Protein AF-A0A9D9MC84-F1 (afdb_monomer_lite)

Sequence (1034 aa):
METQIDEPVLFEMRFEASREASVPQSKTVLQADGKSVWWSAGDQILVFAGPGSAPSVFESNLSEPAPVATFRGTAAQADTYYGVYPVSDNAAVAQDGTVTVYLSPEQQAVEGTFDTGLAPTVAVAEGSKMTFRNVAGGIKFSVSEEGVTSVVINGCGGEAIAGAATISIQDGLPVLQEVAKENTEINLTAPEGGFVPGKYYYALLYPVAFPEGMSITLKHSGDVPDSKLVSSRARTIKRGTFGLLEGLNSVTPSGGKVRFYITADSEICSSLDLQQGQLSSFTVNVNGSSCSILSDTGGRYYIEAPQAQDNKYNAVLLGPDCARWCGSDAFSDIMVPYSQFWSSTKAGYTSYPRFVSWSPEMGNTLHFSDCLSLVNVRIKGNASISSVKISTLGAEKLSGKAAYSSEEGFRLTEGLDWAVVNCTEGGNFVPLGQEAVSIPIFISPGNYAQGLELTICDSSHKMMRKTISPVTLKAGQACKLLLTWAPEDELLFYEGFDNFVWGGDIMSGEGALGYAPDDTAISISGGQERDGYADSSTPVAYNNPGTGFIQPNSWSGVEDSTVGATHSMSDSYIASRNIADWVYLFRCQECPGYLAVGTGNSYRGEIRTPFIRNIESVTDMVVSFRFCLQNGFNDALLVDILNSGFISECKIDGAAVSPVSSGYKSNHCEAKFSKNVVEVPASAAAAKVWHTLEMTVTNATDATLLDIKGASSSYGVHGFWIDDITMRALPGTSRKGNLRILYWNIQNGMWYDQANNYKDFVAFVKKYDPDVCVWCEAASIYKDNSYTAAPSGSRYLPSNWLTLSKRYGHNYAATGGWRDNYPQEITAKYPITTVLKITNTDTSGKPVSHGAAIQKITVAGQDIYFVTCHMWPQAYGYGVATSDQERSKAANEGDYYRQFEMQYIIDHSINDPSYAGVDKWVLLGDMNSRSRVDNGTYNYSTSSTAFITQDVILNNTSMVDVIANRYPAPANFVASTYGTSRIDYVYVSPALLDKVVNGFSLADQWNYKGDKSPYVDSFRMPSDHRPIIVDFEL

Foldseek 3Di:
DDPDDPDFDKDKAKAWEAEDDDDAFDELWQDPVNRDHWDAAFAWKWKAQAAPGDTWIWTWPDPGTGRITITITIDGHHQKMKIKFDDDPQWHGHNVRKTKDFADLEFEWDFSTGHHRGWIWMFMDSDRYTYTFTFKGKAKEFAQDAFFFKKKKFQPVLDAWGTMWIWDQDPRHTDTDDHDSPHRMRIYGYDDRHGDHPTMTMDITGWDKRQQFMKMWTDGPDPDDIQIATDRHIDTTDTRYYHYDYAPAAFDDDPQWTKAFEDEDFLLCVVVVHDQPDLQQKWKQKPNRIWGWDADPVRTIMTIGGDDPVQKIKMKIAHPLQCLAAPPDLAQGGWQFLEAEDDPDPRPVNGHIWIFIDDSNNHRYTYTFFQWEKEKEWEAEAFFWQKKKKFAPDDDFWTATWGADPVPGIDHPDHDRMGMYGQADLLGGHGHHRGTDIDMRITGFDWRQQFMKIWIATLQQFIDIDTGHTDGTDGSYYHYHYYYDDTDLFFLHKDQLQLQQFDAQLQAFQPGKGWELEADQEDLQPPQAPLSRRGTHHTYTNHRFRYHQQFDQDCVQQPPHASLGGGSHDNNNCSSRSRRQWSDQHRWTGDGRWIKFCPPHQFKGKGKGHQSQSFLAFFKKKKKKKKFAEAQADFWKKKKWFQWWEWDWKDKQNHTDAAPAWAAAAGMTMGIHDPVVDDHDNDSRHNTDIMMMMTTIGGDFSRIMMMIMTPDRDGHRTMMMIGTTTMTTDPPPPLFALAKEKEDAQDQQLLQCVVVVCPVVLVVCLSHVHFKYKYKQNWNQADRLAPHGDDPVPICPDVCVCVSLVSNQFNDKDWAEAEDRITMMMTGNFYKDFPDRQYCPPDPPGQAHGGWTWIWTQGPNDIAIEIEHEHDQAQFAPPDDPVCRVVRNVVSNRLVSLLRNLLVSCCVPVVPPVCPVDQKYKYWYQSNADDPQACLQVVDDPPDSRHNNVCSPVVVHQWDWQQCVVRGPDRYQYDFFSDSHNRTTIIIGPVFSVFWSDKHFDGYPQRSRQDQRPSDRVATGSGRGTMMMTHGHD

pLDDT: mean 88.34, std 10.89, range [35.88, 98.75]

Structure (mmCIF, N/CA/C/O backbone):
data_AF-A0A9D9MC84-F1
#
_entry.id   AF-A0A9D9MC84-F1
#
loop_
_atom_site.group_PDB
_atom_site.id
_atom_site.type_symbol
_atom_site.label_atom_id
_atom_site.label_alt_id
_atom_site.label_comp_id
_atom_site.label_asym_id
_atom_site.label_entity_id
_atom_site.label_seq_id
_atom_site.pdbx_PDB_ins_code
_atom_site.Cartn_x
_atom_site.Cartn_y
_atom_site.Cartn_z
_atom_site.occupancy
_atom_site.B_iso_or_equiv
_atom_site.auth_seq_id
_atom_site.auth_comp_id
_atom_site.auth_asym_id
_atom_site.auth_atom_id
_atom_site.pdbx_PDB_model_num
ATOM 1 N N . MET A 1 1 ? -17.790 -10.064 -101.896 1.00 39.06 1 MET A N 1
ATOM 2 C CA . MET A 1 1 ? -17.604 -8.603 -101.891 1.00 39.06 1 MET A CA 1
ATOM 3 C C . MET A 1 1 ? -16.504 -8.330 -100.898 1.00 39.06 1 MET A C 1
ATOM 5 O O . MET A 1 1 ? -16.669 -8.683 -99.739 1.00 39.06 1 MET A O 1
ATOM 9 N N . GLU A 1 2 ? -15.369 -7.847 -101.393 1.00 35.88 2 GLU A N 1
ATOM 10 C CA . GLU A 1 2 ? -14.284 -7.306 -100.577 1.00 35.88 2 GLU A CA 1
ATOM 11 C C . GLU A 1 2 ? -14.857 -6.202 -99.686 1.00 35.88 2 GLU A C 1
ATOM 13 O O . GLU A 1 2 ? -15.451 -5.245 -100.183 1.00 35.88 2 GLU A O 1
ATOM 18 N N . THR A 1 3 ? -14.742 -6.356 -98.369 1.00 37.22 3 THR A N 1
ATOM 19 C CA . THR A 1 3 ? -14.955 -5.256 -97.429 1.00 37.22 3 THR A CA 1
ATOM 20 C C . THR A 1 3 ? -13.755 -4.332 -97.539 1.00 37.22 3 THR A C 1
ATOM 22 O O . THR A 1 3 ? -12.696 -4.597 -96.974 1.00 37.22 3 THR A O 1
ATOM 25 N N . GLN A 1 4 ? -13.935 -3.282 -98.334 1.00 37.06 4 GLN A N 1
ATOM 26 C CA . GLN A 1 4 ? -13.110 -2.087 -98.349 1.00 37.06 4 GLN A CA 1
ATOM 27 C C . GLN A 1 4 ? -13.073 -1.541 -96.913 1.00 37.06 4 GLN A C 1
ATOM 29 O O . GLN A 1 4 ? -14.101 -1.133 -96.375 1.00 37.06 4 GLN A O 1
ATOM 34 N N . ILE A 1 5 ? -11.919 -1.645 -96.256 1.00 41.03 5 ILE A N 1
ATOM 35 C CA . ILE A 1 5 ? -11.674 -0.988 -94.973 1.00 41.03 5 ILE A CA 1
ATOM 36 C C . ILE A 1 5 ? -11.429 0.476 -95.336 1.00 41.03 5 ILE A C 1
ATOM 38 O O . ILE A 1 5 ? -10.406 0.784 -95.945 1.00 41.03 5 ILE A O 1
ATOM 42 N N . ASP A 1 6 ? -12.403 1.345 -95.065 1.00 43.94 6 ASP A N 1
ATOM 43 C CA . ASP A 1 6 ? -12.201 2.793 -95.141 1.00 43.94 6 ASP A CA 1
ATOM 44 C C . ASP A 1 6 ? -11.061 3.152 -94.182 1.00 43.94 6 ASP A C 1
ATOM 46 O O . ASP A 1 6 ? -11.131 2.851 -92.986 1.00 43.94 6 ASP A O 1
ATOM 50 N N . GLU A 1 7 ? -9.996 3.767 -94.699 1.00 54.25 7 GLU A N 1
ATOM 51 C CA . GLU A 1 7 ? -8.992 4.363 -93.825 1.00 54.25 7 GLU A CA 1
ATOM 52 C C . GLU A 1 7 ? -9.663 5.440 -92.959 1.00 54.25 7 GLU A C 1
ATOM 54 O O . GLU A 1 7 ? -10.481 6.219 -93.465 1.00 54.25 7 GLU A O 1
ATOM 59 N N . PRO A 1 8 ? -9.363 5.492 -91.650 1.00 60.09 8 PRO A N 1
ATOM 60 C CA . PRO A 1 8 ? -9.992 6.450 -90.757 1.00 60.09 8 PRO A CA 1
ATOM 61 C C . PRO A 1 8 ? -9.693 7.876 -91.229 1.00 60.09 8 PRO A C 1
ATOM 63 O O . PRO A 1 8 ? -8.539 8.258 -91.416 1.00 60.09 8 PRO A O 1
ATOM 66 N N . VAL A 1 9 ? -10.741 8.682 -91.407 1.00 71.81 9 VAL A N 1
ATOM 67 C CA . VAL A 1 9 ? -10.598 10.103 -91.743 1.00 71.81 9 VAL A CA 1
ATOM 68 C C . VAL A 1 9 ? -9.903 10.809 -90.576 1.00 71.81 9 VAL A C 1
ATOM 70 O O . VAL A 1 9 ? -10.445 10.880 -89.471 1.00 71.81 9 VAL A O 1
ATOM 73 N N . LEU A 1 10 ? -8.693 11.314 -90.817 1.00 79.81 10 LEU A N 1
ATOM 74 C CA . LEU A 1 10 ? -7.903 12.049 -89.830 1.00 79.81 10 LEU A CA 1
ATOM 75 C C . LEU A 1 10 ? -8.245 13.545 -89.867 1.00 79.81 10 LEU A C 1
ATOM 77 O O . LEU A 1 10 ? -8.388 14.132 -90.941 1.00 79.81 10 LEU A O 1
ATOM 81 N N . PHE A 1 11 ? -8.326 14.180 -88.697 1.00 78.88 11 PHE A N 1
ATOM 82 C CA . PHE A 1 11 ? -8.606 15.611 -88.545 1.00 78.88 11 PHE A CA 1
ATOM 83 C C . PHE A 1 11 ? -7.404 16.338 -87.938 1.00 78.88 11 PHE A C 1
ATOM 85 O O . PHE A 1 11 ? -6.744 15.790 -87.057 1.00 78.88 11 PHE A O 1
ATOM 92 N N . GLU A 1 12 ? -7.132 17.584 -88.356 1.00 84.19 12 GLU A N 1
ATOM 93 C CA . GLU A 1 12 ? -6.186 18.452 -87.635 1.00 84.19 12 GLU A CA 1
ATOM 94 C C . GLU A 1 12 ? -6.760 18.746 -86.243 1.00 84.19 12 GLU A C 1
ATOM 96 O O . GLU A 1 12 ? -7.832 19.341 -86.108 1.00 84.19 12 GLU A O 1
ATOM 101 N N . MET A 1 13 ? -6.043 18.331 -85.203 1.00 85.44 13 MET A N 1
ATOM 102 C CA . MET A 1 13 ? -6.448 18.504 -83.815 1.00 85.44 13 MET A CA 1
ATOM 103 C C . MET A 1 13 ? -5.404 19.304 -83.042 1.00 85.44 13 MET A C 1
ATOM 105 O O . MET A 1 13 ? -4.216 19.344 -83.374 1.00 85.44 13 MET A O 1
ATOM 109 N N . ARG A 1 14 ? -5.867 19.968 -81.981 1.00 87.31 14 ARG A N 1
ATOM 110 C CA . ARG A 1 14 ? -5.016 20.713 -81.052 1.00 87.31 14 ARG A CA 1
ATOM 111 C C . ARG A 1 14 ? -5.322 20.250 -79.643 1.00 87.31 14 ARG A C 1
ATOM 113 O O . ARG A 1 14 ? -6.465 20.384 -79.215 1.00 87.31 14 ARG A O 1
ATOM 120 N N . PHE A 1 15 ? -4.314 19.751 -78.941 1.00 85.69 15 PHE A N 1
ATOM 121 C CA . PHE A 1 15 ? -4.430 19.390 -77.533 1.00 85.69 15 PHE A CA 1
ATOM 122 C C . PHE A 1 15 ? -3.678 20.404 -76.677 1.00 85.69 15 PHE A C 1
ATOM 124 O O . PHE A 1 15 ? -2.477 20.601 -76.840 1.00 85.69 15 PHE A O 1
ATOM 131 N N . GLU A 1 16 ? -4.383 21.060 -75.763 1.00 87.50 16 GLU A N 1
ATOM 132 C CA . GLU A 1 16 ? -3.763 21.820 -74.681 1.00 87.50 16 GLU A CA 1
ATOM 133 C C . GLU A 1 16 ? -3.338 20.819 -73.605 1.00 87.50 16 GLU A C 1
ATOM 135 O O . GLU A 1 16 ? -4.181 20.191 -72.962 1.00 87.50 16 GLU A O 1
ATOM 140 N N . ALA A 1 17 ? -2.033 20.633 -73.441 1.00 84.25 17 ALA A N 1
ATOM 141 C CA . ALA A 1 17 ? -1.474 19.691 -72.490 1.00 84.25 17 ALA A CA 1
ATOM 142 C C . ALA A 1 17 ? -0.892 20.434 -71.287 1.00 84.25 17 ALA A C 1
ATOM 144 O O . ALA A 1 17 ? 0.018 21.256 -71.424 1.00 84.25 17 ALA A O 1
ATOM 145 N N . SER A 1 18 ? -1.376 20.112 -70.092 1.00 82.00 18 SER A N 1
ATOM 146 C CA . SER A 1 18 ? -0.775 20.531 -68.827 1.00 82.00 18 SER A CA 1
ATOM 147 C C . SER A 1 18 ? -0.013 19.373 -68.185 1.00 82.00 18 SER A C 1
ATOM 149 O O . SER A 1 18 ? -0.355 18.201 -68.364 1.00 82.00 18 SER A O 1
ATOM 151 N N . ARG A 1 19 ? 1.032 19.696 -67.423 1.00 74.69 19 ARG A N 1
ATOM 152 C CA . ARG A 1 19 ? 1.660 18.751 -66.489 1.00 74.69 19 ARG A CA 1
ATOM 153 C C . ARG A 1 19 ? 0.924 18.795 -65.147 1.00 74.69 19 ARG A C 1
ATOM 155 O O . ARG A 1 19 ? 0.397 19.840 -64.766 1.00 74.69 19 ARG A O 1
ATOM 162 N N . GLU A 1 20 ? 0.882 17.670 -64.436 1.00 68.81 20 GLU A N 1
ATOM 163 C CA . GLU A 1 20 ? 0.349 17.601 -63.070 1.00 68.81 20 GLU A CA 1
ATOM 164 C C . GLU A 1 20 ? 0.997 18.671 -62.168 1.00 68.81 20 GLU A C 1
ATOM 166 O O . GLU A 1 20 ? 2.217 18.718 -62.010 1.00 68.81 20 GLU A O 1
ATOM 171 N N . ALA A 1 21 ? 0.178 19.552 -61.586 1.00 51.28 21 ALA A N 1
ATOM 172 C CA . ALA A 1 21 ? 0.617 20.564 -60.632 1.00 51.28 21 ALA A CA 1
ATOM 173 C C . ALA A 1 21 ? 0.312 20.093 -59.200 1.00 51.28 21 ALA A C 1
ATOM 175 O O . ALA A 1 21 ? -0.803 19.658 -58.927 1.00 51.28 21 ALA A O 1
ATOM 176 N N . SER A 1 22 ? 1.276 20.272 -58.286 1.00 45.91 22 SER A N 1
ATOM 177 C CA . SER A 1 22 ? 1.165 20.161 -56.814 1.00 45.91 22 SER A CA 1
ATOM 178 C C . SER A 1 22 ? 1.330 18.795 -56.115 1.00 45.91 22 SER A C 1
ATOM 180 O O . SER A 1 22 ? 0.530 18.463 -55.262 1.00 45.91 22 SER A O 1
ATOM 182 N N . VAL A 1 23 ? 2.441 18.080 -56.337 1.00 40.66 23 VAL A N 1
ATOM 183 C CA . VAL A 1 23 ? 3.206 17.298 -55.321 1.00 40.66 23 VAL A CA 1
ATOM 184 C C . VAL A 1 23 ? 4.648 17.238 -55.861 1.00 40.66 23 VAL A C 1
ATOM 186 O O . VAL A 1 23 ? 4.802 17.099 -57.076 1.00 40.66 23 VAL A O 1
ATOM 189 N N . PRO A 1 24 ? 5.720 17.450 -55.065 1.00 42.84 24 PRO A N 1
ATOM 190 C CA . PRO A 1 24 ? 7.060 17.488 -55.633 1.00 42.84 24 PRO A CA 1
ATOM 191 C C . PRO A 1 24 ? 7.381 16.122 -56.231 1.00 42.84 24 PRO A C 1
ATOM 193 O O . PRO A 1 24 ? 7.060 15.115 -55.616 1.00 42.84 24 PRO A O 1
ATOM 196 N N . GLN A 1 25 ? 8.140 16.159 -57.331 1.00 53.56 25 GLN A N 1
ATOM 197 C CA . GLN A 1 25 ? 8.893 15.056 -57.936 1.00 53.56 25 GLN A CA 1
ATOM 198 C C . GLN A 1 25 ? 8.163 14.383 -59.112 1.00 53.56 25 GLN A C 1
ATOM 200 O O . GLN A 1 25 ? 7.341 13.510 -58.925 1.00 53.56 25 GLN A O 1
ATOM 205 N N . SER A 1 26 ? 8.471 14.809 -60.345 1.00 40.28 26 SER A N 1
ATOM 206 C CA . SER A 1 26 ? 8.611 13.990 -61.574 1.00 40.28 26 SER A CA 1
ATOM 207 C C . SER A 1 26 ? 8.407 14.826 -62.843 1.00 40.28 26 SER A C 1
ATOM 209 O O . SER A 1 26 ? 7.374 15.458 -63.021 1.00 40.28 26 SER A O 1
ATOM 211 N N . LYS A 1 27 ? 9.446 14.913 -63.678 1.00 56.00 27 LYS A N 1
ATOM 212 C CA . LYS A 1 27 ? 9.688 16.024 -64.624 1.00 56.00 27 LYS A CA 1
ATOM 213 C C . LYS A 1 27 ? 9.919 15.615 -66.085 1.00 56.00 27 LYS A C 1
ATOM 215 O O . LYS A 1 27 ? 9.876 14.447 -66.401 1.00 56.00 27 LYS A O 1
ATOM 220 N N . THR A 1 28 ? 10.209 16.567 -66.959 1.00 51.50 28 THR A N 1
ATOM 221 C CA . THR A 1 28 ? 10.935 16.385 -68.231 1.00 51.50 28 THR A CA 1
ATOM 222 C C . THR A 1 28 ? 12.233 17.180 -68.230 1.00 51.50 28 THR A C 1
ATOM 224 O O . THR A 1 28 ? 13.228 16.699 -68.743 1.00 51.50 28 THR A O 1
ATOM 227 N N . VAL A 1 29 ? 12.234 18.346 -67.568 1.00 52.91 29 VAL A N 1
ATOM 228 C CA . VAL A 1 29 ? 13.417 19.071 -67.075 1.00 52.91 29 VAL A CA 1
ATOM 229 C C . VAL A 1 29 ? 13.064 19.727 -65.721 1.00 52.91 29 VAL A C 1
ATOM 231 O O . VAL A 1 29 ? 11.953 20.236 -65.539 1.00 52.91 29 VAL A O 1
ATOM 234 N N . LEU A 1 30 ? 13.977 19.690 -64.743 1.00 61.62 30 LEU A N 1
ATOM 235 C CA . LEU A 1 30 ? 13.897 20.310 -63.412 1.00 61.62 30 LEU A CA 1
ATOM 236 C C . LEU A 1 30 ? 14.204 21.810 -63.502 1.00 61.62 30 LEU A C 1
ATOM 238 O O . LEU A 1 30 ? 15.327 22.193 -63.801 1.00 61.62 30 LEU A O 1
ATOM 242 N N . GLN A 1 31 ? 13.221 22.664 -63.201 1.00 62.53 31 GLN A N 1
ATOM 243 C CA . GLN A 1 31 ? 13.457 24.107 -63.068 1.00 62.53 31 GLN A CA 1
ATOM 244 C C . GLN A 1 31 ? 14.270 24.444 -61.803 1.00 62.53 31 GLN A C 1
ATOM 246 O O . GLN A 1 31 ? 14.258 23.694 -60.826 1.00 62.53 31 GLN A O 1
ATOM 251 N N . ALA A 1 32 ? 14.945 25.599 -61.792 1.00 55.72 32 ALA A N 1
ATOM 252 C CA . ALA A 1 32 ? 15.859 26.015 -60.715 1.00 55.72 32 ALA A CA 1
ATOM 253 C C . ALA A 1 32 ? 15.235 26.029 -59.298 1.00 55.72 32 ALA A C 1
ATOM 255 O O . ALA A 1 32 ? 15.951 25.969 -58.302 1.00 55.72 32 ALA A O 1
ATOM 256 N N . ASP A 1 33 ? 13.902 26.068 -59.197 1.00 51.84 33 ASP A N 1
ATOM 257 C CA . ASP A 1 33 ? 13.146 26.011 -57.940 1.00 51.84 33 ASP A CA 1
ATOM 258 C C . ASP A 1 33 ? 13.105 24.619 -57.278 1.00 51.84 33 ASP A C 1
ATOM 260 O O . ASP A 1 33 ? 12.532 24.458 -56.196 1.00 51.84 33 ASP A O 1
ATOM 264 N N . GLY A 1 34 ? 13.665 23.589 -57.917 1.00 52.00 34 GLY A N 1
ATOM 265 C CA . GLY A 1 34 ? 13.656 22.232 -57.380 1.00 52.00 34 GLY A CA 1
ATOM 266 C C . GLY A 1 34 ? 12.305 21.508 -57.527 1.00 52.00 34 GLY A C 1
ATOM 267 O O . GLY A 1 34 ? 12.215 20.316 -57.235 1.00 52.00 34 GLY A O 1
ATOM 268 N N . LYS A 1 35 ? 11.243 22.168 -58.014 1.00 50.94 35 LYS A N 1
ATOM 269 C CA . LYS A 1 35 ? 9.842 21.742 -57.815 1.00 50.94 35 LYS A CA 1
ATOM 270 C C . LYS A 1 35 ? 8.983 21.741 -59.085 1.00 50.94 35 LYS A C 1
ATOM 272 O O . LYS A 1 35 ? 8.182 20.826 -59.227 1.00 50.94 35 LYS A O 1
ATOM 277 N N . SER A 1 36 ? 9.218 22.633 -60.045 1.00 55.12 36 SER A N 1
ATOM 278 C CA . SER A 1 36 ? 8.375 22.789 -61.247 1.00 55.12 36 SER A CA 1
ATOM 279 C C . SER A 1 36 ? 8.875 21.993 -62.467 1.00 55.12 36 SER A C 1
ATOM 281 O O . SER A 1 36 ? 10.066 21.669 -62.545 1.00 55.12 36 SER A O 1
ATOM 283 N N . VAL A 1 37 ? 7.956 21.647 -63.385 1.00 64.44 37 VAL A N 1
ATOM 284 C CA . VAL A 1 37 ? 8.172 20.846 -64.613 1.00 64.44 37 VAL A CA 1
ATOM 285 C C . VAL A 1 37 ? 7.464 21.494 -65.783 1.00 64.44 37 VAL A C 1
ATOM 287 O O . VAL A 1 37 ? 6.247 21.661 -65.724 1.00 64.44 37 VAL A O 1
ATOM 290 N N . TRP A 1 38 ? 8.195 21.788 -66.852 1.00 73.00 38 TRP A N 1
ATOM 291 C CA . TRP A 1 38 ? 7.654 22.431 -68.045 1.00 73.00 38 TRP A CA 1
ATOM 292 C C . TRP A 1 38 ? 7.850 21.546 -69.282 1.00 73.00 38 TRP A C 1
ATOM 294 O O . TRP A 1 38 ? 8.785 20.746 -69.341 1.00 73.00 38 TRP A O 1
ATOM 304 N N . TRP A 1 39 ? 6.938 21.673 -70.242 1.00 81.56 39 TRP A N 1
ATOM 305 C CA . TRP A 1 39 ? 7.128 21.202 -71.612 1.00 81.56 39 TRP A CA 1
ATOM 306 C C . TRP A 1 39 ? 8.234 22.017 -72.273 1.00 81.56 39 TRP A C 1
ATOM 308 O O . TRP A 1 39 ? 8.327 23.214 -72.007 1.00 81.56 39 TRP A O 1
ATOM 318 N N . SER A 1 40 ? 9.027 21.394 -73.134 1.00 80.62 40 SER A N 1
ATOM 319 C CA . SER A 1 40 ? 10.101 22.032 -73.894 1.00 80.62 40 SER A CA 1
ATOM 320 C C . SER A 1 40 ? 9.686 22.296 -75.347 1.00 80.62 40 SER A C 1
ATOM 322 O O . SER A 1 40 ? 8.690 21.764 -75.853 1.00 80.62 40 SER A O 1
ATOM 324 N N . ALA A 1 41 ? 10.447 23.155 -76.029 1.00 81.38 41 ALA A N 1
ATOM 325 C CA . ALA A 1 41 ? 10.329 23.329 -77.474 1.00 81.38 41 ALA A CA 1
ATOM 326 C C . ALA A 1 41 ? 10.695 22.016 -78.188 1.00 81.38 41 ALA A C 1
ATOM 328 O O . ALA A 1 41 ? 11.705 21.400 -77.853 1.00 81.38 41 ALA A O 1
ATOM 329 N N . GLY A 1 42 ? 9.874 21.590 -79.151 1.00 82.12 42 GLY A N 1
ATOM 330 C CA . GLY A 1 42 ? 10.083 20.344 -79.899 1.00 82.12 42 GLY A CA 1
ATOM 331 C C . GLY A 1 42 ? 9.650 19.057 -79.184 1.00 82.12 42 GLY A C 1
ATOM 332 O O . GLY A 1 42 ? 9.802 17.983 -79.760 1.00 82.12 42 GLY A O 1
ATOM 333 N N . ASP A 1 43 ? 9.085 19.131 -77.970 1.00 86.88 43 ASP A N 1
ATOM 334 C CA . ASP A 1 43 ? 8.485 17.953 -77.329 1.00 86.88 43 ASP A CA 1
ATOM 335 C C . ASP A 1 43 ? 7.392 17.358 -78.230 1.00 86.88 43 ASP A C 1
ATOM 337 O O . ASP A 1 43 ? 6.592 18.085 -78.829 1.00 86.88 43 ASP A O 1
ATOM 341 N N . GLN A 1 44 ? 7.318 16.029 -78.273 1.00 91.56 44 GLN A N 1
ATOM 342 C CA . GLN A 1 44 ? 6.285 15.289 -78.991 1.00 91.56 44 GLN A CA 1
ATOM 343 C C . GLN A 1 44 ? 5.532 14.359 -78.039 1.00 91.56 44 GLN A C 1
ATOM 345 O O . GLN A 1 44 ? 6.124 13.764 -77.139 1.00 91.56 44 GLN A O 1
ATOM 350 N N . ILE A 1 45 ? 4.225 14.219 -78.249 1.00 92.44 45 ILE A N 1
ATOM 351 C CA . ILE A 1 45 ? 3.363 13.258 -77.550 1.00 92.44 45 ILE A CA 1
ATOM 352 C C . ILE A 1 45 ? 2.731 12.305 -78.561 1.00 92.44 45 ILE A C 1
ATOM 354 O O . ILE A 1 45 ? 2.459 12.682 -79.702 1.00 92.44 45 ILE A O 1
ATOM 358 N N . LEU A 1 46 ? 2.444 11.083 -78.126 1.00 93.88 46 LEU A N 1
ATOM 359 C CA . LEU A 1 46 ? 1.563 10.169 -78.841 1.00 93.88 46 LEU A CA 1
ATOM 360 C C . LEU A 1 46 ? 0.133 10.349 -78.349 1.00 93.88 46 LEU A C 1
ATOM 362 O O . LEU A 1 46 ? -0.110 10.372 -77.145 1.00 93.88 46 LEU A O 1
ATOM 366 N N . VAL A 1 47 ? -0.808 10.448 -79.281 1.00 93.44 47 VAL A N 1
ATOM 367 C CA . VAL A 1 47 ? -2.243 10.484 -79.007 1.00 93.44 47 VAL A CA 1
ATOM 368 C C . VAL A 1 47 ? -2.902 9.270 -79.644 1.00 93.44 47 VAL A C 1
ATOM 370 O O . VAL A 1 47 ? -2.811 9.070 -80.854 1.00 93.44 47 VAL A O 1
ATOM 373 N N . PHE A 1 48 ? -3.592 8.482 -78.829 1.00 93.94 48 PHE A N 1
ATOM 374 C CA . PHE A 1 48 ? -4.394 7.339 -79.252 1.00 93.94 48 PHE A CA 1
ATOM 375 C C . PHE A 1 48 ? -5.872 7.728 -79.205 1.00 93.94 48 PHE A C 1
ATOM 377 O O . PHE A 1 48 ? -6.375 8.142 -78.156 1.00 93.94 48 PHE A O 1
ATOM 384 N N . ALA A 1 49 ? -6.563 7.608 -80.338 1.00 90.69 49 ALA A N 1
ATOM 385 C CA . ALA A 1 49 ? -7.989 7.894 -80.489 1.00 90.69 49 ALA A CA 1
ATOM 386 C C . ALA A 1 49 ? -8.838 6.691 -80.029 1.00 90.69 49 ALA A C 1
ATOM 388 O O . ALA A 1 49 ? -9.496 6.024 -80.825 1.00 90.69 49 ALA A O 1
ATOM 389 N N . GLY A 1 50 ? -8.778 6.400 -78.729 1.00 89.06 50 GLY A N 1
ATOM 390 C CA . GLY A 1 50 ? -9.488 5.304 -78.069 1.00 89.06 50 GLY A CA 1
ATOM 391 C C . GLY A 1 50 ? -8.664 4.014 -77.897 1.00 89.06 50 GLY A C 1
ATOM 392 O O . GLY A 1 50 ? -7.580 3.879 -78.477 1.00 89.06 50 GLY A O 1
ATOM 393 N N . PRO A 1 51 ? -9.156 3.056 -77.087 1.00 89.31 51 PRO A N 1
ATOM 394 C CA . PRO A 1 51 ? -8.498 1.768 -76.850 1.00 89.31 51 PRO A CA 1
ATOM 395 C C . PRO A 1 51 ? -8.253 0.970 -78.141 1.00 89.31 51 PRO A C 1
ATOM 397 O O . PRO A 1 51 ? -9.136 0.866 -78.990 1.00 89.31 51 PRO A O 1
ATOM 400 N N . GLY A 1 52 ? -7.062 0.386 -78.295 1.00 86.19 52 GLY A N 1
ATOM 401 C CA . GLY A 1 52 ? -6.680 -0.417 -79.465 1.00 86.19 52 GLY A CA 1
ATOM 402 C C . GLY A 1 52 ? -6.386 0.374 -80.748 1.00 86.19 52 GLY A C 1
ATOM 403 O O . GLY A 1 52 ? -6.186 -0.242 -81.795 1.00 86.19 52 GLY A O 1
ATOM 404 N N . SER A 1 53 ? -6.376 1.710 -80.696 1.00 89.31 53 SER A N 1
ATOM 405 C CA . SER A 1 53 ? -6.089 2.561 -81.859 1.00 89.31 53 SER A CA 1
ATOM 406 C C . SER A 1 53 ? -4.589 2.672 -82.162 1.00 89.31 53 SER A C 1
ATOM 408 O O . SER A 1 53 ? -3.740 2.439 -81.301 1.00 89.31 53 SER A O 1
ATOM 410 N N . ALA A 1 54 ? -4.252 3.033 -83.404 1.00 87.56 54 ALA A N 1
ATOM 411 C CA . ALA A 1 54 ? -2.883 3.377 -83.776 1.00 87.56 54 ALA A CA 1
ATOM 412 C C . ALA A 1 54 ? -2.510 4.775 -83.234 1.00 87.56 54 ALA A C 1
ATOM 414 O O . ALA A 1 54 ? -3.358 5.675 -83.236 1.00 87.56 54 ALA A O 1
ATOM 415 N N . PRO A 1 55 ? -1.258 4.986 -82.791 1.00 91.38 55 PRO A N 1
ATOM 416 C CA . PRO A 1 55 ? -0.821 6.273 -82.271 1.00 91.38 55 PRO A CA 1
ATOM 417 C C . PRO A 1 55 ? -0.728 7.333 -83.369 1.00 91.38 55 PRO A C 1
ATOM 419 O O . PRO A 1 55 ? -0.352 7.056 -84.505 1.00 91.38 55 PRO A O 1
ATOM 422 N N . SER A 1 56 ? -0.990 8.581 -82.996 1.00 91.56 56 SER A N 1
ATOM 423 C CA . SER A 1 56 ? -0.711 9.767 -83.804 1.00 91.56 56 SER A CA 1
ATOM 424 C C . SER A 1 56 ? 0.291 10.662 -83.079 1.00 91.56 56 SER A C 1
ATOM 426 O O . SER A 1 56 ? 0.134 10.916 -81.887 1.00 91.56 56 SER A O 1
ATOM 428 N N . VAL A 1 57 ? 1.318 11.147 -83.779 1.00 92.50 57 VAL A N 1
ATOM 429 C CA . VAL A 1 57 ? 2.330 12.043 -83.196 1.00 92.50 57 VAL A CA 1
ATOM 430 C C . VAL A 1 57 ? 1.815 13.479 -83.222 1.00 92.50 57 VAL A C 1
ATOM 432 O O . VAL A 1 57 ? 1.349 13.963 -84.255 1.00 92.50 57 VAL A O 1
ATOM 435 N N . PHE A 1 58 ? 1.915 14.168 -82.089 1.00 92.75 58 PHE A N 1
ATOM 436 C CA . PHE A 1 58 ? 1.632 15.592 -81.978 1.00 92.75 58 PHE A CA 1
ATOM 437 C C . PHE A 1 58 ? 2.860 16.320 -81.444 1.00 92.75 58 PHE A C 1
ATOM 439 O O . PHE A 1 58 ? 3.485 15.860 -80.492 1.00 92.75 58 PHE A O 1
ATOM 446 N N . GLU A 1 59 ? 3.166 17.483 -82.011 1.00 90.94 59 GLU A N 1
ATOM 447 C CA . GLU A 1 59 ? 4.347 18.276 -81.661 1.00 90.94 59 GLU A CA 1
ATOM 448 C C . GLU A 1 59 ? 3.962 19.574 -80.945 1.00 90.94 59 GLU A C 1
ATOM 450 O O . GLU A 1 59 ? 2.952 20.213 -81.264 1.00 90.94 59 GLU A O 1
ATOM 455 N N . SER A 1 60 ? 4.761 19.940 -79.945 1.00 87.88 60 SER A N 1
ATOM 456 C CA . SER A 1 60 ? 4.613 21.152 -79.145 1.00 87.88 60 SER A CA 1
ATOM 457 C C . SER A 1 60 ? 4.811 22.408 -79.993 1.00 87.88 60 SER A C 1
ATOM 459 O O . SER A 1 60 ? 5.747 22.516 -80.779 1.00 87.88 60 SER A O 1
ATOM 461 N N . ASN A 1 61 ? 3.963 23.413 -79.784 1.00 85.38 61 ASN A N 1
ATOM 462 C CA . ASN A 1 61 ? 4.101 24.725 -80.415 1.00 85.38 61 ASN A CA 1
ATOM 463 C C . ASN A 1 61 ? 5.013 25.700 -79.647 1.00 85.38 61 ASN A C 1
ATOM 465 O O . ASN A 1 61 ? 5.021 26.893 -79.964 1.00 85.38 61 ASN A O 1
ATOM 469 N N . LEU A 1 62 ? 5.691 25.239 -78.595 1.00 83.25 62 LEU A N 1
ATOM 470 C CA . LEU A 1 62 ? 6.512 26.089 -77.742 1.00 83.25 62 LEU A CA 1
ATOM 471 C C . LEU A 1 62 ? 7.819 26.494 -78.428 1.00 83.25 62 LEU A C 1
ATOM 473 O O . LEU A 1 62 ? 8.482 25.675 -79.056 1.00 83.25 62 LEU A O 1
ATOM 477 N N . SER A 1 63 ? 8.215 27.753 -78.237 1.00 79.00 63 SER A N 1
ATOM 478 C CA . SER A 1 63 ? 9.566 28.244 -78.537 1.00 79.00 63 SER A CA 1
ATOM 479 C C . SER A 1 63 ? 10.467 28.282 -77.301 1.00 79.00 63 SER A C 1
ATOM 481 O O . SER A 1 63 ? 11.680 28.298 -77.438 1.00 79.00 63 SER A O 1
ATOM 483 N N . GLU A 1 64 ? 9.872 28.299 -76.106 1.00 78.31 64 GLU A N 1
ATOM 484 C CA . GLU A 1 64 ? 10.543 28.325 -74.804 1.00 78.31 64 GLU A CA 1
ATOM 485 C C . GLU A 1 64 ? 9.792 27.403 -73.832 1.00 78.31 64 GLU A C 1
ATOM 487 O O . GLU A 1 64 ? 8.576 27.233 -73.994 1.00 78.31 64 GLU A O 1
ATOM 492 N N . PRO A 1 65 ? 10.455 26.826 -72.815 1.00 78.12 65 PRO A N 1
ATOM 493 C CA . PRO A 1 65 ? 9.793 25.912 -71.897 1.00 78.12 65 PRO A CA 1
ATOM 494 C C . PRO A 1 65 ? 8.614 26.547 -71.134 1.00 78.12 65 PRO A C 1
ATOM 496 O O . PRO A 1 65 ? 8.737 27.653 -70.607 1.00 78.12 65 PRO A O 1
ATOM 499 N N . ALA A 1 66 ? 7.476 25.848 -71.033 1.00 77.50 66 ALA A N 1
ATOM 500 C CA . ALA A 1 66 ? 6.270 26.340 -70.350 1.00 77.50 66 ALA A CA 1
ATOM 501 C C . ALA A 1 66 ? 5.452 25.226 -69.647 1.00 77.50 66 ALA A C 1
ATOM 503 O O . ALA A 1 66 ? 5.464 24.074 -70.080 1.00 77.50 66 ALA A O 1
ATOM 504 N N . PRO A 1 67 ? 4.688 25.532 -68.574 1.00 73.00 67 PRO A N 1
ATOM 505 C CA . PRO A 1 67 ? 3.891 24.536 -67.833 1.00 73.00 67 PRO A CA 1
ATOM 506 C C . PRO A 1 67 ? 2.693 23.974 -68.617 1.00 73.00 67 PRO A C 1
ATOM 508 O O . PRO A 1 67 ? 2.150 22.925 -68.265 1.00 73.00 67 PRO A O 1
ATOM 511 N N . VAL A 1 68 ? 2.271 24.680 -69.667 1.00 82.06 68 VAL A N 1
ATOM 512 C CA . VAL A 1 68 ? 1.187 24.296 -70.572 1.00 82.06 68 VAL A CA 1
ATOM 513 C C . VAL A 1 68 ? 1.681 24.504 -71.999 1.00 82.06 68 VAL A C 1
ATOM 515 O O . VAL A 1 68 ? 2.243 25.555 -72.301 1.00 82.06 68 VAL A O 1
ATOM 518 N N . ALA A 1 69 ? 1.464 23.517 -72.864 1.00 86.31 69 ALA A N 1
ATOM 519 C CA . ALA A 1 69 ? 1.815 23.572 -74.281 1.00 86.31 69 ALA A CA 1
ATOM 520 C C . ALA A 1 69 ? 0.602 23.214 -75.141 1.00 86.31 69 ALA A C 1
ATOM 522 O O . ALA A 1 69 ? -0.266 22.452 -74.713 1.00 86.31 69 ALA A O 1
ATOM 523 N N . THR A 1 70 ? 0.530 23.752 -76.360 1.00 89.75 70 THR A N 1
ATOM 524 C CA . THR A 1 70 ? -0.439 23.283 -77.356 1.00 89.75 70 THR A CA 1
ATOM 525 C C . THR A 1 70 ? 0.261 22.351 -78.330 1.00 89.75 70 THR A C 1
ATOM 527 O O . THR A 1 70 ? 1.135 22.768 -79.085 1.00 89.75 70 THR A O 1
ATOM 530 N N . PHE A 1 71 ? -0.173 21.101 -78.346 1.00 90.88 71 PHE A N 1
ATOM 531 C CA . PHE A 1 71 ? 0.315 20.065 -79.239 1.00 90.88 71 PHE A CA 1
ATOM 532 C C . PHE A 1 71 ? -0.545 19.998 -80.498 1.00 90.88 71 PHE A C 1
ATOM 534 O O . PHE A 1 71 ? -1.778 20.026 -80.413 1.00 90.88 71 PHE A O 1
ATOM 541 N N . ARG A 1 72 ? 0.092 19.936 -81.671 1.00 89.94 72 ARG A N 1
ATOM 542 C CA . ARG A 1 72 ? -0.580 19.907 -82.979 1.00 89.94 72 ARG A CA 1
ATOM 543 C C . ARG A 1 72 ? -0.219 18.648 -83.752 1.00 89.94 72 ARG A C 1
ATOM 545 O O . ARG A 1 72 ? 0.944 18.267 -83.799 1.00 89.94 72 ARG A O 1
ATOM 552 N N . GLY A 1 73 ? -1.223 18.041 -84.368 1.00 89.38 73 GLY A N 1
ATOM 553 C CA . GLY A 1 73 ? -1.104 16.797 -85.119 1.00 89.38 73 GLY A CA 1
ATOM 554 C C . GLY A 1 73 ? -2.448 16.409 -85.724 1.00 89.38 73 GLY A C 1
ATOM 555 O O . GLY A 1 73 ? -3.430 17.152 -85.613 1.00 89.38 73 GLY A O 1
ATOM 556 N N . THR A 1 74 ? -2.497 15.251 -86.372 1.00 86.06 74 THR A N 1
ATOM 557 C CA . THR A 1 74 ? -3.726 14.708 -86.962 1.00 86.06 74 THR A CA 1
ATOM 558 C C . THR A 1 74 ? -4.099 13.396 -86.293 1.00 86.06 74 THR A C 1
ATOM 560 O O . THR A 1 74 ? -3.259 12.507 -86.245 1.00 86.06 74 THR A O 1
ATOM 563 N N . ALA A 1 75 ? -5.338 13.258 -85.818 1.00 85.81 75 ALA A N 1
ATOM 564 C CA . ALA A 1 75 ? -5.856 12.019 -85.230 1.00 85.81 75 ALA A CA 1
ATOM 565 C C . ALA A 1 75 ? -7.290 11.741 -85.705 1.00 85.81 75 ALA A C 1
ATOM 567 O O . ALA A 1 75 ? -7.985 12.642 -86.185 1.00 85.81 75 ALA A O 1
ATOM 568 N N . ALA A 1 76 ? -7.730 10.488 -85.578 1.00 86.31 76 ALA A N 1
ATOM 569 C CA . ALA A 1 76 ? -9.130 10.122 -85.767 1.00 86.31 76 ALA A CA 1
ATOM 570 C C . ALA A 1 76 ? -9.996 10.697 -84.631 1.00 86.31 76 ALA A C 1
ATOM 572 O O . ALA A 1 76 ? -9.515 10.899 -83.516 1.00 86.31 76 ALA A O 1
ATOM 573 N N . GLN A 1 77 ? -11.279 10.939 -84.902 1.00 84.12 77 GLN A N 1
ATOM 574 C CA . GLN A 1 77 ? -12.218 11.392 -83.877 1.00 84.12 77 GLN A CA 1
ATOM 575 C C . GLN A 1 77 ? -12.597 10.234 -82.936 1.00 84.12 77 GLN A C 1
ATOM 577 O O . GLN A 1 77 ? -13.035 9.183 -83.397 1.00 84.12 77 GLN A O 1
ATOM 582 N N . ALA A 1 78 ? -12.477 10.448 -81.626 1.00 86.94 78 ALA A N 1
ATOM 583 C CA . ALA A 1 78 ? -12.877 9.515 -80.574 1.00 86.94 78 ALA A CA 1
ATOM 584 C C . ALA A 1 78 ? -13.508 10.244 -79.374 1.00 86.94 78 ALA A C 1
ATOM 586 O O . ALA A 1 78 ? -13.274 11.439 -79.175 1.00 86.94 78 ALA A O 1
ATOM 587 N N . ASP A 1 79 ? -14.270 9.503 -78.565 1.00 86.81 79 ASP A N 1
ATOM 588 C CA . ASP A 1 79 ? -14.858 9.990 -77.305 1.00 86.81 79 ASP A CA 1
ATOM 589 C C . ASP A 1 79 ? -13.810 10.129 -76.192 1.00 86.81 79 ASP A C 1
ATOM 591 O O . ASP A 1 79 ? -13.976 10.899 -75.251 1.00 86.81 79 ASP A O 1
ATOM 595 N N . THR A 1 80 ? -12.713 9.377 -76.280 1.00 90.88 80 THR A N 1
ATOM 596 C CA . THR A 1 80 ? -11.626 9.402 -75.301 1.00 90.88 80 THR A CA 1
ATOM 597 C C . THR A 1 80 ? -10.289 9.300 -76.012 1.00 90.88 80 THR A C 1
ATOM 599 O O . THR A 1 80 ? -10.078 8.419 -76.844 1.00 90.88 80 THR A O 1
ATOM 602 N N . TYR A 1 81 ? -9.373 10.191 -75.650 1.00 93.31 81 TYR A N 1
ATOM 603 C CA . TYR A 1 81 ? -8.005 10.215 -76.139 1.00 93.31 81 TYR A CA 1
ATOM 604 C C . TYR A 1 81 ? -7.040 9.866 -75.016 1.00 93.31 81 TYR A C 1
ATOM 606 O O . TYR A 1 81 ? -7.171 10.366 -73.895 1.00 93.31 81 TYR A O 1
ATOM 614 N N . TYR A 1 82 ? -6.034 9.064 -75.343 1.00 94.00 82 TYR A N 1
ATOM 615 C CA . TYR A 1 82 ? -4.939 8.736 -74.439 1.00 94.00 82 TYR A CA 1
ATOM 616 C C . TYR A 1 82 ? -3.676 9.423 -74.938 1.00 94.00 82 TYR A C 1
ATOM 618 O O . TYR A 1 82 ? -3.287 9.246 -76.090 1.00 94.00 82 TYR A O 1
ATOM 626 N N . GLY A 1 83 ? -3.054 10.223 -74.081 1.00 93.00 83 GLY A N 1
ATOM 627 C CA . GLY A 1 83 ? -1.775 10.865 -74.340 1.00 93.00 83 GLY A CA 1
ATOM 628 C C . GLY A 1 83 ? -0.641 10.070 -73.704 1.00 93.00 83 GLY A C 1
ATOM 629 O O . GLY A 1 83 ? -0.729 9.735 -72.524 1.00 93.00 83 GLY A O 1
ATOM 630 N N . VAL A 1 84 ? 0.432 9.810 -74.447 1.00 92.75 84 VAL A N 1
ATOM 631 C CA . VAL A 1 84 ?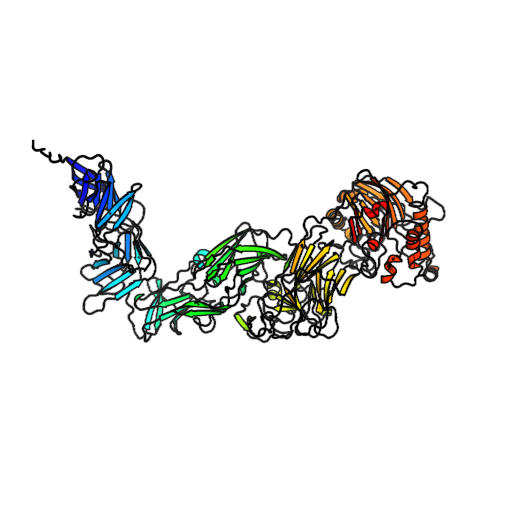 1.659 9.179 -73.941 1.00 92.75 84 VAL A CA 1
ATOM 632 C C . VAL A 1 84 ? 2.863 10.041 -74.290 1.00 92.75 84 VAL A C 1
ATOM 634 O O . VAL A 1 84 ? 3.002 10.527 -75.409 1.00 92.75 84 VAL A O 1
ATOM 637 N N . TYR A 1 85 ? 3.731 10.241 -73.308 1.00 89.44 85 TYR A N 1
ATOM 638 C CA . TYR A 1 85 ? 5.013 10.916 -73.453 1.00 89.44 85 TYR A CA 1
ATOM 639 C C . TYR A 1 85 ? 6.068 10.134 -72.660 1.00 89.44 85 TYR A C 1
ATOM 641 O O . TYR A 1 85 ? 5.725 9.684 -71.565 1.00 89.44 85 TYR A O 1
ATOM 649 N N . PRO A 1 86 ? 7.329 10.026 -73.113 1.00 88.81 86 PRO A N 1
ATOM 650 C CA . PRO A 1 86 ? 7.836 10.452 -74.423 1.00 88.81 86 PRO A CA 1
ATOM 651 C C . PRO A 1 86 ? 7.280 9.579 -75.560 1.00 88.81 86 PRO A C 1
ATOM 653 O O . PRO A 1 86 ? 6.635 8.558 -75.312 1.00 88.81 86 PRO A O 1
ATOM 656 N N . VAL A 1 87 ? 7.523 9.976 -76.811 1.00 86.94 87 VAL A N 1
ATOM 657 C CA . VAL A 1 87 ? 7.250 9.117 -77.974 1.00 86.94 87 VAL A CA 1
ATOM 658 C C . VAL A 1 87 ? 8.129 7.866 -77.892 1.00 86.94 87 VAL A C 1
ATOM 660 O O . VAL A 1 87 ? 9.340 7.966 -77.710 1.00 86.94 87 VAL A O 1
ATOM 663 N N . SER A 1 88 ? 7.520 6.687 -78.013 1.00 85.38 88 SER A N 1
ATOM 664 C CA . SER A 1 88 ? 8.213 5.397 -77.994 1.00 85.38 88 SER A CA 1
ATOM 665 C C . SER A 1 88 ? 7.485 4.398 -78.884 1.00 85.38 88 SER A C 1
ATOM 667 O O . SER A 1 88 ? 6.258 4.334 -78.848 1.00 85.38 88 SER A O 1
ATOM 669 N N . ASP A 1 89 ? 8.236 3.567 -79.607 1.00 84.75 89 ASP A N 1
ATOM 670 C CA . ASP A 1 89 ? 7.680 2.475 -80.421 1.00 84.75 89 ASP A CA 1
ATOM 671 C C . ASP A 1 89 ? 6.991 1.392 -79.569 1.00 84.75 89 ASP A C 1
ATOM 673 O O . ASP A 1 89 ? 6.172 0.627 -80.070 1.00 84.75 89 ASP A O 1
ATOM 677 N N . ASN A 1 90 ? 7.288 1.351 -78.266 1.00 84.06 90 ASN A N 1
ATOM 678 C CA . ASN A 1 90 ? 6.652 0.450 -77.303 1.00 84.06 90 ASN A CA 1
ATOM 679 C C . ASN A 1 90 ? 5.334 1.004 -76.742 1.00 84.06 90 ASN A C 1
ATOM 681 O O . ASN A 1 90 ? 4.645 0.307 -75.997 1.00 84.06 90 ASN A O 1
ATOM 685 N N . ALA A 1 91 ? 4.995 2.265 -77.028 1.00 89.94 91 ALA A N 1
ATOM 686 C CA . ALA A 1 91 ? 3.777 2.861 -76.511 1.00 89.94 91 ALA A CA 1
ATOM 687 C C . ALA A 1 91 ? 2.552 2.297 -77.237 1.00 89.94 91 ALA A C 1
ATOM 689 O O . ALA A 1 91 ? 2.456 2.340 -78.463 1.00 89.94 91 ALA A O 1
ATOM 690 N N . ALA A 1 92 ? 1.584 1.813 -76.468 1.00 92.50 92 ALA A N 1
ATOM 691 C CA . ALA A 1 92 ? 0.341 1.260 -76.985 1.00 92.50 92 ALA A CA 1
ATOM 692 C C . ALA A 1 92 ? -0.797 1.511 -75.996 1.00 92.50 92 ALA A C 1
ATOM 694 O O . ALA A 1 92 ? -0.563 1.705 -74.804 1.00 92.50 92 ALA A O 1
ATOM 695 N N . VAL A 1 93 ? -2.036 1.469 -76.481 1.00 92.56 93 VAL A N 1
ATOM 696 C CA . VAL A 1 93 ? -3.224 1.433 -75.623 1.00 92.56 93 VAL A CA 1
ATOM 697 C C . VAL A 1 93 ? -4.001 0.176 -75.968 1.00 92.56 93 VAL A C 1
ATOM 699 O O . VAL A 1 93 ? -4.498 0.040 -77.086 1.00 92.56 93 VAL A O 1
ATOM 702 N N . ALA A 1 94 ? -4.078 -0.764 -75.030 1.00 91.81 94 ALA A N 1
ATOM 703 C CA . ALA A 1 94 ? -4.780 -2.026 -75.228 1.00 91.81 94 ALA A CA 1
ATOM 704 C C . ALA A 1 94 ? -6.304 -1.821 -75.248 1.00 91.81 94 ALA A C 1
ATOM 706 O O . ALA A 1 94 ? -6.808 -0.764 -74.873 1.00 91.81 94 ALA A O 1
ATOM 707 N N . GLN A 1 95 ? -7.058 -2.835 -75.688 1.00 89.94 95 GLN A N 1
ATOM 708 C CA . GLN A 1 95 ? -8.526 -2.760 -75.785 1.00 89.94 95 GLN A CA 1
ATOM 709 C C . GLN A 1 95 ? -9.224 -2.535 -74.435 1.00 89.94 95 GLN A C 1
ATOM 711 O O . GLN A 1 95 ? -10.325 -1.993 -74.404 1.00 89.94 95 GLN A O 1
ATOM 716 N N . ASP A 1 96 ? -8.593 -2.930 -73.330 1.00 88.25 96 ASP A N 1
ATOM 717 C CA . ASP A 1 96 ? -9.092 -2.713 -71.969 1.00 88.25 96 ASP A CA 1
ATOM 718 C C . ASP A 1 96 ? -8.766 -1.311 -71.414 1.00 88.25 96 ASP A C 1
ATOM 720 O O . ASP A 1 96 ? -9.119 -0.996 -70.279 1.00 88.25 96 ASP A O 1
ATOM 724 N N . GLY A 1 97 ? -8.114 -0.458 -72.213 1.00 87.38 97 GLY A N 1
ATOM 725 C CA . GLY A 1 97 ? -7.748 0.907 -71.843 1.00 87.38 97 GLY A CA 1
ATOM 726 C C . GLY A 1 97 ? -6.459 1.018 -71.024 1.00 87.38 97 GLY A C 1
ATOM 727 O O . GLY A 1 97 ? -6.138 2.118 -70.569 1.00 87.38 97 GLY A O 1
ATOM 728 N N . THR A 1 98 ? -5.712 -0.075 -70.832 1.00 93.06 98 THR A N 1
ATOM 729 C CA . THR A 1 98 ? -4.365 -0.011 -70.248 1.00 93.06 98 THR A CA 1
ATOM 730 C C . THR A 1 98 ? -3.362 0.592 -71.232 1.00 93.06 98 THR A C 1
ATOM 732 O O . THR A 1 98 ? -3.445 0.391 -72.444 1.00 93.06 98 THR A O 1
ATOM 735 N N . VAL A 1 99 ? -2.419 1.372 -70.703 1.00 94.25 99 VAL A N 1
ATOM 736 C CA . VAL A 1 99 ? -1.423 2.120 -71.476 1.00 94.25 99 VAL A CA 1
ATOM 737 C C . VAL A 1 99 ? -0.050 1.497 -71.269 1.00 94.25 99 VAL A C 1
ATOM 739 O O . VAL A 1 99 ? 0.427 1.412 -70.138 1.00 94.25 99 VAL A O 1
ATOM 742 N N . THR A 1 100 ? 0.609 1.102 -72.349 1.00 93.56 100 THR A N 1
ATOM 743 C CA . THR A 1 100 ? 2.014 0.697 -72.327 1.00 93.56 100 THR A CA 1
ATOM 744 C C . THR A 1 100 ? 2.895 1.931 -72.473 1.00 93.56 100 THR A C 1
ATOM 746 O O . THR A 1 100 ? 2.695 2.750 -73.369 1.00 93.56 100 THR A O 1
ATOM 749 N N . VAL A 1 101 ? 3.872 2.072 -71.583 1.00 93.31 101 VAL A N 1
ATOM 750 C CA . VAL A 1 101 ? 4.907 3.112 -71.632 1.00 93.31 101 VAL A CA 1
ATOM 751 C C . VAL A 1 101 ? 6.286 2.472 -71.569 1.00 93.31 101 VAL A C 1
ATOM 753 O O . VAL A 1 101 ? 6.416 1.313 -71.184 1.00 93.31 101 VAL A O 1
ATOM 756 N N . TYR A 1 102 ? 7.320 3.235 -71.908 1.00 91.00 102 TYR A N 1
ATOM 757 C CA . TYR A 1 102 ? 8.701 2.770 -71.851 1.00 91.00 102 TYR A CA 1
ATOM 758 C C . TYR A 1 102 ? 9.570 3.750 -71.069 1.00 91.00 102 TYR A C 1
ATOM 760 O O . TYR A 1 102 ? 9.497 4.959 -71.288 1.00 91.00 102 TYR A O 1
ATOM 768 N N . LEU A 1 103 ? 10.394 3.221 -70.168 1.00 91.62 103 LEU A N 1
ATOM 769 C CA . LEU A 1 103 ? 11.441 3.956 -69.467 1.00 91.62 103 LEU A CA 1
ATOM 770 C C . LEU A 1 103 ? 12.792 3.368 -69.866 1.00 91.62 103 LEU A C 1
ATOM 772 O O . LEU A 1 103 ? 13.028 2.181 -69.656 1.00 91.62 103 LEU A O 1
ATOM 776 N N . SER A 1 104 ? 13.684 4.187 -70.421 1.00 89.94 104 SER A N 1
ATOM 777 C CA . SER A 1 104 ? 15.002 3.704 -70.838 1.00 89.94 104 SER A CA 1
ATOM 778 C C . SER A 1 104 ? 15.853 3.285 -69.627 1.00 89.94 104 SER A C 1
ATOM 780 O O . SER A 1 104 ? 15.978 4.078 -68.683 1.00 89.94 104 SER A O 1
ATOM 782 N N . PRO A 1 105 ? 16.456 2.077 -69.637 1.00 90.25 105 PRO A N 1
ATOM 783 C CA . PRO A 1 105 ? 17.467 1.701 -68.651 1.00 90.25 105 PRO A CA 1
ATOM 784 C C . PRO A 1 105 ? 18.765 2.499 -68.839 1.00 90.25 105 PRO A C 1
ATOM 786 O O . PRO A 1 105 ? 19.448 2.797 -67.867 1.00 90.25 105 PRO A O 1
ATOM 789 N N . GLU A 1 106 ? 19.069 2.923 -70.067 1.00 91.75 106 GLU A N 1
ATOM 790 C CA . GLU A 1 106 ? 20.195 3.803 -70.387 1.00 91.75 106 GLU A CA 1
ATOM 791 C C . GLU A 1 106 ? 19.745 5.266 -70.311 1.00 91.75 106 GLU A C 1
ATOM 793 O O . GLU A 1 106 ? 18.837 5.682 -71.037 1.00 91.75 106 GLU A O 1
ATOM 798 N N . GLN A 1 107 ? 20.358 6.049 -69.429 1.00 93.06 107 GLN A N 1
ATOM 799 C CA . GLN A 1 107 ? 19.970 7.428 -69.133 1.00 93.06 107 GLN A CA 1
ATOM 800 C C . GLN A 1 107 ? 21.192 8.356 -69.208 1.00 93.06 107 GLN A C 1
ATOM 802 O O . GLN A 1 107 ? 22.308 7.956 -68.870 1.00 93.06 107 GLN A O 1
ATOM 807 N N . GLN A 1 108 ? 20.992 9.616 -69.603 1.00 90.75 108 GLN A N 1
ATOM 808 C CA . GLN A 1 108 ? 22.034 10.645 -69.531 1.00 90.75 108 GLN A CA 1
ATOM 809 C C . GLN A 1 108 ? 21.855 11.506 -68.278 1.00 90.75 108 GLN A C 1
ATOM 811 O O . GLN A 1 108 ? 20.763 11.986 -67.963 1.00 90.75 108 GLN A O 1
ATOM 816 N N . ALA A 1 109 ? 22.938 11.700 -67.532 1.00 88.75 109 ALA A N 1
ATOM 817 C CA . ALA A 1 109 ? 22.948 12.578 -66.377 1.00 88.75 109 ALA A CA 1
ATOM 818 C C . ALA A 1 109 ? 22.929 14.041 -66.822 1.00 88.75 109 ALA A C 1
ATOM 820 O O . ALA A 1 109 ? 23.718 14.455 -67.666 1.00 88.75 109 ALA A O 1
ATOM 821 N N . VAL A 1 110 ? 22.092 14.856 -66.183 1.00 86.50 110 VAL A N 1
ATOM 822 C CA . VAL A 1 110 ? 22.079 16.308 -66.385 1.00 86.50 110 VAL A CA 1
ATOM 823 C C . VAL A 1 110 ? 22.197 16.975 -65.021 1.00 86.50 110 VAL A C 1
ATOM 825 O O . VAL A 1 110 ? 21.496 16.602 -64.083 1.00 86.50 110 VAL A O 1
ATOM 828 N N . GLU A 1 111 ? 23.103 17.941 -64.863 1.00 86.44 111 GLU A N 1
ATOM 829 C CA . GLU A 1 111 ? 23.265 18.613 -63.570 1.00 86.44 111 GLU A CA 1
ATOM 830 C C . GLU A 1 111 ? 21.936 19.236 -63.123 1.00 86.44 111 GLU A C 1
ATOM 832 O O . GLU A 1 111 ? 21.287 19.981 -63.855 1.00 86.44 111 GLU A O 1
ATOM 837 N N . GLY A 1 112 ? 21.528 18.925 -61.895 1.00 78.00 112 GLY A N 1
ATOM 838 C CA . GLY A 1 112 ? 20.327 19.473 -61.289 1.00 78.00 112 GLY A CA 1
ATOM 839 C C . GLY A 1 112 ? 19.021 18.935 -61.873 1.00 78.00 112 GLY A C 1
ATOM 840 O O . GLY A 1 112 ? 17.977 19.360 -61.399 1.00 78.00 112 GLY A O 1
ATOM 841 N N . THR A 1 113 ? 19.038 18.004 -62.832 1.00 78.69 113 THR A N 1
ATOM 842 C CA . THR A 1 113 ? 17.843 17.427 -63.474 1.00 78.69 113 THR A CA 1
ATOM 843 C C . THR A 1 113 ? 18.124 16.005 -63.993 1.00 78.69 113 THR A C 1
ATOM 845 O O . THR A 1 113 ? 19.107 15.370 -63.632 1.00 78.69 113 THR A O 1
ATOM 848 N N . PHE A 1 114 ? 17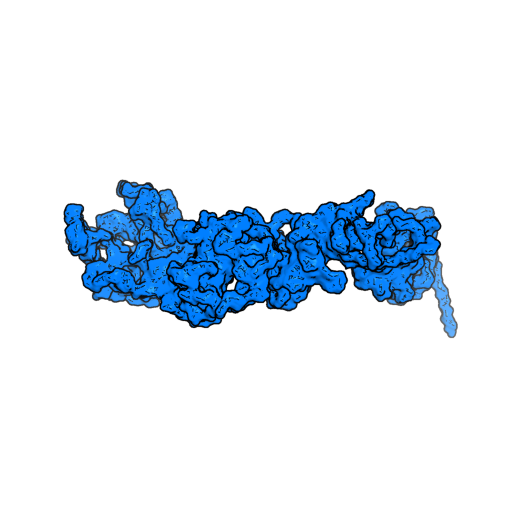.218 15.453 -64.781 1.00 81.69 114 PHE A N 1
ATOM 849 C CA . PHE A 1 114 ? 17.408 14.259 -65.594 1.00 81.69 114 PHE A CA 1
ATOM 850 C C . PHE A 1 114 ? 17.180 14.602 -67.070 1.00 81.69 114 PHE A C 1
ATOM 852 O O . PHE A 1 114 ? 16.749 15.720 -67.376 1.00 81.69 114 PHE A O 1
ATOM 859 N N . ASP A 1 115 ? 17.472 13.647 -67.950 1.00 78.81 115 ASP A N 1
ATOM 860 C CA . ASP A 1 115 ? 17.452 13.828 -69.401 1.00 78.81 115 ASP A CA 1
ATOM 861 C C . ASP A 1 115 ? 16.082 14.234 -69.974 1.00 78.81 115 ASP A C 1
ATOM 863 O O . ASP A 1 115 ? 15.019 13.804 -69.507 1.00 78.81 115 ASP A O 1
ATOM 867 N N . THR A 1 116 ? 16.115 15.046 -71.030 1.00 74.81 116 THR A N 1
ATOM 868 C CA . THR A 1 116 ? 14.903 15.441 -71.756 1.00 74.81 116 THR A CA 1
ATOM 869 C C . THR A 1 116 ? 14.379 14.232 -72.530 1.00 74.81 116 THR A C 1
ATOM 871 O O . THR A 1 116 ? 15.150 13.435 -73.047 1.00 74.81 116 THR A O 1
ATOM 874 N N . GLY A 1 117 ? 13.058 14.055 -72.603 1.00 77.06 117 GLY A N 1
ATOM 875 C CA . GLY A 1 117 ? 12.491 12.888 -73.294 1.00 77.06 117 GLY A CA 1
ATOM 876 C C . GLY A 1 117 ? 12.554 11.569 -72.517 1.00 77.06 117 GLY A C 1
ATOM 877 O O . GLY A 1 117 ? 12.264 10.537 -73.102 1.00 77.06 117 GLY A O 1
ATOM 878 N N . LEU A 1 118 ? 12.895 11.573 -71.222 1.00 83.69 118 LEU A N 1
ATOM 879 C CA . LEU A 1 118 ? 13.067 10.332 -70.453 1.00 83.69 118 LEU A CA 1
ATOM 880 C C . LEU A 1 118 ? 11.838 9.898 -69.636 1.00 83.69 118 LEU A C 1
ATOM 882 O O . LEU A 1 118 ? 11.542 8.710 -69.545 1.00 83.69 118 LEU A O 1
ATOM 886 N N . ALA A 1 119 ? 11.138 10.832 -68.988 1.00 85.44 119 ALA A N 1
ATOM 887 C CA . ALA A 1 119 ? 10.142 10.472 -67.977 1.00 85.44 119 ALA A CA 1
ATOM 888 C C . ALA A 1 119 ? 8.776 10.094 -68.574 1.00 85.44 119 ALA A C 1
ATOM 890 O O . ALA A 1 119 ? 8.106 10.962 -69.148 1.00 85.44 119 ALA A O 1
ATOM 891 N N . PRO A 1 120 ? 8.306 8.847 -68.376 1.00 89.44 120 PRO A N 1
ATOM 892 C CA . PRO A 1 120 ? 7.021 8.412 -68.885 1.00 89.44 120 PRO A CA 1
ATOM 893 C C . PRO A 1 120 ? 5.874 9.082 -68.131 1.00 89.44 120 PRO A C 1
ATOM 895 O O . PRO A 1 120 ? 5.749 8.992 -66.905 1.00 89.44 120 PRO A O 1
ATOM 898 N N . THR A 1 121 ? 4.991 9.721 -68.882 1.00 89.31 121 THR A N 1
ATOM 899 C CA . THR A 1 121 ? 3.779 10.352 -68.377 1.00 89.31 121 THR A CA 1
ATOM 900 C C . THR A 1 121 ? 2.611 10.044 -69.295 1.00 89.31 121 THR A C 1
ATOM 902 O O . THR A 1 121 ? 2.777 10.002 -70.514 1.00 89.31 121 THR A O 1
ATOM 905 N N . VAL A 1 122 ? 1.430 9.880 -68.713 1.00 92.31 122 VAL A N 1
ATOM 906 C CA . VAL A 1 122 ? 0.216 9.508 -69.439 1.00 92.31 122 VAL A CA 1
ATOM 907 C C . VAL A 1 122 ? -0.929 10.455 -69.105 1.00 92.31 122 VAL A C 1
ATOM 909 O O . VAL A 1 122 ? -0.987 11.010 -68.006 1.00 92.31 122 VAL A O 1
ATOM 912 N N . ALA A 1 123 ? -1.837 10.642 -70.053 1.00 91.06 123 ALA A N 1
ATOM 913 C CA . ALA A 1 123 ? -3.053 11.428 -69.899 1.00 91.06 123 ALA A CA 1
ATOM 914 C C . ALA A 1 123 ? -4.242 10.668 -70.487 1.00 91.06 123 ALA A C 1
ATOM 916 O O . ALA A 1 123 ? -4.091 9.960 -71.478 1.00 91.06 123 ALA A O 1
ATOM 917 N N . VAL A 1 124 ? -5.428 10.865 -69.918 1.00 92.06 124 VAL A N 1
ATOM 918 C CA . VAL A 1 124 ? -6.701 10.440 -70.516 1.00 92.06 124 VAL A CA 1
ATOM 919 C C . VAL A 1 124 ? -7.627 11.643 -70.524 1.00 92.06 124 VAL A C 1
ATOM 921 O O . VAL A 1 124 ? -7.718 12.349 -69.518 1.00 92.06 124 VAL A O 1
ATOM 924 N N . ALA A 1 125 ? -8.265 11.909 -71.659 1.00 88.94 125 ALA A N 1
ATOM 925 C CA . ALA A 1 125 ? -9.129 13.068 -71.833 1.00 88.94 125 ALA A CA 1
ATOM 926 C C . ALA A 1 125 ? -10.318 12.762 -72.747 1.00 88.94 125 ALA A C 1
ATOM 928 O O . ALA A 1 125 ? -10.155 12.166 -73.805 1.00 88.94 125 ALA A O 1
ATOM 929 N N . GLU A 1 126 ? -11.498 13.265 -72.388 1.00 88.19 126 GLU A N 1
ATOM 930 C CA . GLU A 1 126 ? -12.716 13.221 -73.220 1.00 88.19 126 GLU A CA 1
ATOM 931 C C . GLU A 1 126 ? -12.796 14.407 -74.211 1.00 88.19 126 GLU A C 1
ATOM 933 O O . GLU A 1 126 ? -13.826 14.684 -74.819 1.00 88.19 126 GLU A O 1
ATOM 938 N N . GLY A 1 127 ? -11.706 15.168 -74.363 1.00 83.31 127 GLY A N 1
ATOM 939 C CA . GLY A 1 127 ? -11.666 16.371 -75.191 1.00 83.31 127 GLY A CA 1
ATOM 940 C C . GLY A 1 127 ? -10.252 16.901 -75.412 1.00 83.31 127 GLY A C 1
ATOM 941 O O . GLY A 1 127 ? -9.262 16.225 -75.150 1.00 83.31 127 GLY A O 1
ATOM 942 N N . SER A 1 128 ? -10.139 18.147 -75.875 1.00 83.31 128 SER A N 1
ATOM 943 C CA . SER A 1 128 ? -8.873 18.753 -76.319 1.00 83.31 128 SER A CA 1
ATOM 944 C C . SER A 1 128 ? -7.928 19.202 -75.194 1.00 83.31 128 SER A C 1
ATOM 946 O O . SER A 1 128 ? -6.975 19.932 -75.458 1.00 83.31 128 SER A O 1
ATOM 948 N N . LYS A 1 129 ? -8.200 18.840 -73.937 1.00 88.88 129 LYS A N 1
ATOM 949 C CA . LYS A 1 129 ? -7.382 19.210 -72.775 1.00 88.88 129 LYS A CA 1
ATOM 950 C C . LYS A 1 129 ? -6.857 17.958 -72.097 1.00 88.88 129 LYS A C 1
ATOM 952 O O . LYS A 1 129 ? -7.644 17.175 -71.579 1.00 88.88 129 LYS A O 1
ATOM 957 N N . MET A 1 130 ? -5.542 17.790 -72.080 1.00 90.00 130 MET A N 1
ATOM 958 C CA . MET A 1 130 ? -4.881 16.622 -71.505 1.00 90.00 130 MET A CA 1
ATOM 959 C C . MET A 1 130 ? -4.054 17.021 -70.288 1.00 90.00 130 MET A C 1
ATOM 961 O O . MET A 1 130 ? -3.236 17.934 -70.357 1.00 90.00 130 MET A O 1
ATOM 965 N N . THR A 1 131 ? -4.222 16.310 -69.177 1.00 88.56 131 THR A N 1
ATOM 966 C CA . THR A 1 131 ? -3.341 16.450 -68.012 1.00 88.56 131 THR A CA 1
ATOM 967 C C . THR A 1 131 ? -2.432 15.237 -67.929 1.00 88.56 131 THR A C 1
ATOM 969 O O . THR A 1 131 ? -2.875 14.143 -67.587 1.00 88.56 131 THR A O 1
ATOM 972 N N . PHE A 1 132 ? -1.158 15.443 -68.250 1.00 88.75 132 PHE A N 1
ATOM 973 C CA . PHE A 1 132 ? -0.141 14.403 -68.215 1.00 88.75 132 PHE A CA 1
ATOM 974 C C . PHE A 1 132 ? 0.358 14.201 -66.792 1.00 88.75 132 PHE A C 1
ATOM 976 O O . PHE A 1 132 ? 0.900 15.118 -66.165 1.00 88.75 132 PHE A O 1
ATOM 983 N N . ARG A 1 133 ? 0.194 12.973 -66.308 1.00 86.62 133 ARG A N 1
ATOM 984 C CA . ARG A 1 133 ? 0.610 12.537 -64.981 1.00 86.62 133 ARG A CA 1
ATOM 985 C C . ARG A 1 133 ? 1.748 11.552 -65.087 1.00 86.62 133 ARG A C 1
ATOM 987 O O . ARG A 1 133 ? 1.773 10.699 -65.973 1.00 86.62 133 ARG A O 1
ATOM 994 N N . ASN A 1 134 ? 2.702 11.682 -64.188 1.00 84.44 134 ASN A N 1
ATOM 995 C CA . ASN A 1 134 ? 3.910 10.891 -64.260 1.00 84.44 134 ASN A CA 1
ATOM 996 C C . ASN A 1 134 ? 3.729 9.475 -63.713 1.00 84.44 134 ASN A C 1
ATOM 998 O O . ASN A 1 134 ? 3.010 9.253 -62.743 1.00 84.44 134 ASN A O 1
ATOM 1002 N N . VAL A 1 135 ? 4.439 8.537 -64.331 1.00 88.44 135 VAL A N 1
ATOM 1003 C CA . VAL A 1 135 ? 4.402 7.112 -64.008 1.00 88.44 135 VAL A CA 1
ATOM 1004 C C . VAL A 1 135 ? 5.577 6.692 -63.116 1.00 88.44 135 VAL A C 1
ATOM 1006 O O . VAL A 1 135 ? 5.412 5.849 -62.237 1.00 88.44 135 VAL A O 1
ATOM 1009 N N . ALA A 1 136 ? 6.760 7.278 -63.311 1.00 87.69 136 ALA A N 1
ATOM 1010 C CA . ALA A 1 136 ? 7.997 6.847 -62.657 1.00 87.69 136 ALA A CA 1
ATOM 1011 C C . ALA A 1 136 ? 8.208 7.467 -61.257 1.00 87.69 136 ALA A C 1
ATOM 1013 O O . ALA A 1 136 ? 7.533 8.404 -60.844 1.00 87.69 136 ALA A O 1
ATOM 1014 N N . GLY A 1 137 ? 9.153 6.960 -60.484 1.00 85.62 137 GLY A N 1
ATOM 1015 C CA . GLY A 1 137 ? 9.786 7.694 -59.388 1.00 85.62 137 GLY A CA 1
ATOM 1016 C C . GLY A 1 137 ? 11.239 7.983 -59.748 1.00 85.62 137 GLY A C 1
ATOM 1017 O O . GLY A 1 137 ? 11.615 7.986 -60.922 1.00 85.62 137 GLY A O 1
ATOM 1018 N N . GLY A 1 138 ? 12.080 8.185 -58.741 1.00 86.06 138 GLY A N 1
ATOM 1019 C CA . GLY A 1 138 ? 13.509 8.201 -58.988 1.00 86.06 138 GLY A CA 1
ATOM 1020 C C . GLY A 1 138 ? 14.390 8.274 -57.756 1.00 86.06 138 GLY A C 1
ATOM 1021 O O . GLY A 1 138 ? 13.948 8.194 -56.608 1.00 86.06 138 GLY A O 1
ATOM 1022 N N . ILE A 1 139 ? 15.670 8.465 -58.029 1.00 83.94 139 ILE A N 1
ATOM 1023 C CA . ILE A 1 139 ? 16.730 8.669 -57.054 1.00 83.94 139 ILE A CA 1
ATOM 1024 C C . ILE A 1 139 ? 17.420 9.992 -57.367 1.00 83.94 139 ILE A C 1
ATOM 1026 O O . ILE A 1 139 ? 17.837 10.225 -58.496 1.00 83.94 139 ILE A O 1
ATOM 1030 N N . LYS A 1 140 ? 17.552 10.847 -56.354 1.00 82.81 140 LYS A N 1
ATOM 1031 C CA . LYS A 1 140 ? 18.415 12.027 -56.358 1.00 82.81 140 LYS A CA 1
ATOM 1032 C C . LYS A 1 140 ? 19.722 11.656 -55.669 1.00 82.81 140 LYS A C 1
ATOM 1034 O O . LYS A 1 140 ? 19.685 11.221 -54.521 1.00 82.81 140 LYS A O 1
ATOM 1039 N N . PHE A 1 141 ? 20.854 11.879 -56.322 1.00 81.38 141 PHE A N 1
ATOM 1040 C CA . PHE A 1 141 ? 22.161 11.563 -55.752 1.00 81.38 141 PHE A CA 1
ATOM 1041 C C . PHE A 1 141 ? 23.226 12.590 -56.127 1.00 81.38 141 PHE A C 1
ATOM 1043 O O . PHE A 1 141 ? 23.038 13.392 -57.038 1.00 81.38 141 PHE A O 1
ATOM 1050 N N . SER A 1 142 ? 24.348 12.568 -55.415 1.00 80.44 142 SER A N 1
ATOM 1051 C CA . SER A 1 142 ? 25.566 13.295 -55.777 1.00 80.44 142 SER A CA 1
ATOM 1052 C C . SER A 1 142 ? 26.758 12.358 -55.652 1.00 80.44 142 SER A C 1
ATOM 1054 O O . SER A 1 142 ? 26.843 11.620 -54.668 1.00 80.44 142 SER A O 1
ATOM 1056 N N . VAL A 1 143 ? 27.697 12.429 -56.588 1.00 76.31 143 VAL A N 1
ATOM 1057 C CA . VAL A 1 143 ? 29.025 11.827 -56.406 1.00 76.31 143 VAL A CA 1
ATOM 1058 C C . VAL A 1 143 ? 29.913 12.821 -55.670 1.00 76.31 143 VAL A C 1
ATOM 1060 O O . VAL A 1 143 ? 29.699 14.029 -55.785 1.00 76.31 143 VAL A O 1
ATOM 1063 N N . SER A 1 144 ? 30.905 12.359 -54.913 1.00 69.38 144 SER A N 1
ATOM 1064 C CA . SER A 1 144 ? 31.920 13.275 -54.369 1.00 69.38 144 SER A CA 1
ATOM 1065 C C . SER A 1 144 ? 33.353 12.953 -54.783 1.00 69.38 144 SER A C 1
ATOM 1067 O O . SER A 1 144 ? 34.275 13.660 -54.389 1.00 69.38 144 SER A O 1
ATOM 1069 N N . GLU A 1 145 ? 33.518 11.951 -55.645 1.00 69.75 145 GLU A N 1
ATOM 1070 C CA . GLU A 1 145 ? 34.778 11.605 -56.300 1.00 69.75 145 GLU A CA 1
ATOM 1071 C C . GLU A 1 145 ? 34.896 12.264 -57.674 1.00 69.75 145 GLU A C 1
ATOM 1073 O O . GLU A 1 145 ? 33.911 12.385 -58.404 1.00 69.75 145 GLU A O 1
ATOM 1078 N N . GLU A 1 146 ? 36.116 12.663 -58.036 1.00 76.38 146 GLU A N 1
ATOM 1079 C CA . GLU A 1 146 ? 36.453 13.075 -59.399 1.00 76.38 146 GLU A CA 1
ATOM 1080 C C . GLU A 1 146 ? 36.603 11.850 -60.317 1.00 76.38 146 GLU A C 1
ATOM 1082 O O . GLU A 1 146 ? 36.973 10.762 -59.875 1.00 76.38 146 GLU A O 1
ATOM 1087 N N . GLY A 1 147 ? 36.346 12.023 -61.617 1.00 78.81 147 GLY A N 1
ATOM 1088 C CA . GLY A 1 147 ? 36.609 10.990 -62.628 1.00 78.81 147 GLY A CA 1
ATOM 1089 C C . GLY A 1 147 ? 35.538 9.903 -62.772 1.00 78.81 147 GLY A C 1
ATOM 1090 O O . GLY A 1 147 ? 35.752 8.957 -63.531 1.00 78.81 147 GLY A O 1
ATOM 1091 N N . VAL A 1 148 ? 34.387 10.030 -62.098 1.00 83.81 148 VAL A N 1
ATOM 1092 C CA . VAL A 1 148 ? 33.228 9.142 -62.300 1.00 83.81 148 VAL A CA 1
ATOM 1093 C C . VAL A 1 148 ? 32.579 9.445 -63.655 1.00 83.81 148 VAL A C 1
ATOM 1095 O O . VAL A 1 148 ? 32.218 10.589 -63.941 1.00 83.81 148 VAL A O 1
ATOM 1098 N N . THR A 1 149 ? 32.409 8.420 -64.487 1.00 88.94 149 THR A N 1
ATOM 1099 C CA . THR A 1 149 ? 31.866 8.506 -65.854 1.00 88.94 149 THR A CA 1
ATOM 1100 C C . THR A 1 149 ? 30.498 7.844 -66.004 1.00 88.94 149 THR A C 1
ATOM 1102 O O . THR A 1 149 ? 29.749 8.200 -66.912 1.00 88.94 149 THR A O 1
ATOM 1105 N N . SER A 1 150 ? 30.135 6.910 -65.121 1.00 88.69 150 SER A N 1
ATOM 1106 C CA . SER A 1 150 ? 28.820 6.256 -65.122 1.00 88.69 150 SER A CA 1
ATOM 1107 C C . SER A 1 150 ? 28.407 5.827 -63.709 1.00 88.69 150 SER A C 1
ATOM 1109 O O . SER A 1 150 ? 29.251 5.519 -62.866 1.00 88.69 150 SER A O 1
ATOM 1111 N N . VAL A 1 151 ? 27.097 5.833 -63.451 1.00 88.56 151 VAL A N 1
ATOM 1112 C CA . VAL A 1 151 ? 26.468 5.315 -62.232 1.00 88.56 151 VAL A CA 1
ATOM 1113 C C . VAL A 1 151 ? 25.432 4.266 -62.616 1.00 88.56 151 VAL A C 1
ATOM 1115 O O . VAL A 1 151 ? 24.440 4.584 -63.266 1.00 88.56 151 VAL A O 1
ATOM 1118 N N . VAL A 1 152 ? 25.640 3.022 -62.189 1.00 89.94 152 VAL A N 1
ATOM 1119 C CA . VAL A 1 152 ? 24.723 1.902 -62.441 1.00 89.94 152 VAL A CA 1
ATOM 1120 C C . VAL A 1 152 ? 23.915 1.609 -61.185 1.00 89.94 152 VAL A C 1
ATOM 1122 O O . VAL A 1 152 ? 24.505 1.412 -60.134 1.00 89.94 152 VAL A O 1
ATOM 1125 N N . ILE A 1 153 ? 22.591 1.547 -61.268 1.00 88.81 153 ILE A N 1
ATOM 1126 C CA . ILE A 1 153 ? 21.680 1.266 -60.151 1.00 88.81 153 ILE A CA 1
ATOM 1127 C C . ILE A 1 153 ? 20.959 -0.052 -60.428 1.00 88.81 153 ILE A C 1
ATOM 1129 O O . ILE A 1 153 ? 20.378 -0.202 -61.495 1.00 88.81 153 ILE A O 1
ATOM 1133 N N . ASN A 1 154 ? 20.949 -0.983 -59.476 1.00 87.19 154 ASN A N 1
ATOM 1134 C CA . ASN A 1 154 ? 20.314 -2.297 -59.618 1.00 87.19 154 ASN A CA 1
ATOM 1135 C C . ASN A 1 154 ? 19.609 -2.726 -58.320 1.00 87.19 154 ASN A C 1
ATOM 1137 O O . ASN A 1 154 ? 20.114 -2.466 -57.227 1.00 87.19 154 ASN A O 1
ATOM 1141 N N . GLY A 1 155 ? 18.466 -3.401 -58.429 1.00 82.94 155 GLY A N 1
ATOM 1142 C CA . GLY A 1 155 ? 17.792 -4.036 -57.295 1.00 82.94 155 GLY A CA 1
ATOM 1143 C C . GLY A 1 155 ? 18.481 -5.339 -56.883 1.00 82.94 155 GLY A C 1
ATOM 1144 O O . GLY A 1 155 ? 18.806 -6.173 -57.728 1.00 82.94 155 GLY A O 1
ATOM 1145 N N . CYS A 1 156 ? 18.750 -5.526 -55.589 1.00 80.00 156 CYS A N 1
ATOM 1146 C CA . CYS A 1 156 ? 19.463 -6.717 -55.116 1.00 80.00 156 CYS A CA 1
ATOM 1147 C C . CYS A 1 156 ? 18.633 -8.004 -55.253 1.00 80.00 156 CYS A C 1
ATOM 1149 O O . CYS A 1 156 ? 19.223 -9.065 -55.439 1.00 80.00 156 CYS A O 1
ATOM 1151 N N . GLY A 1 157 ? 17.298 -7.901 -55.247 1.00 82.06 157 GLY A N 1
ATOM 1152 C CA . GLY A 1 157 ? 16.375 -9.020 -55.450 1.00 82.06 157 GLY A CA 1
ATOM 1153 C C . GLY A 1 157 ? 16.036 -9.289 -56.923 1.00 82.06 157 GLY A C 1
ATOM 1154 O O . GLY A 1 157 ? 15.159 -10.105 -57.211 1.00 82.06 157 GLY A O 1
ATOM 1155 N N . GLY A 1 158 ? 16.690 -8.600 -57.869 1.00 84.50 158 GLY A N 1
ATOM 1156 C CA . GLY A 1 158 ? 16.399 -8.711 -59.302 1.00 84.50 158 GLY A CA 1
ATOM 1157 C C . GLY A 1 158 ? 15.074 -8.056 -59.701 1.00 84.50 158 GLY A C 1
ATOM 1158 O O . GLY A 1 158 ? 14.380 -8.535 -60.601 1.00 84.50 158 GLY A O 1
ATOM 1159 N N . GLU A 1 159 ? 14.684 -6.990 -59.004 1.00 89.44 159 GLU A N 1
ATOM 1160 C CA . GLU A 1 159 ? 13.480 -6.226 -59.299 1.00 89.44 159 GLU A CA 1
ATOM 1161 C C . GLU A 1 159 ? 13.565 -5.560 -60.683 1.00 89.44 159 GLU A C 1
ATOM 1163 O O . GLU A 1 159 ? 14.594 -4.998 -61.052 1.00 89.44 159 GLU A O 1
ATOM 1168 N N . ALA A 1 160 ? 12.474 -5.591 -61.453 1.00 89.44 160 ALA A N 1
ATOM 1169 C CA . ALA A 1 160 ? 12.388 -4.891 -62.734 1.00 89.44 160 ALA A CA 1
ATOM 1170 C C . ALA A 1 160 ? 12.102 -3.402 -62.494 1.00 89.44 160 ALA A C 1
ATOM 1172 O O . ALA A 1 160 ? 11.091 -3.055 -61.879 1.00 89.44 160 ALA A O 1
ATOM 1173 N N . ILE A 1 161 ? 12.993 -2.525 -62.961 1.00 90.62 161 ILE A N 1
ATOM 1174 C CA . ILE A 1 161 ? 12.982 -1.097 -62.593 1.00 90.62 161 ILE A CA 1
ATOM 1175 C C . ILE A 1 161 ? 12.865 -0.148 -63.790 1.00 90.62 161 ILE A C 1
ATOM 1177 O O . ILE A 1 161 ? 12.592 1.038 -63.600 1.00 90.62 161 ILE A O 1
ATOM 1181 N N . ALA A 1 162 ? 13.015 -0.664 -65.011 1.00 91.75 162 ALA A N 1
ATOM 1182 C CA . ALA A 1 162 ? 12.891 0.069 -66.271 1.00 91.75 162 ALA A CA 1
ATOM 1183 C C . ALA A 1 162 ? 12.429 -0.856 -67.408 1.00 91.75 162 ALA A C 1
ATOM 1185 O O . ALA A 1 162 ? 12.176 -2.038 -67.193 1.00 91.75 162 ALA A O 1
ATOM 1186 N N . GLY A 1 163 ? 12.312 -0.325 -68.623 1.00 90.81 163 GLY A N 1
ATOM 1187 C CA . GLY A 1 163 ? 11.809 -1.035 -69.798 1.00 90.81 163 GLY A CA 1
ATOM 1188 C C . GLY A 1 163 ? 10.335 -0.748 -70.078 1.00 90.81 163 GLY A C 1
ATOM 1189 O O . GLY A 1 163 ? 9.824 0.314 -69.724 1.00 90.81 163 GLY A O 1
ATOM 1190 N N . ALA A 1 164 ? 9.654 -1.679 -70.749 1.00 91.00 164 ALA A N 1
ATOM 1191 C CA . ALA A 1 164 ? 8.227 -1.564 -71.039 1.00 91.00 164 ALA A CA 1
ATOM 1192 C C . ALA A 1 164 ? 7.387 -1.840 -69.782 1.00 91.00 164 ALA A C 1
ATOM 1194 O O . ALA A 1 164 ? 7.649 -2.796 -69.050 1.00 91.00 164 ALA A O 1
ATOM 1195 N N . ALA A 1 165 ? 6.361 -1.025 -69.548 1.00 92.44 165 ALA A N 1
ATOM 1196 C CA . ALA A 1 165 ? 5.463 -1.170 -68.410 1.00 92.44 165 ALA A CA 1
ATOM 1197 C C . ALA A 1 165 ? 4.002 -0.917 -68.779 1.00 92.44 165 ALA A C 1
ATOM 1199 O O . ALA A 1 165 ? 3.697 -0.024 -69.571 1.00 92.44 165 ALA A O 1
ATOM 1200 N N . THR A 1 166 ? 3.105 -1.668 -68.144 1.00 93.31 166 THR A N 1
ATOM 1201 C CA . THR A 1 166 ? 1.652 -1.569 -68.324 1.00 93.31 166 THR A CA 1
ATOM 1202 C C . THR A 1 166 ? 1.038 -0.745 -67.202 1.00 93.31 166 THR A C 1
ATOM 1204 O O . THR A 1 166 ? 1.212 -1.044 -66.017 1.00 93.31 166 THR A O 1
ATOM 1207 N N . ILE A 1 167 ? 0.298 0.295 -67.576 1.00 94.38 167 ILE A N 1
ATOM 1208 C CA . ILE A 1 167 ? -0.276 1.295 -66.678 1.00 94.38 167 ILE A CA 1
ATOM 1209 C C . ILE A 1 167 ? -1.795 1.259 -66.783 1.00 94.38 167 ILE A C 1
ATOM 1211 O O . ILE A 1 167 ? -2.351 1.374 -67.873 1.00 94.38 167 ILE A O 1
ATOM 1215 N N . SER A 1 168 ? -2.475 1.155 -65.645 1.00 92.50 168 SER A N 1
ATOM 1216 C CA . SER A 1 168 ? -3.910 1.434 -65.571 1.00 92.50 168 SER A CA 1
ATOM 1217 C C . SER A 1 168 ? -4.138 2.849 -65.045 1.00 92.50 168 SER A C 1
ATOM 1219 O O . SER A 1 168 ? -3.299 3.401 -64.329 1.00 92.50 168 SER A O 1
ATOM 1221 N N . ILE A 1 169 ? -5.267 3.452 -65.409 1.00 87.25 169 ILE A N 1
ATOM 1222 C CA . ILE A 1 169 ? -5.675 4.757 -64.890 1.00 87.25 169 ILE A CA 1
ATOM 1223 C C . ILE A 1 169 ? -6.793 4.526 -63.880 1.00 87.25 169 ILE A C 1
ATOM 1225 O O . ILE A 1 169 ? -7.883 4.100 -64.250 1.00 87.25 169 ILE A O 1
ATOM 1229 N N . GLN A 1 170 ? -6.517 4.794 -62.606 1.00 85.44 170 GLN A N 1
ATOM 1230 C CA . GLN A 1 170 ? -7.467 4.631 -61.503 1.00 85.44 170 GLN A CA 1
ATOM 1231 C C . GLN A 1 170 ? -7.661 5.985 -60.827 1.00 85.44 170 GLN A C 1
ATOM 1233 O O . GLN A 1 170 ? -6.680 6.650 -60.499 1.00 85.44 170 GLN A O 1
ATOM 1238 N N . ASP A 1 171 ? -8.910 6.436 -60.688 1.00 81.50 171 ASP A N 1
ATOM 1239 C CA . ASP A 1 171 ? -9.258 7.760 -60.144 1.00 81.50 171 ASP A CA 1
ATOM 1240 C C . ASP A 1 171 ? -8.480 8.924 -60.798 1.00 81.50 171 ASP A C 1
ATOM 1242 O O . ASP A 1 171 ? -8.090 9.906 -60.163 1.00 81.50 171 ASP A O 1
ATOM 1246 N N . GLY A 1 172 ? -8.215 8.799 -62.104 1.00 76.75 172 GLY A N 1
ATOM 1247 C CA . GLY A 1 172 ? -7.457 9.776 -62.885 1.00 76.75 172 GLY A CA 1
ATOM 1248 C C . GLY A 1 172 ? -5.942 9.773 -62.638 1.00 76.75 172 GLY A C 1
ATOM 1249 O O . GLY A 1 172 ? -5.266 10.667 -63.146 1.00 76.75 172 GLY A O 1
ATOM 1250 N N . LEU A 1 173 ? -5.400 8.804 -61.888 1.00 83.75 173 LEU A N 1
ATOM 1251 C CA . LEU A 1 173 ? -3.973 8.635 -61.600 1.00 83.75 173 LEU A CA 1
ATOM 1252 C C . LEU A 1 173 ? -3.377 7.394 -62.295 1.00 83.75 173 LEU A C 1
ATOM 1254 O O . LEU A 1 173 ? -4.022 6.345 -62.328 1.00 83.75 173 LEU A O 1
ATOM 1258 N N . PRO A 1 174 ? -2.124 7.464 -62.785 1.00 89.25 174 PRO A N 1
ATOM 1259 C CA . PRO A 1 174 ? -1.409 6.297 -63.291 1.00 89.25 174 PRO A CA 1
ATOM 1260 C C . PRO A 1 174 ? -1.046 5.319 -62.167 1.00 89.25 174 PRO A C 1
ATOM 1262 O O . PRO A 1 174 ? -0.381 5.696 -61.194 1.00 89.25 174 PRO A O 1
ATOM 1265 N N . VAL A 1 175 ? -1.427 4.053 -62.329 1.00 89.56 175 VAL A N 1
ATOM 1266 C CA . VAL A 1 175 ? -1.075 2.941 -61.440 1.00 89.56 175 VAL A CA 1
ATOM 1267 C C . VAL A 1 175 ? -0.322 1.881 -62.238 1.00 89.56 175 VAL A C 1
ATOM 1269 O O . VAL A 1 175 ? -0.886 1.221 -63.116 1.00 89.56 175 VAL A O 1
ATOM 1272 N N . LEU A 1 176 ? 0.960 1.710 -61.909 1.00 90.94 176 LEU A N 1
ATOM 1273 C CA . LEU A 1 176 ? 1.819 0.665 -62.466 1.00 90.94 176 LEU A CA 1
ATOM 1274 C C . LEU A 1 176 ? 1.229 -0.719 -62.160 1.00 90.94 176 LEU A C 1
ATOM 1276 O O . LEU A 1 176 ? 0.986 -1.022 -60.994 1.00 90.94 176 LEU A O 1
ATOM 1280 N N . GLN A 1 177 ? 0.983 -1.528 -63.192 1.00 91.69 177 GLN A N 1
ATOM 1281 C CA . GLN A 1 177 ? 0.507 -2.909 -63.046 1.00 91.69 177 GLN A CA 1
ATOM 1282 C C . GLN A 1 177 ? 1.668 -3.895 -63.126 1.00 91.69 177 GLN A C 1
ATOM 1284 O O . GLN A 1 177 ? 1.846 -4.730 -62.245 1.00 91.69 177 GLN A O 1
ATOM 1289 N N . GLU A 1 178 ? 2.469 -3.771 -64.181 1.00 88.62 178 GLU A N 1
ATOM 1290 C CA . GLU A 1 178 ? 3.543 -4.704 -64.491 1.00 88.62 178 GLU A CA 1
ATOM 1291 C C . GLU A 1 178 ? 4.678 -3.979 -65.219 1.00 88.62 178 GLU A C 1
ATOM 1293 O O . GLU A 1 178 ? 4.435 -3.051 -65.993 1.00 88.62 178 GLU A O 1
ATOM 1298 N N . VAL A 1 179 ? 5.910 -4.421 -64.966 1.00 88.50 179 VAL A N 1
ATOM 1299 C CA . VAL A 1 179 ? 7.120 -4.032 -65.699 1.00 88.50 179 VAL A CA 1
ATOM 1300 C C . VAL A 1 179 ? 7.695 -5.301 -66.313 1.00 88.50 179 VAL A C 1
ATOM 1302 O O . VAL A 1 179 ? 7.857 -6.303 -65.610 1.00 88.50 179 VAL A O 1
ATOM 1305 N N . ALA A 1 180 ? 8.010 -5.273 -67.607 1.00 82.62 180 ALA A N 1
ATOM 1306 C CA . ALA A 1 180 ? 8.674 -6.387 -68.270 1.00 82.62 180 ALA A CA 1
ATOM 1307 C C . ALA A 1 180 ? 10.011 -6.682 -67.567 1.00 82.62 180 ALA A C 1
ATOM 1309 O O . ALA A 1 180 ? 10.839 -5.789 -67.389 1.00 82.62 180 ALA A O 1
ATOM 1310 N N . LYS A 1 181 ? 10.243 -7.942 -67.173 1.00 74.50 181 LYS A N 1
ATOM 1311 C CA . LYS A 1 181 ? 11.410 -8.373 -66.369 1.00 74.50 181 LYS A CA 1
ATOM 1312 C C . LYS A 1 181 ? 12.768 -8.305 -67.083 1.00 74.50 181 LYS A C 1
ATOM 1314 O O . LYS A 1 181 ? 13.738 -8.901 -66.632 1.00 74.50 181 LYS A O 1
ATOM 1319 N N . GLU A 1 182 ? 12.841 -7.609 -68.202 1.00 71.62 182 GLU A N 1
ATOM 1320 C CA . GLU A 1 182 ? 14.010 -7.580 -69.072 1.00 71.62 182 GLU A CA 1
ATOM 1321 C C . GLU A 1 182 ? 15.094 -6.623 -68.557 1.00 71.62 182 GLU A C 1
ATOM 1323 O O . GLU A 1 182 ? 16.264 -6.832 -68.857 1.00 71.62 182 GLU A O 1
ATOM 1328 N N . ASN A 1 183 ? 14.729 -5.615 -67.746 1.00 82.19 183 ASN A N 1
ATOM 1329 C CA . ASN A 1 183 ? 15.660 -4.591 -67.260 1.00 82.19 183 ASN A CA 1
ATOM 1330 C C . ASN A 1 183 ? 15.573 -4.401 -65.738 1.00 82.19 183 ASN A C 1
ATOM 1332 O O . ASN A 1 183 ? 14.649 -3.770 -65.210 1.00 82.19 183 ASN A O 1
ATOM 1336 N N . THR A 1 184 ? 16.577 -4.921 -65.032 1.00 86.75 184 THR A N 1
ATOM 1337 C CA . THR A 1 184 ? 16.741 -4.771 -63.575 1.00 86.75 184 THR A CA 1
ATOM 1338 C C . THR A 1 184 ? 17.750 -3.684 -63.198 1.00 86.75 184 THR A C 1
ATOM 1340 O O . THR A 1 184 ? 17.931 -3.398 -62.018 1.00 86.75 184 THR A O 1
ATOM 1343 N N . GLU A 1 185 ? 18.387 -3.051 -64.187 1.00 89.19 185 GLU A N 1
ATOM 1344 C CA . GLU A 1 185 ? 19.406 -2.022 -63.986 1.00 89.19 185 GLU A CA 1
ATOM 1345 C C . GLU A 1 185 ? 19.085 -0.705 -64.710 1.00 89.19 185 GLU A C 1
ATOM 1347 O O . GLU A 1 185 ? 18.462 -0.690 -65.771 1.00 89.19 185 GLU A O 1
ATOM 1352 N N . ILE A 1 186 ? 19.523 0.406 -64.112 1.00 91.88 186 ILE A N 1
ATOM 1353 C CA . ILE A 1 186 ? 19.624 1.728 -64.735 1.00 91.88 186 ILE A CA 1
ATOM 1354 C C . ILE A 1 186 ? 21.101 2.066 -64.872 1.00 91.88 186 ILE A C 1
ATOM 1356 O O . ILE A 1 186 ? 21.811 2.075 -63.870 1.00 91.88 186 ILE A O 1
ATOM 1360 N N . ASN A 1 187 ? 21.553 2.421 -66.065 1.00 92.06 187 ASN A N 1
ATOM 1361 C CA . ASN A 1 187 ? 22.885 2.948 -66.310 1.00 92.06 187 ASN A CA 1
ATOM 1362 C C . ASN A 1 187 ? 22.791 4.443 -66.640 1.00 92.06 187 ASN A C 1
ATOM 1364 O O . ASN A 1 187 ? 22.262 4.834 -67.679 1.00 92.06 187 ASN A O 1
ATOM 1368 N N . LEU A 1 188 ? 23.294 5.289 -65.741 1.00 92.81 188 LEU A N 1
ATOM 1369 C CA . LEU A 1 188 ? 23.319 6.737 -65.911 1.00 92.81 188 LEU A CA 1
ATOM 1370 C C . LEU A 1 188 ? 24.722 7.192 -66.329 1.00 92.81 188 LEU A C 1
ATOM 1372 O O . LEU A 1 188 ? 25.658 7.151 -65.530 1.00 92.81 188 LEU A O 1
ATOM 1376 N N . THR A 1 189 ? 24.866 7.652 -67.569 1.00 92.62 189 THR A N 1
ATOM 1377 C CA . THR A 1 189 ? 26.146 8.114 -68.129 1.00 92.62 189 THR A CA 1
ATOM 1378 C C . THR A 1 189 ? 26.354 9.606 -67.862 1.00 92.62 189 THR A C 1
ATOM 1380 O O . THR A 1 189 ? 25.416 10.395 -67.966 1.00 92.62 189 THR A O 1
ATOM 1383 N N . ALA A 1 190 ? 27.573 9.998 -67.490 1.00 88.31 190 ALA A N 1
ATOM 1384 C CA . ALA A 1 190 ? 27.926 11.386 -67.202 1.00 88.31 190 ALA A CA 1
ATOM 1385 C C . ALA A 1 190 ? 27.972 12.271 -68.467 1.00 88.31 190 ALA A C 1
ATOM 1387 O O . ALA A 1 190 ? 28.281 11.765 -69.548 1.00 88.31 190 ALA A O 1
ATOM 1388 N N . PRO A 1 191 ? 27.787 13.601 -68.338 1.00 81.75 191 PRO A N 1
ATOM 1389 C CA . PRO A 1 191 ? 28.136 14.552 -69.394 1.00 81.75 191 PRO A CA 1
ATOM 1390 C C . PRO A 1 191 ? 29.626 14.493 -69.766 1.00 81.75 191 PRO A C 1
ATOM 1392 O O . PRO A 1 191 ? 30.460 13.992 -69.005 1.00 81.75 191 PRO A O 1
ATOM 1395 N N . GLU A 1 192 ? 29.982 15.073 -70.915 1.00 79.12 192 GLU A N 1
ATOM 1396 C CA . GLU A 1 192 ? 31.378 15.240 -71.335 1.00 79.12 192 GLU A CA 1
ATOM 1397 C C . GLU A 1 192 ? 32.191 15.957 -70.234 1.00 79.12 192 GLU A C 1
ATOM 1399 O O . GLU A 1 192 ? 31.863 17.074 -69.834 1.00 79.12 192 GLU A O 1
ATOM 1404 N N . GLY A 1 193 ? 33.224 15.287 -69.705 1.00 75.38 193 GLY A N 1
ATOM 1405 C CA . GLY A 1 193 ? 34.006 15.748 -68.545 1.00 75.38 193 GLY A CA 1
ATOM 1406 C C . GLY A 1 193 ? 33.729 15.014 -67.222 1.00 75.38 193 GLY A C 1
ATOM 1407 O O . GLY A 1 193 ? 34.479 15.212 -66.268 1.00 75.38 193 GLY A O 1
ATOM 1408 N N . GLY A 1 194 ? 32.730 14.126 -67.173 1.00 85.38 194 GLY A N 1
ATOM 1409 C CA . GLY A 1 194 ? 32.401 13.313 -65.996 1.00 85.38 194 GLY A CA 1
ATOM 1410 C C . GLY A 1 194 ? 31.400 13.977 -65.044 1.00 85.38 194 GLY A C 1
ATOM 1411 O O . GLY A 1 194 ? 30.960 15.111 -65.245 1.00 85.38 194 GLY A O 1
ATOM 1412 N N . PHE A 1 195 ? 31.002 13.254 -63.996 1.00 86.06 195 PHE A N 1
ATOM 1413 C CA . PHE A 1 195 ? 30.162 13.819 -62.941 1.00 86.06 195 PHE A CA 1
ATOM 1414 C C . PHE A 1 195 ? 30.959 14.834 -62.110 1.00 86.06 195 PHE A C 1
ATOM 1416 O O . PHE A 1 195 ? 32.099 14.579 -61.725 1.00 86.06 195 PHE A O 1
ATOM 1423 N N . VAL A 1 196 ? 30.344 15.973 -61.783 1.00 84.81 196 VAL A N 1
ATOM 1424 C CA . VAL A 1 196 ? 30.982 17.012 -60.965 1.00 84.81 196 VAL A CA 1
ATOM 1425 C C . VAL A 1 196 ? 30.764 16.701 -59.478 1.00 84.81 196 VAL A C 1
ATOM 1427 O O . VAL A 1 196 ? 29.607 16.609 -59.046 1.00 84.81 196 VAL A O 1
ATOM 1430 N N . PRO A 1 197 ? 31.833 16.586 -58.665 1.00 81.00 197 PRO A N 1
ATOM 1431 C CA . PRO A 1 197 ? 31.714 16.344 -57.231 1.00 81.00 197 PRO A CA 1
ATOM 1432 C C . PRO A 1 197 ? 30.784 17.339 -56.523 1.00 81.00 197 PRO A C 1
ATOM 1434 O O . PRO A 1 1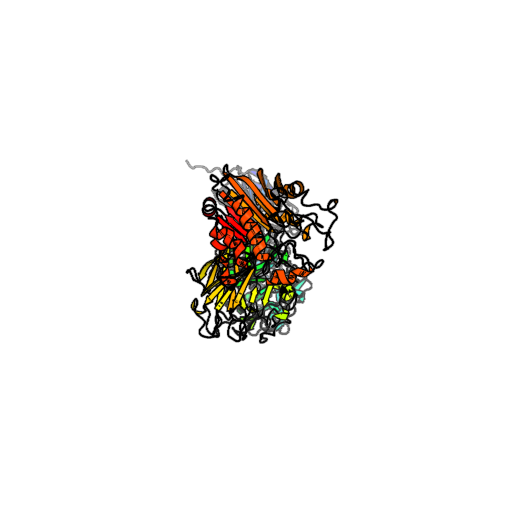97 ? 30.873 18.553 -56.708 1.00 81.00 197 PRO A O 1
ATOM 1437 N N . GLY A 1 198 ? 29.881 16.822 -55.690 1.00 73.00 198 GLY A N 1
ATOM 1438 C CA . GLY A 1 198 ? 28.936 17.604 -54.889 1.00 73.00 198 GLY A CA 1
ATOM 1439 C C . GLY A 1 198 ? 27.742 18.176 -55.661 1.00 73.00 198 GLY A C 1
ATOM 1440 O O . GLY A 1 198 ? 26.871 18.798 -55.048 1.00 73.00 198 GLY A O 1
ATOM 1441 N N . LYS A 1 199 ? 27.657 17.970 -56.981 1.00 83.12 199 LYS A N 1
ATOM 1442 C CA . LYS A 1 199 ? 26.475 18.331 -57.774 1.00 83.12 199 LYS A CA 1
ATOM 1443 C C . LYS A 1 199 ? 25.437 17.214 -57.755 1.00 83.12 199 LYS A C 1
ATOM 1445 O O . LYS A 1 199 ? 25.769 16.037 -57.634 1.00 83.12 199 LYS A O 1
ATOM 1450 N N . TYR A 1 200 ? 24.164 17.600 -57.845 1.00 83.56 200 TYR A N 1
ATOM 1451 C CA . TYR A 1 200 ? 23.047 16.660 -57.796 1.00 83.56 200 TYR A CA 1
ATOM 1452 C C . TYR A 1 200 ? 22.620 16.205 -59.185 1.00 83.56 200 TYR A C 1
ATOM 1454 O O . TYR A 1 200 ? 22.437 17.030 -60.076 1.00 83.56 200 TYR A O 1
ATOM 1462 N N . TYR A 1 201 ? 22.364 14.910 -59.307 1.00 87.06 201 TYR A N 1
ATOM 1463 C CA . TYR A 1 201 ? 21.887 14.225 -60.500 1.00 87.06 201 TYR A CA 1
ATOM 1464 C C . TYR A 1 201 ? 20.692 13.335 -60.143 1.00 87.06 201 TYR A C 1
ATOM 1466 O O . TYR A 1 201 ? 20.451 13.037 -58.966 1.00 87.06 201 TYR A O 1
ATOM 1474 N N . TYR A 1 202 ? 19.911 12.951 -61.152 1.00 87.81 202 TYR A N 1
ATOM 1475 C CA . TYR A 1 202 ? 18.652 12.233 -60.968 1.00 87.81 202 TYR A CA 1
ATOM 1476 C C . TYR A 1 202 ? 18.577 11.025 -61.905 1.00 87.81 202 TYR A C 1
ATOM 1478 O O . TYR A 1 202 ? 18.769 11.172 -63.107 1.00 87.81 202 TYR A O 1
ATOM 1486 N N . ALA A 1 203 ? 18.251 9.856 -61.354 1.00 89.94 203 ALA A N 1
ATOM 1487 C CA . ALA A 1 203 ? 17.949 8.640 -62.108 1.00 89.94 203 ALA A CA 1
ATOM 1488 C C . ALA A 1 203 ? 16.461 8.296 -61.958 1.00 89.94 203 ALA A C 1
ATOM 1490 O O . ALA A 1 203 ? 15.930 8.344 -60.843 1.00 89.94 203 ALA A O 1
ATOM 1491 N N . LEU A 1 204 ? 15.781 7.955 -63.054 1.00 89.50 204 LEU A N 1
ATOM 1492 C CA . LEU A 1 204 ? 14.378 7.533 -63.024 1.00 89.50 204 LEU A CA 1
ATOM 1493 C C . LEU A 1 204 ? 14.253 6.014 -63.005 1.00 89.50 204 LEU A C 1
ATOM 1495 O O . LEU A 1 204 ? 14.988 5.319 -63.696 1.00 89.50 204 LEU A O 1
ATOM 1499 N N . LEU A 1 205 ? 13.274 5.521 -62.250 1.00 91.19 205 LEU A N 1
ATOM 1500 C CA . LEU A 1 205 ? 12.886 4.112 -62.217 1.00 91.19 205 LEU A CA 1
ATOM 1501 C C . LEU A 1 205 ? 11.389 3.971 -61.932 1.00 91.19 205 LEU A C 1
ATOM 1503 O O . LEU A 1 205 ? 10.770 4.882 -61.375 1.00 91.19 205 LEU A O 1
ATOM 1507 N N . TYR A 1 206 ? 10.792 2.839 -62.293 1.00 91.88 206 TYR A N 1
ATOM 1508 C CA . TYR A 1 206 ? 9.399 2.557 -61.959 1.00 91.88 206 TYR A CA 1
ATOM 1509 C C . TYR A 1 206 ? 9.184 2.387 -60.442 1.00 91.88 206 TYR A C 1
ATOM 1511 O O . TYR A 1 206 ? 10.101 1.987 -59.723 1.00 91.88 206 TYR A O 1
ATOM 1519 N N . PRO A 1 207 ? 7.979 2.705 -59.927 1.00 89.00 207 PRO A N 1
ATOM 1520 C CA . PRO A 1 207 ? 7.628 2.466 -58.530 1.00 89.00 207 PRO A CA 1
ATOM 1521 C C . PRO A 1 207 ? 7.808 0.999 -58.126 1.00 89.00 207 PRO A C 1
ATOM 1523 O O . PRO A 1 207 ? 7.178 0.116 -58.701 1.00 89.00 207 PRO A O 1
ATOM 1526 N N . VAL A 1 208 ? 8.645 0.741 -57.122 1.00 87.56 208 VAL A N 1
ATOM 1527 C CA . VAL A 1 208 ? 9.024 -0.619 -56.721 1.00 87.56 208 VAL A CA 1
ATOM 1528 C C . VAL A 1 208 ? 9.512 -0.648 -55.271 1.00 87.56 208 VAL A C 1
ATOM 1530 O O . VAL A 1 208 ? 10.039 0.343 -54.753 1.00 87.56 208 VAL A O 1
ATOM 1533 N N . ALA A 1 209 ? 9.312 -1.780 -54.598 1.00 84.81 209 ALA A N 1
ATOM 1534 C CA . ALA A 1 209 ? 9.937 -2.076 -53.316 1.00 84.81 209 ALA A CA 1
ATOM 1535 C C . ALA A 1 209 ? 11.167 -2.955 -53.550 1.00 84.81 209 ALA A C 1
ATOM 1537 O O . ALA A 1 209 ? 11.089 -3.899 -54.323 1.00 84.81 209 ALA A O 1
ATOM 1538 N N . PHE A 1 210 ? 12.251 -2.653 -52.846 1.00 81.00 210 PHE A N 1
ATOM 1539 C CA . PHE A 1 210 ? 13.510 -3.385 -52.829 1.00 81.00 210 PHE A CA 1
ATOM 1540 C C . PHE A 1 210 ? 13.688 -4.009 -51.445 1.00 81.00 210 PHE A C 1
ATOM 1542 O O . PHE A 1 210 ? 14.305 -3.370 -50.595 1.00 81.00 210 PHE A O 1
ATOM 1549 N N . PRO A 1 211 ? 13.106 -5.179 -51.134 1.00 73.12 211 PRO A N 1
ATOM 1550 C CA . PRO A 1 211 ? 13.182 -5.769 -49.796 1.00 73.12 211 PRO A CA 1
ATOM 1551 C C . PRO A 1 211 ? 14.605 -6.202 -49.434 1.00 73.12 211 PRO A C 1
ATOM 1553 O O . PRO A 1 211 ? 15.006 -6.068 -48.282 1.00 73.12 211 PRO A O 1
ATOM 1556 N N . GLU A 1 212 ? 15.362 -6.662 -50.432 1.00 73.88 212 GLU A N 1
ATOM 1557 C CA . GLU A 1 212 ? 16.773 -7.058 -50.318 1.00 73.88 212 GLU A CA 1
ATOM 1558 C C . GLU A 1 212 ? 17.732 -5.873 -50.522 1.00 73.88 212 GLU A C 1
ATOM 1560 O O . GLU A 1 212 ? 18.950 -6.016 -50.428 1.00 73.88 212 GLU A O 1
ATOM 1565 N N . GLY A 1 213 ? 17.175 -4.683 -50.768 1.00 75.94 213 GLY A N 1
ATOM 1566 C CA . GLY A 1 213 ? 17.916 -3.450 -50.968 1.00 75.94 213 GLY A CA 1
ATOM 1567 C C . GLY A 1 213 ? 18.389 -3.222 -52.407 1.00 75.94 213 GLY A C 1
ATOM 1568 O O . GLY A 1 213 ? 17.876 -3.811 -53.358 1.00 75.94 213 GLY A O 1
ATOM 1569 N N . MET A 1 214 ? 19.312 -2.278 -52.587 1.00 79.94 214 MET A N 1
ATOM 1570 C CA . MET A 1 214 ? 19.759 -1.795 -53.900 1.00 79.94 214 MET A CA 1
ATOM 1571 C C . MET A 1 214 ? 21.280 -1.724 -53.962 1.00 79.94 214 MET A C 1
ATOM 1573 O O . MET A 1 214 ? 21.927 -1.384 -52.973 1.00 79.94 214 MET A O 1
ATOM 1577 N N . SER A 1 215 ? 21.845 -1.938 -55.145 1.00 80.25 215 SER A N 1
ATOM 1578 C CA . SER A 1 215 ? 23.255 -1.696 -55.437 1.00 80.25 215 SER A CA 1
ATOM 1579 C C . SER A 1 215 ? 23.445 -0.527 -56.400 1.00 80.25 215 SER A C 1
ATOM 1581 O O . SER A 1 215 ? 22.623 -0.296 -57.284 1.00 80.25 215 SER A O 1
ATOM 1583 N N . ILE A 1 216 ? 24.522 0.226 -56.198 1.00 83.06 216 ILE A N 1
ATOM 1584 C CA . ILE A 1 216 ? 24.941 1.372 -56.994 1.00 83.06 216 ILE A CA 1
ATOM 1585 C C . ILE A 1 216 ? 26.419 1.189 -57.328 1.00 83.06 216 ILE A C 1
ATOM 1587 O O . ILE A 1 216 ? 27.248 1.157 -56.427 1.00 83.06 216 ILE A O 1
ATOM 1591 N N . THR A 1 217 ? 26.770 1.090 -58.601 1.00 82.94 217 THR A N 1
ATOM 1592 C CA . THR A 1 217 ? 28.158 0.969 -59.055 1.00 82.94 217 THR A CA 1
ATOM 1593 C C . THR A 1 217 ? 28.603 2.275 -59.695 1.00 82.94 217 THR A C 1
ATOM 1595 O O . THR A 1 217 ? 28.001 2.716 -60.670 1.00 82.94 217 THR A O 1
ATOM 1598 N N . LEU A 1 218 ? 29.659 2.885 -59.164 1.00 83.12 218 LEU A N 1
ATOM 1599 C CA . LEU A 1 218 ? 30.357 4.007 -59.785 1.00 83.12 218 LEU A CA 1
ATOM 1600 C C . LEU A 1 218 ? 31.434 3.455 -60.719 1.00 83.12 218 LEU A C 1
ATOM 1602 O O . LEU A 1 218 ? 32.271 2.665 -60.279 1.00 83.12 218 LEU A O 1
ATOM 1606 N N . LYS A 1 219 ? 31.405 3.872 -61.983 1.00 83.56 219 LYS A N 1
ATOM 1607 C CA . LYS A 1 219 ? 32.425 3.561 -62.988 1.00 83.56 219 LYS A CA 1
ATOM 1608 C C . LYS A 1 219 ? 33.294 4.785 -63.232 1.00 83.56 219 LYS A C 1
ATOM 1610 O O . LYS A 1 219 ? 32.766 5.895 -63.343 1.00 83.56 219 LYS A O 1
ATOM 1615 N N . HIS A 1 220 ? 34.601 4.588 -63.358 1.00 82.00 220 HIS A N 1
ATOM 1616 C CA . HIS A 1 220 ? 35.582 5.667 -63.509 1.00 82.00 220 HIS A CA 1
ATOM 1617 C C . HIS A 1 220 ? 36.247 5.650 -64.890 1.00 82.00 220 HIS A C 1
ATOM 1619 O O . HIS A 1 220 ? 36.231 4.653 -65.609 1.00 82.00 220 HIS A O 1
ATOM 1625 N N . SER A 1 221 ? 36.845 6.773 -65.290 1.00 72.19 221 SER A N 1
ATOM 1626 C CA . SER A 1 221 ? 37.708 6.824 -66.476 1.00 72.19 221 SER A CA 1
ATOM 1627 C C . SER A 1 221 ? 39.083 6.192 -66.203 1.00 72.19 221 SER A C 1
ATOM 1629 O O . SER A 1 221 ? 39.737 6.564 -65.228 1.00 72.19 221 SER A O 1
ATOM 1631 N N . GLY A 1 222 ? 39.574 5.334 -67.104 1.00 67.38 222 GLY A N 1
ATOM 1632 C CA . GLY A 1 222 ? 40.905 4.705 -67.011 1.00 67.38 222 GLY A CA 1
ATOM 1633 C C . GLY A 1 222 ? 40.917 3.393 -66.211 1.00 67.38 222 GLY A C 1
ATOM 1634 O O . GLY A 1 222 ? 39.872 2.789 -66.014 1.00 67.38 222 GLY A O 1
ATOM 1635 N N . ASP A 1 223 ? 42.093 2.955 -65.741 1.00 60.72 223 ASP A N 1
ATOM 1636 C CA . ASP A 1 223 ? 42.279 1.700 -64.976 1.00 60.72 223 ASP A CA 1
ATOM 1637 C C . ASP A 1 223 ? 41.902 1.825 -63.476 1.00 60.72 223 ASP A C 1
ATOM 1639 O O . ASP A 1 223 ? 42.455 1.131 -62.619 1.00 60.72 223 ASP A O 1
ATOM 1643 N N . VAL A 1 224 ? 40.991 2.739 -63.123 1.00 63.44 224 VAL A N 1
ATOM 1644 C CA . VAL A 1 224 ? 40.495 2.880 -61.743 1.00 63.44 224 VAL A CA 1
ATOM 1645 C C . VAL A 1 224 ? 39.395 1.833 -61.510 1.00 63.44 224 VAL A C 1
ATOM 1647 O O . VAL A 1 224 ? 38.452 1.788 -62.297 1.00 63.44 224 VAL A O 1
ATOM 1650 N N . PRO A 1 225 ? 39.485 0.982 -60.469 1.00 64.81 225 PRO A N 1
ATOM 1651 C CA . PRO A 1 225 ? 38.473 -0.041 -60.209 1.00 64.81 225 PRO A CA 1
ATOM 1652 C C . PRO A 1 225 ? 37.089 0.549 -59.918 1.00 64.81 225 PRO A C 1
ATOM 1654 O O . PRO A 1 225 ? 36.965 1.466 -59.104 1.00 64.81 225 PRO A O 1
ATOM 1657 N N . ASP A 1 226 ? 36.053 -0.045 -60.514 1.00 70.56 226 ASP A N 1
ATOM 1658 C CA . ASP A 1 226 ? 34.654 0.284 -60.231 1.00 70.56 226 ASP A CA 1
ATOM 1659 C C . ASP A 1 226 ? 34.349 0.166 -58.729 1.00 70.56 226 ASP A C 1
ATOM 1661 O O . ASP A 1 226 ? 34.729 -0.800 -58.060 1.00 70.56 226 ASP A O 1
ATOM 1665 N N . SER A 1 227 ? 33.602 1.132 -58.199 1.00 65.44 227 SER A N 1
ATOM 1666 C CA . SER A 1 227 ? 33.173 1.138 -56.799 1.00 65.44 227 SER A CA 1
ATOM 1667 C C . SER A 1 227 ? 31.714 0.719 -56.693 1.00 65.44 227 SER A C 1
ATOM 1669 O O . SER A 1 227 ? 30.816 1.493 -57.019 1.00 65.44 227 SER A O 1
ATOM 1671 N N . LYS A 1 228 ? 31.461 -0.509 -56.229 1.00 68.44 228 LYS A N 1
ATOM 1672 C CA . LYS A 1 228 ? 30.105 -1.017 -55.989 1.00 68.44 228 LYS A CA 1
ATOM 1673 C C . LYS A 1 228 ? 29.686 -0.788 -54.539 1.00 68.44 228 LYS A C 1
ATOM 1675 O O . LYS A 1 228 ? 30.288 -1.319 -53.613 1.00 68.44 228 LYS A O 1
ATOM 1680 N N . LEU A 1 229 ? 28.615 -0.029 -54.374 1.00 66.50 229 LEU A N 1
ATOM 1681 C CA . LEU A 1 229 ? 27.926 0.245 -53.123 1.00 66.50 229 LEU A CA 1
ATOM 1682 C C . LEU A 1 229 ? 26.678 -0.633 -53.069 1.00 66.50 229 LEU A C 1
ATOM 1684 O O . LEU A 1 229 ? 25.874 -0.616 -53.992 1.00 66.50 229 LEU A O 1
ATOM 1688 N N . VAL A 1 230 ? 26.490 -1.406 -52.012 1.00 59.22 230 VAL A N 1
ATOM 1689 C CA . VAL A 1 230 ? 25.311 -2.243 -51.793 1.00 59.22 230 VAL A CA 1
ATOM 1690 C C . VAL A 1 230 ? 24.647 -1.789 -50.501 1.00 59.22 230 VAL A C 1
ATOM 1692 O O . VAL A 1 230 ? 25.231 -1.835 -49.422 1.00 59.22 230 VAL A O 1
ATOM 1695 N N . SER A 1 231 ? 23.404 -1.332 -50.604 1.00 59.03 231 SER A N 1
ATOM 1696 C CA . SER A 1 231 ? 22.548 -1.080 -49.453 1.00 59.03 231 SER A CA 1
ATOM 1697 C C . SER A 1 231 ? 21.662 -2.298 -49.251 1.00 59.03 231 SER A C 1
ATOM 1699 O O . SER A 1 231 ? 20.795 -2.538 -50.076 1.00 59.03 231 SER A O 1
ATOM 1701 N N . SER A 1 232 ? 21.829 -3.025 -48.145 1.00 53.62 232 SER A N 1
ATOM 1702 C CA . SER A 1 232 ? 20.953 -4.143 -47.748 1.00 53.62 232 SER A CA 1
ATOM 1703 C C . SER A 1 232 ? 19.636 -3.691 -47.096 1.00 53.62 232 SER A C 1
ATOM 1705 O O . SER A 1 232 ? 18.833 -4.510 -46.652 1.00 53.62 232 SER A O 1
ATOM 1707 N N . ARG A 1 233 ? 19.401 -2.374 -46.988 1.00 58.50 233 ARG A N 1
ATOM 1708 C CA . ARG A 1 233 ? 18.199 -1.816 -46.361 1.00 58.50 233 ARG A CA 1
ATOM 1709 C C . ARG A 1 233 ? 17.037 -1.852 -47.341 1.00 58.50 233 ARG A C 1
ATOM 1711 O O . ARG A 1 233 ? 17.141 -1.305 -48.440 1.00 58.50 233 ARG A O 1
ATOM 1718 N N . ALA A 1 234 ? 15.899 -2.361 -46.876 1.00 67.06 234 ALA A N 1
ATOM 1719 C CA . ALA A 1 234 ? 14.669 -2.304 -47.643 1.00 67.06 234 ALA A CA 1
ATOM 1720 C C . ALA A 1 234 ? 14.297 -0.853 -48.000 1.00 67.06 234 ALA A C 1
ATOM 1722 O O . ALA A 1 234 ? 14.231 0.017 -47.124 1.00 67.06 234 ALA A O 1
ATOM 1723 N N . ARG A 1 235 ? 14.049 -0.576 -49.282 1.00 72.31 235 ARG A N 1
ATOM 1724 C CA . ARG A 1 235 ? 13.636 0.752 -49.772 1.00 72.31 235 ARG A CA 1
ATOM 1725 C C . ARG A 1 235 ? 12.407 0.635 -50.661 1.00 72.31 235 ARG A C 1
ATOM 1727 O O . ARG A 1 235 ? 12.182 -0.388 -51.289 1.00 72.31 235 ARG A O 1
ATOM 1734 N N . THR A 1 236 ? 11.603 1.690 -50.738 1.00 81.31 236 THR A N 1
ATOM 1735 C CA . THR A 1 236 ? 10.462 1.746 -51.662 1.00 81.31 236 THR A CA 1
ATOM 1736 C C . THR A 1 236 ? 10.487 3.059 -52.415 1.00 81.31 236 THR A C 1
ATOM 1738 O O . THR A 1 236 ? 10.466 4.125 -51.800 1.00 81.31 236 THR A O 1
ATOM 1741 N N . ILE A 1 237 ? 10.503 2.981 -53.742 1.00 82.44 237 ILE A N 1
ATOM 1742 C CA . ILE A 1 237 ? 10.339 4.133 -54.621 1.00 82.44 237 ILE A CA 1
ATOM 1743 C C . ILE A 1 237 ? 8.868 4.229 -54.998 1.00 82.44 237 ILE A C 1
ATOM 1745 O O . ILE A 1 237 ? 8.274 3.273 -55.493 1.00 82.44 237 ILE A O 1
ATOM 1749 N N . LYS A 1 238 ? 8.261 5.387 -54.733 1.00 82.81 238 LYS A N 1
ATOM 1750 C CA . LYS A 1 238 ? 6.862 5.658 -55.074 1.00 82.81 238 LYS A CA 1
ATOM 1751 C C . LYS A 1 238 ? 6.788 6.530 -56.323 1.00 82.81 238 LYS A C 1
ATOM 1753 O O . LYS A 1 238 ? 7.699 7.317 -56.596 1.00 82.81 238 LYS A O 1
ATOM 1758 N N . ARG A 1 239 ? 5.669 6.422 -57.048 1.00 84.75 239 ARG A N 1
ATOM 1759 C CA . ARG A 1 239 ? 5.340 7.294 -58.185 1.00 84.75 239 ARG A CA 1
ATOM 1760 C C . ARG A 1 239 ? 5.478 8.744 -57.764 1.00 84.75 239 ARG A C 1
ATOM 1762 O O . ARG A 1 239 ? 4.948 9.146 -56.730 1.00 84.75 239 ARG A O 1
ATOM 1769 N N . GLY A 1 240 ? 6.174 9.501 -58.594 1.00 71.62 240 GLY A N 1
ATOM 1770 C CA . GLY A 1 240 ? 6.357 10.917 -58.387 1.00 71.62 240 GLY A CA 1
ATOM 1771 C C . GLY A 1 240 ? 7.070 11.241 -57.077 1.00 71.62 240 GLY A C 1
ATOM 1772 O O . GLY A 1 240 ? 6.714 12.210 -56.423 1.00 71.62 240 GLY A O 1
ATOM 1773 N N . THR A 1 241 ? 8.028 10.404 -56.659 1.00 73.31 241 THR A N 1
ATOM 1774 C CA . THR A 1 241 ? 8.940 10.718 -55.556 1.00 73.31 241 THR A CA 1
ATOM 1775 C C . THR A 1 241 ? 10.391 10.402 -55.926 1.00 73.31 241 THR A C 1
ATOM 1777 O O . THR A 1 241 ? 10.650 9.393 -56.577 1.00 73.31 241 THR A O 1
ATOM 1780 N N . PHE A 1 242 ? 11.334 11.254 -55.516 1.00 71.75 242 PHE A N 1
ATOM 1781 C CA . PHE A 1 242 ? 12.777 11.025 -55.573 1.00 71.75 242 PHE A CA 1
ATOM 1782 C C . PHE A 1 242 ? 13.292 10.758 -54.159 1.00 71.75 242 PHE A C 1
ATOM 1784 O O . PHE A 1 242 ? 13.242 11.643 -53.299 1.00 71.75 242 PHE A O 1
ATOM 1791 N N . GLY A 1 243 ? 13.814 9.555 -53.931 1.00 65.81 243 GLY A N 1
ATOM 1792 C CA . GLY A 1 243 ? 14.596 9.261 -52.733 1.00 65.81 243 GLY A CA 1
ATOM 1793 C C . GLY A 1 243 ? 15.953 9.963 -52.799 1.00 65.81 243 GLY A C 1
ATOM 1794 O O . GLY A 1 243 ? 16.540 10.052 -53.874 1.00 65.81 243 GLY A O 1
ATOM 1795 N N . LEU A 1 244 ? 16.456 10.466 -51.672 1.00 65.50 244 LEU A N 1
ATOM 1796 C CA . LEU A 1 244 ? 17.803 11.033 -51.587 1.00 65.50 244 LEU A CA 1
ATOM 1797 C C . LEU A 1 244 ? 18.826 9.928 -51.269 1.00 65.50 244 LEU A C 1
ATOM 1799 O O . LEU A 1 244 ? 18.632 9.136 -50.343 1.00 65.50 244 LEU A O 1
ATOM 1803 N N . LEU A 1 245 ? 19.905 9.889 -52.047 1.00 65.81 245 LEU A N 1
ATOM 1804 C CA . LEU A 1 245 ? 21.079 9.035 -51.874 1.00 65.81 245 LEU A CA 1
ATOM 1805 C C . LEU A 1 245 ? 22.324 9.929 -51.807 1.00 65.81 245 LEU A C 1
ATOM 1807 O O . LEU A 1 245 ? 22.850 10.374 -52.824 1.00 65.81 245 LEU A O 1
ATOM 1811 N N . GLU A 1 246 ? 22.768 10.230 -50.589 1.00 57.03 246 GLU A N 1
ATOM 1812 C CA . GLU A 1 246 ? 24.025 10.941 -50.325 1.00 57.03 246 GLU A CA 1
ATOM 1813 C C . GLU A 1 246 ? 25.145 9.945 -49.986 1.00 57.03 246 GLU A C 1
ATOM 1815 O O . GLU A 1 246 ? 24.871 8.837 -49.530 1.00 57.03 246 GLU A O 1
ATOM 1820 N N . GLY A 1 247 ? 26.407 10.347 -50.182 1.00 51.59 247 GLY A N 1
ATOM 1821 C CA . GLY A 1 247 ? 27.569 9.590 -49.688 1.00 51.59 247 GLY A CA 1
ATOM 1822 C C . GLY A 1 247 ? 28.049 8.438 -50.579 1.00 51.59 247 GLY A C 1
ATOM 1823 O O . GLY A 1 247 ? 28.586 7.461 -50.065 1.00 51.59 247 GLY A O 1
ATOM 1824 N N . LEU A 1 248 ? 27.873 8.531 -51.903 1.00 57.06 248 LEU A N 1
ATOM 1825 C CA . LEU A 1 248 ? 28.402 7.540 -52.848 1.00 57.06 248 LEU A CA 1
ATOM 1826 C C . LEU A 1 248 ? 29.925 7.698 -53.009 1.00 57.06 248 LEU A C 1
ATOM 1828 O O . LEU A 1 248 ? 30.374 8.320 -53.971 1.00 57.06 248 LEU A O 1
ATOM 1832 N N . ASN A 1 249 ? 30.702 7.167 -52.061 1.00 58.31 249 ASN A N 1
ATOM 1833 C CA . ASN A 1 249 ? 32.163 7.176 -52.117 1.00 58.31 249 ASN A CA 1
ATOM 1834 C C . ASN A 1 249 ? 32.744 5.794 -51.812 1.00 58.31 249 ASN A C 1
ATOM 1836 O O . ASN A 1 249 ? 32.344 5.121 -50.855 1.00 58.31 249 ASN A O 1
ATOM 1840 N N . SER A 1 250 ? 33.758 5.442 -52.588 1.00 54.91 250 SER A N 1
ATOM 1841 C CA . SER A 1 250 ? 34.777 4.452 -52.292 1.00 54.91 250 SER A CA 1
ATOM 1842 C C . SER A 1 250 ? 35.496 4.766 -50.971 1.00 54.91 250 SER A C 1
ATOM 1844 O O . SER A 1 250 ? 35.657 5.917 -50.548 1.00 54.91 250 SER A O 1
ATOM 1846 N N . VAL A 1 251 ? 35.900 3.712 -50.264 1.00 61.59 251 VAL A N 1
ATOM 1847 C CA . VAL A 1 251 ? 36.690 3.821 -49.036 1.00 61.59 251 VAL A CA 1
ATOM 1848 C C . VAL A 1 251 ? 38.169 3.807 -49.397 1.00 61.59 251 VAL A C 1
ATOM 1850 O O . VAL A 1 251 ? 38.765 2.744 -49.552 1.00 61.59 251 VAL A O 1
ATOM 1853 N N . THR A 1 252 ? 38.772 4.989 -49.526 1.00 59.75 252 THR A N 1
ATOM 1854 C CA . THR A 1 252 ? 40.202 5.118 -49.846 1.00 59.75 252 THR A CA 1
ATOM 1855 C C . THR A 1 252 ? 41.012 5.461 -48.593 1.00 59.75 252 THR A C 1
ATOM 1857 O O . THR A 1 252 ? 40.787 6.514 -47.986 1.00 59.75 252 THR A O 1
ATOM 1860 N N . PRO A 1 253 ? 41.977 4.617 -48.181 1.00 61.66 253 PRO A N 1
ATOM 1861 C CA . PRO A 1 253 ? 42.884 4.950 -47.091 1.00 61.66 253 PRO A CA 1
ATOM 1862 C C . PRO A 1 253 ? 43.757 6.156 -47.450 1.00 61.66 253 PRO A C 1
ATOM 1864 O O . PRO A 1 253 ? 44.360 6.204 -48.522 1.00 61.66 253 PRO A O 1
ATOM 1867 N N . SER A 1 254 ? 43.879 7.111 -46.532 1.00 59.66 254 SER A N 1
ATOM 1868 C CA . SER A 1 254 ? 44.792 8.249 -46.656 1.00 59.66 254 SER A CA 1
ATOM 1869 C C . SER A 1 254 ? 45.588 8.398 -45.365 1.00 59.66 254 SER A C 1
ATOM 1871 O O . SER A 1 254 ? 45.023 8.481 -44.275 1.00 59.66 254 SER A O 1
ATOM 1873 N N . GLY A 1 255 ? 46.921 8.358 -45.466 1.00 67.75 255 GLY A N 1
ATOM 1874 C CA . GLY A 1 255 ? 47.809 8.481 -44.303 1.00 67.75 255 GLY A CA 1
ATOM 1875 C C . GLY A 1 255 ? 47.628 7.391 -43.232 1.00 67.75 255 GLY A C 1
ATOM 1876 O O . GLY A 1 255 ? 47.837 7.668 -42.054 1.00 67.75 255 GLY A O 1
ATOM 1877 N N . GLY A 1 256 ? 47.209 6.176 -43.613 1.00 78.56 256 GLY A N 1
ATOM 1878 C CA . GLY A 1 256 ? 46.956 5.060 -42.685 1.00 78.56 256 GLY A CA 1
ATOM 1879 C C . GLY A 1 256 ? 45.627 5.144 -41.921 1.00 78.56 256 GLY A C 1
ATOM 1880 O O . GLY A 1 256 ? 45.390 4.348 -41.010 1.00 78.56 256 GLY A O 1
ATOM 1881 N N . LYS A 1 257 ? 44.756 6.093 -42.283 1.00 82.50 257 LYS A N 1
ATOM 1882 C CA . LYS A 1 257 ? 43.400 6.232 -41.749 1.00 82.50 257 LYS A CA 1
ATOM 1883 C C . LYS A 1 257 ? 42.357 6.111 -42.852 1.00 82.50 257 LYS A C 1
ATOM 1885 O O . LYS A 1 257 ? 42.634 6.352 -44.026 1.00 82.50 257 LYS A O 1
ATOM 1890 N N . VAL A 1 258 ? 41.142 5.788 -42.442 1.00 82.81 258 VAL A N 1
ATOM 1891 C CA . VAL A 1 258 ? 39.948 5.718 -43.271 1.00 82.81 258 VAL A CA 1
ATOM 1892 C C . VAL A 1 258 ? 38.906 6.680 -42.712 1.00 82.81 258 VAL A C 1
ATOM 1894 O O . VAL A 1 258 ? 38.614 6.667 -41.515 1.00 82.81 258 VAL A O 1
ATOM 1897 N N . ARG A 1 259 ? 38.349 7.536 -43.572 1.00 84.19 259 ARG A N 1
ATOM 1898 C CA . ARG A 1 259 ? 37.292 8.474 -43.186 1.00 84.19 259 ARG A CA 1
ATOM 1899 C C . ARG A 1 259 ? 35.922 7.833 -43.368 1.00 84.19 259 ARG A C 1
ATOM 1901 O O . ARG A 1 259 ? 35.581 7.453 -44.484 1.00 84.19 259 ARG A O 1
ATOM 1908 N N . PHE A 1 260 ? 35.127 7.820 -42.303 1.00 84.38 260 PHE A N 1
ATOM 1909 C CA . PHE A 1 260 ? 33.726 7.414 -42.347 1.00 84.38 260 PHE A CA 1
ATOM 1910 C C . PHE A 1 260 ? 32.811 8.573 -41.966 1.00 84.38 260 PHE A C 1
ATOM 1912 O O . PHE A 1 260 ? 32.978 9.157 -40.899 1.00 84.38 260 PHE A O 1
ATOM 1919 N N . TYR A 1 261 ? 31.826 8.889 -42.798 1.00 81.75 261 TYR A N 1
ATOM 1920 C CA . TYR A 1 261 ? 30.704 9.737 -42.407 1.00 81.75 261 TYR A CA 1
ATOM 1921 C C . TYR A 1 261 ? 29.788 8.968 -41.466 1.00 81.75 261 TYR A C 1
ATOM 1923 O O . TYR A 1 261 ? 29.633 7.758 -41.599 1.00 81.75 261 TYR A O 1
ATOM 1931 N N . ILE A 1 262 ? 29.196 9.653 -40.496 1.00 82.75 262 ILE A N 1
ATOM 1932 C CA . ILE A 1 262 ? 28.343 9.006 -39.505 1.00 82.75 262 ILE A CA 1
ATOM 1933 C C . ILE A 1 262 ? 26.910 9.492 -39.633 1.00 82.75 262 ILE A C 1
ATOM 1935 O O . ILE A 1 262 ? 26.637 10.676 -39.825 1.00 82.75 262 ILE A O 1
ATOM 1939 N N . THR A 1 263 ? 25.990 8.556 -39.467 1.00 78.38 263 THR A N 1
ATOM 1940 C CA . THR A 1 263 ? 24.581 8.853 -39.246 1.00 78.38 263 THR A CA 1
ATOM 1941 C C . THR A 1 263 ? 24.071 7.922 -38.162 1.00 78.38 263 THR A C 1
ATOM 1943 O O . THR A 1 263 ? 24.540 6.795 -37.998 1.00 78.38 263 THR A O 1
ATOM 1946 N N . ALA A 1 264 ? 23.107 8.403 -37.404 1.00 74.12 264 ALA A N 1
ATOM 1947 C CA . ALA A 1 264 ? 22.334 7.582 -36.504 1.00 74.12 264 ALA A CA 1
ATOM 1948 C C . ALA A 1 264 ? 20.894 8.010 -36.740 1.00 74.12 264 ALA A C 1
ATOM 1950 O O . ALA A 1 264 ? 20.643 9.206 -36.781 1.00 74.12 264 ALA A O 1
ATOM 1951 N N . ASP A 1 265 ? 19.970 7.076 -36.885 1.00 67.75 265 ASP A N 1
ATOM 1952 C CA . ASP A 1 265 ? 18.534 7.353 -36.867 1.00 67.75 265 ASP A CA 1
ATOM 1953 C C . ASP A 1 265 ? 17.953 6.517 -35.730 1.00 67.75 265 ASP A C 1
ATOM 1955 O O . ASP A 1 265 ? 18.382 5.381 -35.528 1.00 67.75 265 ASP A O 1
ATOM 1959 N N . SER A 1 266 ? 17.001 7.063 -34.973 1.00 71.25 266 SER A N 1
ATOM 1960 C CA . SER A 1 266 ? 16.374 6.322 -33.877 1.00 71.25 266 SER A CA 1
ATOM 1961 C C . SER A 1 266 ? 14.870 6.559 -33.827 1.00 71.25 266 SER A C 1
ATOM 1963 O O . SER A 1 266 ? 14.392 7.670 -33.575 1.00 71.25 266 SER A O 1
ATOM 1965 N N . GLU A 1 267 ? 14.111 5.484 -34.041 1.00 70.31 267 GLU A N 1
ATOM 1966 C CA . GLU A 1 267 ? 12.658 5.480 -33.859 1.00 70.31 267 GLU A CA 1
ATOM 1967 C C . GLU A 1 267 ? 12.293 5.685 -32.374 1.00 70.31 267 GLU A C 1
ATOM 1969 O O . GLU A 1 267 ? 11.288 6.341 -32.076 1.00 70.31 267 GLU A O 1
ATOM 1974 N N . ILE A 1 268 ? 13.150 5.252 -31.440 1.00 77.75 268 ILE A N 1
ATOM 1975 C CA . ILE A 1 268 ? 13.029 5.534 -30.001 1.00 77.75 268 ILE A CA 1
ATOM 1976 C C . ILE A 1 268 ? 13.043 7.045 -29.731 1.00 77.75 268 ILE A C 1
ATOM 1978 O O . ILE A 1 268 ? 12.138 7.544 -29.056 1.00 77.75 268 ILE A O 1
ATOM 1982 N N . CYS A 1 269 ? 13.992 7.795 -30.311 1.00 73.75 269 CYS A N 1
ATOM 1983 C CA . CYS A 1 269 ? 14.033 9.257 -30.177 1.00 73.75 269 CYS A CA 1
ATOM 1984 C C . CYS A 1 269 ? 12.723 9.903 -30.646 1.00 73.75 269 CYS A C 1
ATOM 1986 O O . CYS A 1 269 ? 12.128 10.705 -29.925 1.00 73.75 269 CYS A O 1
ATOM 1988 N N . SER A 1 270 ? 12.222 9.494 -31.815 1.00 73.69 270 SER A N 1
ATOM 1989 C CA . SER A 1 270 ? 10.946 10.002 -32.334 1.00 73.69 270 SER A CA 1
ATOM 1990 C C . SER A 1 270 ? 9.758 9.648 -31.429 1.00 73.69 270 SER A C 1
ATOM 1992 O O . SER A 1 270 ? 8.820 10.426 -31.283 1.00 73.69 270 SER A O 1
ATOM 1994 N N . SER A 1 271 ? 9.805 8.490 -30.764 1.00 72.56 271 SER A N 1
ATOM 1995 C CA . SER A 1 271 ? 8.732 7.995 -29.899 1.00 72.56 271 SER A CA 1
ATOM 1996 C C . SER A 1 271 ? 8.647 8.673 -28.537 1.00 72.56 271 SER A C 1
ATOM 1998 O O . SER A 1 271 ? 7.593 8.604 -27.898 1.00 72.56 271 SER A O 1
ATOM 2000 N N . LEU A 1 272 ? 9.729 9.319 -28.114 1.00 76.50 272 LEU A N 1
ATOM 2001 C CA . LEU A 1 272 ? 9.837 10.077 -26.871 1.00 76.50 272 LEU A CA 1
ATOM 2002 C C . LEU A 1 272 ? 9.768 11.598 -27.093 1.00 76.50 272 LEU A C 1
ATOM 2004 O O . LEU A 1 272 ? 9.963 12.368 -26.145 1.00 76.50 272 LEU A O 1
ATOM 2008 N N . ASP A 1 273 ? 9.473 12.034 -28.323 1.00 72.94 273 ASP A N 1
ATOM 2009 C CA . ASP A 1 273 ? 9.536 13.433 -28.761 1.00 72.94 273 ASP A CA 1
ATOM 2010 C C . ASP A 1 273 ? 10.905 14.059 -28.441 1.00 72.94 273 ASP A C 1
ATOM 2012 O O . ASP A 1 273 ? 11.005 15.161 -27.894 1.00 72.94 273 ASP A O 1
ATOM 2016 N N . LEU A 1 274 ? 11.970 13.302 -28.713 1.00 69.19 274 LEU A N 1
ATOM 2017 C CA . LEU A 1 274 ? 13.355 13.714 -28.525 1.00 69.19 274 LEU A CA 1
ATOM 2018 C C . LEU A 1 274 ? 13.918 14.210 -29.844 1.00 69.19 274 LEU A C 1
ATOM 2020 O O . LEU A 1 274 ? 13.801 13.550 -30.878 1.00 69.19 274 LEU A O 1
ATOM 2024 N N . GLN A 1 275 ? 14.596 15.353 -29.790 1.00 64.69 275 GLN A N 1
ATOM 2025 C CA . GLN A 1 275 ? 15.547 15.676 -30.839 1.00 64.69 275 GLN A CA 1
ATOM 2026 C C . GLN A 1 275 ? 16.760 14.774 -30.672 1.00 64.69 275 GLN A C 1
ATOM 2028 O O . GLN A 1 275 ? 17.216 14.516 -29.557 1.00 64.69 275 GLN A O 1
ATOM 2033 N N . GLN A 1 276 ? 17.287 14.298 -31.791 1.00 62.88 276 GLN A N 1
ATOM 2034 C CA . GLN A 1 276 ? 18.549 13.595 -31.769 1.00 62.88 276 GLN A CA 1
ATOM 2035 C C . GLN A 1 276 ? 19.631 14.536 -31.234 1.00 62.88 276 GLN A C 1
ATOM 2037 O O . GLN A 1 276 ? 19.796 15.643 -31.749 1.00 62.88 276 GLN A O 1
ATOM 2042 N N . GLY A 1 277 ? 20.326 14.115 -30.173 1.00 61.91 277 GLY A N 1
ATOM 2043 C CA . GLY A 1 277 ? 21.426 14.891 -29.606 1.00 61.91 277 GLY A CA 1
ATOM 2044 C C . GLY A 1 277 ? 22.459 15.232 -30.680 1.00 61.91 277 GLY A C 1
ATOM 2045 O O . GLY A 1 277 ? 22.649 14.467 -31.631 1.00 61.91 277 GLY A O 1
ATOM 2046 N N . GLN A 1 278 ? 23.123 16.384 -30.546 1.00 71.06 278 GLN A N 1
ATOM 2047 C CA . GLN A 1 278 ? 24.185 16.758 -31.477 1.00 71.06 278 GLN A CA 1
ATOM 2048 C C . GLN A 1 278 ? 25.263 15.672 -31.461 1.00 71.06 278 GLN A C 1
ATOM 2050 O O . GLN A 1 278 ? 25.919 15.470 -30.444 1.00 71.06 278 GLN A O 1
ATOM 2055 N N . LEU A 1 279 ? 25.466 14.987 -32.591 1.00 77.38 279 LEU A N 1
ATOM 2056 C CA . LEU A 1 279 ? 26.429 13.883 -32.690 1.00 77.38 279 LEU A CA 1
ATOM 2057 C C . LEU A 1 279 ? 27.849 14.303 -32.281 1.00 77.38 279 LEU A C 1
ATOM 2059 O O . LEU A 1 279 ? 28.627 13.465 -31.853 1.00 77.38 279 LEU A O 1
ATOM 2063 N N . SER A 1 280 ? 28.177 15.595 -32.324 1.00 78.44 280 SER A N 1
ATOM 2064 C CA . SER A 1 280 ? 29.447 16.135 -31.831 1.00 78.44 280 SER A CA 1
ATOM 2065 C C . SER A 1 280 ? 29.728 15.897 -30.342 1.00 78.44 280 SER A C 1
ATOM 2067 O O . SER A 1 280 ? 30.884 15.994 -29.948 1.00 78.44 280 SER A O 1
ATOM 2069 N N . SER A 1 281 ? 28.720 15.618 -29.504 1.00 82.31 281 SER A N 1
ATOM 2070 C CA . SER A 1 281 ? 28.936 15.265 -28.089 1.00 82.31 281 SER A CA 1
ATOM 2071 C C . SER A 1 281 ? 29.173 13.769 -27.859 1.00 82.31 281 SER A C 1
ATOM 2073 O O . SER A 1 281 ? 29.420 13.361 -26.727 1.00 82.31 281 SER A O 1
ATOM 2075 N N . PHE A 1 282 ? 29.077 12.950 -28.907 1.00 87.44 282 PHE A N 1
ATOM 2076 C CA . PHE A 1 282 ? 29.278 11.508 -28.844 1.00 87.44 282 PHE A CA 1
ATOM 2077 C C . PHE A 1 282 ? 30.728 11.153 -29.198 1.00 87.44 282 PHE A C 1
ATOM 2079 O O . PHE A 1 282 ? 31.482 11.948 -29.766 1.00 87.44 282 PHE A O 1
ATOM 2086 N N . THR A 1 283 ? 31.115 9.918 -28.897 1.00 88.88 283 THR A N 1
ATOM 2087 C CA . THR A 1 283 ? 32.366 9.319 -29.378 1.00 88.88 283 THR A CA 1
ATOM 2088 C C . THR A 1 283 ? 32.061 8.047 -30.155 1.00 88.88 283 THR A C 1
ATOM 2090 O O . THR A 1 283 ? 31.044 7.398 -29.912 1.00 88.88 283 THR A O 1
ATOM 2093 N N . VAL A 1 284 ? 32.919 7.693 -31.114 1.00 91.19 284 VAL A N 1
ATOM 2094 C CA . VAL A 1 284 ? 32.810 6.415 -31.825 1.00 91.19 284 VAL A CA 1
ATOM 2095 C C . VAL A 1 284 ? 34.015 5.562 -31.488 1.00 91.19 284 VAL A C 1
ATOM 2097 O O . VAL A 1 284 ? 35.143 5.971 -31.740 1.00 91.19 284 VAL A O 1
ATOM 2100 N N . ASN A 1 285 ? 33.796 4.363 -30.969 1.00 90.25 285 ASN A N 1
ATOM 2101 C CA . ASN A 1 285 ? 34.852 3.369 -30.842 1.00 90.25 285 ASN A CA 1
ATOM 2102 C C . ASN A 1 285 ? 34.799 2.428 -32.048 1.00 90.25 285 ASN A C 1
ATOM 2104 O O . ASN A 1 285 ? 33.757 1.833 -32.306 1.00 90.25 285 ASN A O 1
ATOM 2108 N N . VAL A 1 286 ? 35.903 2.319 -32.789 1.00 88.69 286 VAL A N 1
ATOM 2109 C CA . VAL A 1 286 ? 36.040 1.486 -33.988 1.00 88.69 286 VAL A CA 1
ATOM 2110 C C . VAL A 1 286 ? 37.128 0.443 -33.760 1.00 88.69 286 VAL A C 1
ATOM 2112 O O . VAL A 1 286 ? 38.290 0.805 -33.569 1.00 88.69 286 VAL A O 1
ATOM 2115 N N . ASN A 1 287 ? 36.775 -0.846 -33.785 1.00 85.88 287 ASN A N 1
ATOM 2116 C CA . ASN A 1 287 ? 37.692 -1.970 -33.537 1.00 85.88 287 ASN A CA 1
ATOM 2117 C C . ASN A 1 287 ? 38.571 -1.781 -32.274 1.00 85.88 287 ASN A C 1
ATOM 2119 O O . ASN A 1 287 ? 39.762 -2.092 -32.280 1.00 85.88 287 ASN A O 1
ATOM 2123 N N . GLY A 1 288 ? 38.008 -1.212 -31.204 1.00 80.12 288 GLY A N 1
ATOM 2124 C CA . GLY A 1 288 ? 38.713 -0.942 -29.945 1.00 80.12 288 GLY A CA 1
ATOM 2125 C C . GLY A 1 288 ? 39.445 0.406 -29.880 1.00 80.12 288 GLY A C 1
ATOM 2126 O O . GLY A 1 288 ? 39.999 0.741 -28.836 1.00 80.12 288 GLY A O 1
ATOM 2127 N N . SER A 1 289 ? 39.448 1.202 -30.956 1.00 85.50 289 SER A N 1
ATOM 2128 C CA . SER A 1 289 ? 40.065 2.535 -31.001 1.00 85.50 289 SER A CA 1
ATOM 2129 C C . SER A 1 289 ? 39.024 3.656 -30.952 1.00 85.50 289 SER A C 1
ATOM 2131 O O . SER A 1 289 ? 38.177 3.775 -31.838 1.00 85.50 289 SER A O 1
ATOM 2133 N N . SER A 1 290 ? 39.118 4.531 -29.947 1.00 89.31 290 SER A N 1
ATOM 2134 C CA . SER A 1 290 ? 38.245 5.707 -29.823 1.00 89.31 290 SER A CA 1
ATOM 2135 C C . SER A 1 290 ? 38.573 6.783 -30.867 1.00 89.31 290 SER A C 1
ATOM 2137 O O . SER A 1 290 ? 39.731 7.161 -31.051 1.00 89.31 290 SER A O 1
ATOM 2139 N N . CYS A 1 291 ? 37.538 7.284 -31.538 1.00 90.31 291 CYS A N 1
ATOM 2140 C CA . CYS A 1 291 ? 37.580 8.299 -32.581 1.00 90.31 291 CYS A CA 1
ATOM 2141 C C . CYS A 1 291 ? 36.635 9.456 -32.217 1.00 90.31 291 CYS A C 1
ATOM 2143 O O . CYS A 1 291 ? 35.447 9.254 -31.947 1.00 90.31 291 CYS A O 1
ATOM 2145 N N . SER A 1 292 ? 37.147 10.688 -32.250 1.00 88.88 292 SER A N 1
ATOM 2146 C CA . SER A 1 292 ? 36.322 11.893 -32.114 1.00 88.88 292 SER A CA 1
ATOM 2147 C C . SER A 1 292 ? 35.480 12.134 -33.362 1.00 88.88 292 SER A C 1
ATOM 2149 O O . SER A 1 292 ? 35.944 11.929 -34.486 1.00 88.88 292 SER A O 1
ATOM 2151 N N . ILE A 1 293 ? 34.261 12.625 -33.154 1.00 90.81 293 ILE A N 1
ATOM 2152 C CA . ILE A 1 293 ? 33.364 13.038 -34.229 1.00 90.81 293 ILE A CA 1
ATOM 2153 C C . ILE A 1 293 ? 33.725 14.462 -34.657 1.00 90.81 293 ILE A C 1
ATOM 2155 O O . ILE A 1 293 ? 33.755 15.387 -33.847 1.00 90.81 293 ILE A O 1
ATOM 2159 N N . LEU A 1 294 ? 33.999 14.631 -35.945 1.00 87.88 294 LEU A N 1
ATOM 2160 C CA . LEU A 1 294 ? 34.326 15.897 -36.594 1.00 87.88 294 LEU A CA 1
ATOM 2161 C C . LEU A 1 294 ? 33.183 16.318 -37.521 1.00 87.88 294 LEU A C 1
ATOM 2163 O O . LEU A 1 294 ? 32.294 15.522 -37.815 1.00 87.88 294 LEU A O 1
ATOM 2167 N N . SER A 1 295 ? 33.208 17.565 -37.993 1.00 83.50 295 SER A N 1
ATOM 2168 C CA . SER A 1 295 ? 32.272 18.064 -39.008 1.00 83.50 295 SER A CA 1
ATOM 2169 C C . SER A 1 295 ? 33.031 18.610 -40.210 1.00 83.50 295 SER A C 1
ATOM 2171 O O . SER A 1 295 ? 34.086 19.228 -40.049 1.00 83.50 295 SER A O 1
ATOM 2173 N N . ASP A 1 296 ? 32.532 18.342 -41.416 1.00 78.00 296 ASP A N 1
ATOM 2174 C CA . ASP A 1 296 ? 33.074 18.935 -42.638 1.00 78.00 296 ASP A CA 1
ATOM 2175 C C . ASP A 1 296 ? 32.474 20.328 -42.907 1.00 78.00 296 ASP A C 1
ATOM 2177 O O . ASP A 1 296 ? 31.572 20.796 -42.210 1.00 78.00 296 ASP A O 1
ATOM 2181 N N . THR A 1 297 ? 32.974 21.018 -43.936 1.00 67.56 297 THR A N 1
ATOM 2182 C CA . THR A 1 297 ? 32.492 22.354 -44.335 1.00 67.56 297 THR A CA 1
ATOM 2183 C C . THR A 1 297 ? 31.032 22.369 -44.801 1.00 67.56 297 THR A C 1
ATOM 2185 O O . THR A 1 297 ? 30.437 23.442 -44.880 1.00 67.56 297 THR A O 1
ATOM 2188 N N . GLY A 1 298 ? 30.451 21.201 -45.094 1.00 61.16 298 GLY A N 1
ATOM 2189 C CA . GLY A 1 298 ? 29.040 21.013 -45.428 1.00 61.16 298 GLY A CA 1
ATOM 2190 C C . GLY A 1 298 ? 28.159 20.669 -44.223 1.00 61.16 298 GLY A C 1
ATOM 2191 O O . GLY A 1 298 ? 26.967 20.436 -44.406 1.00 61.16 298 GLY A O 1
ATOM 2192 N N . GLY A 1 299 ? 28.715 20.629 -43.006 1.00 68.44 299 GLY A N 1
ATOM 2193 C CA . GLY A 1 299 ? 27.984 20.316 -41.777 1.00 68.44 299 GLY A CA 1
ATOM 2194 C C . GLY A 1 299 ? 27.725 18.824 -41.551 1.00 68.44 299 GLY A C 1
ATOM 2195 O O . GLY A 1 299 ? 26.955 18.478 -40.657 1.00 68.44 299 GLY A O 1
ATOM 2196 N N . ARG A 1 300 ? 28.352 17.928 -42.327 1.00 73.75 300 ARG A N 1
ATOM 2197 C CA . ARG A 1 300 ? 28.218 16.475 -42.141 1.00 73.75 300 ARG A CA 1
ATOM 2198 C C . ARG A 1 300 ? 29.211 15.978 -41.106 1.00 73.75 300 ARG A C 1
ATOM 2200 O O . ARG A 1 300 ? 30.375 16.380 -41.115 1.00 73.75 300 ARG A O 1
ATOM 2207 N N . TYR A 1 301 ? 28.762 15.060 -40.258 1.00 83.88 301 TYR A N 1
ATOM 2208 C CA . TYR A 1 301 ? 29.608 14.459 -39.236 1.00 83.88 301 TYR A CA 1
ATOM 2209 C C . TYR A 1 301 ? 30.416 13.285 -39.791 1.00 83.88 301 TYR A C 1
ATOM 2211 O O . TYR A 1 301 ? 29.896 12.468 -40.551 1.00 83.88 301 TYR A O 1
ATOM 2219 N N . TYR A 1 302 ? 31.684 13.184 -39.399 1.00 85.81 302 TYR A N 1
ATOM 2220 C CA . TYR A 1 302 ? 32.572 12.096 -39.802 1.00 85.81 302 TYR A CA 1
ATOM 2221 C C . TYR A 1 302 ? 33.580 11.736 -38.706 1.00 85.81 302 TYR A C 1
ATOM 2223 O O . TYR A 1 302 ? 33.808 12.501 -37.772 1.00 85.81 302 TYR A O 1
ATOM 2231 N N . ILE A 1 303 ? 34.213 10.576 -38.852 1.00 89.94 303 ILE A N 1
ATOM 2232 C CA . ILE A 1 303 ? 35.342 10.110 -38.047 1.00 89.94 303 ILE A CA 1
ATOM 2233 C C . ILE A 1 303 ? 36.517 9.725 -38.948 1.00 89.94 303 ILE A C 1
ATOM 2235 O O . ILE A 1 303 ? 36.340 9.443 -40.135 1.00 89.94 303 ILE A O 1
ATOM 2239 N N . GLU A 1 304 ? 37.718 9.671 -38.379 1.00 89.06 304 GLU A N 1
ATOM 2240 C CA . GLU A 1 304 ? 38.906 9.117 -39.036 1.00 89.06 304 GLU A CA 1
ATOM 2241 C C . GLU A 1 304 ? 39.400 7.898 -38.253 1.00 89.06 304 GLU A C 1
ATOM 2243 O O . GLU A 1 304 ? 40.103 8.038 -37.252 1.00 89.06 304 GLU A O 1
ATOM 2248 N N . ALA A 1 305 ? 39.017 6.707 -38.711 1.00 87.88 305 ALA A N 1
ATOM 2249 C CA . ALA A 1 305 ? 39.373 5.442 -38.083 1.00 87.88 305 ALA A CA 1
ATOM 2250 C C . ALA A 1 305 ? 40.741 4.934 -38.582 1.00 87.88 305 ALA A C 1
ATOM 2252 O O . ALA A 1 305 ? 41.087 5.160 -39.743 1.00 87.88 305 ALA A O 1
ATOM 2253 N N . PRO A 1 306 ? 41.530 4.222 -37.760 1.00 85.44 306 PRO A N 1
ATOM 2254 C CA . PRO A 1 306 ? 42.736 3.536 -38.228 1.00 85.44 306 PRO A CA 1
ATOM 2255 C C . PRO A 1 306 ? 42.421 2.519 -39.331 1.00 85.44 306 PRO A C 1
ATOM 2257 O O . PRO A 1 306 ? 41.364 1.891 -39.319 1.00 85.44 306 PRO A O 1
ATOM 2260 N N . GLN A 1 307 ? 43.327 2.324 -40.288 1.00 83.31 307 GLN A N 1
ATOM 2261 C CA . GLN A 1 307 ? 43.142 1.298 -41.314 1.00 83.31 307 GLN A CA 1
ATOM 2262 C C . GLN A 1 307 ? 43.153 -0.118 -40.698 1.00 83.31 307 GLN A C 1
ATOM 2264 O O . GLN A 1 307 ? 44.125 -0.498 -40.045 1.00 83.31 307 GLN A O 1
ATOM 2269 N N . ALA A 1 308 ? 42.088 -0.898 -40.913 1.00 79.50 308 ALA A N 1
ATOM 2270 C CA . ALA A 1 308 ? 41.981 -2.287 -40.458 1.00 79.50 308 ALA A CA 1
ATOM 2271 C C . ALA A 1 308 ? 42.647 -3.246 -41.462 1.00 79.50 308 ALA A C 1
ATOM 2273 O O . ALA A 1 308 ? 42.559 -3.037 -42.671 1.00 79.50 308 ALA A O 1
ATOM 2274 N N . GLN A 1 309 ? 43.307 -4.307 -40.980 1.00 71.25 309 GLN A N 1
ATOM 2275 C CA . GLN A 1 309 ? 44.057 -5.245 -41.836 1.00 71.25 309 GLN A CA 1
ATOM 2276 C C . GLN A 1 309 ? 43.166 -6.085 -42.766 1.00 71.25 309 GLN A C 1
ATOM 2278 O O . GLN A 1 309 ? 43.619 -6.508 -43.825 1.00 71.25 309 GLN A O 1
ATOM 2283 N N . ASP A 1 310 ? 41.913 -6.317 -42.382 1.00 75.38 310 ASP A N 1
ATOM 2284 C CA . ASP A 1 310 ? 40.922 -7.118 -43.105 1.00 75.38 310 ASP A CA 1
ATOM 2285 C C . ASP A 1 310 ? 39.818 -6.267 -43.759 1.00 75.38 310 ASP A C 1
ATOM 2287 O O . ASP A 1 310 ? 38.852 -6.815 -44.291 1.00 75.38 310 ASP A O 1
ATOM 2291 N N . ASN A 1 311 ? 39.952 -4.933 -43.724 1.00 73.62 311 ASN A N 1
ATOM 2292 C CA . ASN A 1 311 ? 38.928 -3.971 -44.144 1.00 73.62 311 ASN A CA 1
ATOM 2293 C C . ASN A 1 311 ? 37.547 -4.210 -43.495 1.00 73.62 311 ASN A C 1
ATOM 2295 O O . ASN A 1 311 ? 36.524 -3.882 -44.097 1.00 73.62 311 ASN A O 1
ATOM 2299 N N . LYS A 1 312 ? 37.492 -4.763 -42.275 1.00 79.75 312 LYS A N 1
ATOM 2300 C CA . LYS A 1 312 ? 36.255 -4.869 -41.490 1.00 79.75 312 LYS A CA 1
ATOM 2301 C C . LYS A 1 312 ? 36.269 -3.878 -40.340 1.00 79.75 312 LYS A C 1
ATOM 2303 O O . LYS A 1 312 ? 37.270 -3.707 -39.647 1.00 79.75 312 LYS A O 1
ATOM 2308 N N . TYR A 1 313 ? 35.132 -3.228 -40.128 1.00 84.25 313 TYR A N 1
ATOM 2309 C CA . TYR A 1 313 ? 35.006 -2.178 -39.128 1.00 84.25 313 TYR A CA 1
ATOM 2310 C C . TYR A 1 313 ? 33.747 -2.406 -38.302 1.00 84.25 313 TYR A C 1
ATOM 2312 O O . TYR A 1 313 ? 32.634 -2.225 -38.785 1.00 84.25 313 TYR A O 1
ATOM 2320 N N . ASN A 1 314 ? 33.925 -2.793 -37.044 1.00 87.12 314 ASN A N 1
ATOM 2321 C CA . ASN A 1 314 ? 32.860 -2.784 -36.054 1.00 87.12 314 ASN A CA 1
ATOM 2322 C C . ASN A 1 314 ? 32.979 -1.495 -35.257 1.00 87.12 314 ASN A C 1
ATOM 2324 O O . ASN A 1 314 ? 34.035 -1.207 -34.688 1.00 87.12 314 ASN A O 1
ATOM 2328 N N . ALA A 1 315 ? 31.907 -0.711 -35.243 1.00 89.88 315 ALA A N 1
ATOM 2329 C CA . ALA A 1 315 ? 31.882 0.557 -34.546 1.00 89.88 315 ALA A CA 1
ATOM 2330 C C . ALA A 1 315 ? 30.697 0.650 -33.586 1.00 89.88 315 ALA A C 1
ATOM 2332 O O . ALA A 1 315 ? 29.599 0.167 -33.867 1.00 89.88 315 ALA A O 1
ATOM 2333 N N . VAL A 1 316 ? 30.926 1.321 -32.463 1.00 90.88 316 VAL A N 1
ATOM 2334 C CA . VAL A 1 316 ? 29.906 1.653 -31.470 1.00 90.88 316 VAL A CA 1
ATOM 2335 C C . VAL A 1 316 ? 29.919 3.151 -31.198 1.00 90.88 316 VAL A C 1
ATOM 2337 O O . VAL A 1 316 ? 30.970 3.755 -30.986 1.00 90.88 316 VAL A O 1
ATOM 2340 N N . LEU A 1 317 ? 28.736 3.753 -31.251 1.00 90.12 317 LEU A N 1
ATOM 2341 C CA . LEU A 1 317 ? 28.480 5.153 -30.956 1.00 90.12 317 LEU A CA 1
ATOM 2342 C C . LEU A 1 317 ? 28.065 5.273 -29.491 1.00 90.12 317 LEU A C 1
ATOM 2344 O O . LEU A 1 317 ? 27.067 4.685 -29.071 1.00 90.12 317 LEU A O 1
ATOM 2348 N N . LEU A 1 318 ? 28.828 6.058 -28.738 1.00 87.88 318 LEU A N 1
ATOM 2349 C CA . LEU A 1 318 ? 28.725 6.199 -27.291 1.00 87.88 318 LEU A CA 1
ATOM 2350 C C . LEU A 1 318 ? 28.341 7.631 -26.927 1.00 87.88 318 LEU A C 1
ATOM 2352 O O . LEU A 1 318 ? 29.044 8.583 -27.283 1.00 87.88 318 LEU A O 1
ATOM 2356 N N . GLY A 1 319 ? 27.199 7.776 -26.253 1.00 83.00 319 GLY A N 1
ATOM 2357 C CA . GLY A 1 319 ? 26.729 9.060 -25.737 1.00 83.00 319 GLY A CA 1
ATOM 2358 C C . GLY A 1 319 ? 27.423 9.478 -24.438 1.00 83.00 319 GLY A C 1
ATOM 2359 O O . GLY A 1 319 ? 28.115 8.664 -23.825 1.00 83.00 319 GLY A O 1
ATOM 2360 N N . PRO A 1 320 ? 27.222 10.729 -23.990 1.00 80.25 320 PRO A N 1
ATOM 2361 C CA . PRO A 1 320 ? 27.837 11.253 -22.767 1.00 80.25 320 PRO A CA 1
ATOM 2362 C C . PRO A 1 320 ? 27.575 10.403 -21.512 1.00 80.25 320 PRO A C 1
ATOM 2364 O O . PRO A 1 320 ? 28.477 10.245 -20.698 1.00 80.25 320 PRO A O 1
ATOM 2367 N N . ASP A 1 321 ? 26.390 9.790 -21.401 1.00 79.00 321 ASP A N 1
ATOM 2368 C CA . ASP A 1 321 ? 26.000 8.958 -20.247 1.00 79.00 321 ASP A CA 1
ATOM 2369 C C . ASP A 1 321 ? 26.060 7.447 -20.548 1.00 79.00 321 ASP A C 1
ATOM 2371 O O . ASP A 1 321 ? 25.350 6.647 -19.938 1.00 79.00 321 ASP A O 1
ATOM 2375 N N . CYS A 1 322 ? 26.876 7.027 -21.522 1.00 80.19 322 CYS A N 1
ATOM 2376 C CA . CYS A 1 322 ? 26.974 5.616 -21.920 1.00 80.19 322 CYS A CA 1
ATOM 2377 C C . CYS A 1 322 ? 27.533 4.697 -20.824 1.00 80.19 322 CYS A C 1
ATOM 2379 O O . CYS A 1 322 ? 27.263 3.501 -20.863 1.00 80.19 322 CYS A O 1
ATOM 2381 N N . ALA A 1 323 ? 28.239 5.239 -19.825 1.00 79.38 323 ALA A N 1
ATOM 2382 C CA . ALA A 1 323 ? 28.793 4.473 -18.703 1.00 79.38 323 ALA A CA 1
ATOM 2383 C C . ALA A 1 323 ? 27.720 3.727 -17.883 1.00 79.38 323 ALA A C 1
ATOM 2385 O O . ALA A 1 323 ? 28.020 2.734 -17.232 1.00 79.38 323 ALA A O 1
ATOM 2386 N N . ARG A 1 324 ? 26.458 4.174 -17.949 1.00 80.81 324 ARG A N 1
ATOM 2387 C CA . ARG A 1 324 ? 25.295 3.471 -17.384 1.00 80.81 324 ARG A CA 1
ATOM 2388 C C . ARG A 1 324 ? 24.942 2.178 -18.129 1.00 80.81 324 ARG A C 1
ATOM 2390 O O . ARG A 1 324 ? 24.327 1.276 -17.569 1.00 80.81 324 ARG A O 1
ATOM 2397 N N . TRP A 1 325 ? 25.275 2.120 -19.412 1.00 85.44 325 TRP A N 1
ATOM 2398 C CA . TRP A 1 325 ? 24.798 1.115 -20.359 1.00 85.44 325 TRP A CA 1
ATOM 2399 C C . TRP A 1 325 ? 25.896 0.173 -20.840 1.00 85.44 325 TRP A C 1
ATOM 2401 O O . TRP A 1 325 ? 25.591 -0.831 -21.471 1.00 85.44 325 TRP A O 1
ATOM 2411 N N . CYS A 1 326 ? 27.168 0.481 -20.605 1.00 84.62 326 CYS A N 1
ATOM 2412 C CA . CYS A 1 326 ? 28.272 -0.425 -20.891 1.00 84.62 326 CYS A CA 1
ATOM 2413 C C . CYS A 1 326 ? 29.489 -0.113 -20.018 1.00 84.62 326 CYS A C 1
ATOM 2415 O O . CYS A 1 326 ? 29.746 1.051 -19.704 1.00 84.62 326 CYS A O 1
ATOM 2417 N N . GLY A 1 327 ? 30.240 -1.153 -19.659 1.00 78.94 327 GLY A N 1
ATOM 2418 C CA . GLY A 1 327 ? 31.477 -1.044 -18.897 1.00 78.94 327 GLY A CA 1
ATOM 2419 C C . GLY A 1 327 ? 32.695 -0.767 -19.780 1.00 78.94 327 GLY A C 1
ATOM 2420 O O . GLY A 1 327 ? 32.675 0.093 -20.661 1.00 78.94 327 GLY A O 1
ATOM 2421 N N . SER A 1 328 ? 33.797 -1.472 -19.517 1.00 77.81 328 SER A N 1
ATOM 2422 C CA . SER A 1 328 ? 35.099 -1.170 -20.146 1.00 77.81 328 SER A CA 1
ATOM 2423 C C . SER A 1 328 ? 35.168 -1.500 -21.643 1.00 77.81 328 SER A C 1
ATOM 2425 O O . SER A 1 328 ? 35.934 -0.871 -22.377 1.00 77.81 328 SER A O 1
ATOM 2427 N N . ASP A 1 329 ? 34.350 -2.450 -22.099 1.00 84.25 329 ASP A N 1
ATOM 2428 C CA . ASP A 1 329 ? 34.205 -2.821 -23.502 1.00 84.25 329 ASP A CA 1
ATOM 2429 C C . ASP A 1 329 ? 32.739 -2.704 -23.928 1.00 84.25 329 ASP A C 1
ATOM 2431 O O . ASP A 1 329 ? 31.877 -3.490 -23.539 1.00 84.25 329 ASP A O 1
ATOM 2435 N N . ALA A 1 330 ? 32.470 -1.735 -24.796 1.00 82.69 330 ALA A N 1
ATOM 2436 C CA . ALA A 1 330 ? 31.136 -1.450 -25.297 1.00 82.69 330 ALA A CA 1
ATOM 2437 C C . ALA A 1 330 ? 30.547 -2.544 -26.210 1.00 82.69 330 ALA A C 1
ATOM 2439 O O . ALA A 1 330 ? 29.385 -2.427 -26.585 1.00 82.69 330 ALA A O 1
ATOM 2440 N N . PHE A 1 331 ? 31.299 -3.593 -26.567 1.00 85.50 331 PHE A N 1
ATOM 2441 C CA . PHE A 1 331 ? 30.791 -4.739 -27.329 1.00 85.50 331 PHE A CA 1
ATOM 2442 C C . PHE A 1 331 ? 30.471 -5.960 -26.462 1.00 85.50 331 PHE A C 1
ATOM 2444 O O . PHE A 1 331 ? 29.498 -6.657 -26.746 1.00 85.50 331 PHE A O 1
ATOM 2451 N N . SER A 1 332 ? 31.269 -6.245 -25.432 1.00 85.44 332 SER A N 1
ATOM 2452 C CA . SER A 1 332 ? 31.136 -7.471 -24.626 1.00 85.44 332 SER A CA 1
ATOM 2453 C C . SER A 1 332 ? 30.584 -7.247 -23.215 1.00 85.44 332 SER A C 1
ATOM 2455 O O . SER A 1 332 ? 30.142 -8.207 -22.586 1.00 85.44 332 SER A O 1
ATOM 2457 N N . ASP A 1 333 ? 30.567 -5.999 -22.747 1.00 85.12 333 ASP A N 1
ATOM 2458 C CA . ASP A 1 333 ? 30.170 -5.603 -21.394 1.00 85.12 333 ASP A CA 1
ATOM 2459 C C . ASP A 1 333 ? 29.032 -4.570 -21.449 1.00 85.12 333 ASP A C 1
ATOM 2461 O O . ASP A 1 333 ? 29.129 -3.467 -20.912 1.00 85.12 333 ASP A O 1
ATOM 2465 N N . ILE A 1 334 ? 27.962 -4.894 -22.183 1.00 88.75 334 ILE A N 1
ATOM 2466 C CA . ILE A 1 334 ? 26.768 -4.047 -22.301 1.00 88.75 334 ILE A CA 1
ATOM 2467 C C . ILE A 1 334 ? 25.813 -4.392 -21.154 1.00 88.75 334 ILE A C 1
ATOM 2469 O O . ILE A 1 334 ? 25.670 -5.552 -20.779 1.00 88.75 334 ILE A O 1
ATOM 2473 N N . MET A 1 335 ? 25.117 -3.400 -20.616 1.00 87.94 335 MET A N 1
ATOM 2474 C CA . MET A 1 335 ? 24.130 -3.550 -19.558 1.00 87.94 335 MET A CA 1
ATOM 2475 C C . MET A 1 335 ? 22.805 -2.926 -19.989 1.00 87.94 335 MET A C 1
ATOM 2477 O O . MET A 1 335 ? 22.747 -1.764 -20.388 1.00 87.94 335 MET A O 1
ATOM 2481 N N . VAL A 1 336 ? 21.726 -3.695 -19.867 1.00 90.38 336 VAL A N 1
ATOM 2482 C CA . VAL A 1 336 ? 20.354 -3.182 -19.835 1.00 90.38 336 VAL A CA 1
ATOM 2483 C C . VAL A 1 336 ? 19.983 -3.032 -18.361 1.00 90.38 336 VAL A C 1
ATOM 2485 O O . VAL A 1 336 ? 19.720 -4.053 -17.720 1.00 90.38 336 VAL A O 1
ATOM 2488 N N . PRO A 1 337 ? 19.990 -1.813 -17.789 1.00 87.94 337 PRO A N 1
ATOM 2489 C CA . PRO A 1 337 ? 19.736 -1.626 -16.369 1.00 87.94 337 PRO A CA 1
ATOM 2490 C C . PRO A 1 337 ? 18.356 -2.162 -15.998 1.00 87.94 337 PRO A C 1
ATOM 2492 O O . PRO A 1 337 ? 17.342 -1.791 -16.597 1.00 87.94 337 PRO A O 1
ATOM 2495 N N . TYR A 1 338 ? 18.318 -3.040 -15.002 1.00 88.06 338 TYR A N 1
ATOM 2496 C CA . TYR A 1 338 ? 17.058 -3.509 -14.438 1.00 88.06 338 TYR A CA 1
ATOM 2497 C C . TYR A 1 338 ? 16.457 -2.448 -13.507 1.00 88.06 338 TYR A C 1
ATOM 2499 O O . TYR A 1 338 ? 15.239 -2.331 -13.441 1.00 88.06 338 TYR A O 1
ATOM 2507 N N . SER A 1 339 ? 17.295 -1.627 -12.861 1.00 89.50 339 SER A N 1
ATOM 2508 C CA . SER A 1 339 ? 16.907 -0.399 -12.167 1.00 89.50 339 SER A CA 1
ATOM 2509 C C . SER A 1 339 ? 17.049 0.792 -13.110 1.00 89.50 339 SER A C 1
ATOM 2511 O O . SER A 1 339 ? 18.156 1.185 -13.475 1.00 89.50 339 SER A O 1
ATOM 2513 N N . GLN A 1 340 ? 15.933 1.371 -13.518 1.00 90.88 340 GLN A N 1
ATOM 2514 C CA . GLN A 1 340 ? 15.883 2.577 -14.328 1.00 90.88 340 GLN A CA 1
ATOM 2515 C C . GLN A 1 340 ? 15.335 3.734 -13.500 1.00 90.88 340 GLN A C 1
ATOM 2517 O O . GLN A 1 340 ? 14.657 3.527 -12.499 1.00 90.88 340 GLN A O 1
ATOM 2522 N N . PHE A 1 341 ? 15.626 4.964 -13.914 1.00 90.00 341 PHE A N 1
ATOM 2523 C CA . PHE A 1 341 ? 15.221 6.160 -13.177 1.00 90.00 341 PHE A CA 1
ATOM 2524 C C . PHE A 1 341 ? 14.499 7.101 -14.123 1.00 90.00 341 PHE A C 1
ATOM 2526 O O . PHE A 1 341 ? 14.982 7.395 -15.224 1.00 90.00 341 PHE A O 1
ATOM 2533 N N . TRP A 1 342 ? 13.318 7.539 -13.705 1.00 92.81 342 TRP A N 1
ATOM 2534 C CA . TRP A 1 342 ? 12.590 8.569 -14.418 1.00 92.81 342 TRP A CA 1
ATOM 2535 C C . TRP A 1 342 ? 13.290 9.919 -14.233 1.00 92.81 342 TRP A C 1
ATOM 2537 O O . TRP A 1 342 ? 13.782 10.226 -13.151 1.00 92.81 342 TRP A O 1
ATOM 2547 N N . SER A 1 343 ? 13.318 10.736 -15.284 1.00 86.38 343 SER A N 1
ATOM 2548 C CA . SER A 1 343 ? 13.780 12.115 -15.195 1.00 86.38 343 SER A CA 1
ATOM 2549 C C . SER A 1 343 ? 12.865 13.035 -15.985 1.00 86.38 343 SER A C 1
ATOM 2551 O O . SER A 1 343 ? 12.468 12.741 -17.118 1.00 86.38 343 SER A O 1
ATOM 2553 N N . SER A 1 344 ? 12.591 14.201 -15.405 1.00 82.94 344 SER A N 1
ATOM 2554 C CA . SER A 1 344 ? 11.962 15.316 -16.111 1.00 82.94 344 SER A CA 1
ATOM 2555 C C . SER A 1 344 ? 12.852 15.846 -17.240 1.00 82.94 344 SER A C 1
ATOM 2557 O O . SER A 1 344 ? 12.356 16.387 -18.235 1.00 82.94 344 SER A O 1
ATOM 2559 N N . THR A 1 345 ? 14.170 15.649 -17.126 1.00 77.25 345 THR A N 1
ATOM 2560 C CA . THR A 1 345 ? 15.137 15.973 -18.169 1.00 77.25 345 THR A CA 1
ATOM 2561 C C . THR A 1 345 ? 15.315 14.795 -19.117 1.00 77.25 345 THR A C 1
ATOM 2563 O O . THR A 1 345 ? 15.776 13.709 -18.788 1.00 77.25 345 THR A O 1
ATOM 2566 N N . LYS A 1 346 ? 14.957 15.030 -20.371 1.00 71.25 346 LYS A N 1
ATOM 2567 C CA . LYS A 1 346 ? 14.940 14.010 -21.416 1.00 71.25 346 LYS A CA 1
ATOM 2568 C C . LYS A 1 346 ? 16.329 13.631 -21.980 1.00 71.25 346 LYS A C 1
ATOM 2570 O O . LYS A 1 346 ? 16.409 12.824 -22.903 1.00 71.25 346 LYS A O 1
ATOM 2575 N N . ALA A 1 347 ? 17.411 14.222 -21.464 1.00 63.12 347 ALA A N 1
ATOM 2576 C CA . ALA A 1 347 ? 18.756 14.143 -22.044 1.00 63.12 347 ALA A CA 1
ATOM 2577 C C . ALA A 1 347 ? 19.376 12.731 -21.973 1.00 63.12 347 ALA A C 1
ATOM 2579 O O . ALA A 1 347 ? 19.958 12.273 -22.957 1.00 63.12 347 ALA A O 1
ATOM 2580 N N . GLY A 1 348 ? 19.181 12.012 -20.860 1.00 67.88 348 GLY A N 1
ATOM 2581 C CA . GLY A 1 348 ? 19.799 10.698 -20.627 1.00 67.88 348 GLY A CA 1
ATOM 2582 C C . GLY A 1 348 ? 19.185 9.534 -21.419 1.00 67.88 348 GLY A C 1
ATOM 2583 O O . GLY A 1 348 ? 19.812 8.486 -21.560 1.00 67.88 348 GLY A O 1
ATOM 2584 N N . TYR A 1 349 ? 17.990 9.704 -21.998 1.00 77.69 349 TYR A N 1
ATOM 2585 C CA . TYR A 1 349 ? 17.277 8.639 -22.724 1.00 77.69 349 TYR A CA 1
ATOM 2586 C C . TYR A 1 349 ? 17.852 8.315 -24.112 1.00 77.69 349 TYR A C 1
ATOM 2588 O O . TYR A 1 349 ? 17.340 7.429 -24.789 1.00 77.69 349 TYR A O 1
ATOM 2596 N N . THR A 1 350 ? 18.901 9.018 -24.552 1.00 73.81 350 THR A N 1
ATOM 2597 C CA . THR A 1 350 ? 19.536 8.824 -25.874 1.00 73.81 350 THR A CA 1
ATOM 2598 C C . THR A 1 350 ? 20.999 8.380 -25.799 1.00 73.81 350 THR A C 1
ATOM 2600 O O . THR A 1 350 ? 21.668 8.276 -26.829 1.00 73.81 350 THR A O 1
ATOM 2603 N N . SER A 1 351 ? 21.501 8.122 -24.587 1.00 78.94 351 SER A N 1
ATOM 2604 C CA . SER A 1 351 ? 22.923 7.871 -24.316 1.00 78.94 351 SER A CA 1
ATOM 2605 C C . SER A 1 351 ? 23.327 6.387 -24.352 1.00 78.94 351 SER A C 1
ATOM 2607 O O . SER A 1 351 ? 24.495 6.083 -24.117 1.00 78.94 351 SER A O 1
ATOM 2609 N N . TYR A 1 352 ? 22.406 5.463 -24.655 1.00 84.38 352 TYR A N 1
ATOM 2610 C CA . TYR A 1 352 ? 22.707 4.030 -24.780 1.00 84.38 352 TYR A CA 1
ATOM 2611 C C . TYR A 1 352 ? 23.580 3.729 -26.023 1.00 84.38 352 TYR A C 1
ATOM 2613 O O . TYR A 1 352 ? 23.529 4.476 -27.010 1.00 84.38 352 TYR A O 1
ATOM 2621 N N . PRO A 1 353 ? 24.403 2.658 -26.003 1.00 87.94 353 PRO A N 1
ATOM 2622 C CA . PRO A 1 353 ? 25.314 2.337 -27.097 1.00 87.94 353 PRO A CA 1
ATOM 2623 C C . PRO A 1 353 ? 24.547 1.935 -28.358 1.00 87.94 353 PRO A C 1
ATOM 2625 O O . PRO A 1 353 ? 23.580 1.176 -28.305 1.00 87.94 353 PRO A O 1
ATOM 2628 N N . ARG A 1 354 ? 24.999 2.422 -29.514 1.00 88.44 354 ARG A N 1
ATOM 2629 C CA . ARG A 1 354 ? 24.444 2.061 -30.830 1.00 88.44 354 ARG A CA 1
ATOM 2630 C C . ARG A 1 354 ? 25.530 1.466 -31.698 1.00 88.44 354 ARG A C 1
ATOM 2632 O O . ARG A 1 354 ? 26.659 1.939 -31.653 1.00 88.44 354 ARG A O 1
ATOM 2639 N N . PHE A 1 355 ? 25.199 0.466 -32.502 1.00 88.00 355 PHE A N 1
ATOM 2640 C CA . PHE A 1 355 ? 26.203 -0.362 -33.169 1.00 88.00 355 PHE A CA 1
ATOM 2641 C C . PHE A 1 355 ? 26.076 -0.317 -34.682 1.00 88.00 355 PHE A C 1
ATOM 2643 O O . PHE A 1 355 ? 24.995 -0.108 -35.234 1.00 88.00 355 PHE A O 1
ATOM 2650 N N . VAL A 1 356 ? 27.201 -0.546 -35.346 1.00 86.81 356 VAL A N 1
ATOM 2651 C CA . VAL A 1 356 ? 27.271 -0.792 -36.779 1.00 86.81 356 VAL A CA 1
ATOM 2652 C C . VAL A 1 356 ? 28.403 -1.771 -37.063 1.00 86.81 356 VAL A C 1
ATOM 2654 O O . VAL A 1 356 ? 29.519 -1.631 -36.560 1.00 86.81 356 VAL A O 1
ATOM 2657 N N . SER A 1 357 ? 28.109 -2.754 -37.905 1.00 82.00 357 SER A N 1
ATOM 2658 C CA . SER A 1 357 ? 29.108 -3.617 -38.520 1.00 82.00 357 SER A CA 1
ATOM 2659 C C . SER A 1 357 ? 29.202 -3.243 -39.982 1.00 82.00 357 SER A C 1
ATOM 2661 O O . SER A 1 357 ? 28.237 -3.373 -40.733 1.00 82.00 357 SER A O 1
ATOM 2663 N N . TRP A 1 358 ? 30.359 -2.724 -40.363 1.00 82.44 358 TRP A N 1
ATOM 2664 C CA . TRP A 1 358 ? 30.604 -2.182 -41.682 1.00 82.44 358 TRP A CA 1
ATOM 2665 C C . TRP A 1 358 ? 31.425 -3.148 -42.537 1.00 82.44 358 TRP A C 1
ATOM 2667 O O . TRP A 1 358 ? 32.371 -3.786 -42.062 1.00 82.44 358 TRP A O 1
ATOM 2677 N N . SER A 1 359 ? 31.066 -3.220 -43.819 1.00 66.62 359 SER A N 1
ATOM 2678 C CA . SER A 1 359 ? 31.782 -3.966 -44.858 1.00 66.62 359 SER A CA 1
ATOM 2679 C C . SER A 1 359 ? 32.078 -3.053 -46.056 1.00 66.62 359 SER A C 1
ATOM 2681 O O . SER A 1 359 ? 31.342 -2.084 -46.246 1.00 66.62 359 SER A O 1
ATOM 2683 N N . PRO A 1 360 ? 33.090 -3.358 -46.895 1.00 62.59 360 PRO A N 1
ATOM 2684 C CA . PRO A 1 360 ? 33.471 -2.540 -48.056 1.00 62.59 360 PRO A CA 1
ATOM 2685 C C . PRO A 1 360 ? 32.319 -2.126 -48.975 1.00 62.59 360 PRO A C 1
ATOM 2687 O O . PRO A 1 360 ? 32.326 -1.031 -49.531 1.00 62.59 360 PRO A O 1
ATOM 2690 N N . GLU A 1 361 ? 31.303 -2.976 -49.084 1.00 57.75 361 GLU A N 1
ATOM 2691 C CA . GLU A 1 361 ? 30.119 -2.751 -49.908 1.00 57.75 361 GLU A CA 1
ATOM 2692 C C . GLU A 1 361 ? 29.223 -1.620 -49.368 1.00 57.75 361 GLU A C 1
ATOM 2694 O O . GLU A 1 361 ? 28.429 -1.058 -50.110 1.00 57.75 361 GLU A O 1
ATOM 2699 N N . MET A 1 362 ? 29.363 -1.221 -48.101 1.00 59.97 362 MET A N 1
ATOM 2700 C CA . MET A 1 362 ? 28.556 -0.170 -47.465 1.00 59.97 362 MET A CA 1
ATOM 2701 C C . MET A 1 362 ? 29.104 1.256 -47.691 1.00 59.97 362 MET A C 1
ATOM 2703 O O . MET A 1 362 ? 28.546 2.219 -47.163 1.00 59.97 362 MET A O 1
ATOM 2707 N N . GLY A 1 363 ? 30.184 1.419 -48.468 1.00 68.12 363 GLY A N 1
ATOM 2708 C CA . GLY A 1 363 ? 30.766 2.729 -48.796 1.00 68.12 363 GLY A CA 1
ATOM 2709 C C . GLY A 1 363 ? 31.394 3.434 -47.599 1.00 68.12 363 GLY A C 1
ATOM 2710 O O . GLY A 1 363 ? 31.724 2.812 -46.606 1.00 68.12 363 GLY A O 1
ATOM 2711 N N . ASN A 1 364 ? 31.564 4.749 -47.626 1.00 71.62 364 ASN A N 1
ATOM 2712 C CA . ASN A 1 364 ? 32.224 5.465 -46.528 1.00 71.62 364 ASN A CA 1
ATOM 2713 C C . ASN A 1 364 ? 31.271 5.959 -45.419 1.00 71.62 364 ASN A C 1
ATOM 2715 O O . ASN A 1 364 ? 31.585 6.956 -44.771 1.00 71.62 364 ASN A O 1
ATOM 2719 N N . THR A 1 365 ? 30.124 5.308 -45.187 1.00 75.12 365 THR A N 1
ATOM 2720 C CA . THR A 1 365 ? 29.154 5.731 -44.158 1.00 75.12 365 THR A CA 1
ATOM 2721 C C . THR A 1 365 ? 28.922 4.659 -43.090 1.00 75.12 365 THR A C 1
ATOM 2723 O O . THR A 1 365 ? 28.683 3.494 -43.391 1.00 75.12 365 THR A O 1
ATOM 2726 N N . LEU A 1 366 ? 28.947 5.072 -41.822 1.00 81.50 366 LEU A N 1
ATOM 2727 C CA . LEU A 1 366 ? 28.582 4.278 -40.654 1.00 81.50 366 LEU A CA 1
ATOM 2728 C C . LEU A 1 366 ? 27.176 4.675 -40.188 1.00 81.50 366 LEU A C 1
ATOM 2730 O O . LEU A 1 366 ? 26.964 5.776 -39.676 1.00 81.50 366 LEU A O 1
ATOM 2734 N N . HIS A 1 367 ? 26.217 3.769 -40.381 1.00 79.12 367 HIS A N 1
ATOM 2735 C CA . HIS A 1 367 ? 24.831 3.915 -39.937 1.00 79.12 367 HIS A CA 1
ATOM 2736 C C . HIS A 1 367 ? 24.628 3.193 -38.600 1.00 79.12 367 HIS A C 1
ATOM 2738 O O . HIS A 1 367 ? 24.448 1.976 -38.565 1.00 79.12 367 HIS A O 1
ATOM 2744 N N . PHE A 1 368 ? 24.655 3.935 -37.497 1.00 84.75 368 PHE A N 1
ATOM 2745 C CA . PHE A 1 368 ? 24.485 3.366 -36.161 1.00 84.75 368 PHE A CA 1
ATOM 2746 C C . PHE A 1 368 ? 23.024 3.011 -35.890 1.00 84.75 368 PHE A C 1
ATOM 2748 O O . PHE A 1 368 ? 22.146 3.870 -35.988 1.00 84.75 368 PHE A O 1
ATOM 2755 N N . SER A 1 369 ? 22.785 1.753 -35.518 1.00 81.38 369 SER A N 1
ATOM 2756 C CA . SER A 1 369 ? 21.462 1.216 -35.193 1.00 81.38 369 SER A CA 1
ATOM 2757 C C . SER A 1 369 ? 21.274 1.057 -33.686 1.00 81.38 369 SER A C 1
ATOM 2759 O O . SER A 1 369 ? 22.220 0.752 -32.953 1.00 81.38 369 SER A O 1
ATOM 2761 N N . ASP A 1 370 ? 20.037 1.252 -33.231 1.00 84.62 370 ASP A N 1
ATOM 2762 C CA . ASP A 1 370 ? 19.625 0.982 -31.854 1.00 84.62 370 ASP A CA 1
ATOM 2763 C C . ASP A 1 370 ? 19.805 -0.503 -31.503 1.00 84.62 370 ASP A C 1
ATOM 2765 O O . ASP A 1 370 ? 19.620 -1.377 -32.350 1.00 84.62 370 ASP A O 1
ATOM 2769 N N . CYS A 1 371 ? 20.155 -0.788 -30.246 1.00 83.38 371 CYS A N 1
ATOM 2770 C CA . CYS A 1 371 ? 20.323 -2.153 -29.735 1.00 83.38 371 CYS A CA 1
ATOM 2771 C C . CYS A 1 371 ? 19.221 -2.586 -28.757 1.00 83.38 371 CYS A C 1
ATOM 2773 O O . CYS A 1 371 ? 19.060 -3.777 -28.512 1.00 83.38 371 CYS A O 1
ATOM 2775 N N . LEU A 1 372 ? 18.439 -1.634 -28.239 1.00 89.38 372 LEU A N 1
ATOM 2776 C CA . LEU A 1 372 ? 17.392 -1.858 -27.240 1.00 89.38 372 LEU A CA 1
ATOM 2777 C C . LEU A 1 372 ? 15.997 -1.681 -27.835 1.00 89.38 372 LEU A C 1
ATOM 2779 O O . LEU A 1 372 ? 15.834 -1.089 -28.901 1.00 89.38 372 LEU A O 1
ATOM 2783 N N . SER A 1 373 ? 14.994 -2.175 -27.117 1.00 91.25 373 SER A N 1
ATOM 2784 C CA . SER A 1 373 ? 13.583 -1.864 -27.353 1.00 91.25 373 SER A CA 1
ATOM 2785 C C . SER A 1 373 ? 13.046 -0.960 -26.247 1.00 91.25 373 SER A C 1
ATOM 2787 O O . SER A 1 373 ? 13.566 -0.943 -25.131 1.00 91.25 373 SER A O 1
ATOM 2789 N N . LEU A 1 374 ? 11.980 -0.219 -26.543 1.00 92.12 374 LEU A N 1
ATOM 2790 C CA . LEU A 1 374 ? 11.336 0.689 -25.596 1.00 92.12 374 LEU A CA 1
ATOM 2791 C C . LEU A 1 374 ? 9.884 0.273 -25.340 1.00 92.12 374 LEU A C 1
ATOM 2793 O O . LEU A 1 374 ? 9.110 0.096 -26.278 1.00 92.12 374 LEU A O 1
ATOM 2797 N N . VAL A 1 375 ? 9.476 0.231 -24.075 1.00 95.25 375 VAL A N 1
ATOM 2798 C CA . VAL A 1 375 ? 8.067 0.293 -23.671 1.00 95.25 375 VAL A CA 1
ATOM 2799 C C . VAL A 1 375 ? 7.824 1.669 -23.061 1.00 95.25 375 VAL A C 1
ATOM 2801 O O . VAL A 1 375 ? 8.298 1.975 -21.974 1.00 95.25 375 VAL A O 1
ATOM 2804 N N . ASN A 1 376 ? 7.113 2.535 -23.778 1.00 94.00 376 ASN A N 1
ATOM 2805 C CA . ASN A 1 376 ? 6.766 3.872 -23.305 1.00 94.00 376 ASN A CA 1
ATOM 2806 C C . ASN A 1 376 ? 5.366 3.852 -22.686 1.00 94.00 376 ASN A C 1
ATOM 2808 O O . ASN A 1 376 ? 4.360 3.863 -23.408 1.00 94.00 376 ASN A O 1
ATOM 2812 N N . VAL A 1 377 ? 5.312 3.828 -21.354 1.00 96.62 377 VAL A N 1
ATOM 2813 C CA . VAL A 1 377 ? 4.062 3.851 -20.593 1.00 96.62 377 VAL A CA 1
ATOM 2814 C C . VAL A 1 377 ? 3.642 5.302 -20.380 1.00 96.62 377 VAL A C 1
ATOM 2816 O O . VAL A 1 377 ? 4.297 6.056 -19.669 1.00 96.62 377 VAL A O 1
ATOM 2819 N N . ARG A 1 378 ? 2.546 5.720 -21.013 1.00 95.62 378 ARG A N 1
ATOM 2820 C CA . ARG A 1 378 ? 1.989 7.070 -20.895 1.00 95.62 378 ARG A CA 1
ATOM 2821 C C . ARG A 1 378 ? 0.773 7.044 -19.985 1.00 95.62 378 ARG A C 1
ATOM 2823 O O . ARG A 1 378 ? -0.232 6.439 -20.350 1.00 95.62 378 ARG A O 1
ATOM 2830 N N . ILE A 1 379 ? 0.840 7.706 -18.834 1.00 97.81 379 ILE A N 1
ATOM 2831 C CA . ILE A 1 379 ? -0.197 7.602 -17.796 1.00 97.81 379 ILE A CA 1
ATOM 2832 C C . ILE A 1 379 ? -0.860 8.960 -17.558 1.00 97.81 379 ILE A C 1
ATOM 2834 O O . ILE A 1 379 ? -0.183 9.977 -17.417 1.00 97.81 379 ILE A O 1
ATOM 2838 N N . LYS A 1 380 ? -2.195 8.971 -17.523 1.00 97.69 380 LYS A N 1
ATOM 2839 C CA . LYS A 1 380 ? -3.037 10.098 -17.082 1.00 97.69 380 LYS A CA 1
ATOM 2840 C C . LYS A 1 380 ? -3.650 9.789 -15.724 1.00 97.69 380 LYS A C 1
ATOM 2842 O O . LYS A 1 380 ? -3.910 8.625 -15.441 1.00 97.69 380 LYS A O 1
ATOM 2847 N N . GLY A 1 381 ? -3.965 10.797 -14.921 1.00 97.12 381 GLY A N 1
ATOM 2848 C CA . GLY A 1 381 ? -4.604 10.577 -13.624 1.00 97.12 381 GLY A CA 1
ATOM 2849 C C . GLY A 1 381 ? -4.386 11.722 -12.649 1.00 97.12 381 GLY A C 1
ATOM 2850 O O . GLY A 1 381 ? -4.072 12.837 -13.050 1.00 97.12 381 GLY A O 1
ATOM 2851 N N . ASN A 1 382 ? -4.567 11.429 -11.367 1.00 95.19 382 ASN A N 1
ATOM 2852 C CA . ASN A 1 382 ? -4.427 12.371 -10.254 1.00 95.19 382 ASN A CA 1
ATOM 2853 C C . ASN A 1 382 ? -3.493 11.861 -9.139 1.00 95.19 382 ASN A C 1
ATOM 2855 O O . ASN A 1 382 ? -3.403 12.503 -8.096 1.00 95.19 382 ASN A O 1
ATOM 2859 N N . ALA A 1 383 ? -2.842 10.714 -9.341 1.00 96.56 383 ALA A N 1
ATOM 2860 C CA . ALA A 1 383 ? -1.892 10.142 -8.395 1.00 96.56 383 ALA A CA 1
ATOM 2861 C C . ALA A 1 383 ? -0.463 10.622 -8.656 1.00 96.56 383 ALA A C 1
ATOM 2863 O O . ALA A 1 383 ? -0.172 11.225 -9.690 1.00 96.56 383 ALA A O 1
ATOM 2864 N N . SER A 1 384 ? 0.428 10.307 -7.723 1.00 97.00 384 SER A N 1
ATOM 2865 C CA . SER A 1 384 ? 1.866 10.512 -7.866 1.00 97.00 384 SER A CA 1
ATOM 2866 C C . SER A 1 384 ? 2.553 9.153 -7.905 1.00 97.00 384 SER A C 1
ATOM 2868 O O . SER A 1 384 ? 2.523 8.428 -6.917 1.00 97.00 384 SER A O 1
ATOM 2870 N N . ILE A 1 385 ? 3.130 8.784 -9.046 1.00 98.06 385 ILE A N 1
ATOM 2871 C CA . ILE A 1 385 ? 3.683 7.446 -9.288 1.00 98.06 385 ILE A CA 1
ATOM 2872 C C . ILE A 1 385 ? 5.046 7.303 -8.612 1.00 98.06 385 ILE A C 1
ATOM 2874 O O . ILE A 1 385 ? 5.906 8.172 -8.755 1.00 98.06 385 ILE A O 1
ATOM 2878 N N . SER A 1 386 ? 5.235 6.198 -7.890 1.00 96.94 386 SER A N 1
ATOM 2879 C CA . SER A 1 386 ? 6.461 5.849 -7.165 1.00 96.94 386 SER A CA 1
ATOM 2880 C C . SER A 1 386 ? 7.313 4.823 -7.911 1.00 96.94 386 SER A C 1
ATOM 2882 O O . SER A 1 386 ? 8.541 4.925 -7.886 1.00 96.94 386 SER A O 1
ATOM 2884 N N . SER A 1 387 ? 6.695 3.892 -8.638 1.00 97.44 387 SER A N 1
ATOM 2885 C CA . SER A 1 387 ? 7.403 2.921 -9.475 1.00 97.44 387 SER A CA 1
ATOM 2886 C C . SER A 1 387 ? 6.556 2.437 -10.655 1.00 97.44 387 SER A C 1
ATOM 2888 O O . SER A 1 387 ? 5.323 2.436 -10.617 1.00 97.44 387 SER A O 1
ATOM 2890 N N . VAL A 1 388 ? 7.241 2.001 -11.715 1.00 98.00 388 VAL A N 1
ATOM 2891 C CA . VAL A 1 388 ? 6.653 1.216 -12.808 1.00 98.00 388 VAL A CA 1
ATOM 2892 C C . VAL A 1 388 ? 7.541 0.011 -13.072 1.00 98.00 388 VAL A C 1
ATOM 2894 O O . VAL A 1 388 ? 8.609 0.146 -13.667 1.00 98.00 388 VAL A O 1
ATOM 2897 N N . LYS A 1 389 ? 7.100 -1.170 -12.648 1.00 97.44 389 LYS A N 1
ATOM 2898 C CA . LYS A 1 389 ? 7.764 -2.446 -12.920 1.00 97.44 389 LYS A CA 1
ATOM 2899 C C . LYS A 1 389 ? 7.139 -3.115 -14.135 1.00 97.44 389 LYS A C 1
ATOM 2901 O O . LYS A 1 389 ? 5.919 -3.124 -14.280 1.00 97.44 389 LYS A O 1
ATOM 2906 N N . ILE A 1 390 ? 7.973 -3.683 -14.996 1.00 97.62 390 ILE A N 1
ATOM 2907 C CA . ILE A 1 390 ? 7.581 -4.554 -16.100 1.00 97.62 390 ILE A CA 1
ATOM 2908 C C . ILE A 1 390 ? 8.201 -5.930 -15.886 1.00 97.62 390 ILE A C 1
ATOM 2910 O O . ILE A 1 390 ? 9.389 -6.018 -15.595 1.00 97.62 390 ILE A O 1
ATOM 2914 N N . SER A 1 391 ? 7.414 -6.990 -16.041 1.00 96.44 391 SER A N 1
ATOM 2915 C CA . SER A 1 391 ? 7.882 -8.379 -15.948 1.00 96.44 391 SER A CA 1
ATOM 2916 C C . SER A 1 391 ? 7.384 -9.183 -17.147 1.00 96.44 391 SER A C 1
ATOM 2918 O O . SER A 1 391 ? 6.330 -8.869 -17.708 1.00 96.44 391 SER A O 1
ATOM 2920 N N . THR A 1 392 ? 8.122 -10.208 -17.572 1.00 95.81 392 THR A N 1
ATOM 2921 C CA . THR A 1 392 ? 7.595 -11.173 -18.547 1.00 95.81 392 THR A CA 1
ATOM 2922 C C . THR A 1 392 ? 6.609 -12.128 -17.876 1.00 95.81 392 THR A C 1
ATOM 2924 O O . THR A 1 392 ? 6.734 -12.448 -16.698 1.00 95.81 392 THR A O 1
ATOM 2927 N N . LEU A 1 393 ? 5.620 -12.594 -18.638 1.00 94.75 393 LEU A N 1
ATOM 2928 C CA . LEU A 1 393 ? 4.763 -13.713 -18.232 1.00 94.75 393 LEU A CA 1
ATOM 2929 C C . LEU A 1 393 ? 5.362 -15.077 -18.626 1.00 94.75 393 LEU A C 1
ATOM 2931 O O . LEU A 1 393 ? 4.796 -16.118 -18.300 1.00 94.75 393 LEU A O 1
ATOM 2935 N N . GLY A 1 394 ? 6.478 -15.077 -19.363 1.00 91.69 394 GLY A N 1
ATOM 2936 C CA . GLY A 1 394 ? 7.231 -16.263 -19.766 1.00 91.69 394 GLY A CA 1
ATOM 2937 C C . GLY A 1 394 ? 8.580 -16.386 -19.052 1.00 91.69 394 GLY A C 1
ATOM 2938 O O . GLY A 1 394 ? 8.743 -15.947 -17.922 1.00 91.69 394 GLY A O 1
ATOM 2939 N N . ALA A 1 395 ? 9.553 -17.018 -19.713 1.00 88.19 395 ALA A N 1
ATOM 2940 C CA . ALA A 1 395 ? 10.906 -17.237 -19.179 1.00 88.19 395 ALA A CA 1
ATOM 2941 C C . ALA A 1 395 ? 11.961 -16.303 -19.811 1.00 88.19 395 ALA A C 1
ATOM 2943 O O . ALA A 1 395 ? 13.164 -16.462 -19.593 1.00 88.19 395 ALA A O 1
ATOM 2944 N N . GLU A 1 396 ? 11.528 -15.378 -20.668 1.00 92.56 396 GLU A N 1
ATOM 2945 C CA . GLU A 1 396 ? 12.390 -14.444 -21.381 1.00 92.56 396 GLU A CA 1
ATOM 2946 C C . GLU A 1 396 ? 12.972 -13.381 -20.442 1.00 92.56 396 GLU A C 1
ATOM 2948 O O . GLU A 1 396 ? 12.295 -12.853 -19.570 1.00 92.56 396 GLU A O 1
ATOM 2953 N N . LYS A 1 397 ? 14.226 -12.992 -20.663 1.00 91.69 397 LYS A N 1
ATOM 2954 C CA . LYS A 1 397 ? 14.861 -11.917 -19.893 1.00 91.69 397 LYS A CA 1
ATOM 2955 C C . LYS A 1 397 ? 14.542 -10.555 -20.512 1.00 91.69 397 LYS A C 1
ATOM 2957 O O . LYS A 1 397 ? 14.503 -10.416 -21.737 1.00 91.69 397 LYS A O 1
ATOM 2962 N N . LEU A 1 398 ? 14.334 -9.548 -19.669 1.00 94.00 398 LEU A N 1
ATOM 2963 C CA . LEU A 1 398 ? 14.072 -8.163 -20.072 1.00 94.00 398 LEU A CA 1
ATOM 2964 C C . LEU A 1 398 ? 15.298 -7.267 -19.916 1.00 94.00 398 LEU A C 1
ATOM 2966 O O . LEU A 1 398 ? 15.484 -6.341 -20.705 1.00 94.00 398 LEU A O 1
ATOM 2970 N N . SER A 1 399 ? 16.129 -7.542 -18.919 1.00 92.00 399 SER A N 1
ATOM 2971 C CA . SER A 1 399 ? 17.223 -6.679 -18.477 1.00 92.00 399 SER A CA 1
ATOM 2972 C C . SER A 1 399 ? 18.428 -7.518 -18.047 1.00 92.00 399 SER A C 1
ATOM 2974 O O . SER A 1 399 ? 18.288 -8.720 -17.830 1.00 92.00 399 SER A O 1
ATOM 2976 N N . GLY A 1 400 ? 19.609 -6.912 -17.925 1.00 89.25 400 GLY A N 1
ATOM 2977 C CA . GLY A 1 400 ? 20.844 -7.584 -17.518 1.00 89.25 400 GLY A CA 1
ATOM 2978 C C . GLY A 1 400 ? 22.011 -7.372 -18.478 1.00 89.25 400 GLY A C 1
ATOM 2979 O O . GLY A 1 400 ? 22.010 -6.446 -19.293 1.00 89.25 400 GLY A O 1
ATOM 2980 N N . LYS A 1 401 ? 23.026 -8.234 -18.371 1.00 88.12 401 LYS A N 1
ATOM 2981 C CA . LYS A 1 401 ? 24.222 -8.164 -19.212 1.00 88.12 401 LYS A CA 1
ATOM 2982 C C . LYS A 1 401 ? 23.920 -8.602 -20.634 1.00 88.12 401 LYS A C 1
ATOM 2984 O O . LYS A 1 401 ? 23.199 -9.571 -20.870 1.00 88.12 401 LYS A O 1
ATOM 2989 N N . ALA A 1 402 ? 24.541 -7.922 -21.578 1.00 90.25 402 ALA A N 1
ATOM 2990 C CA . ALA A 1 402 ? 24.414 -8.154 -22.996 1.00 90.25 402 ALA A CA 1
ATOM 2991 C C . ALA A 1 402 ? 25.770 -8.097 -23.695 1.00 90.25 402 ALA A C 1
ATOM 2993 O O . ALA A 1 402 ? 26.739 -7.519 -23.206 1.00 90.25 402 ALA A O 1
ATOM 2994 N N . ALA A 1 403 ? 25.797 -8.676 -24.887 1.00 90.25 403 ALA A N 1
ATOM 2995 C CA . ALA A 1 403 ? 26.899 -8.557 -25.822 1.00 90.25 403 ALA A CA 1
ATOM 2996 C C . ALA A 1 403 ? 26.362 -8.234 -27.218 1.00 90.25 403 ALA A C 1
ATOM 2998 O O . ALA A 1 403 ? 25.227 -8.573 -27.567 1.00 90.25 403 ALA A O 1
ATOM 2999 N N . TYR A 1 404 ? 27.207 -7.604 -28.024 1.00 88.25 404 TYR A N 1
ATOM 3000 C CA . TYR A 1 404 ? 26.984 -7.359 -29.437 1.00 88.25 404 TYR A CA 1
ATOM 3001 C C . TYR A 1 404 ? 28.090 -8.013 -30.260 1.00 88.25 404 TYR A C 1
ATOM 3003 O O . TYR A 1 404 ? 29.277 -7.870 -29.970 1.00 88.25 404 TYR A O 1
ATOM 3011 N N . SER A 1 405 ? 27.701 -8.676 -31.346 1.00 86.44 405 SER A N 1
ATOM 3012 C CA . SER A 1 405 ? 28.630 -9.103 -32.392 1.00 86.44 405 SER A CA 1
ATOM 3013 C C . SER A 1 405 ? 28.041 -8.828 -33.770 1.00 86.44 405 SER A C 1
ATOM 3015 O O . SER A 1 405 ? 26.824 -8.747 -33.932 1.00 86.44 405 SER A O 1
ATOM 3017 N N . SER A 1 406 ? 28.906 -8.737 -34.778 1.00 77.38 406 SER A N 1
ATOM 3018 C CA . SER A 1 406 ? 28.487 -8.574 -36.172 1.00 77.38 406 SER A CA 1
ATOM 3019 C C . SER A 1 406 ? 27.680 -9.758 -36.712 1.00 77.38 406 SER A C 1
ATOM 3021 O O . SER A 1 406 ? 26.931 -9.595 -37.668 1.00 77.38 406 SER A O 1
ATOM 3023 N N . GLU A 1 407 ? 27.865 -10.951 -36.139 1.00 79.06 407 GLU A N 1
ATOM 3024 C CA . GLU A 1 407 ? 27.237 -12.194 -36.605 1.00 79.06 407 GLU A CA 1
ATOM 3025 C C . GLU A 1 407 ? 25.876 -12.432 -35.945 1.00 79.06 407 GLU A C 1
ATOM 3027 O O . GLU A 1 407 ? 24.912 -12.787 -36.616 1.00 79.06 407 GLU A O 1
ATOM 3032 N N . GLU A 1 408 ? 25.788 -12.215 -34.631 1.00 78.06 408 GLU A N 1
ATOM 3033 C CA . GLU A 1 408 ? 24.613 -12.578 -33.828 1.00 78.06 408 GLU A CA 1
ATOM 3034 C C . GLU A 1 408 ? 23.799 -11.357 -33.363 1.00 78.06 408 GLU A C 1
ATOM 3036 O O . GLU A 1 408 ? 22.715 -11.515 -32.805 1.00 78.06 408 GLU A O 1
ATOM 3041 N N . GLY A 1 409 ? 24.298 -10.137 -33.586 1.00 82.75 409 GLY A N 1
ATOM 3042 C CA . GLY A 1 409 ? 23.662 -8.901 -33.133 1.00 82.75 409 GLY A CA 1
ATOM 3043 C C . GLY A 1 409 ? 23.686 -8.730 -31.612 1.00 82.75 409 GLY A C 1
ATOM 3044 O O . GLY A 1 409 ? 24.505 -9.330 -30.911 1.00 82.75 409 GLY A O 1
ATOM 3045 N N . PHE A 1 410 ? 22.799 -7.867 -31.108 1.00 87.25 410 PHE A N 1
ATOM 3046 C CA . PHE A 1 410 ? 22.609 -7.644 -29.674 1.00 87.25 410 PHE A CA 1
ATOM 3047 C C . PHE A 1 410 ? 21.879 -8.829 -29.038 1.00 87.25 410 PHE A C 1
ATOM 3049 O O . PHE A 1 410 ? 20.814 -9.229 -29.510 1.00 87.25 410 PHE A O 1
ATOM 3056 N N . ARG A 1 411 ? 22.414 -9.348 -27.932 1.00 87.19 411 ARG A N 1
ATOM 3057 C CA . ARG A 1 411 ? 21.772 -10.397 -27.133 1.00 87.19 411 ARG A CA 1
ATOM 3058 C C . ARG A 1 411 ? 22.053 -10.217 -25.650 1.00 87.19 411 ARG A C 1
ATOM 3060 O O . ARG A 1 411 ? 23.166 -9.851 -25.279 1.00 87.19 411 ARG A O 1
ATOM 3067 N N . LEU A 1 412 ? 21.086 -10.569 -24.807 1.00 89.50 412 LEU A N 1
ATOM 3068 C CA . LEU A 1 412 ? 21.345 -10.773 -23.384 1.00 89.50 412 LEU A CA 1
ATOM 3069 C C . LEU A 1 412 ? 22.177 -12.049 -23.179 1.00 89.50 412 LEU A C 1
ATOM 3071 O O . LEU A 1 412 ? 21.901 -13.087 -23.781 1.00 89.50 412 LEU A O 1
ATOM 3075 N N . THR A 1 413 ? 23.181 -11.972 -22.314 1.00 85.88 413 THR A N 1
ATOM 3076 C CA . THR A 1 413 ? 24.009 -13.101 -21.866 1.00 85.88 413 THR A CA 1
ATOM 3077 C C . THR A 1 413 ? 23.574 -13.575 -20.478 1.00 85.88 413 THR A C 1
ATOM 3079 O O . THR A 1 413 ? 23.459 -14.774 -20.231 1.00 85.88 413 THR A O 1
ATOM 3082 N N . GLU A 1 414 ? 23.228 -12.640 -19.595 1.00 83.69 414 GLU A N 1
ATOM 3083 C CA . GLU A 1 414 ? 22.739 -12.860 -18.230 1.00 83.69 414 GLU A CA 1
ATOM 3084 C C . GLU A 1 414 ? 21.647 -11.828 -17.927 1.00 83.69 414 GLU A C 1
ATOM 3086 O O . GLU A 1 414 ? 21.615 -10.779 -18.565 1.00 83.69 414 GLU A O 1
ATOM 3091 N N . GLY A 1 415 ? 20.736 -12.090 -16.986 1.00 84.62 415 GLY A N 1
ATOM 3092 C CA . GLY A 1 415 ? 19.678 -11.112 -16.737 1.00 84.62 415 GLY A CA 1
ATOM 3093 C C . GLY A 1 415 ? 18.442 -11.597 -16.006 1.00 84.62 415 GLY A C 1
ATOM 3094 O O . GLY A 1 415 ? 18.318 -12.788 -15.713 1.00 84.62 415 GLY A O 1
ATOM 3095 N N . LEU A 1 416 ? 17.545 -10.641 -15.771 1.00 88.00 416 LEU A N 1
ATOM 3096 C CA . LEU A 1 416 ? 16.300 -10.779 -15.025 1.00 88.00 416 LEU A CA 1
ATOM 3097 C C . LEU A 1 416 ? 15.097 -10.741 -15.971 1.00 88.00 416 LEU A C 1
ATOM 3099 O O . LEU A 1 416 ? 15.138 -10.157 -17.057 1.00 88.00 416 LEU A O 1
ATOM 3103 N N . ASP A 1 417 ? 14.014 -11.365 -15.537 1.00 91.69 417 ASP A N 1
ATOM 3104 C CA . ASP A 1 417 ? 12.704 -11.403 -16.189 1.00 91.69 417 ASP A CA 1
ATOM 3105 C C . ASP A 1 417 ? 11.875 -10.125 -15.951 1.00 91.69 417 ASP A C 1
ATOM 3107 O O . ASP A 1 417 ? 10.759 -10.005 -16.459 1.00 91.69 417 ASP A O 1
ATOM 3111 N N . TRP A 1 418 ? 12.437 -9.136 -15.250 1.00 93.25 418 TRP A N 1
ATOM 3112 C CA . TRP A 1 418 ? 11.809 -7.849 -14.966 1.00 93.25 418 TRP A CA 1
ATOM 3113 C C . TRP A 1 418 ? 12.758 -6.653 -15.133 1.00 93.25 418 TRP A C 1
ATOM 3115 O O . TRP A 1 418 ? 13.981 -6.780 -15.177 1.00 93.25 418 TRP A O 1
ATOM 3125 N N . ALA A 1 419 ? 12.177 -5.462 -15.238 1.00 94.06 419 ALA A N 1
ATOM 3126 C CA . ALA A 1 419 ? 12.848 -4.173 -15.095 1.00 94.06 419 ALA A CA 1
ATOM 3127 C C . ALA A 1 419 ? 11.907 -3.209 -14.362 1.00 94.06 419 ALA A C 1
ATOM 3129 O O . ALA A 1 419 ? 10.688 -3.351 -14.438 1.00 94.06 419 ALA A O 1
ATOM 3130 N N . VAL A 1 420 ? 12.445 -2.217 -13.665 1.00 95.31 420 VAL A N 1
ATOM 3131 C CA . VAL A 1 420 ? 11.660 -1.221 -12.933 1.00 95.31 420 VAL A CA 1
ATOM 3132 C C . VAL A 1 420 ? 12.163 0.176 -13.235 1.00 95.31 420 VAL A C 1
ATOM 3134 O O . VAL A 1 420 ? 13.364 0.415 -13.288 1.00 95.31 420 VAL A O 1
ATOM 3137 N N . VAL A 1 421 ? 11.240 1.113 -13.420 1.00 95.56 421 VAL A N 1
ATOM 3138 C CA . VAL A 1 421 ? 11.536 2.542 -13.409 1.00 95.56 421 VAL A CA 1
ATOM 3139 C C . VAL A 1 421 ? 11.152 3.091 -12.046 1.00 95.56 421 VAL A C 1
ATOM 3141 O O . VAL A 1 421 ? 9.967 3.187 -11.717 1.00 95.56 421 VAL A O 1
ATOM 3144 N N . ASN A 1 422 ? 12.154 3.485 -11.273 1.00 95.12 422 ASN A N 1
ATOM 3145 C CA . ASN A 1 422 ? 11.962 4.279 -10.078 1.00 95.12 422 ASN A CA 1
ATOM 3146 C C . ASN A 1 422 ? 11.474 5.676 -10.497 1.00 95.12 422 ASN A C 1
ATOM 3148 O O . ASN A 1 422 ? 12.140 6.390 -11.254 1.00 95.12 422 ASN A O 1
ATOM 3152 N N . CYS A 1 423 ? 10.277 6.037 -10.038 1.00 96.19 423 CYS A N 1
ATOM 3153 C CA . CYS A 1 423 ? 9.590 7.272 -10.405 1.00 96.19 423 CYS A CA 1
ATOM 3154 C C . CYS A 1 423 ? 9.748 8.354 -9.330 1.00 96.19 423 CYS A C 1
ATOM 3156 O O . CYS A 1 423 ? 8.836 9.143 -9.097 1.00 96.19 423 CYS A O 1
ATOM 3158 N N . THR A 1 424 ? 10.908 8.392 -8.675 1.00 91.62 424 THR A N 1
ATOM 3159 C CA . THR A 1 424 ? 11.290 9.445 -7.735 1.00 91.62 424 THR A CA 1
ATOM 3160 C C . THR A 1 424 ? 12.474 10.221 -8.311 1.00 91.62 424 THR A C 1
ATOM 3162 O O . THR A 1 424 ? 13.502 9.647 -8.641 1.00 91.62 424 THR A O 1
ATOM 3165 N N . GLU A 1 425 ? 12.343 11.533 -8.498 1.00 87.31 425 GLU A N 1
ATOM 3166 C CA . GLU A 1 425 ? 13.439 12.395 -8.962 1.00 87.31 425 GLU A CA 1
ATOM 3167 C C . GLU A 1 425 ? 13.770 13.394 -7.851 1.00 87.31 425 GLU A C 1
ATOM 3169 O O . GLU A 1 425 ? 12.989 14.303 -7.548 1.00 87.31 425 GLU A O 1
ATOM 3174 N N . GLY A 1 426 ? 14.905 13.184 -7.174 1.00 81.12 426 GLY A N 1
ATOM 3175 C CA . GLY A 1 426 ? 15.294 14.002 -6.019 1.00 81.12 426 GLY A CA 1
ATOM 3176 C C . GLY A 1 426 ? 14.260 13.970 -4.885 1.00 81.12 426 GLY A C 1
ATOM 3177 O O . GLY A 1 426 ? 14.066 14.970 -4.200 1.00 81.12 426 GLY A O 1
ATOM 3178 N N . GLY A 1 427 ? 13.560 12.842 -4.730 1.00 82.75 427 GLY A N 1
ATOM 3179 C CA . GLY A 1 427 ? 12.502 12.628 -3.740 1.00 82.75 427 GLY A CA 1
ATOM 3180 C C . GLY A 1 427 ? 11.101 13.058 -4.181 1.00 82.75 427 GLY A C 1
ATOM 3181 O O . GLY A 1 427 ? 10.148 12.847 -3.436 1.00 82.75 427 GLY A O 1
ATOM 3182 N N . ASN A 1 428 ? 10.944 13.621 -5.383 1.00 92.00 428 ASN A N 1
ATOM 3183 C CA . ASN A 1 428 ? 9.629 13.957 -5.926 1.00 92.00 428 ASN A CA 1
ATOM 3184 C C . ASN A 1 428 ? 9.095 12.803 -6.775 1.00 92.00 428 ASN A C 1
ATOM 3186 O O . ASN A 1 428 ? 9.711 12.427 -7.770 1.00 92.00 428 ASN A O 1
ATOM 3190 N N . PHE A 1 429 ? 7.935 12.274 -6.397 1.00 96.12 429 PHE A N 1
ATOM 3191 C CA . PHE A 1 429 ? 7.181 11.302 -7.190 1.00 96.12 429 PHE A CA 1
ATOM 3192 C C . PHE A 1 429 ? 6.687 11.918 -8.503 1.00 96.12 429 PHE A C 1
ATOM 3194 O O . PHE A 1 429 ? 6.411 13.117 -8.539 1.00 96.12 429 PHE A O 1
ATOM 3201 N N . VAL A 1 430 ? 6.503 11.115 -9.554 1.00 96.56 430 VAL A N 1
ATOM 3202 C CA . VAL A 1 430 ? 5.985 11.593 -10.850 1.00 96.56 430 VAL A CA 1
ATOM 3203 C C . VAL A 1 430 ? 4.500 11.957 -10.724 1.00 96.56 430 VAL A C 1
ATOM 3205 O O . VAL A 1 430 ? 3.666 11.053 -10.629 1.00 96.56 430 VAL A O 1
ATOM 3208 N N . PRO A 1 431 ? 4.117 13.248 -10.752 1.00 96.62 431 PRO A N 1
ATOM 3209 C CA . PRO A 1 431 ? 2.724 13.639 -10.594 1.00 96.62 431 PRO A CA 1
ATOM 3210 C C . PRO A 1 431 ? 1.966 13.442 -11.909 1.00 96.62 431 PRO A C 1
ATOM 3212 O O . PRO A 1 431 ? 2.398 13.894 -12.973 1.00 96.62 431 PRO A O 1
ATOM 3215 N N . LEU A 1 432 ? 0.805 12.797 -11.843 1.00 97.19 432 LEU A N 1
ATOM 3216 C CA . LEU A 1 432 ? -0.084 12.645 -12.988 1.00 97.19 432 LEU A CA 1
ATOM 3217 C C . LEU A 1 432 ? -1.027 13.843 -13.133 1.00 97.19 432 LEU A C 1
ATOM 3219 O O . LEU A 1 432 ? -1.356 14.539 -12.172 1.00 97.19 432 LEU A O 1
ATOM 3223 N N . GLY A 1 433 ? -1.491 14.062 -14.363 1.00 96.06 433 GLY A N 1
ATOM 3224 C CA . GLY A 1 433 ? -2.498 15.070 -14.674 1.00 96.06 433 GLY A CA 1
ATOM 3225 C C . GLY A 1 433 ? -3.419 14.651 -15.818 1.00 96.06 433 GLY A C 1
ATOM 3226 O O . GLY A 1 433 ? -3.510 13.479 -16.193 1.00 96.06 433 GLY A O 1
ATOM 3227 N N . GLN A 1 434 ? -4.103 15.643 -16.396 1.00 94.75 434 GLN A N 1
ATOM 3228 C CA . GLN A 1 434 ? -4.969 15.454 -17.570 1.00 94.75 434 GLN A CA 1
ATOM 3229 C C . GLN A 1 434 ? -4.176 15.050 -18.823 1.00 94.75 434 GLN A C 1
ATOM 3231 O O . GLN A 1 434 ? -4.652 14.272 -19.659 1.00 94.75 434 GLN A O 1
ATOM 3236 N N . GLU A 1 435 ? -2.954 15.566 -18.946 1.00 95.38 435 GLU A N 1
ATOM 3237 C CA . GLU A 1 435 ? -2.012 15.170 -19.985 1.00 95.38 435 GLU A CA 1
ATOM 3238 C C . GLU A 1 435 ? -1.200 13.955 -19.551 1.00 95.38 435 GLU A C 1
ATOM 3240 O O . GLU A 1 435 ? -0.814 13.829 -18.390 1.00 95.38 435 GLU A O 1
ATOM 3245 N N . ALA A 1 436 ? -0.963 13.043 -20.497 1.00 94.94 436 ALA A N 1
ATOM 3246 C CA . ALA A 1 436 ? -0.283 11.792 -20.193 1.00 94.94 436 ALA A CA 1
ATOM 3247 C C . ALA A 1 436 ? 1.220 12.026 -20.028 1.00 94.94 436 ALA A C 1
ATOM 3249 O O . ALA A 1 436 ? 1.876 12.491 -20.968 1.00 94.94 436 ALA A O 1
ATOM 3250 N N . VAL A 1 437 ? 1.762 11.633 -18.878 1.00 94.62 437 VAL A N 1
ATOM 3251 C CA . VAL A 1 437 ? 3.201 11.659 -18.605 1.00 94.62 437 VAL A CA 1
ATOM 3252 C C . VAL A 1 437 ? 3.833 10.388 -19.162 1.00 94.62 437 VAL A C 1
ATOM 3254 O O . VAL A 1 437 ? 3.322 9.298 -18.924 1.00 94.62 437 VAL A O 1
ATOM 3257 N N . SER A 1 438 ? 4.917 10.527 -19.929 1.00 93.50 438 SER A N 1
ATOM 3258 C CA . SER A 1 438 ? 5.681 9.392 -20.465 1.00 93.50 438 SER A CA 1
ATOM 3259 C C . SER A 1 438 ? 6.657 8.852 -19.420 1.00 93.50 438 SER A C 1
ATOM 3261 O O . SER A 1 438 ? 7.468 9.609 -18.883 1.00 93.50 438 SER A O 1
ATOM 3263 N N . ILE A 1 439 ? 6.611 7.542 -19.195 1.00 95.19 439 ILE A N 1
ATOM 3264 C CA . ILE A 1 439 ? 7.527 6.773 -18.353 1.00 95.19 439 ILE A CA 1
ATOM 3265 C C . ILE A 1 439 ? 8.181 5.711 -19.254 1.00 95.19 439 ILE A C 1
ATOM 3267 O O . ILE A 1 439 ? 7.564 4.683 -19.552 1.00 95.19 439 ILE A O 1
ATOM 3271 N N . PRO A 1 440 ? 9.386 5.989 -19.786 1.00 93.62 440 PRO A N 1
ATOM 3272 C CA . PRO A 1 440 ? 10.077 5.083 -20.694 1.00 93.62 440 PRO A CA 1
ATOM 3273 C C . PRO A 1 440 ? 10.770 3.946 -19.941 1.00 93.62 440 PRO A C 1
ATOM 3275 O O . PRO A 1 440 ? 11.531 4.201 -19.012 1.00 93.62 440 PRO A O 1
ATOM 3278 N N . ILE A 1 441 ? 10.556 2.709 -20.391 1.00 94.25 441 ILE A N 1
ATOM 3279 C CA . ILE A 1 441 ? 11.221 1.508 -19.878 1.00 94.25 441 ILE A CA 1
ATOM 3280 C C . ILE A 1 441 ? 12.005 0.855 -21.016 1.00 94.25 441 ILE A C 1
ATOM 3282 O O . ILE A 1 441 ? 11.420 0.387 -21.996 1.00 94.25 441 ILE A O 1
ATOM 3286 N N . PHE A 1 442 ? 13.328 0.830 -20.903 1.00 92.62 442 PHE A N 1
ATOM 3287 C CA . PHE A 1 442 ? 14.202 0.169 -21.868 1.00 92.62 442 PHE A CA 1
ATOM 3288 C C . PHE A 1 442 ? 14.340 -1.310 -21.523 1.00 92.62 442 PHE A C 1
ATOM 3290 O O . PHE A 1 442 ? 14.626 -1.655 -20.380 1.00 92.62 442 PHE A O 1
ATOM 3297 N N . ILE A 1 443 ? 14.151 -2.179 -22.509 1.00 93.62 443 ILE A N 1
ATOM 3298 C CA . ILE A 1 443 ? 14.265 -3.631 -22.353 1.00 93.62 443 ILE A CA 1
ATOM 3299 C C . ILE A 1 443 ? 14.991 -4.236 -23.556 1.00 93.62 443 ILE A C 1
ATOM 3301 O O . ILE A 1 443 ? 15.145 -3.599 -24.605 1.00 93.62 443 ILE A O 1
ATOM 3305 N N . SER A 1 444 ? 15.447 -5.478 -23.417 1.00 93.50 444 SER A N 1
ATOM 3306 C CA . SER A 1 444 ? 16.008 -6.234 -24.534 1.00 93.50 444 SER A CA 1
ATOM 3307 C C . SER A 1 444 ? 14.992 -6.360 -25.679 1.00 93.50 444 SER A C 1
ATOM 3309 O O . SER A 1 444 ? 13.795 -6.484 -25.440 1.00 93.50 444 SER A O 1
ATOM 3311 N N . PRO A 1 445 ? 15.432 -6.371 -26.945 1.00 92.06 445 PRO A N 1
ATOM 3312 C CA . PRO A 1 445 ? 14.638 -6.932 -28.029 1.00 92.06 445 PRO A CA 1
ATOM 3313 C C . PRO A 1 445 ? 14.337 -8.411 -27.766 1.00 92.06 445 PRO A C 1
ATOM 3315 O O . PRO A 1 445 ? 15.165 -9.129 -27.199 1.00 92.06 445 PRO A O 1
ATOM 3318 N N . GLY A 1 446 ? 13.167 -8.879 -28.192 1.00 91.62 446 GLY A N 1
ATOM 3319 C CA . GLY A 1 446 ? 12.729 -10.242 -27.923 1.00 91.62 446 GLY A CA 1
ATOM 3320 C C . GLY A 1 446 ? 11.321 -10.549 -28.417 1.00 91.62 446 GLY A C 1
ATOM 3321 O O . GLY A 1 446 ? 10.555 -9.665 -28.807 1.00 91.62 446 GLY A O 1
ATOM 3322 N N . ASN A 1 447 ? 10.985 -11.838 -28.404 1.00 93.19 447 ASN A N 1
ATOM 3323 C CA . ASN A 1 447 ? 9.628 -12.315 -28.632 1.00 93.19 447 ASN A CA 1
ATOM 3324 C C . ASN A 1 447 ? 8.997 -12.721 -27.297 1.00 93.19 447 ASN A C 1
ATOM 3326 O O . ASN A 1 447 ? 9.337 -13.770 -26.761 1.00 93.19 447 ASN A O 1
ATOM 3330 N N . TYR A 1 448 ? 8.067 -11.915 -26.793 1.00 94.62 448 TYR A N 1
ATOM 3331 C CA . TYR A 1 448 ? 7.373 -12.138 -25.526 1.00 94.62 448 TYR A CA 1
ATOM 3332 C C . TYR A 1 448 ? 6.044 -12.834 -25.792 1.00 94.62 448 TYR A C 1
ATOM 3334 O O . TYR A 1 448 ? 4.978 -12.214 -25.820 1.00 94.62 448 TYR A O 1
ATOM 3342 N N . ALA A 1 449 ? 6.117 -14.138 -26.055 1.00 95.00 449 ALA A N 1
ATOM 3343 C CA . ALA A 1 449 ? 4.988 -14.918 -26.558 1.00 95.00 449 ALA A CA 1
ATOM 3344 C C . ALA A 1 449 ? 3.853 -15.091 -25.535 1.00 95.00 449 ALA A C 1
ATOM 3346 O O . ALA A 1 449 ? 2.709 -15.302 -25.933 1.00 95.00 449 ALA A O 1
ATOM 3347 N N . GLN A 1 450 ? 4.154 -14.988 -24.237 1.00 96.19 450 GLN A N 1
ATOM 3348 C CA . GLN A 1 450 ? 3.149 -15.022 -23.166 1.00 96.19 450 GLN A CA 1
ATOM 3349 C C . GLN A 1 450 ? 2.631 -13.626 -22.785 1.00 96.19 450 GLN A C 1
ATOM 3351 O O . GLN A 1 450 ? 1.671 -13.518 -22.028 1.00 96.19 450 GLN A O 1
ATOM 3356 N N . GLY A 1 451 ? 3.207 -12.563 -23.355 1.00 95.94 451 GLY A N 1
ATOM 3357 C CA . GLY A 1 451 ? 2.919 -11.182 -22.980 1.00 95.94 451 GLY A CA 1
ATOM 3358 C C . GLY A 1 451 ? 3.806 -10.669 -21.846 1.00 95.94 451 GLY A C 1
ATOM 3359 O O . GLY A 1 451 ? 4.728 -11.344 -21.387 1.00 95.94 451 GLY A O 1
ATOM 3360 N N . LEU A 1 452 ? 3.528 -9.438 -21.427 1.00 97.19 452 LEU A N 1
ATOM 3361 C CA . LEU A 1 452 ? 4.234 -8.728 -20.358 1.00 97.19 452 LEU A CA 1
ATOM 3362 C C . LEU A 1 452 ? 3.214 -8.247 -19.319 1.00 97.19 452 LEU A C 1
ATOM 3364 O O . LEU A 1 452 ? 2.046 -8.032 -19.647 1.00 97.19 452 LEU A O 1
ATOM 3368 N N . GLU A 1 453 ? 3.648 -8.012 -18.089 1.00 97.38 453 GLU A N 1
ATOM 3369 C CA . GLU A 1 453 ? 2.832 -7.411 -17.034 1.00 97.38 453 GLU A CA 1
ATOM 3370 C C . GLU A 1 453 ? 3.482 -6.132 -16.515 1.00 97.38 453 GLU A C 1
ATOM 3372 O O . GLU A 1 453 ? 4.678 -6.101 -16.237 1.00 97.38 453 GLU A O 1
ATOM 3377 N N . LEU A 1 454 ? 2.680 -5.074 -16.392 1.00 97.75 454 LEU A N 1
ATOM 3378 C CA . LEU A 1 454 ? 3.042 -3.849 -15.695 1.00 97.75 454 LEU A CA 1
ATOM 3379 C C . LEU A 1 454 ? 2.438 -3.850 -14.292 1.00 97.75 454 LEU A C 1
ATOM 3381 O O . LEU A 1 454 ? 1.227 -4.035 -14.158 1.00 97.75 454 LEU A O 1
ATOM 3385 N N . THR A 1 455 ? 3.257 -3.526 -13.297 1.00 97.31 455 THR A N 1
ATOM 3386 C CA . THR A 1 455 ? 2.845 -3.174 -11.934 1.00 97.31 455 THR A CA 1
ATOM 3387 C C . THR A 1 455 ? 3.223 -1.717 -11.704 1.00 97.31 455 THR A C 1
ATOM 3389 O O . THR A 1 455 ? 4.393 -1.349 -11.808 1.00 97.31 455 THR A O 1
ATOM 3392 N N . ILE A 1 456 ? 2.228 -0.863 -11.470 1.00 97.81 456 ILE A N 1
ATOM 3393 C CA . ILE A 1 456 ? 2.414 0.582 -11.301 1.00 97.81 456 ILE A CA 1
ATOM 3394 C C . ILE A 1 456 ? 1.965 0.940 -9.891 1.00 97.81 456 ILE A C 1
ATOM 3396 O O . ILE A 1 456 ? 0.798 0.724 -9.557 1.00 97.81 456 ILE A O 1
ATOM 3400 N N . CYS A 1 457 ? 2.867 1.515 -9.102 1.00 97.06 457 CYS A N 1
ATOM 3401 C CA . CYS A 1 457 ? 2.616 1.887 -7.713 1.00 97.06 457 CYS A CA 1
ATOM 3402 C C . CYS A 1 457 ? 2.612 3.406 -7.560 1.00 97.06 457 CYS A C 1
ATOM 3404 O O . CYS A 1 457 ? 3.354 4.114 -8.247 1.00 97.06 457 CYS A O 1
ATOM 3406 N N . ASP A 1 458 ? 1.776 3.917 -6.661 1.00 96.31 458 ASP A N 1
ATOM 3407 C CA . ASP A 1 458 ? 1.761 5.331 -6.298 1.00 96.31 458 ASP A CA 1
ATOM 3408 C C . ASP A 1 458 ? 2.392 5.592 -4.922 1.00 96.31 458 ASP A C 1
ATOM 3410 O O . ASP A 1 458 ? 2.765 4.679 -4.185 1.00 96.31 458 ASP A O 1
ATOM 3414 N N . SER A 1 459 ? 2.550 6.868 -4.581 1.00 95.12 459 SER A N 1
ATOM 3415 C CA . SER A 1 459 ? 3.126 7.314 -3.311 1.00 95.12 459 SER A CA 1
ATOM 3416 C C . SER A 1 459 ? 2.219 7.072 -2.097 1.00 95.12 459 SER A C 1
ATOM 3418 O O . SER A 1 459 ? 2.597 7.404 -0.980 1.00 95.12 459 SER A O 1
ATOM 3420 N N . SER A 1 460 ? 0.997 6.575 -2.299 1.00 94.06 460 SER A N 1
ATOM 3421 C CA . SER A 1 460 ? 0.012 6.282 -1.250 1.00 94.06 460 SER A CA 1
ATOM 3422 C C . SER A 1 460 ? -0.158 4.783 -0.992 1.00 94.06 460 SER A C 1
ATOM 3424 O O . SER A 1 460 ? -1.112 4.380 -0.322 1.00 94.06 460 SER A O 1
ATOM 3426 N N . HIS A 1 461 ? 0.769 3.968 -1.513 1.00 94.94 461 HIS A N 1
ATOM 3427 C CA . HIS A 1 461 ? 0.748 2.507 -1.421 1.00 94.94 461 HIS A CA 1
ATOM 3428 C C . HIS A 1 461 ? -0.488 1.891 -2.096 1.00 94.94 461 HIS A C 1
ATOM 3430 O O . HIS A 1 461 ? -1.032 0.885 -1.640 1.00 94.94 461 HIS A O 1
ATOM 3436 N N . LYS A 1 462 ? -0.963 2.501 -3.190 1.00 95.38 462 LYS A N 1
ATOM 3437 C CA . LYS A 1 462 ? -1.929 1.901 -4.120 1.00 95.38 462 LYS A CA 1
ATOM 3438 C C . LYS A 1 462 ? -1.203 1.397 -5.361 1.00 95.38 462 LYS A C 1
ATOM 3440 O O . LYS A 1 462 ? -0.148 1.903 -5.738 1.00 95.38 462 LYS A O 1
ATOM 3445 N N . MET A 1 463 ? -1.802 0.410 -6.018 1.00 96.00 463 MET A N 1
ATOM 3446 C CA . MET A 1 463 ? -1.215 -0.249 -7.178 1.00 96.00 463 MET A CA 1
ATOM 3447 C C . MET A 1 463 ? -2.281 -0.537 -8.243 1.00 96.00 463 MET A C 1
ATOM 3449 O O . MET A 1 463 ? -3.445 -0.799 -7.922 1.00 96.00 463 MET A O 1
ATOM 3453 N N . MET A 1 464 ? -1.876 -0.471 -9.514 1.00 95.94 464 MET A N 1
ATOM 3454 C CA . MET A 1 464 ? -2.630 -1.009 -10.650 1.00 95.94 464 MET A CA 1
ATOM 3455 C C . MET A 1 464 ? -1.771 -1.996 -11.451 1.00 95.94 464 MET A C 1
ATOM 3457 O O . MET A 1 464 ? -0.595 -1.728 -11.719 1.00 95.94 464 MET A O 1
ATOM 3461 N N . ARG A 1 465 ? -2.378 -3.106 -11.894 1.00 95.75 465 ARG A N 1
ATOM 3462 C CA . ARG A 1 465 ? -1.754 -4.048 -12.834 1.00 95.75 465 ARG A CA 1
ATOM 3463 C C . ARG A 1 465 ? -2.287 -3.879 -14.246 1.00 95.75 465 ARG A C 1
ATOM 3465 O O . ARG A 1 465 ? -3.475 -3.624 -14.459 1.00 95.75 465 ARG A O 1
ATOM 3472 N N . LYS A 1 466 ? -1.419 -4.076 -15.236 1.00 96.44 466 LYS A N 1
ATOM 3473 C CA . LYS A 1 466 ? -1.815 -4.110 -16.643 1.00 96.44 466 LYS A CA 1
ATOM 3474 C C . LYS A 1 466 ? -1.052 -5.171 -17.422 1.00 96.44 466 LYS A C 1
ATOM 3476 O O . LYS A 1 466 ? 0.141 -5.035 -17.664 1.00 96.44 466 LYS A O 1
ATOM 3481 N N . THR A 1 467 ? -1.778 -6.164 -17.922 1.00 96.50 467 THR A N 1
ATOM 3482 C CA . THR A 1 467 ? -1.242 -7.126 -18.888 1.00 96.50 467 THR A CA 1
ATOM 3483 C C . THR A 1 467 ? -1.162 -6.517 -20.287 1.00 96.50 467 THR A C 1
ATOM 3485 O O . THR A 1 467 ? -2.099 -5.865 -20.765 1.00 96.50 467 THR A O 1
ATOM 3488 N N . ILE A 1 468 ? -0.045 -6.772 -20.956 1.00 94.94 468 ILE A N 1
ATOM 3489 C CA . ILE A 1 468 ? 0.225 -6.477 -22.358 1.00 94.94 468 ILE A CA 1
ATOM 3490 C C . ILE A 1 468 ? 0.164 -7.813 -23.101 1.00 94.94 468 ILE A C 1
ATOM 3492 O O . ILE A 1 468 ? 0.856 -8.762 -22.735 1.00 94.94 468 ILE A O 1
ATOM 3496 N N . SER A 1 469 ? -0.681 -7.897 -24.131 1.00 93.94 469 SER A N 1
ATOM 3497 C CA . SER A 1 469 ? -0.802 -9.089 -24.978 1.00 93.94 469 SER A CA 1
ATOM 3498 C C . SER A 1 469 ? 0.549 -9.500 -25.586 1.00 93.94 469 SER A C 1
ATOM 3500 O O . SER A 1 469 ? 1.443 -8.656 -25.677 1.00 93.94 469 SER A O 1
ATOM 3502 N N . PRO A 1 470 ? 0.698 -10.761 -26.035 1.00 95.88 470 PRO A N 1
ATOM 3503 C CA . PRO A 1 470 ? 1.917 -11.233 -26.685 1.00 95.88 470 PRO A CA 1
ATOM 3504 C C . PRO A 1 470 ? 2.476 -10.232 -27.699 1.00 95.88 470 PRO A C 1
ATOM 3506 O O . PRO A 1 470 ? 1.740 -9.725 -28.551 1.00 95.88 470 PRO A O 1
ATOM 3509 N N . VAL A 1 471 ? 3.770 -9.927 -27.588 1.00 94.31 471 VAL A N 1
ATOM 3510 C CA . VAL A 1 471 ? 4.410 -8.844 -28.344 1.00 94.31 471 VAL A CA 1
ATOM 3511 C C . VAL A 1 471 ? 5.831 -9.223 -28.749 1.00 94.31 471 VAL A C 1
ATOM 3513 O O . VAL A 1 471 ? 6.601 -9.760 -27.958 1.00 94.31 471 VAL A O 1
ATOM 3516 N N . THR A 1 472 ? 6.200 -8.922 -29.993 1.00 94.75 472 THR A N 1
ATOM 3517 C CA . THR A 1 472 ? 7.586 -9.009 -30.465 1.00 94.75 472 THR A CA 1
ATOM 3518 C C . THR A 1 472 ? 8.151 -7.602 -30.576 1.00 94.75 472 THR A C 1
ATOM 3520 O O . THR A 1 472 ? 7.608 -6.781 -31.315 1.00 94.75 472 THR A O 1
ATOM 3523 N N . LEU A 1 473 ? 9.242 -7.330 -29.865 1.00 91.38 473 LEU A N 1
ATOM 3524 C CA . LEU A 1 473 ? 9.937 -6.048 -29.899 1.00 91.38 473 LEU A CA 1
ATOM 3525 C C . LEU A 1 473 ? 11.298 -6.230 -30.565 1.00 91.38 473 LEU A C 1
ATOM 3527 O O . LEU A 1 473 ? 12.109 -7.045 -30.125 1.00 91.38 473 LEU A O 1
ATOM 3531 N N . LYS A 1 474 ? 11.539 -5.499 -31.654 1.00 89.88 474 LYS A N 1
ATOM 3532 C CA . LYS A 1 474 ? 12.842 -5.471 -32.328 1.00 89.88 474 LYS A CA 1
ATOM 3533 C C . LYS A 1 474 ? 13.668 -4.289 -31.834 1.00 89.88 474 LYS A C 1
ATOM 3535 O O . LYS A 1 474 ? 13.122 -3.283 -31.390 1.00 89.88 474 LYS A O 1
ATOM 3540 N N . ALA A 1 475 ? 14.983 -4.385 -31.995 1.00 86.75 475 ALA A N 1
ATOM 3541 C CA . ALA A 1 475 ? 15.888 -3.286 -31.689 1.00 86.75 475 ALA A CA 1
ATOM 3542 C C . ALA A 1 475 ? 15.467 -1.995 -32.421 1.00 86.75 475 ALA A C 1
ATOM 3544 O O . ALA A 1 475 ? 15.115 -2.029 -33.602 1.00 86.75 475 ALA A O 1
ATOM 3545 N N . GLY A 1 476 ? 15.447 -0.880 -31.691 1.00 83.12 476 GLY A N 1
ATOM 3546 C CA . GLY A 1 476 ? 14.972 0.424 -32.156 1.00 83.12 476 GLY A CA 1
ATOM 3547 C C . GLY A 1 476 ? 13.457 0.614 -32.140 1.00 83.12 476 GLY A C 1
ATOM 3548 O O . GLY A 1 476 ? 13.001 1.741 -32.309 1.00 83.12 476 GLY A O 1
ATOM 3549 N N . GLN A 1 477 ? 12.659 -0.429 -31.896 1.00 86.94 477 GLN A N 1
ATOM 3550 C CA . GLN A 1 477 ? 11.204 -0.294 -31.849 1.00 86.94 477 GLN A CA 1
ATOM 3551 C C . GLN A 1 477 ? 10.712 0.178 -30.482 1.00 86.94 477 GLN A C 1
ATOM 3553 O O . GLN A 1 477 ? 11.255 -0.173 -29.431 1.00 86.94 477 GLN A O 1
ATOM 3558 N N . ALA A 1 478 ? 9.615 0.937 -30.510 1.00 87.31 478 ALA A N 1
ATOM 3559 C CA . ALA A 1 478 ? 8.916 1.391 -29.319 1.00 87.31 478 ALA A CA 1
ATOM 3560 C C . ALA A 1 478 ? 7.469 0.878 -29.285 1.00 87.31 478 ALA A C 1
ATOM 3562 O O . ALA A 1 478 ? 6.682 1.120 -30.200 1.00 87.31 478 ALA A O 1
ATOM 3563 N N . CYS A 1 479 ? 7.086 0.238 -28.183 1.00 90.56 479 CYS A N 1
ATOM 3564 C CA . CYS A 1 479 ? 5.699 -0.033 -27.832 1.00 90.56 479 CYS A CA 1
ATOM 3565 C C . CYS A 1 479 ? 5.150 1.141 -27.013 1.00 90.56 479 CYS A C 1
ATOM 3567 O O . CYS A 1 479 ? 5.697 1.478 -25.964 1.00 90.56 479 CYS A O 1
ATOM 3569 N N . LYS A 1 480 ? 4.079 1.788 -27.484 1.00 91.62 480 LYS A N 1
ATOM 3570 C CA . LYS A 1 480 ? 3.436 2.911 -26.784 1.00 91.62 480 LYS A CA 1
ATOM 3571 C C . LYS A 1 480 ? 2.152 2.438 -26.119 1.00 91.62 480 LYS A C 1
ATOM 3573 O O . LYS A 1 480 ? 1.259 1.935 -26.795 1.00 91.62 480 LYS A O 1
ATOM 3578 N N . LEU A 1 481 ? 2.038 2.667 -24.817 1.00 95.06 481 LEU A N 1
ATOM 3579 C CA . LEU A 1 481 ? 0.849 2.338 -24.036 1.00 95.06 481 LEU A CA 1
ATOM 3580 C C . LEU A 1 481 ? 0.265 3.622 -23.467 1.00 95.06 481 LEU A C 1
ATOM 3582 O O . LEU A 1 481 ? 0.982 4.395 -22.845 1.00 95.06 481 LEU A O 1
ATOM 3586 N N . LEU A 1 482 ? -1.026 3.858 -23.683 1.00 96.44 482 LEU A N 1
ATOM 3587 C CA . LEU A 1 482 ? -1.751 4.956 -23.049 1.00 96.44 482 LEU A CA 1
ATOM 3588 C C . LEU A 1 482 ? -2.672 4.373 -21.981 1.00 96.44 482 LEU A C 1
ATOM 3590 O O . LEU A 1 482 ? -3.573 3.599 -22.302 1.00 96.44 482 LEU A O 1
ATOM 3594 N N . LEU A 1 483 ? -2.438 4.750 -20.729 1.00 97.44 483 LEU A N 1
ATOM 3595 C CA . LEU A 1 483 ? -3.167 4.276 -19.561 1.00 97.44 483 LEU A CA 1
ATOM 3596 C C . LEU A 1 483 ? -3.801 5.449 -18.808 1.00 97.44 483 LEU A C 1
ATOM 3598 O O . LEU A 1 483 ? -3.290 6.572 -18.797 1.00 97.44 483 LEU A O 1
ATOM 3602 N N . THR A 1 484 ? -4.905 5.156 -18.135 1.00 97.38 484 THR A N 1
ATOM 3603 C CA . THR A 1 484 ? -5.476 6.011 -17.096 1.00 97.38 484 THR A CA 1
ATOM 3604 C C . THR A 1 484 ? -5.241 5.314 -15.767 1.00 97.38 484 THR A C 1
ATOM 3606 O O . THR A 1 484 ? -5.556 4.132 -15.644 1.00 97.38 484 THR A O 1
ATOM 3609 N N . TRP A 1 485 ? -4.671 6.035 -14.804 1.00 97.38 485 TRP A N 1
ATOM 3610 C CA . TRP A 1 485 ? -4.492 5.560 -13.441 1.00 97.38 485 TRP A CA 1
ATOM 3611 C C . TRP A 1 485 ? -5.844 5.167 -12.854 1.00 97.38 485 TRP A C 1
ATOM 3613 O O . TRP A 1 485 ? -6.754 5.993 -12.756 1.00 97.38 485 TRP A O 1
ATOM 3623 N N . ALA A 1 486 ? -5.956 3.890 -12.513 1.00 95.50 486 ALA A N 1
ATOM 3624 C CA . ALA A 1 486 ? -7.133 3.273 -11.930 1.00 95.50 486 ALA A CA 1
ATOM 3625 C C . ALA A 1 486 ? -6.638 2.128 -11.032 1.00 95.50 486 ALA A C 1
ATOM 3627 O O . ALA A 1 486 ? -6.487 1.004 -11.519 1.00 95.50 486 ALA A O 1
ATOM 3628 N N . PRO A 1 487 ? -6.273 2.423 -9.770 1.00 93.31 487 PRO A N 1
ATOM 3629 C CA . PRO A 1 487 ? -5.864 1.394 -8.831 1.00 93.31 487 PRO A CA 1
ATOM 3630 C C . PRO A 1 487 ? -7.052 0.490 -8.519 1.00 93.31 487 PRO A C 1
ATOM 3632 O O . PRO A 1 487 ? -8.206 0.873 -8.699 1.00 93.31 487 PRO A O 1
ATOM 3635 N N . GLU A 1 488 ? -6.769 -0.719 -8.056 1.00 89.62 488 GLU A N 1
ATOM 3636 C CA . GLU A 1 488 ? -7.817 -1.679 -7.717 1.00 89.62 488 GLU A CA 1
ATOM 3637 C C . GLU A 1 488 ? -8.680 -1.149 -6.550 1.00 89.62 488 GLU A C 1
ATOM 3639 O O . GLU A 1 488 ? -8.144 -0.806 -5.494 1.00 89.62 488 GLU A O 1
ATOM 3644 N N . ASP A 1 489 ? -10.007 -1.086 -6.724 1.00 87.88 489 ASP A N 1
ATOM 3645 C CA . ASP A 1 489 ? -10.927 -0.455 -5.756 1.00 87.88 489 ASP A CA 1
ATOM 3646 C C . ASP A 1 489 ? -10.827 -1.075 -4.351 1.00 87.88 489 ASP A C 1
ATOM 3648 O O . ASP A 1 489 ? -10.812 -0.369 -3.343 1.00 87.88 489 ASP A O 1
ATOM 3652 N N . GLU A 1 490 ? -10.703 -2.403 -4.286 1.00 92.00 490 GLU A N 1
ATOM 3653 C CA . GLU A 1 490 ? -10.603 -3.160 -3.034 1.00 92.00 490 GLU A CA 1
ATOM 3654 C C . GLU A 1 490 ? -9.219 -3.059 -2.377 1.00 92.00 490 GLU A C 1
ATOM 3656 O O . GLU A 1 490 ? -9.075 -3.374 -1.200 1.00 92.00 490 GLU A O 1
ATOM 3661 N N . LEU A 1 491 ? -8.176 -2.645 -3.099 1.00 94.19 491 LEU A N 1
ATOM 3662 C CA . LEU A 1 491 ? -6.811 -2.630 -2.579 1.00 94.19 491 LEU A CA 1
ATOM 3663 C C . LEU A 1 491 ? -6.616 -1.445 -1.635 1.00 94.19 491 LEU A C 1
ATOM 3665 O O . LEU A 1 491 ? -6.625 -0.302 -2.068 1.00 94.19 491 LEU A O 1
ATOM 3669 N N . LEU A 1 492 ? -6.404 -1.690 -0.349 1.00 94.81 492 LEU A N 1
ATOM 3670 C CA . LEU A 1 492 ? -6.213 -0.661 0.675 1.00 94.81 492 LEU A CA 1
ATOM 3671 C C . LEU A 1 492 ? -4.740 -0.280 0.864 1.00 94.81 492 LEU A C 1
ATOM 3673 O O . LEU A 1 492 ? -4.453 0.872 1.185 1.00 94.81 492 LEU A O 1
ATOM 3677 N N . PHE A 1 493 ? -3.831 -1.236 0.672 1.00 96.56 493 PHE A N 1
ATOM 3678 C CA . PHE A 1 493 ? -2.383 -1.062 0.800 1.00 96.56 493 PHE A CA 1
ATOM 3679 C C . PHE A 1 493 ? -1.649 -2.107 -0.051 1.00 96.56 493 PHE A C 1
ATOM 3681 O O . PHE A 1 493 ? -2.075 -3.267 -0.095 1.00 96.56 493 PHE A O 1
ATOM 3688 N N . TYR A 1 494 ? -0.552 -1.706 -0.690 1.00 97.00 494 TYR A N 1
ATOM 3689 C CA . TYR A 1 494 ? 0.365 -2.557 -1.443 1.00 97.00 494 TYR A CA 1
ATOM 3690 C C . TYR A 1 494 ? 1.814 -2.116 -1.231 1.00 97.00 494 TYR A C 1
ATOM 3692 O O . TYR A 1 494 ? 2.127 -0.947 -1.436 1.00 97.00 494 TYR A O 1
ATOM 3700 N N . GLU A 1 495 ? 2.686 -3.069 -0.914 1.00 97.00 495 GLU A N 1
ATOM 3701 C CA . GLU A 1 495 ? 4.137 -2.919 -1.006 1.00 97.00 495 GLU A CA 1
ATOM 3702 C C . GLU A 1 495 ? 4.747 -4.205 -1.581 1.00 97.00 495 GLU A C 1
ATOM 3704 O O . GLU A 1 495 ? 4.706 -5.254 -0.936 1.00 97.00 495 GLU A O 1
ATOM 3709 N N . GLY A 1 496 ? 5.303 -4.108 -2.790 1.00 95.94 496 GLY A N 1
ATOM 3710 C CA . GLY A 1 496 ? 6.055 -5.180 -3.463 1.00 95.94 496 GLY A CA 1
ATOM 3711 C C . GLY A 1 496 ? 7.557 -4.901 -3.538 1.00 95.94 496 GLY A C 1
ATOM 3712 O O . GLY A 1 496 ? 8.265 -5.506 -4.337 1.00 95.94 496 GLY A O 1
ATOM 3713 N N . PHE A 1 497 ? 8.028 -3.890 -2.798 1.00 96.38 497 PHE A N 1
ATOM 3714 C CA . PHE A 1 497 ? 9.416 -3.443 -2.743 1.00 96.38 497 PHE A CA 1
ATOM 3715 C C . PHE A 1 497 ? 10.028 -3.233 -4.137 1.00 96.38 497 PHE A C 1
ATOM 3717 O O . PHE A 1 497 ? 11.210 -3.471 -4.354 1.00 96.38 497 PHE A O 1
ATOM 3724 N N . ASP A 1 498 ? 9.239 -2.749 -5.104 1.00 94.44 498 ASP A N 1
ATOM 3725 C CA . ASP A 1 498 ? 9.672 -2.643 -6.506 1.00 94.44 498 ASP A CA 1
ATOM 3726 C C . ASP A 1 498 ? 10.872 -1.695 -6.676 1.00 94.44 498 ASP A C 1
ATOM 3728 O O . ASP A 1 498 ? 11.686 -1.865 -7.579 1.00 94.44 498 ASP A O 1
ATOM 3732 N N . ASN A 1 499 ? 10.998 -0.700 -5.792 1.00 94.62 499 ASN A N 1
ATOM 3733 C CA . ASN A 1 499 ? 12.121 0.241 -5.768 1.00 94.62 499 ASN A CA 1
ATOM 3734 C C . ASN A 1 499 ? 13.362 -0.296 -5.032 1.00 94.62 499 ASN A C 1
ATOM 3736 O O . ASN A 1 499 ? 14.384 0.391 -4.992 1.00 94.62 499 ASN A O 1
ATOM 3740 N N . PHE A 1 500 ? 13.287 -1.494 -4.450 1.00 95.19 500 PHE A N 1
ATOM 3741 C CA . PHE A 1 500 ? 14.417 -2.179 -3.840 1.00 95.19 500 PHE A CA 1
ATOM 3742 C C . PHE A 1 500 ? 15.106 -2.983 -4.939 1.00 95.19 500 PHE A C 1
ATOM 3744 O O . PHE A 1 500 ? 14.566 -3.952 -5.456 1.00 95.19 500 PHE A O 1
ATOM 3751 N N . VAL A 1 501 ? 16.285 -2.552 -5.358 1.00 92.56 501 VAL A N 1
ATOM 3752 C CA . VAL A 1 501 ? 16.958 -3.047 -6.568 1.00 92.56 501 VAL A CA 1
ATOM 3753 C C . VAL A 1 501 ? 18.407 -3.448 -6.305 1.00 92.56 501 VAL A C 1
ATOM 3755 O O . VAL A 1 501 ? 19.088 -3.957 -7.194 1.00 92.56 501 VAL A O 1
ATOM 3758 N N . TRP A 1 502 ? 18.899 -3.248 -5.085 1.00 94.00 502 TRP A N 1
ATOM 3759 C CA . TRP A 1 502 ? 20.276 -3.545 -4.719 1.00 94.00 502 TRP A CA 1
ATOM 3760 C C . TRP A 1 502 ? 20.402 -4.840 -3.925 1.00 94.00 502 TRP A C 1
ATOM 3762 O O . TRP A 1 502 ? 19.597 -5.140 -3.046 1.00 94.00 502 TRP A O 1
ATOM 3772 N N . GLY A 1 503 ? 21.495 -5.559 -4.171 1.00 94.06 503 GLY A N 1
ATOM 3773 C CA . GLY A 1 503 ? 21.917 -6.709 -3.380 1.00 94.06 503 GLY A CA 1
ATOM 3774 C C . GLY A 1 503 ? 21.908 -8.026 -4.147 1.00 94.06 503 GLY A C 1
ATOM 3775 O O . GLY A 1 503 ? 21.674 -8.088 -5.350 1.00 94.06 503 GLY A O 1
ATOM 3776 N N . GLY A 1 504 ? 22.221 -9.081 -3.409 1.00 92.19 504 GLY A N 1
ATOM 3777 C CA . GLY A 1 504 ? 22.261 -10.477 -3.807 1.00 92.19 504 GLY A CA 1
ATOM 3778 C C . GLY A 1 504 ? 20.868 -11.076 -3.989 1.00 92.19 504 GLY A C 1
ATOM 3779 O O . GLY A 1 504 ? 19.992 -10.845 -3.155 1.00 92.19 504 GLY A O 1
ATOM 3780 N N . ASP A 1 505 ? 20.683 -11.905 -5.020 1.00 91.12 505 ASP A N 1
ATOM 3781 C CA . ASP A 1 505 ? 19.510 -12.781 -5.118 1.00 91.12 505 ASP A CA 1
ATOM 3782 C C . ASP A 1 505 ? 19.697 -14.009 -4.216 1.00 91.12 505 ASP A C 1
ATOM 3784 O O . ASP A 1 505 ? 20.103 -15.096 -4.636 1.00 91.12 505 ASP A O 1
ATOM 3788 N N . ILE A 1 506 ? 19.409 -13.823 -2.929 1.00 91.94 506 ILE A N 1
ATOM 3789 C CA . ILE A 1 506 ? 19.532 -14.902 -1.950 1.00 91.94 506 ILE A CA 1
ATOM 3790 C C . ILE A 1 506 ? 18.430 -15.953 -2.106 1.00 91.94 506 ILE A C 1
ATOM 3792 O O . ILE A 1 506 ? 18.570 -17.069 -1.595 1.00 91.94 506 ILE A O 1
ATOM 3796 N N . MET A 1 507 ? 17.337 -15.607 -2.791 1.00 92.75 507 MET A N 1
ATOM 3797 C CA . MET A 1 507 ? 16.205 -16.501 -3.001 1.00 92.75 507 MET A CA 1
ATOM 3798 C C . MET A 1 507 ? 16.559 -17.607 -3.991 1.00 92.75 507 MET A C 1
ATOM 3800 O O . MET A 1 507 ? 16.169 -18.752 -3.777 1.00 92.75 507 MET A O 1
ATOM 3804 N N . SER A 1 508 ? 17.390 -17.318 -4.989 1.00 90.81 508 SER A N 1
ATOM 3805 C CA . SER A 1 508 ? 17.853 -18.307 -5.972 1.00 90.81 508 SER A CA 1
ATOM 3806 C C . SER A 1 508 ? 19.113 -19.091 -5.549 1.00 90.81 508 SER A C 1
ATOM 3808 O O . SER A 1 508 ? 19.490 -20.059 -6.211 1.00 90.81 508 SER A O 1
ATOM 3810 N N . GLY A 1 509 ? 19.737 -18.748 -4.415 1.00 92.12 509 GLY A N 1
ATOM 3811 C CA . GLY A 1 509 ? 20.867 -19.488 -3.831 1.00 92.12 509 GLY A CA 1
ATOM 3812 C C . GLY A 1 509 ? 22.239 -19.157 -4.439 1.00 92.12 509 GLY A C 1
ATOM 3813 O O . GLY A 1 509 ? 22.392 -18.200 -5.186 1.00 92.12 509 GLY A O 1
ATOM 3814 N N . GLU A 1 510 ? 23.270 -19.943 -4.108 1.00 92.62 510 GLU A N 1
ATOM 3815 C CA . GLU A 1 510 ? 24.681 -19.598 -4.385 1.00 92.62 510 GLU A CA 1
ATOM 3816 C C . GLU A 1 510 ? 25.072 -19.483 -5.863 1.00 92.62 510 GLU A C 1
ATOM 3818 O O . GLU A 1 510 ? 26.076 -18.849 -6.184 1.00 92.62 510 GLU A O 1
ATOM 3823 N N . GLY A 1 511 ? 24.287 -20.093 -6.753 1.00 85.19 511 GLY A N 1
ATOM 3824 C CA . GLY A 1 511 ? 24.478 -20.003 -8.200 1.00 85.19 511 GLY A CA 1
ATOM 3825 C C . GLY A 1 511 ? 23.874 -18.746 -8.827 1.00 85.19 511 GLY A C 1
ATOM 3826 O O . GLY A 1 511 ? 24.092 -18.504 -10.013 1.00 85.19 511 GLY A O 1
ATOM 3827 N N . ALA A 1 512 ? 23.114 -17.963 -8.062 1.00 86.50 512 ALA A N 1
ATOM 3828 C CA . ALA A 1 512 ? 22.511 -16.731 -8.531 1.00 86.50 512 ALA A CA 1
ATOM 3829 C C . ALA A 1 512 ? 23.435 -15.539 -8.293 1.00 86.50 512 ALA A C 1
ATOM 3831 O O . ALA A 1 512 ? 24.136 -15.444 -7.286 1.00 86.50 512 ALA A O 1
ATOM 3832 N N . LEU A 1 513 ? 23.431 -14.609 -9.238 1.00 79.88 513 LEU A N 1
ATOM 3833 C CA . LEU A 1 513 ? 24.104 -13.332 -9.078 1.00 79.88 513 LEU A CA 1
ATOM 3834 C C . LEU A 1 513 ? 23.063 -12.300 -8.675 1.00 79.88 513 LEU A C 1
ATOM 3836 O O . LEU A 1 513 ? 21.985 -12.239 -9.261 1.00 79.88 513 LEU A O 1
ATOM 3840 N N . GLY A 1 514 ? 23.403 -11.487 -7.682 1.00 87.88 514 GLY A N 1
ATOM 3841 C CA . GLY A 1 514 ? 22.737 -10.210 -7.509 1.00 87.88 514 GLY A CA 1
ATOM 3842 C C . GLY A 1 514 ? 23.603 -9.094 -8.048 1.00 87.88 514 GLY A C 1
ATOM 3843 O O . GLY A 1 514 ? 24.671 -9.320 -8.624 1.00 87.88 514 GLY A O 1
ATOM 3844 N N . TYR A 1 515 ? 23.139 -7.877 -7.845 1.00 88.62 515 TYR A N 1
ATOM 3845 C CA . TYR A 1 515 ? 23.744 -6.717 -8.461 1.00 88.62 515 TYR A CA 1
ATOM 3846 C C . TYR A 1 515 ? 23.538 -5.480 -7.578 1.00 88.62 515 TYR A C 1
ATOM 3848 O O . TYR A 1 515 ? 22.549 -5.343 -6.855 1.00 88.62 515 TYR A O 1
ATOM 3856 N N . ALA A 1 516 ? 24.512 -4.581 -7.600 1.00 91.00 516 ALA A N 1
ATOM 3857 C CA . ALA A 1 516 ? 24.558 -3.391 -6.761 1.00 91.00 516 ALA A CA 1
ATOM 3858 C C . ALA A 1 516 ? 25.256 -2.238 -7.509 1.00 91.00 516 ALA A C 1
ATOM 3860 O O . ALA A 1 516 ? 25.799 -2.453 -8.600 1.00 91.00 516 ALA A O 1
ATOM 3861 N N . PRO A 1 517 ? 25.238 -1.009 -6.961 1.00 89.62 517 PRO A N 1
ATOM 3862 C CA . PRO A 1 517 ? 25.986 0.116 -7.527 1.00 89.62 517 PRO A CA 1
ATOM 3863 C C . PRO A 1 517 ? 27.485 -0.163 -7.690 1.00 89.62 517 PRO A C 1
ATOM 3865 O O . PRO A 1 517 ? 28.110 0.263 -8.655 1.00 89.62 517 PRO A O 1
ATOM 3868 N N . ASP A 1 518 ? 28.045 -0.936 -6.767 1.00 90.31 518 ASP A N 1
ATOM 3869 C CA . ASP A 1 518 ? 29.454 -1.299 -6.694 1.00 90.31 518 ASP A CA 1
ATOM 3870 C C . ASP A 1 518 ? 29.596 -2.680 -6.025 1.00 90.31 518 ASP A C 1
ATOM 3872 O O . ASP A 1 518 ? 28.637 -3.209 -5.452 1.00 90.31 518 ASP A O 1
ATOM 3876 N N . ASP A 1 519 ? 30.789 -3.272 -6.098 1.00 88.38 519 ASP A N 1
ATOM 3877 C CA . ASP A 1 519 ? 31.101 -4.593 -5.539 1.00 88.38 519 ASP A CA 1
ATOM 3878 C C . ASP A 1 519 ? 31.467 -4.553 -4.044 1.00 88.38 519 ASP A C 1
ATOM 3880 O O . ASP A 1 519 ? 31.949 -5.550 -3.493 1.00 88.38 519 ASP A O 1
ATOM 3884 N N . THR A 1 520 ? 31.217 -3.430 -3.357 1.00 91.50 520 THR A N 1
ATOM 3885 C CA . THR A 1 520 ? 31.529 -3.297 -1.934 1.00 91.50 520 THR A CA 1
ATOM 3886 C C . THR A 1 520 ? 30.761 -4.349 -1.141 1.00 91.50 520 THR A C 1
ATOM 3888 O O . THR A 1 520 ? 29.536 -4.480 -1.228 1.00 91.50 520 THR A O 1
ATOM 3891 N N . ALA A 1 521 ? 31.493 -5.100 -0.320 1.00 90.31 521 ALA A N 1
ATOM 3892 C CA . ALA A 1 521 ? 30.899 -6.046 0.610 1.00 90.31 521 ALA A CA 1
ATOM 3893 C C . ALA A 1 521 ? 30.086 -5.290 1.672 1.00 90.31 521 ALA A C 1
ATOM 3895 O O . ALA A 1 521 ? 30.634 -4.513 2.458 1.00 90.31 521 ALA A O 1
ATOM 3896 N N . ILE A 1 522 ? 28.779 -5.540 1.717 1.00 94.19 522 ILE A N 1
ATOM 3897 C CA . ILE A 1 522 ? 27.860 -4.881 2.636 1.00 94.19 522 ILE A CA 1
ATOM 3898 C C . ILE A 1 522 ? 27.668 -5.756 3.873 1.00 94.19 522 ILE A C 1
ATOM 3900 O O . ILE A 1 522 ? 27.311 -6.931 3.811 1.00 94.19 522 ILE A O 1
ATOM 3904 N N . SER A 1 523 ? 27.909 -5.159 5.037 1.00 90.56 523 SER A N 1
ATOM 3905 C CA . SER A 1 523 ? 27.564 -5.736 6.337 1.00 90.56 523 SER A CA 1
ATOM 3906 C C . SER A 1 523 ? 26.306 -5.064 6.890 1.00 90.56 523 SER A C 1
ATOM 3908 O O . SER A 1 523 ? 25.792 -4.116 6.301 1.00 90.56 523 SER A O 1
ATOM 3910 N N . ILE A 1 524 ? 25.840 -5.484 8.068 1.00 89.62 524 ILE A N 1
ATOM 3911 C CA . ILE A 1 524 ? 24.677 -4.881 8.744 1.00 89.62 524 ILE A CA 1
ATOM 3912 C C . ILE A 1 524 ? 24.801 -3.364 9.007 1.00 89.62 524 ILE A C 1
ATOM 3914 O O . ILE A 1 524 ? 23.809 -2.730 9.350 1.00 89.62 524 ILE A O 1
ATOM 3918 N N . SER A 1 525 ? 25.987 -2.765 8.860 1.00 87.12 525 SER A N 1
ATOM 3919 C CA . SER A 1 525 ? 26.224 -1.321 9.011 1.00 87.12 525 SER A CA 1
ATOM 3920 C C . SER A 1 525 ? 26.908 -0.669 7.798 1.00 87.12 525 SER A C 1
ATOM 3922 O O . SER A 1 525 ? 27.420 0.436 7.930 1.00 87.12 525 SER A O 1
ATOM 3924 N N . GLY A 1 526 ? 26.996 -1.353 6.651 1.00 90.75 526 GLY A N 1
ATOM 3925 C CA . GLY A 1 526 ? 27.609 -0.810 5.425 1.00 90.75 526 GLY A CA 1
ATOM 3926 C C . GLY A 1 526 ? 26.597 -0.150 4.481 1.00 90.75 526 GLY A C 1
ATOM 3927 O O . GLY A 1 526 ? 25.396 -0.323 4.655 1.00 90.75 526 GLY A O 1
ATOM 3928 N N . GLY A 1 527 ? 27.061 0.580 3.463 1.00 89.94 527 GLY A N 1
ATOM 3929 C CA . GLY A 1 527 ? 26.208 1.096 2.379 1.00 89.94 527 GLY A CA 1
ATOM 3930 C C . GLY A 1 527 ? 25.253 2.229 2.771 1.00 89.94 527 GLY A C 1
ATOM 3931 O O . GLY A 1 527 ? 24.328 2.531 2.022 1.00 89.94 527 GLY A O 1
ATOM 3932 N N . GLN A 1 528 ? 25.447 2.837 3.943 1.00 90.50 528 GLN A N 1
ATOM 3933 C CA . GLN A 1 528 ? 24.611 3.917 4.487 1.00 90.50 528 GLN A CA 1
ATOM 3934 C C . GLN A 1 528 ? 24.779 5.238 3.722 1.00 90.50 528 GLN A C 1
ATOM 3936 O O . GLN A 1 528 ? 23.877 6.071 3.688 1.00 90.50 528 GLN A O 1
ATOM 3941 N N . GLU A 1 529 ? 25.934 5.406 3.083 1.00 89.94 529 GLU A N 1
ATOM 3942 C CA . GLU A 1 529 ? 26.322 6.550 2.264 1.00 89.94 529 GLU A CA 1
ATOM 3943 C C . GLU A 1 529 ? 25.647 6.595 0.887 1.00 89.94 529 GLU A C 1
ATOM 3945 O O . GLU A 1 529 ? 25.737 7.611 0.199 1.00 89.94 529 GLU A O 1
ATOM 3950 N N . ARG A 1 530 ? 24.979 5.511 0.473 1.00 91.25 530 ARG A N 1
ATOM 3951 C CA . ARG A 1 530 ? 24.319 5.426 -0.833 1.00 91.25 530 ARG A CA 1
ATOM 3952 C C . ARG A 1 530 ? 23.117 6.377 -0.890 1.00 91.25 530 ARG A C 1
ATOM 3954 O O . ARG A 1 530 ? 22.336 6.478 0.058 1.00 91.25 530 ARG A O 1
ATOM 3961 N N . ASP A 1 531 ? 22.960 7.076 -2.013 1.00 90.31 531 ASP A N 1
ATOM 3962 C CA . ASP A 1 531 ? 21.955 8.136 -2.189 1.00 90.31 531 ASP A CA 1
ATOM 3963 C C . ASP A 1 531 ? 20.586 7.638 -2.678 1.00 90.31 531 ASP A C 1
ATOM 3965 O O . ASP A 1 531 ? 19.598 8.358 -2.581 1.00 90.31 531 ASP A O 1
ATOM 3969 N N . GLY A 1 532 ? 20.527 6.413 -3.189 1.00 90.94 532 GLY A N 1
ATOM 3970 C CA . GLY A 1 532 ? 19.322 5.766 -3.692 1.00 90.94 532 GLY A CA 1
ATOM 3971 C C . GLY A 1 532 ? 19.153 5.766 -5.215 1.00 90.94 532 GLY A C 1
ATOM 3972 O O . GLY A 1 532 ? 18.355 4.982 -5.724 1.00 90.94 532 GLY A O 1
ATOM 3973 N N . TYR A 1 533 ? 19.914 6.574 -5.950 1.00 90.06 533 TYR A N 1
ATOM 3974 C CA . TYR A 1 533 ? 19.706 6.809 -7.386 1.00 90.06 533 TYR A CA 1
ATOM 3975 C C . TYR A 1 533 ? 20.766 6.169 -8.284 1.00 90.06 533 TYR A C 1
ATOM 3977 O O . TYR A 1 533 ? 20.763 6.366 -9.498 1.00 90.06 533 TYR A O 1
ATOM 3985 N N . ALA A 1 534 ? 21.676 5.397 -7.696 1.00 87.44 534 ALA A N 1
ATOM 3986 C CA . ALA A 1 534 ? 22.675 4.657 -8.444 1.00 87.44 534 ALA A CA 1
ATOM 3987 C C . ALA A 1 534 ? 22.071 3.429 -9.147 1.00 87.44 534 ALA A C 1
ATOM 3989 O O . ALA A 1 534 ? 21.352 2.629 -8.537 1.00 87.44 534 ALA A O 1
ATOM 3990 N N . ASP A 1 535 ? 22.424 3.261 -10.423 1.00 85.12 535 ASP A N 1
ATOM 3991 C CA . ASP A 1 535 ? 22.139 2.045 -11.176 1.00 85.12 535 ASP A CA 1
ATOM 3992 C C . ASP A 1 535 ? 22.885 0.867 -10.573 1.00 85.12 535 ASP A C 1
ATOM 3994 O O . ASP A 1 535 ? 24.076 0.944 -10.272 1.00 85.12 535 ASP A O 1
ATOM 3998 N N . SER A 1 536 ? 22.206 -0.258 -10.461 1.00 86.50 536 SER A N 1
ATOM 3999 C CA . SER A 1 536 ? 22.814 -1.468 -9.951 1.00 86.50 536 SER A CA 1
ATOM 4000 C C . SER A 1 536 ? 23.208 -2.368 -11.115 1.00 86.50 536 SER A C 1
ATOM 4002 O O . SER A 1 536 ? 22.387 -2.994 -11.768 1.00 86.50 536 SER A O 1
ATOM 4004 N N . SER A 1 537 ? 24.489 -2.323 -11.461 1.00 80.44 537 SER A N 1
ATOM 4005 C CA . SER A 1 537 ? 25.059 -2.967 -12.653 1.00 80.44 537 SER A CA 1
ATOM 4006 C C . SER A 1 537 ? 26.254 -3.857 -12.313 1.00 80.44 537 SER A C 1
ATOM 4008 O O . SER A 1 537 ? 26.630 -4.728 -13.098 1.00 80.44 537 SER A O 1
ATOM 4010 N N . THR A 1 538 ? 26.816 -3.701 -11.115 1.00 85.50 538 THR A N 1
ATOM 4011 C CA . THR A 1 538 ? 27.980 -4.453 -10.660 1.00 85.50 538 THR A CA 1
ATOM 4012 C C . THR A 1 538 ? 27.531 -5.768 -10.020 1.00 85.50 538 THR A C 1
ATOM 4014 O O . THR A 1 538 ? 26.772 -5.721 -9.049 1.00 85.50 538 THR A O 1
ATOM 4017 N N . PRO A 1 539 ? 27.967 -6.942 -10.519 1.00 86.31 539 PRO A N 1
ATOM 4018 C CA . PRO A 1 539 ? 27.617 -8.226 -9.920 1.00 86.31 539 PRO A CA 1
ATOM 4019 C C . PRO A 1 539 ? 28.137 -8.353 -8.487 1.00 86.31 539 PRO A C 1
ATOM 4021 O O . PRO A 1 539 ? 29.294 -8.042 -8.209 1.00 86.31 539 PRO A O 1
ATOM 4024 N N . VAL A 1 540 ? 27.308 -8.887 -7.595 1.00 91.44 540 VAL A N 1
ATOM 4025 C CA . VAL A 1 540 ? 27.669 -9.205 -6.209 1.00 91.44 540 VAL A CA 1
ATOM 4026 C C . VAL A 1 540 ? 27.257 -10.630 -5.852 1.00 91.44 540 VAL A C 1
ATOM 4028 O O . VAL A 1 540 ? 26.414 -11.245 -6.508 1.00 91.44 540 VAL A O 1
ATOM 4031 N N . ALA A 1 541 ? 27.859 -11.167 -4.790 1.00 92.06 541 ALA A N 1
ATOM 4032 C CA . ALA A 1 541 ? 27.495 -12.479 -4.273 1.00 92.06 541 ALA A CA 1
ATOM 4033 C C . ALA A 1 541 ? 26.006 -12.535 -3.881 1.00 92.06 541 ALA A C 1
ATOM 4035 O O . ALA A 1 541 ? 25.465 -11.571 -3.338 1.00 92.06 541 ALA A O 1
ATOM 4036 N N . TYR A 1 542 ? 25.374 -13.692 -4.089 1.00 92.44 542 TYR A N 1
ATOM 4037 C CA . TYR A 1 542 ? 23.957 -13.956 -3.795 1.00 92.44 542 TYR A CA 1
ATOM 4038 C C . TYR A 1 542 ? 23.506 -13.570 -2.374 1.00 92.44 542 TYR A C 1
ATOM 4040 O O . TYR A 1 542 ? 22.337 -13.292 -2.143 1.00 92.44 542 TYR A O 1
ATOM 4048 N N . ASN A 1 543 ? 24.417 -13.564 -1.399 1.00 91.75 543 ASN A N 1
ATOM 4049 C CA . ASN A 1 543 ? 24.134 -13.266 0.003 1.00 91.75 543 ASN A CA 1
ATOM 4050 C C . ASN A 1 543 ? 24.585 -11.865 0.447 1.00 91.75 543 ASN A C 1
ATOM 4052 O O . ASN A 1 543 ? 24.531 -11.578 1.643 1.00 91.75 543 ASN A O 1
ATOM 4056 N N . ASN A 1 544 ? 25.061 -11.017 -0.470 1.00 94.00 544 ASN A N 1
ATOM 4057 C CA . ASN A 1 544 ? 25.456 -9.645 -0.159 1.00 94.00 544 ASN A CA 1
ATOM 4058 C C . ASN A 1 544 ? 24.205 -8.750 -0.098 1.00 94.00 544 ASN A C 1
ATOM 4060 O O . ASN A 1 544 ? 23.567 -8.568 -1.129 1.00 94.00 544 ASN A O 1
ATOM 4064 N N . PRO A 1 545 ? 23.808 -8.185 1.051 1.00 94.56 545 PRO A N 1
ATOM 4065 C CA . PRO A 1 545 ? 22.636 -7.311 1.108 1.00 94.56 545 PRO A CA 1
ATOM 4066 C C . PRO A 1 545 ? 22.861 -6.008 0.320 1.00 94.56 545 PRO A C 1
ATOM 4068 O O . PRO A 1 545 ? 23.994 -5.564 0.139 1.00 94.56 545 PRO A O 1
ATOM 4071 N N . GLY A 1 546 ? 21.783 -5.371 -0.143 1.00 94.44 546 GLY A N 1
ATOM 4072 C CA . GLY A 1 546 ? 21.856 -4.099 -0.873 1.00 94.44 546 GLY A CA 1
ATOM 4073 C C . GLY A 1 546 ? 22.266 -2.920 0.007 1.00 94.44 546 GLY A C 1
ATOM 4074 O O . GLY A 1 546 ? 22.904 -1.973 -0.459 1.00 94.44 546 GLY A O 1
ATOM 4075 N N . THR A 1 547 ? 21.938 -3.001 1.295 1.00 95.69 547 THR A N 1
ATOM 4076 C CA . THR A 1 547 ? 22.246 -1.996 2.315 1.00 95.69 547 THR A CA 1
ATOM 4077 C C . THR A 1 547 ? 22.563 -2.656 3.653 1.00 95.69 547 THR A C 1
ATOM 4079 O O . THR A 1 547 ? 22.225 -3.815 3.904 1.00 95.69 547 THR A O 1
ATOM 4082 N N . GLY A 1 548 ? 23.166 -1.901 4.566 1.00 95.75 548 GLY A N 1
ATOM 4083 C CA . GLY A 1 548 ? 23.098 -2.185 5.994 1.00 95.75 548 GLY A CA 1
ATOM 4084 C C . GLY A 1 548 ? 21.678 -1.988 6.529 1.00 95.75 548 GLY A C 1
ATOM 4085 O O . GLY A 1 548 ? 20.713 -1.861 5.770 1.00 95.75 548 GLY A O 1
ATOM 4086 N N . PHE A 1 549 ? 21.536 -1.965 7.852 1.00 96.88 549 PHE A N 1
ATOM 4087 C CA . PHE A 1 549 ? 20.243 -1.709 8.470 1.00 96.88 549 PHE A CA 1
ATOM 4088 C C . PHE A 1 549 ? 19.735 -0.305 8.148 1.00 96.88 549 PHE A C 1
ATOM 4090 O O . PHE A 1 549 ? 20.433 0.685 8.373 1.00 96.88 549 PHE A O 1
ATOM 4097 N N . ILE A 1 550 ? 18.497 -0.249 7.652 1.00 97.50 550 ILE A N 1
ATOM 4098 C CA . ILE A 1 550 ? 17.824 0.989 7.244 1.00 97.50 550 ILE A CA 1
ATOM 4099 C C . ILE A 1 550 ? 17.643 1.930 8.439 1.00 97.50 550 ILE A C 1
ATOM 4101 O O . ILE A 1 550 ? 17.839 3.137 8.310 1.00 97.50 550 ILE A O 1
ATOM 4105 N N . GLN A 1 551 ? 17.314 1.384 9.612 1.00 96.81 551 GLN A N 1
ATOM 4106 C CA . GLN A 1 551 ? 17.216 2.122 10.872 1.00 96.81 551 GLN A CA 1
ATOM 4107 C C . GLN A 1 551 ? 18.320 1.719 11.866 1.00 96.81 551 GLN A C 1
ATOM 4109 O O . GLN A 1 551 ? 18.856 0.608 11.768 1.00 96.81 551 GLN A O 1
ATOM 4114 N N . PRO A 1 552 ? 18.635 2.576 12.862 1.00 94.94 552 PRO A N 1
ATOM 4115 C CA . PRO A 1 552 ? 19.614 2.267 13.899 1.00 94.94 552 PRO A CA 1
ATOM 4116 C C . PRO A 1 552 ? 19.406 0.900 14.563 1.00 94.94 552 PRO A C 1
ATOM 4118 O O . PRO A 1 552 ? 18.293 0.503 14.895 1.00 94.94 552 PRO A O 1
ATOM 4121 N N . ASN A 1 553 ? 20.504 0.196 14.854 1.00 93.19 553 ASN A N 1
ATOM 4122 C CA . ASN A 1 553 ? 20.493 -1.126 15.497 1.00 93.19 553 ASN A CA 1
ATOM 4123 C C . ASN A 1 553 ? 20.252 -1.071 17.026 1.00 93.19 553 ASN A C 1
ATOM 4125 O O . ASN A 1 553 ? 20.825 -1.850 17.789 1.00 93.19 553 ASN A O 1
ATOM 4129 N N . SER A 1 554 ? 19.433 -0.134 17.499 1.00 92.25 554 SER A N 1
ATOM 4130 C CA . SER A 1 554 ? 19.004 -0.041 18.896 1.00 92.25 554 SER A CA 1
ATOM 4131 C C . SER A 1 554 ? 17.530 0.310 18.947 1.00 92.25 554 SER A C 1
ATOM 4133 O O . SER A 1 554 ? 17.117 1.285 18.327 1.00 92.25 554 SER A O 1
ATOM 4135 N N . TRP A 1 555 ? 16.757 -0.446 19.729 1.00 93.81 555 TRP A N 1
ATOM 4136 C CA . TRP A 1 555 ? 15.323 -0.202 19.880 1.00 93.81 555 TRP A CA 1
ATOM 4137 C C . TRP A 1 555 ? 15.033 1.210 20.406 1.00 93.81 555 TRP A C 1
ATOM 4139 O O . TRP A 1 555 ? 14.223 1.926 19.837 1.00 93.81 555 TRP A O 1
ATOM 4149 N N . SER A 1 556 ? 15.786 1.666 21.411 1.00 93.44 556 SER A N 1
ATOM 4150 C CA . SER A 1 556 ? 15.640 3.016 21.978 1.00 93.44 556 SER A CA 1
ATOM 4151 C C . SER A 1 556 ? 15.954 4.147 20.991 1.00 93.44 556 SER A C 1
ATOM 4153 O O . SER A 1 556 ? 15.694 5.307 21.279 1.00 93.44 556 SER A O 1
ATOM 4155 N N . GLY A 1 557 ? 16.615 3.833 19.871 1.00 91.12 557 GLY A N 1
ATOM 4156 C CA . GLY A 1 557 ? 16.912 4.792 18.808 1.00 91.12 557 GLY A CA 1
ATOM 4157 C C . GLY A 1 557 ? 15.825 4.866 17.736 1.00 91.12 557 GLY A C 1
ATOM 4158 O O . GLY A 1 557 ? 15.922 5.717 16.857 1.00 91.12 557 GLY A O 1
ATOM 4159 N N . VAL A 1 558 ? 14.833 3.972 17.783 1.00 93.81 558 VAL A N 1
ATOM 4160 C CA . VAL A 1 558 ? 13.759 3.885 16.783 1.00 93.81 558 VAL A CA 1
ATOM 4161 C C . VAL A 1 558 ? 12.364 3.923 17.392 1.00 93.81 558 VAL A C 1
ATOM 4163 O O . VAL A 1 558 ? 11.429 4.275 16.685 1.00 93.81 558 VAL A O 1
ATOM 4166 N N . GLU A 1 559 ? 12.202 3.581 18.674 1.00 90.31 559 GLU A N 1
ATOM 4167 C CA . GLU A 1 559 ? 10.890 3.564 19.319 1.00 90.31 559 GLU A CA 1
ATOM 4168 C C . GLU A 1 559 ? 10.176 4.918 19.184 1.00 90.31 559 GLU A C 1
ATOM 4170 O O . GLU A 1 559 ? 10.785 5.983 19.300 1.00 90.31 559 GLU A O 1
ATOM 4175 N N . ASP A 1 560 ? 8.885 4.861 18.855 1.00 83.12 560 ASP A N 1
ATOM 4176 C CA . ASP A 1 560 ? 8.010 6.015 18.616 1.00 83.12 560 ASP A CA 1
ATOM 4177 C C . ASP A 1 560 ? 8.409 6.930 17.441 1.00 83.12 560 ASP A C 1
ATOM 4179 O O . ASP A 1 560 ? 7.877 8.035 17.306 1.00 83.12 560 ASP A O 1
ATOM 4183 N N . SER A 1 561 ? 9.293 6.472 16.549 1.00 90.31 561 SER A N 1
ATOM 4184 C CA . SER A 1 561 ? 9.752 7.232 15.381 1.00 90.31 561 SER A CA 1
ATOM 4185 C C . SER A 1 561 ? 9.521 6.466 14.081 1.00 90.31 561 SER A C 1
ATOM 4187 O O . SER A 1 561 ? 9.840 5.284 13.993 1.00 90.31 561 SER A O 1
ATOM 4189 N N . THR A 1 562 ? 8.986 7.143 13.060 1.00 96.44 562 THR A N 1
ATOM 4190 C CA . THR A 1 562 ? 8.877 6.575 11.707 1.00 96.44 562 THR A CA 1
ATOM 4191 C C . THR A 1 562 ? 10.252 6.429 11.064 1.00 96.44 562 THR A C 1
ATOM 4193 O O . THR A 1 562 ? 11.214 7.092 11.462 1.00 96.44 562 THR A O 1
ATOM 4196 N N . VAL A 1 563 ? 10.338 5.631 10.001 1.00 97.94 563 VAL A N 1
ATOM 4197 C CA . VAL A 1 563 ? 11.564 5.474 9.206 1.00 97.94 563 VAL A CA 1
ATOM 4198 C C . VAL A 1 563 ? 12.077 6.818 8.692 1.00 97.94 563 VAL A C 1
ATOM 4200 O O . VAL A 1 563 ? 13.270 7.074 8.779 1.00 97.94 563 VAL A O 1
ATOM 4203 N N . GLY A 1 564 ? 11.198 7.708 8.221 1.00 96.75 564 GLY A N 1
ATOM 4204 C CA . GLY A 1 564 ? 11.587 9.047 7.766 1.00 96.75 564 GLY A CA 1
ATOM 4205 C C . GLY A 1 564 ? 12.083 9.985 8.873 1.00 96.75 564 GLY A C 1
ATOM 4206 O O . GLY A 1 564 ? 12.710 10.991 8.568 1.00 96.75 564 GLY A O 1
ATOM 4207 N N . ALA A 1 565 ? 11.812 9.681 10.146 1.00 96.56 565 ALA A N 1
ATOM 4208 C CA . ALA A 1 565 ? 12.314 10.457 11.280 1.00 96.56 565 ALA A CA 1
ATOM 4209 C C . ALA A 1 565 ? 13.640 9.901 11.820 1.00 96.56 565 ALA A C 1
ATOM 4211 O O . ALA A 1 565 ? 14.510 10.671 12.230 1.00 96.56 565 ALA A O 1
ATOM 4212 N N . THR A 1 566 ? 13.800 8.575 11.836 1.00 96.50 566 THR A N 1
ATOM 4213 C CA . THR A 1 566 ? 15.011 7.903 12.317 1.00 96.50 566 THR A CA 1
ATOM 4214 C C . THR A 1 566 ? 15.454 6.812 11.346 1.00 96.50 566 THR A C 1
ATOM 4216 O O . THR A 1 566 ? 14.901 5.715 11.298 1.00 96.50 566 THR A O 1
ATOM 4219 N N . HIS A 1 567 ? 16.524 7.084 10.605 1.00 96.62 567 HIS A N 1
ATOM 4220 C CA . HIS A 1 567 ? 17.168 6.128 9.708 1.00 96.62 567 HIS A CA 1
ATOM 4221 C C . HIS A 1 567 ? 18.692 6.258 9.774 1.00 96.62 567 HIS A C 1
ATOM 4223 O O . HIS A 1 567 ? 19.236 7.224 10.305 1.00 96.62 567 HIS A O 1
ATOM 4229 N N . SER A 1 568 ? 19.397 5.251 9.268 1.00 95.69 568 SER A N 1
ATOM 4230 C CA . SER A 1 568 ? 20.854 5.270 9.097 1.00 95.69 568 SER A CA 1
ATOM 4231 C C . SER A 1 568 ? 21.284 5.477 7.645 1.00 95.69 568 SER A C 1
ATOM 4233 O O . SER A 1 568 ? 22.474 5.551 7.379 1.00 95.69 568 SER A O 1
ATOM 4235 N N . MET A 1 569 ? 20.330 5.567 6.720 1.00 95.62 569 MET A N 1
ATOM 4236 C CA . MET A 1 569 ? 20.566 5.828 5.297 1.00 95.62 569 MET A CA 1
ATOM 4237 C C . MET A 1 569 ? 20.592 7.336 5.004 1.00 95.62 569 MET A C 1
ATOM 4239 O O . MET A 1 569 ? 20.336 8.141 5.897 1.00 95.62 569 MET A O 1
ATOM 4243 N N . SER A 1 570 ? 20.843 7.736 3.759 1.00 95.44 570 SER A N 1
ATOM 4244 C CA . SER A 1 570 ? 20.597 9.112 3.305 1.00 95.44 570 SER A CA 1
ATOM 4245 C C . SER A 1 570 ? 19.094 9.419 3.157 1.00 95.44 570 SER A C 1
ATOM 4247 O O . SER A 1 570 ? 18.298 8.530 2.848 1.00 95.44 570 SER A O 1
ATOM 4249 N N . ASP A 1 571 ? 18.692 10.686 3.313 1.00 95.44 571 ASP A N 1
ATOM 4250 C CA . ASP A 1 571 ? 17.297 11.126 3.101 1.00 95.44 571 ASP A CA 1
ATOM 4251 C C . ASP A 1 571 ? 16.813 10.817 1.676 1.00 95.44 571 ASP A C 1
ATOM 4253 O O . ASP A 1 571 ? 15.667 10.421 1.453 1.00 95.44 571 ASP A O 1
ATOM 4257 N N . SER A 1 572 ? 17.709 10.968 0.697 1.00 95.31 572 SER A N 1
ATOM 4258 C CA . SER A 1 572 ? 17.433 10.680 -0.708 1.00 95.31 572 SER A CA 1
ATOM 4259 C C . SER A 1 572 ? 17.152 9.196 -0.936 1.00 95.31 572 SER A C 1
ATOM 4261 O O . SER A 1 572 ? 16.229 8.870 -1.685 1.00 95.31 572 SER A O 1
ATOM 4263 N N . TYR A 1 573 ? 17.858 8.304 -0.230 1.00 95.75 573 TYR A N 1
ATOM 4264 C CA . TYR A 1 573 ? 17.589 6.871 -0.272 1.00 95.75 573 TYR A CA 1
ATOM 4265 C C . TYR A 1 573 ? 16.188 6.582 0.268 1.00 95.75 573 TYR A C 1
ATOM 4267 O O . TYR A 1 573 ? 15.388 5.943 -0.415 1.00 95.75 573 TYR A O 1
ATOM 4275 N N . ILE A 1 574 ? 15.851 7.116 1.446 1.00 96.81 574 ILE A N 1
ATOM 4276 C CA . ILE A 1 574 ? 14.540 6.903 2.077 1.00 96.81 574 ILE A CA 1
ATOM 4277 C C . ILE A 1 574 ? 13.403 7.386 1.171 1.00 96.81 574 ILE A C 1
ATOM 4279 O O . ILE A 1 574 ? 12.420 6.666 0.972 1.00 96.81 574 ILE A O 1
ATOM 4283 N N . ALA A 1 575 ? 13.555 8.569 0.571 1.00 95.12 575 ALA A N 1
ATOM 4284 C CA . ALA A 1 575 ? 12.584 9.110 -0.372 1.00 95.12 575 ALA A CA 1
ATOM 4285 C C . ALA A 1 575 ? 12.461 8.236 -1.630 1.00 95.12 575 ALA A C 1
ATOM 4287 O O . ALA A 1 575 ? 11.350 7.938 -2.065 1.00 95.12 575 ALA A O 1
ATOM 4288 N N . SER A 1 576 ? 13.587 7.760 -2.172 1.00 94.75 576 SER A N 1
ATOM 4289 C CA . SER A 1 576 ? 13.598 6.976 -3.411 1.00 94.75 576 SER A CA 1
ATOM 4290 C C . SER A 1 576 ? 12.929 5.604 -3.309 1.00 94.75 576 SER A C 1
ATOM 4292 O O . SER A 1 576 ? 12.550 5.023 -4.323 1.00 94.75 576 SER A O 1
ATOM 4294 N N . ARG A 1 577 ? 12.775 5.077 -2.089 1.00 95.38 577 ARG A N 1
ATOM 4295 C CA . ARG A 1 577 ? 12.107 3.796 -1.818 1.00 95.38 577 ARG A CA 1
ATOM 4296 C C . ARG A 1 577 ? 10.629 3.951 -1.456 1.00 95.38 577 ARG A C 1
ATOM 4298 O O . ARG A 1 577 ? 9.951 2.940 -1.375 1.00 95.38 577 ARG A O 1
ATOM 4305 N N . ASN A 1 578 ? 10.128 5.177 -1.261 1.00 95.88 578 ASN A N 1
ATOM 4306 C CA . ASN A 1 578 ? 8.784 5.444 -0.728 1.00 95.88 578 ASN A CA 1
ATOM 4307 C C . ASN A 1 578 ? 8.525 4.788 0.649 1.00 95.88 578 ASN A C 1
ATOM 4309 O O . ASN A 1 578 ? 7.447 4.265 0.905 1.00 95.88 578 ASN A O 1
ATOM 4313 N N . ILE A 1 579 ? 9.522 4.806 1.544 1.00 96.81 579 ILE A N 1
ATOM 4314 C CA . ILE A 1 579 ? 9.441 4.128 2.856 1.00 96.81 579 ILE A CA 1
ATOM 4315 C C . ILE A 1 579 ? 9.437 5.080 4.058 1.00 96.81 579 ILE A C 1
ATOM 4317 O O . ILE A 1 579 ? 9.476 4.636 5.200 1.00 96.81 579 ILE A O 1
ATOM 4321 N N . ALA A 1 580 ? 9.408 6.396 3.838 1.00 96.56 580 ALA A N 1
ATOM 4322 C CA . ALA A 1 580 ? 9.506 7.388 4.915 1.00 96.56 580 ALA A CA 1
ATOM 4323 C C . ALA A 1 580 ? 8.344 7.318 5.929 1.00 96.56 580 ALA A C 1
ATOM 4325 O O . ALA A 1 580 ? 8.508 7.669 7.100 1.00 96.56 580 ALA A O 1
ATOM 4326 N N . ASP A 1 581 ? 7.166 6.895 5.471 1.00 95.75 581 ASP A N 1
ATOM 4327 C CA . ASP A 1 581 ? 5.928 6.818 6.245 1.00 95.75 581 ASP A CA 1
ATOM 4328 C C . ASP A 1 581 ? 5.758 5.498 7.009 1.00 95.75 581 ASP A C 1
ATOM 4330 O O . ASP A 1 581 ? 4.863 5.394 7.856 1.00 95.75 581 ASP A O 1
ATOM 4334 N N . TRP A 1 582 ? 6.621 4.512 6.752 1.00 97.62 582 TRP A N 1
ATOM 4335 C CA . TRP A 1 582 ? 6.666 3.278 7.523 1.00 97.62 582 TRP A CA 1
ATOM 4336 C C . TRP A 1 582 ? 6.956 3.592 8.982 1.00 97.62 582 TRP A C 1
ATOM 4338 O O . TRP A 1 582 ? 7.808 4.428 9.301 1.00 97.62 582 TRP A O 1
ATOM 4348 N N . VAL A 1 583 ? 6.256 2.903 9.884 1.00 96.06 583 VAL A N 1
ATOM 4349 C CA . VAL A 1 583 ? 6.507 3.084 11.311 1.00 96.06 583 VAL A CA 1
ATOM 4350 C C . VAL A 1 583 ? 7.858 2.468 11.647 1.00 96.06 583 VAL A C 1
ATOM 4352 O O . VAL A 1 583 ? 8.724 3.185 12.128 1.00 96.06 583 VAL A O 1
ATOM 4355 N N . TYR A 1 584 ? 8.078 1.192 11.310 1.00 96.75 584 TYR A N 1
ATOM 4356 C CA . TYR A 1 584 ? 9.354 0.518 11.559 1.00 96.75 584 TYR A CA 1
ATOM 4357 C C . TYR A 1 584 ? 9.830 -0.286 10.351 1.00 96.75 584 TYR A C 1
ATOM 4359 O O . TYR A 1 584 ? 9.069 -1.036 9.745 1.00 96.75 584 TYR A O 1
ATOM 4367 N N . LEU A 1 585 ? 11.129 -0.178 10.085 1.00 97.81 585 LEU A N 1
ATOM 4368 C CA . LEU A 1 585 ? 11.950 -1.099 9.301 1.00 97.81 585 LEU A CA 1
ATOM 4369 C C . LEU A 1 585 ? 13.196 -1.439 10.139 1.00 97.81 585 LEU A C 1
ATOM 4371 O O . LEU A 1 585 ? 14.350 -1.226 9.750 1.00 97.81 585 LEU A O 1
ATOM 4375 N N . PHE A 1 586 ? 12.957 -1.924 11.359 1.00 97.50 586 PHE A N 1
ATOM 4376 C CA . PHE A 1 586 ? 13.986 -2.138 12.367 1.00 97.50 586 PHE A CA 1
ATOM 4377 C C . PHE A 1 586 ? 14.805 -3.388 12.044 1.00 97.50 586 PHE A C 1
ATOM 4379 O O . PHE A 1 586 ? 14.267 -4.493 11.941 1.00 97.50 586 PHE A O 1
ATOM 4386 N N . ARG A 1 587 ? 16.128 -3.216 11.901 1.00 96.88 587 ARG A N 1
ATOM 4387 C CA . ARG A 1 587 ? 17.068 -4.264 11.448 1.00 96.88 587 ARG A CA 1
ATOM 4388 C C . ARG A 1 587 ? 16.662 -4.892 10.115 1.00 96.88 587 ARG A C 1
ATOM 4390 O O . ARG A 1 587 ? 16.780 -6.103 9.926 1.00 96.88 587 ARG A O 1
ATOM 4397 N N . CYS A 1 588 ? 16.161 -4.057 9.215 1.00 97.75 588 CYS A N 1
ATOM 4398 C CA . CYS A 1 588 ? 15.800 -4.457 7.868 1.00 97.75 588 CYS A CA 1
ATOM 4399 C C . CYS A 1 588 ? 16.869 -4.011 6.872 1.00 97.75 588 CYS A C 1
ATOM 4401 O O . CYS A 1 588 ? 17.476 -2.955 7.058 1.00 97.75 588 CYS A O 1
ATOM 4403 N N . GLN A 1 589 ? 17.103 -4.816 5.841 1.00 96.94 589 GLN A N 1
ATOM 4404 C CA . GLN A 1 589 ? 18.074 -4.560 4.778 1.00 96.94 589 GLN A CA 1
ATOM 4405 C C . GLN A 1 589 ? 17.397 -4.726 3.423 1.00 96.94 589 GLN A C 1
ATOM 4407 O O . GLN A 1 589 ? 16.559 -5.615 3.252 1.00 96.94 589 GLN A O 1
ATOM 4412 N N . GLU A 1 590 ? 17.778 -3.886 2.467 1.00 96.06 590 GLU A N 1
ATOM 4413 C CA . GLU A 1 590 ? 17.308 -4.002 1.091 1.00 96.06 590 GLU A CA 1
ATOM 4414 C C . GLU A 1 590 ? 17.862 -5.267 0.417 1.00 96.06 590 GLU A C 1
ATOM 4416 O O . GLU A 1 590 ? 19.031 -5.629 0.598 1.00 96.06 590 GLU A O 1
ATOM 4421 N N . CYS A 1 591 ? 17.009 -5.936 -0.358 1.00 94.31 591 CYS A N 1
ATOM 4422 C CA . CYS A 1 591 ? 17.363 -6.949 -1.347 1.00 94.31 591 CYS A CA 1
ATOM 4423 C C . CYS A 1 591 ? 16.549 -6.698 -2.635 1.00 94.31 591 CYS A C 1
ATOM 4425 O O . CYS A 1 591 ? 15.519 -6.029 -2.566 1.00 94.31 591 CYS A O 1
ATOM 4427 N N . PRO A 1 592 ? 16.954 -7.214 -3.809 1.00 91.50 592 PRO A N 1
ATOM 4428 C CA . PRO A 1 592 ? 16.265 -6.904 -5.063 1.00 91.50 592 PRO A CA 1
ATOM 4429 C C . PRO A 1 592 ? 14.826 -7.447 -5.095 1.00 91.50 592 PRO A C 1
ATOM 4431 O O . PRO A 1 592 ? 14.613 -8.650 -5.226 1.00 91.50 592 PRO A O 1
ATOM 4434 N N . GLY A 1 593 ? 13.844 -6.552 -4.996 1.00 92.50 593 GLY A N 1
ATOM 4435 C CA . GLY A 1 593 ? 12.412 -6.841 -5.028 1.00 92.50 593 GLY A CA 1
ATOM 4436 C C . GLY A 1 593 ? 11.847 -7.439 -3.742 1.00 92.50 593 GLY A C 1
ATOM 4437 O O . GLY A 1 593 ? 10.769 -8.007 -3.792 1.00 92.50 593 GLY A O 1
ATOM 4438 N N . TYR A 1 594 ? 12.570 -7.395 -2.617 1.00 95.69 594 TYR A N 1
ATOM 4439 C CA . TYR A 1 594 ? 12.074 -7.884 -1.325 1.00 95.69 594 TYR A CA 1
ATOM 4440 C C . TYR A 1 594 ? 12.883 -7.315 -0.155 1.00 95.69 594 TYR A C 1
ATOM 4442 O O . TYR A 1 594 ? 13.965 -6.747 -0.312 1.00 95.69 594 TYR A O 1
ATOM 4450 N N . LEU A 1 595 ? 12.380 -7.505 1.061 1.00 97.75 595 LEU A N 1
ATOM 4451 C CA . LEU A 1 595 ? 13.019 -7.014 2.275 1.00 97.75 595 LEU A CA 1
ATOM 4452 C C . LEU A 1 595 ? 13.574 -8.165 3.114 1.00 97.75 595 LEU A C 1
ATOM 4454 O O . LEU A 1 595 ? 12.889 -9.155 3.369 1.00 97.75 595 LEU A O 1
ATOM 4458 N N . ALA A 1 596 ? 14.804 -8.018 3.600 1.00 97.56 596 ALA A N 1
ATOM 4459 C CA . ALA A 1 596 ? 15.379 -8.919 4.589 1.00 97.56 596 ALA A CA 1
ATOM 4460 C C . ALA A 1 596 ? 15.174 -8.346 5.999 1.00 97.56 596 ALA A C 1
ATOM 4462 O O . ALA A 1 596 ? 15.609 -7.232 6.284 1.00 97.56 596 ALA A O 1
ATOM 4463 N N . VAL A 1 597 ? 14.527 -9.094 6.893 1.00 98.06 597 VAL A N 1
ATOM 4464 C CA . VAL A 1 597 ? 14.137 -8.643 8.238 1.00 98.06 597 VAL A CA 1
ATOM 4465 C C . VAL A 1 597 ? 14.907 -9.435 9.288 1.00 98.06 597 VAL A C 1
ATOM 4467 O O . VAL A 1 597 ? 14.719 -10.639 9.427 1.00 98.06 597 VAL A O 1
ATOM 4470 N N . GLY A 1 598 ? 15.799 -8.780 10.036 1.00 95.94 598 GLY A N 1
ATOM 4471 C CA . GLY A 1 598 ? 16.596 -9.405 11.102 1.00 95.94 598 GLY A CA 1
ATOM 4472 C C . GLY A 1 598 ? 17.632 -10.434 10.632 1.00 95.94 598 GLY A C 1
ATOM 4473 O O . GLY A 1 598 ? 18.252 -11.103 11.460 1.00 95.94 598 GLY A O 1
ATOM 4474 N N . THR A 1 599 ? 17.827 -10.584 9.322 1.00 94.00 599 THR A N 1
ATOM 4475 C CA . THR A 1 599 ? 18.748 -11.559 8.732 1.00 94.00 599 THR A CA 1
ATOM 4476 C C . THR A 1 599 ? 20.205 -11.205 9.008 1.00 94.00 599 THR A C 1
ATOM 4478 O O . THR A 1 599 ? 20.556 -10.035 9.127 1.00 94.00 599 THR A O 1
ATOM 4481 N N . GLY A 1 600 ? 21.076 -12.213 9.110 1.00 89.06 600 GLY A N 1
ATOM 4482 C CA . GLY A 1 600 ? 22.506 -11.986 9.373 1.00 89.06 600 GLY A CA 1
ATOM 4483 C C . GLY A 1 600 ? 22.816 -11.438 10.776 1.00 89.06 600 GLY A C 1
ATOM 4484 O O . GLY A 1 600 ? 23.954 -11.067 11.051 1.00 89.06 600 GLY A O 1
ATOM 4485 N N . ASN A 1 601 ? 21.826 -11.414 11.674 1.00 90.88 601 ASN A N 1
ATOM 4486 C CA . ASN A 1 601 ? 21.931 -10.912 13.040 1.00 90.88 601 ASN A CA 1
ATOM 4487 C C . ASN A 1 601 ? 21.394 -11.935 14.054 1.00 90.88 601 ASN A C 1
ATOM 4489 O O . ASN A 1 601 ? 20.624 -12.829 13.712 1.00 90.88 601 ASN A O 1
ATOM 4493 N N . SER A 1 602 ? 21.799 -11.800 15.318 1.00 93.56 602 SER A N 1
ATOM 4494 C CA . SER A 1 602 ? 21.378 -12.691 16.411 1.00 93.56 602 SER A CA 1
ATOM 4495 C C . SER A 1 602 ? 20.157 -12.194 17.190 1.00 93.56 602 SER A C 1
ATOM 4497 O O . SER A 1 602 ? 19.817 -12.744 18.235 1.00 93.56 602 SER A O 1
ATOM 4499 N N . TYR A 1 603 ? 19.517 -11.127 16.724 1.00 93.94 603 TYR A N 1
ATOM 4500 C CA . TYR A 1 603 ? 18.330 -10.553 17.341 1.00 93.94 603 TYR A CA 1
ATOM 4501 C C . TYR A 1 603 ? 17.283 -10.267 16.269 1.00 93.94 603 TYR A C 1
ATOM 4503 O O . TYR A 1 603 ? 17.633 -9.960 15.129 1.00 93.94 603 TYR A O 1
ATOM 4511 N N . ARG A 1 604 ? 16.003 -10.326 16.647 1.00 95.50 604 ARG A N 1
ATOM 4512 C CA . ARG A 1 604 ? 14.891 -10.097 15.720 1.00 95.50 604 ARG A CA 1
ATOM 4513 C C . ARG A 1 604 ? 14.956 -8.730 15.041 1.00 95.50 604 ARG A C 1
ATOM 4515 O O . ARG A 1 604 ? 15.382 -7.751 15.665 1.00 95.50 604 ARG A O 1
ATOM 4522 N N . GLY A 1 605 ? 14.498 -8.691 13.795 1.00 96.50 605 GLY A N 1
ATOM 4523 C CA . GLY A 1 605 ? 13.999 -7.479 13.150 1.00 96.50 605 GLY A CA 1
ATOM 4524 C C . GLY A 1 605 ? 12.489 -7.350 13.337 1.00 96.50 605 GLY A C 1
ATOM 4525 O O . GLY A 1 605 ? 11.835 -8.293 13.794 1.00 96.50 605 GLY A O 1
ATOM 4526 N N . GLU A 1 606 ? 11.966 -6.174 13.018 1.00 97.00 606 GLU A N 1
ATOM 4527 C CA . GLU A 1 606 ? 10.543 -5.842 13.105 1.00 97.00 606 GLU A CA 1
ATOM 4528 C C . GLU A 1 606 ? 10.196 -4.887 11.968 1.00 97.00 606 GLU A C 1
ATOM 4530 O O . GLU A 1 606 ? 10.872 -3.873 11.776 1.00 97.00 606 GLU A O 1
ATOM 4535 N N . ILE A 1 607 ? 9.149 -5.227 11.222 1.00 97.75 607 ILE A N 1
ATOM 4536 C CA . ILE A 1 607 ? 8.531 -4.310 10.272 1.00 97.75 607 ILE A CA 1
ATOM 4537 C C . ILE A 1 607 ? 7.171 -3.888 10.795 1.00 97.75 607 ILE A C 1
ATOM 4539 O O . ILE A 1 607 ? 6.442 -4.699 11.366 1.00 97.75 607 ILE A O 1
ATOM 4543 N N . ARG A 1 608 ? 6.825 -2.626 10.558 1.00 97.44 608 ARG A N 1
ATOM 4544 C CA . ARG A 1 608 ? 5.503 -2.083 10.844 1.00 97.44 608 ARG A CA 1
ATOM 4545 C C . ARG A 1 608 ? 5.089 -1.127 9.744 1.00 97.44 608 ARG A C 1
ATOM 4547 O O . ARG A 1 608 ? 5.751 -0.106 9.537 1.00 97.44 608 ARG A O 1
ATOM 4554 N N . THR A 1 609 ? 3.993 -1.463 9.073 1.00 97.06 609 THR A N 1
ATOM 4555 C CA . THR A 1 609 ? 3.469 -0.691 7.942 1.00 97.06 609 THR A CA 1
ATOM 4556 C C . THR A 1 609 ? 3.065 0.723 8.370 1.00 97.06 609 THR A C 1
ATOM 4558 O O . THR A 1 609 ? 2.867 0.975 9.561 1.00 97.06 609 THR A O 1
ATOM 4561 N N . PRO A 1 610 ? 2.884 1.656 7.424 1.00 95.38 610 PRO A N 1
ATOM 4562 C CA . PRO A 1 610 ? 2.114 2.871 7.660 1.00 95.38 610 PRO A CA 1
ATOM 4563 C C . PRO A 1 610 ? 0.663 2.554 8.059 1.00 95.38 610 PRO A C 1
ATOM 4565 O O . PRO A 1 610 ? 0.173 1.434 7.878 1.00 95.38 610 PRO A O 1
ATOM 4568 N N . PHE A 1 611 ? -0.046 3.567 8.564 1.00 92.81 611 PHE A N 1
ATOM 4569 C CA . PHE A 1 611 ? -1.497 3.493 8.757 1.00 92.81 611 PHE A CA 1
ATOM 4570 C C . PHE A 1 611 ? -2.211 3.229 7.430 1.00 92.81 611 PHE A C 1
ATOM 4572 O O . PHE A 1 611 ? -1.910 3.879 6.428 1.00 92.81 611 PHE A O 1
ATOM 4579 N N . ILE A 1 612 ? -3.222 2.361 7.439 1.00 91.12 612 ILE A N 1
ATOM 4580 C CA . ILE A 1 612 ? -4.011 2.035 6.244 1.00 91.12 612 ILE A CA 1
ATOM 4581 C C . ILE A 1 612 ? -5.046 3.145 5.981 1.00 91.12 612 ILE A C 1
ATOM 4583 O O . ILE A 1 612 ? -6.245 2.992 6.208 1.00 91.12 612 ILE A O 1
ATOM 4587 N N . ARG A 1 613 ? -4.581 4.308 5.513 1.00 86.88 613 ARG A N 1
ATOM 4588 C CA . ARG A 1 613 ? -5.396 5.537 5.380 1.00 86.88 613 ARG A CA 1
ATOM 4589 C C . ARG A 1 613 ? -6.547 5.437 4.381 1.00 86.88 613 ARG A C 1
ATOM 4591 O O . ARG A 1 613 ? -7.447 6.266 4.409 1.00 86.88 613 ARG A O 1
ATOM 4598 N N . ASN A 1 614 ? -6.514 4.431 3.515 1.00 87.50 614 ASN A N 1
ATOM 4599 C CA . ASN A 1 614 ? -7.523 4.201 2.485 1.00 87.50 614 ASN A CA 1
ATOM 4600 C C . ASN A 1 614 ? -8.809 3.546 3.029 1.00 87.50 614 ASN A C 1
ATOM 4602 O O . ASN A 1 614 ? -9.715 3.251 2.255 1.00 87.50 614 ASN A O 1
ATOM 4606 N N . ILE A 1 615 ? -8.899 3.311 4.343 1.00 89.06 615 ILE A N 1
ATOM 4607 C CA . ILE A 1 615 ? -10.104 2.815 5.010 1.00 89.06 615 ILE A CA 1
ATOM 4608 C C . ILE A 1 615 ? -10.990 3.999 5.426 1.00 89.06 615 ILE A C 1
ATOM 4610 O O . ILE A 1 615 ? -10.699 4.710 6.384 1.00 89.06 615 ILE A O 1
ATOM 4614 N N . GLU A 1 616 ? -12.112 4.199 4.734 1.00 82.69 616 GLU A N 1
ATOM 4615 C CA . GLU A 1 616 ? -13.038 5.309 5.024 1.00 82.69 616 GLU A CA 1
ATOM 4616 C C . GLU A 1 616 ? -13.976 5.025 6.213 1.00 82.69 616 GLU A C 1
ATOM 4618 O O . GLU A 1 616 ? -14.425 5.940 6.905 1.00 82.69 616 GLU A O 1
ATOM 4623 N N . SER A 1 617 ? -14.265 3.747 6.473 1.00 84.12 617 SER A N 1
ATOM 4624 C CA . SER A 1 617 ? -15.116 3.279 7.572 1.00 84.12 617 SER A CA 1
ATOM 4625 C C . SER A 1 617 ? -14.705 1.871 8.015 1.00 84.12 617 SER A C 1
ATOM 4627 O O . SER A 1 617 ? -13.872 1.239 7.373 1.00 84.12 617 SER A O 1
ATOM 4629 N N . VAL A 1 618 ? -15.275 1.366 9.112 1.00 88.81 618 VAL A N 1
ATOM 4630 C CA . VAL A 1 618 ? -14.963 0.023 9.639 1.00 88.81 618 VAL A CA 1
ATOM 4631 C C . VAL A 1 618 ? -15.142 -1.030 8.545 1.00 88.81 618 VAL A C 1
ATOM 4633 O O . VAL A 1 618 ? -16.237 -1.172 8.004 1.00 88.81 618 VAL A O 1
ATOM 4636 N N . THR A 1 619 ? -14.074 -1.762 8.242 1.00 89.94 619 THR A N 1
ATOM 4637 C CA . THR A 1 619 ? -14.005 -2.667 7.088 1.00 89.94 619 THR A CA 1
ATOM 4638 C C . THR A 1 619 ? -13.407 -4.009 7.501 1.00 89.94 619 THR A C 1
ATOM 4640 O O . THR A 1 619 ? -12.482 -4.057 8.309 1.00 89.94 619 THR A O 1
ATOM 4643 N N . ASP A 1 620 ? -13.921 -5.108 6.947 1.00 93.44 620 ASP A N 1
ATOM 4644 C CA . ASP A 1 620 ? -13.222 -6.396 7.021 1.00 93.44 620 ASP A CA 1
ATOM 4645 C C . ASP A 1 620 ? -12.285 -6.495 5.812 1.00 93.44 620 ASP A C 1
ATOM 4647 O O . ASP A 1 620 ? -12.622 -6.024 4.727 1.00 93.44 620 ASP A O 1
ATOM 4651 N N . MET A 1 621 ? -11.109 -7.090 5.980 1.00 95.12 621 MET A N 1
ATOM 4652 C CA . MET A 1 621 ? -10.082 -7.145 4.943 1.00 95.12 621 MET A CA 1
ATOM 4653 C C . MET A 1 621 ? -9.314 -8.465 4.957 1.00 95.12 621 MET A C 1
ATOM 4655 O O . MET A 1 621 ? -9.268 -9.163 5.969 1.00 95.12 621 MET A O 1
ATOM 4659 N N . VAL A 1 622 ? -8.668 -8.782 3.839 1.00 97.19 622 VAL A N 1
ATOM 4660 C CA . VAL A 1 622 ? -7.628 -9.808 3.752 1.00 97.19 622 VAL A CA 1
ATOM 4661 C C . VAL A 1 622 ? -6.275 -9.118 3.774 1.00 97.19 622 VAL A C 1
ATOM 4663 O O . VAL A 1 622 ? -6.017 -8.231 2.963 1.00 97.19 622 VAL A O 1
ATOM 4666 N N . VAL A 1 623 ? -5.416 -9.537 4.696 1.00 98.12 623 VAL A N 1
ATOM 4667 C CA . VAL A 1 623 ? -3.996 -9.184 4.725 1.00 98.12 623 VAL A CA 1
ATOM 4668 C C . VAL A 1 623 ? -3.214 -10.369 4.179 1.00 98.12 623 VAL A C 1
ATOM 4670 O O . VAL A 1 623 ? -3.368 -11.473 4.691 1.00 98.12 623 VAL A O 1
ATOM 4673 N N . SER A 1 624 ? -2.380 -10.156 3.167 1.00 98.38 624 SER A N 1
ATOM 4674 C CA . SER A 1 624 ? -1.552 -11.199 2.556 1.00 98.38 624 SER A CA 1
ATOM 4675 C C . SER A 1 624 ? -0.123 -10.718 2.359 1.00 98.38 624 SER A C 1
ATOM 4677 O O . SER A 1 624 ? 0.080 -9.556 2.021 1.00 98.38 624 SER A O 1
ATOM 4679 N N . PHE A 1 625 ? 0.858 -11.599 2.534 1.00 98.69 625 PHE A N 1
ATOM 4680 C CA . PHE A 1 625 ? 2.253 -11.346 2.167 1.00 98.69 625 PHE A CA 1
ATOM 4681 C C . PHE A 1 625 ? 3.000 -12.648 1.872 1.00 98.69 625 PHE A C 1
ATOM 4683 O O . PHE A 1 625 ? 2.655 -13.711 2.401 1.00 98.69 625 PHE A O 1
ATOM 4690 N N . ARG A 1 626 ? 4.052 -12.563 1.055 1.00 98.38 626 ARG A N 1
ATOM 4691 C CA . ARG A 1 626 ? 4.991 -13.665 0.822 1.00 98.38 626 ARG A CA 1
ATOM 4692 C C . ARG A 1 626 ? 6.132 -13.599 1.822 1.00 98.38 626 ARG A C 1
ATOM 4694 O O . ARG A 1 626 ? 6.649 -12.523 2.096 1.00 98.38 626 ARG A O 1
ATOM 4701 N N . PHE A 1 627 ? 6.552 -14.737 2.362 1.00 98.06 627 PHE A N 1
ATOM 4702 C CA . PHE A 1 627 ? 7.679 -14.814 3.284 1.00 98.06 627 PHE A CA 1
ATOM 4703 C C . PHE A 1 627 ? 8.533 -16.069 3.081 1.00 98.06 627 PHE A C 1
ATOM 4705 O O . PHE A 1 627 ? 8.071 -17.088 2.570 1.00 98.06 627 PHE A O 1
ATOM 4712 N N . CYS A 1 628 ? 9.787 -15.997 3.523 1.00 97.31 628 CYS A N 1
ATOM 4713 C CA . CYS A 1 628 ? 10.688 -17.141 3.641 1.00 97.31 628 CYS A CA 1
ATOM 4714 C C . CYS A 1 628 ? 11.490 -17.034 4.940 1.00 97.31 628 CYS A C 1
ATOM 4716 O O . CYS A 1 628 ? 12.092 -15.999 5.223 1.00 97.31 628 CYS A O 1
ATOM 4718 N N . LEU A 1 629 ? 11.558 -18.111 5.723 1.00 97.19 629 LEU A N 1
ATOM 4719 C CA . LEU A 1 629 ? 12.355 -18.138 6.953 1.00 97.19 629 LEU A CA 1
ATOM 4720 C C . LEU A 1 629 ? 13.857 -18.239 6.645 1.00 97.19 629 LEU A C 1
ATOM 4722 O O . LEU A 1 629 ? 14.265 -18.885 5.680 1.00 97.19 629 LEU A O 1
ATOM 4726 N N . GLN A 1 630 ? 14.704 -17.633 7.480 1.00 95.88 630 GLN A N 1
ATOM 4727 C CA . GLN A 1 630 ? 16.158 -17.779 7.378 1.00 95.88 630 GLN A CA 1
ATOM 4728 C C . GLN A 1 630 ? 16.598 -19.226 7.651 1.00 95.88 630 GLN A C 1
ATOM 4730 O O . GLN A 1 630 ? 16.046 -19.907 8.512 1.00 95.88 630 GLN A O 1
ATOM 4735 N N . ASN A 1 631 ? 17.651 -19.701 6.975 1.00 95.12 631 ASN A N 1
ATOM 4736 C CA . ASN A 1 631 ? 18.319 -20.944 7.379 1.00 95.12 631 ASN A CA 1
ATOM 4737 C C . ASN A 1 631 ? 18.659 -20.907 8.881 1.00 95.12 631 ASN A C 1
ATOM 4739 O O . ASN A 1 631 ? 19.238 -19.937 9.377 1.00 95.12 631 ASN A O 1
ATOM 4743 N N . GLY A 1 632 ? 18.318 -21.982 9.589 1.00 95.12 632 GLY A N 1
ATOM 4744 C CA . GLY A 1 632 ? 18.567 -22.116 11.018 1.00 95.12 632 GLY A CA 1
ATOM 4745 C C . GLY A 1 632 ? 17.575 -21.345 11.885 1.00 95.12 632 GLY A C 1
ATOM 4746 O O . GLY A 1 632 ? 17.798 -21.271 13.094 1.00 95.12 632 GLY A O 1
ATOM 4747 N N . PHE A 1 633 ? 16.494 -20.800 11.305 1.00 96.56 633 PHE A N 1
ATOM 4748 C CA . PHE A 1 633 ? 15.435 -20.117 12.044 1.00 96.56 633 PHE A CA 1
ATOM 4749 C C . PHE A 1 633 ? 14.975 -20.967 13.231 1.00 96.56 633 PHE A C 1
ATOM 4751 O O . PHE A 1 633 ? 14.589 -22.137 13.105 1.00 96.56 633 PHE A O 1
ATOM 4758 N N . ASN A 1 634 ? 15.062 -20.379 14.419 1.00 93.62 634 ASN A N 1
ATOM 4759 C CA . ASN A 1 634 ? 14.752 -21.051 15.672 1.00 93.62 634 ASN A CA 1
ATOM 4760 C C . ASN A 1 634 ? 13.863 -20.188 16.561 1.00 93.62 634 ASN A C 1
ATOM 4762 O O . ASN A 1 634 ? 14.096 -20.050 17.760 1.00 93.62 634 ASN A O 1
ATOM 4766 N N . ASP A 1 635 ? 12.842 -19.621 15.938 1.00 96.62 635 ASP A N 1
ATOM 4767 C CA . ASP A 1 635 ? 11.821 -18.825 16.595 1.00 96.62 635 ASP A CA 1
ATOM 4768 C C . ASP A 1 635 ? 10.435 -19.202 16.044 1.00 96.62 635 ASP A C 1
ATOM 4770 O O . ASP A 1 635 ? 10.247 -20.256 15.426 1.00 96.62 635 ASP A O 1
ATOM 4774 N N . ALA A 1 636 ? 9.451 -18.351 16.292 1.00 96.75 636 ALA A N 1
ATOM 4775 C CA . ALA A 1 636 ? 8.163 -18.326 15.630 1.00 96.75 636 ALA A CA 1
ATOM 4776 C C . ALA A 1 636 ? 7.991 -16.986 14.906 1.00 96.75 636 ALA A C 1
ATOM 4778 O O . ALA A 1 636 ? 8.470 -15.958 15.389 1.00 96.75 636 ALA A O 1
ATOM 4779 N N . LEU A 1 637 ? 7.270 -16.996 13.787 1.00 97.75 637 LEU A N 1
ATOM 4780 C CA . LEU A 1 637 ? 6.837 -15.768 13.129 1.00 97.75 637 LEU A CA 1
ATOM 4781 C C . LEU A 1 637 ? 5.658 -15.194 13.920 1.00 97.75 637 LEU A C 1
ATOM 4783 O O . LEU A 1 637 ? 4.672 -15.893 14.153 1.00 97.75 637 LEU A O 1
ATOM 4787 N N . LEU A 1 638 ? 5.771 -13.952 14.371 1.00 97.69 638 LEU A N 1
ATOM 4788 C CA . LEU A 1 638 ? 4.721 -13.231 15.078 1.00 97.69 638 LEU A CA 1
ATOM 4789 C C . LEU A 1 638 ? 4.171 -12.145 14.163 1.00 97.69 638 LEU A C 1
ATOM 4791 O O . LEU A 1 638 ? 4.933 -11.318 13.663 1.00 97.69 638 LEU A O 1
ATOM 4795 N N . VAL A 1 639 ? 2.857 -12.166 13.972 1.00 97.88 639 VAL A N 1
ATOM 4796 C CA . VAL A 1 639 ? 2.122 -11.159 13.216 1.00 97.88 639 VAL A CA 1
ATOM 4797 C C . VAL A 1 639 ? 1.117 -10.488 14.140 1.00 97.88 639 VAL A C 1
ATOM 4799 O O . VAL A 1 639 ? 0.290 -11.174 14.742 1.00 97.88 639 VAL A O 1
ATOM 4802 N N . ASP A 1 640 ? 1.180 -9.164 14.240 1.00 96.19 640 ASP A N 1
ATOM 4803 C CA . ASP A 1 640 ? 0.257 -8.358 15.030 1.00 96.19 640 ASP A CA 1
ATOM 4804 C C . ASP A 1 640 ? -0.561 -7.426 14.127 1.00 96.19 640 ASP A C 1
ATOM 4806 O O . ASP A 1 640 ? -0.028 -6.728 13.262 1.00 96.19 640 ASP A O 1
ATOM 4810 N N . ILE A 1 641 ? -1.867 -7.375 14.379 1.00 96.38 641 ILE A N 1
ATOM 4811 C CA . ILE A 1 641 ? -2.766 -6.334 13.878 1.00 96.38 641 ILE A CA 1
ATOM 4812 C C . ILE A 1 641 ? -2.996 -5.343 15.015 1.00 96.38 641 ILE A C 1
ATOM 4814 O O . ILE A 1 641 ? -3.624 -5.680 16.020 1.00 96.38 641 ILE A O 1
ATOM 4818 N N . LEU A 1 642 ? -2.457 -4.131 14.887 1.00 92.94 642 LEU A N 1
ATOM 4819 C CA . LEU A 1 642 ? -2.466 -3.131 15.958 1.00 92.94 642 LEU A CA 1
ATOM 4820 C C . LEU A 1 642 ? -3.661 -2.171 15.853 1.00 92.94 642 LEU A C 1
ATOM 4822 O O . LEU A 1 642 ? -4.179 -1.905 14.770 1.00 92.94 642 LEU A O 1
ATOM 4826 N N . ASN A 1 643 ? -4.019 -1.576 16.995 1.00 89.38 643 ASN A N 1
ATOM 4827 C CA . ASN A 1 643 ? -5.082 -0.588 17.225 1.00 89.38 643 ASN A CA 1
ATOM 4828 C C . ASN A 1 643 ? -6.509 -1.115 17.043 1.00 89.38 643 ASN A C 1
ATOM 4830 O O . ASN A 1 643 ? -7.286 -1.084 17.998 1.00 89.38 643 ASN A O 1
ATOM 4834 N N . SER A 1 644 ? -6.857 -1.551 15.834 1.00 87.69 644 SER A N 1
ATOM 4835 C CA . SER A 1 644 ? -8.167 -2.099 15.484 1.00 87.69 644 SER A CA 1
ATOM 4836 C C . SER A 1 644 ? -8.002 -3.196 14.439 1.00 87.69 644 SER A C 1
ATOM 4838 O O . SER A 1 644 ? -7.103 -3.121 13.602 1.00 87.69 644 SER A O 1
ATOM 4840 N N . GLY A 1 645 ? -8.856 -4.212 14.489 1.00 90.94 645 GLY A N 1
ATOM 4841 C CA . GLY A 1 645 ? -8.745 -5.398 13.648 1.00 90.94 645 GLY A CA 1
ATOM 4842 C C . GLY A 1 645 ? -8.588 -6.684 14.461 1.00 90.94 645 GLY A C 1
ATOM 4843 O O . GLY A 1 645 ? -7.799 -6.753 15.402 1.00 90.94 645 GLY A O 1
ATOM 4844 N N . PHE A 1 646 ? -9.337 -7.717 14.088 1.00 90.44 646 PHE A N 1
ATOM 4845 C CA . PHE A 1 646 ? -9.284 -9.044 14.704 1.00 90.44 646 PHE A CA 1
ATOM 4846 C C . PHE A 1 646 ? -9.002 -10.098 13.647 1.00 90.44 646 PHE A C 1
ATOM 4848 O O . PHE A 1 646 ? -9.759 -10.217 12.683 1.00 90.44 646 PHE A O 1
ATOM 4855 N N . ILE A 1 647 ? -7.952 -10.886 13.859 1.00 94.19 647 ILE A N 1
ATOM 4856 C CA . ILE A 1 647 ? -7.615 -12.022 13.005 1.00 94.19 647 ILE A CA 1
ATOM 4857 C C . ILE A 1 647 ? -8.635 -13.132 13.272 1.00 94.19 647 ILE A C 1
ATOM 4859 O O . ILE A 1 647 ? -8.771 -13.608 14.398 1.00 94.19 647 ILE A O 1
ATOM 4863 N N . SER A 1 648 ? -9.370 -13.520 12.236 1.00 90.94 648 SER A N 1
ATOM 4864 C CA . SER A 1 648 ? -10.455 -14.509 12.313 1.00 90.94 648 SER A CA 1
ATOM 4865 C C . SER A 1 648 ? -10.135 -15.817 11.592 1.00 90.94 648 SER A C 1
ATOM 4867 O O . SER A 1 648 ? -10.662 -16.865 11.957 1.00 90.94 648 SER A O 1
ATOM 4869 N N . GLU A 1 649 ? -9.246 -15.773 10.603 1.00 94.94 649 GLU A N 1
ATOM 4870 C CA . GLU A 1 649 ? -8.810 -16.926 9.819 1.00 94.94 649 GLU A CA 1
ATOM 4871 C C . GLU A 1 649 ? -7.380 -16.687 9.334 1.00 94.94 649 GLU A C 1
ATOM 4873 O O . GLU A 1 649 ? -7.023 -15.546 9.040 1.00 94.94 649 GLU A O 1
ATOM 4878 N N . CYS A 1 650 ? -6.590 -17.759 9.226 1.00 97.62 650 CYS A N 1
ATOM 4879 C CA . CYS A 1 650 ? -5.242 -17.737 8.664 1.00 97.62 650 CYS A CA 1
ATOM 4880 C C . CYS A 1 650 ? -5.067 -18.891 7.669 1.00 97.62 650 CYS A C 1
ATOM 4882 O O . CYS A 1 650 ? -5.488 -20.021 7.942 1.00 97.62 650 CYS A O 1
ATOM 4884 N N . LYS A 1 651 ? -4.390 -18.631 6.549 1.00 98.12 651 LYS A N 1
ATOM 4885 C CA . LYS A 1 651 ? -3.997 -19.632 5.553 1.00 98.12 651 LYS A CA 1
ATOM 4886 C C . LYS A 1 651 ? -2.535 -19.463 5.184 1.00 98.12 651 LYS A C 1
ATOM 4888 O O . LYS A 1 651 ? -2.076 -18.338 5.043 1.00 98.12 651 LYS A O 1
ATOM 4893 N N . ILE A 1 652 ? -1.825 -20.570 5.004 1.00 98.00 652 ILE A N 1
ATOM 4894 C CA . ILE A 1 652 ? -0.503 -20.585 4.376 1.00 98.00 652 ILE A CA 1
ATOM 4895 C C . ILE A 1 652 ? -0.615 -21.396 3.093 1.00 98.00 652 ILE A C 1
ATOM 4897 O O . ILE A 1 652 ? -1.123 -22.516 3.119 1.00 98.00 652 ILE A O 1
ATOM 4901 N N . ASP A 1 653 ? -0.197 -20.808 1.975 1.00 97.31 653 ASP A N 1
ATOM 4902 C CA . ASP A 1 653 ? -0.267 -21.407 0.636 1.00 97.31 653 ASP A CA 1
ATOM 4903 C C . ASP A 1 653 ? -1.679 -21.918 0.287 1.00 97.31 653 ASP A C 1
ATOM 4905 O O . ASP A 1 653 ? -1.873 -22.993 -0.281 1.00 97.31 653 ASP A O 1
ATOM 4909 N N . GLY A 1 654 ? -2.698 -21.153 0.697 1.00 96.88 654 GLY A N 1
ATOM 4910 C CA . GLY A 1 654 ? -4.116 -21.479 0.518 1.00 96.88 654 GLY A CA 1
ATOM 4911 C C . GLY A 1 654 ? -4.675 -22.532 1.486 1.00 96.88 654 GLY A C 1
ATOM 4912 O O . GLY A 1 654 ? -5.893 -22.725 1.535 1.00 96.88 654 GLY A O 1
ATOM 4913 N N . ALA A 1 655 ? -3.839 -23.192 2.292 1.00 97.19 655 ALA A N 1
ATOM 4914 C CA . ALA A 1 655 ? -4.269 -24.165 3.291 1.00 97.19 655 ALA A CA 1
ATOM 4915 C C . ALA A 1 655 ? -4.516 -23.500 4.652 1.00 97.19 655 ALA A C 1
ATOM 4917 O O . ALA A 1 655 ? -3.687 -22.738 5.143 1.00 97.19 655 ALA A O 1
ATOM 4918 N N . ALA A 1 656 ? -5.645 -23.815 5.295 1.00 97.31 656 ALA A N 1
ATOM 4919 C CA . ALA A 1 656 ? -5.957 -23.305 6.629 1.00 97.31 656 ALA A CA 1
ATOM 4920 C C . ALA A 1 656 ? -4.884 -23.717 7.650 1.00 97.31 656 ALA A C 1
ATOM 4922 O O . ALA A 1 656 ? -4.508 -24.888 7.733 1.00 97.31 656 ALA A O 1
ATOM 4923 N N . VAL A 1 657 ? -4.430 -22.761 8.460 1.00 96.38 657 VAL A N 1
ATOM 4924 C CA . VAL A 1 657 ? -3.424 -22.982 9.503 1.00 96.38 657 VAL A CA 1
ATOM 4925 C C . VAL A 1 657 ? -3.884 -22.366 10.820 1.00 96.38 657 VAL A C 1
ATOM 4927 O O . VAL A 1 657 ? -4.455 -21.278 10.859 1.00 96.38 657 VAL A O 1
ATOM 4930 N N . SER A 1 658 ? -3.627 -23.059 11.927 1.00 93.69 658 SER A N 1
ATOM 4931 C CA . SER A 1 658 ? -3.858 -22.516 13.266 1.00 93.69 658 SER A CA 1
ATOM 4932 C C . SER A 1 658 ? -2.551 -21.968 13.845 1.00 93.69 658 SER A C 1
ATOM 4934 O O . SER A 1 658 ? -1.562 -22.707 13.901 1.00 93.69 658 SER A O 1
ATOM 4936 N N . PRO A 1 659 ? -2.522 -20.705 14.305 1.00 93.50 659 PRO A N 1
ATOM 4937 C CA . PRO A 1 659 ? -1.409 -20.184 15.091 1.00 93.50 659 PRO A CA 1
ATOM 4938 C C . PRO A 1 659 ? -1.160 -21.043 16.343 1.00 93.50 659 PRO A C 1
ATOM 4940 O O . PRO A 1 659 ? -2.095 -21.584 16.932 1.00 93.50 659 PRO A O 1
ATOM 4943 N N . VAL A 1 660 ? 0.094 -21.140 16.800 1.00 92.94 660 VAL A N 1
ATOM 4944 C CA . VAL A 1 660 ? 0.423 -21.791 18.086 1.00 92.94 660 VAL A CA 1
ATOM 4945 C C . VAL A 1 660 ? -0.074 -20.990 19.287 1.00 92.94 660 VAL A C 1
ATOM 4947 O O . VAL A 1 660 ? -0.322 -21.550 20.352 1.00 92.94 660 VAL A O 1
ATOM 4950 N N . SER A 1 661 ? -0.211 -19.680 19.116 1.00 90.31 661 SER A N 1
ATOM 4951 C CA . SER A 1 661 ? -0.958 -18.807 20.009 1.00 90.31 661 SER A CA 1
ATOM 4952 C C . SER A 1 661 ? -1.560 -17.682 19.185 1.00 90.31 661 SER A C 1
ATOM 4954 O O . SER A 1 661 ? -0.917 -17.158 18.276 1.00 90.31 661 SER A O 1
ATOM 4956 N N . SER A 1 662 ? -2.787 -17.307 19.505 1.00 90.50 662 SER A N 1
ATOM 4957 C CA . SER A 1 662 ? -3.448 -16.144 18.930 1.00 90.50 662 SER A CA 1
ATOM 4958 C C . SER A 1 662 ? -4.331 -15.505 19.978 1.00 90.50 662 SER A C 1
ATOM 4960 O O . SER A 1 662 ? -4.804 -16.185 20.896 1.00 90.50 662 SER A O 1
ATOM 4962 N N . GLY A 1 663 ? -4.566 -14.210 19.842 1.00 88.50 663 GLY A N 1
ATOM 4963 C CA . GLY A 1 663 ? -5.415 -13.527 20.790 1.00 88.50 663 GLY A CA 1
ATOM 4964 C C . GLY A 1 663 ? -5.416 -12.021 20.654 1.00 88.50 663 GLY A C 1
ATOM 4965 O O . GLY A 1 663 ? -4.421 -11.423 20.256 1.00 88.50 663 GLY A O 1
ATOM 4966 N N . TYR A 1 664 ? -6.524 -11.402 21.036 1.00 87.12 664 TYR A N 1
ATOM 4967 C CA . TYR A 1 664 ? -6.563 -9.965 21.245 1.00 87.12 664 TYR A CA 1
ATOM 4968 C C . TYR A 1 664 ? -6.064 -9.604 22.646 1.00 87.12 664 TYR A C 1
ATOM 4970 O O . TYR A 1 664 ? -6.587 -10.093 23.647 1.00 87.12 664 TYR A O 1
ATOM 4978 N N . LYS A 1 665 ? -5.065 -8.729 22.737 1.00 83.19 665 LYS A N 1
ATOM 4979 C CA . LYS A 1 665 ? -4.502 -8.259 24.004 1.00 83.19 665 LYS A CA 1
ATOM 4980 C C . LYS A 1 665 ? -4.437 -6.746 24.005 1.00 83.19 665 LYS A C 1
ATOM 4982 O O . LYS A 1 665 ? -3.752 -6.147 23.182 1.00 83.19 665 LYS A O 1
ATOM 4987 N N . SER A 1 666 ? -5.087 -6.121 24.987 1.00 79.12 666 SER A N 1
ATOM 4988 C CA . SER A 1 666 ? -5.133 -4.661 25.135 1.00 79.12 666 SER A CA 1
ATOM 4989 C C . SER A 1 666 ? -5.802 -3.988 23.930 1.00 79.12 666 SER A C 1
ATOM 4991 O O . SER A 1 666 ? -7.002 -3.723 23.975 1.00 79.12 666 SER A O 1
ATOM 4993 N N . ASN A 1 667 ? -5.051 -3.754 22.854 1.00 79.38 667 ASN A N 1
ATOM 4994 C CA . ASN A 1 667 ? -5.472 -3.085 21.627 1.00 79.38 667 ASN A CA 1
ATOM 4995 C C . ASN A 1 667 ? -4.838 -3.670 20.350 1.00 79.38 667 ASN A C 1
ATOM 4997 O O . ASN A 1 667 ? -4.711 -2.953 19.362 1.00 79.38 667 ASN A O 1
ATOM 5001 N N . HIS A 1 668 ? -4.371 -4.916 20.375 1.00 88.56 668 HIS A N 1
ATOM 5002 C CA . HIS A 1 668 ? -3.865 -5.591 19.181 1.00 88.56 668 HIS A CA 1
ATOM 5003 C C . HIS A 1 668 ? -4.264 -7.061 19.163 1.00 88.56 668 HIS A C 1
ATOM 5005 O O . HIS A 1 668 ? -4.427 -7.672 20.218 1.00 88.56 668 HIS A O 1
ATOM 5011 N N . CYS A 1 669 ? -4.397 -7.621 17.964 1.00 93.31 669 CYS A N 1
ATOM 5012 C CA . CYS A 1 669 ? -4.597 -9.044 17.739 1.00 93.31 669 CYS A CA 1
ATOM 5013 C C . CYS A 1 669 ? -3.283 -9.681 17.290 1.00 93.31 669 CYS A C 1
ATOM 5015 O O . CYS A 1 669 ? -2.792 -9.348 16.216 1.00 93.31 669 CYS A O 1
ATOM 5017 N N . GLU A 1 670 ? -2.749 -10.611 18.075 1.00 94.69 670 GLU A N 1
ATOM 5018 C CA . GLU A 1 670 ? -1.548 -11.369 17.718 1.00 94.69 670 GLU A CA 1
ATOM 5019 C C . GLU A 1 670 ? -1.905 -12.725 17.091 1.00 94.69 670 GLU A C 1
ATOM 5021 O O . GLU A 1 670 ? -2.876 -13.380 17.490 1.00 94.69 670 GLU A O 1
ATOM 5026 N N . ALA A 1 671 ? -1.077 -13.183 16.155 1.00 96.56 671 ALA A N 1
ATOM 5027 C CA . ALA A 1 671 ? -1.033 -14.549 15.653 1.00 96.56 671 ALA A CA 1
ATOM 5028 C C . ALA A 1 671 ? 0.428 -15.007 15.543 1.00 96.56 671 ALA A C 1
ATOM 5030 O O . ALA A 1 671 ? 1.242 -14.429 14.823 1.00 96.56 671 ALA A O 1
ATOM 5031 N N . LYS A 1 672 ? 0.769 -16.066 16.277 1.00 97.12 672 LYS A N 1
ATOM 5032 C CA . LYS A 1 672 ? 2.114 -16.640 16.332 1.00 97.12 672 LYS A CA 1
ATOM 5033 C C . LYS A 1 672 ? 2.154 -17.965 15.584 1.00 97.12 672 LYS A C 1
ATOM 5035 O O . LYS A 1 672 ? 1.440 -18.896 15.945 1.00 97.12 672 LYS A O 1
ATOM 5040 N N . PHE A 1 673 ? 3.041 -18.100 14.609 1.00 97.56 673 PHE A N 1
ATOM 5041 C CA . PHE A 1 673 ? 3.193 -19.295 13.784 1.00 97.56 673 PHE A CA 1
ATOM 5042 C C . PHE A 1 673 ? 4.509 -20.007 14.094 1.00 97.56 673 PHE A C 1
ATOM 5044 O O . PHE A 1 673 ? 5.583 -19.406 14.081 1.00 97.56 673 PHE A O 1
ATOM 5051 N N . SER A 1 674 ? 4.435 -21.306 14.390 1.00 95.50 674 SER A N 1
ATOM 5052 C CA . SER A 1 674 ? 5.633 -22.131 14.583 1.00 95.50 674 SER A CA 1
ATOM 5053 C C . SER A 1 674 ? 6.442 -22.192 13.296 1.00 95.50 674 SER A C 1
ATOM 5055 O O . SER A 1 674 ? 5.860 -22.298 12.226 1.00 95.50 674 SER A O 1
ATOM 5057 N N . LYS A 1 675 ? 7.770 -22.268 13.389 1.00 94.25 675 LYS A N 1
ATOM 5058 C CA . LYS A 1 675 ? 8.628 -22.517 12.221 1.00 94.25 675 LYS A CA 1
ATOM 5059 C C . LYS A 1 675 ? 8.268 -23.773 11.421 1.00 94.25 675 LYS A C 1
ATOM 5061 O O . LYS A 1 675 ? 8.627 -23.860 10.263 1.00 94.25 675 LYS A O 1
ATOM 5066 N N . ASN A 1 676 ? 7.568 -24.733 12.033 1.00 94.62 676 ASN A N 1
ATOM 5067 C CA . ASN A 1 676 ? 7.190 -26.000 11.401 1.00 94.62 676 ASN A CA 1
ATOM 5068 C C . ASN A 1 676 ? 5.990 -25.883 10.442 1.00 94.62 676 ASN A C 1
ATOM 5070 O O . ASN A 1 676 ? 5.590 -26.894 9.874 1.00 94.62 676 ASN A O 1
ATOM 5074 N N . VAL A 1 677 ? 5.366 -24.704 10.316 1.00 93.75 677 VAL A N 1
ATOM 5075 C CA . VAL A 1 677 ? 4.254 -24.503 9.365 1.00 93.75 677 VAL A CA 1
ATOM 5076 C C . VAL A 1 677 ? 4.734 -24.397 7.916 1.00 93.75 677 VAL A C 1
ATOM 5078 O O . VAL A 1 677 ? 3.932 -24.555 7.006 1.00 93.75 677 VAL A O 1
ATOM 5081 N N . VAL A 1 678 ? 6.029 -24.147 7.718 1.00 95.81 678 VAL A N 1
ATOM 5082 C CA . VAL A 1 678 ? 6.709 -24.068 6.422 1.00 95.81 678 VAL A CA 1
ATOM 5083 C C . VAL A 1 678 ? 8.071 -24.753 6.513 1.00 95.81 678 VAL A C 1
ATOM 5085 O O . VAL A 1 678 ? 8.552 -25.066 7.605 1.00 95.81 678 VAL A O 1
ATOM 5088 N N . GLU A 1 679 ? 8.710 -25.001 5.375 1.00 92.69 679 GLU A N 1
ATOM 5089 C CA . GLU A 1 679 ? 10.062 -25.552 5.360 1.00 92.69 679 GLU A CA 1
ATOM 5090 C C . GLU A 1 679 ? 11.090 -24.462 5.704 1.00 92.69 679 GLU A C 1
ATOM 5092 O O . GLU A 1 679 ? 11.104 -23.380 5.119 1.00 92.69 679 GLU A O 1
ATOM 5097 N N . VAL A 1 680 ? 11.979 -24.742 6.664 1.00 95.19 680 VAL A N 1
ATOM 5098 C CA . VAL A 1 680 ? 13.146 -23.888 6.922 1.00 95.19 680 VAL A CA 1
ATOM 5099 C C . VAL A 1 680 ? 14.257 -24.295 5.949 1.00 95.19 680 VAL A C 1
ATOM 5101 O O . VAL A 1 680 ? 14.609 -25.477 5.929 1.00 95.19 680 VAL A O 1
ATOM 5104 N N . PRO A 1 681 ? 14.864 -23.357 5.196 1.00 94.00 681 PRO A N 1
ATOM 5105 C CA . PRO A 1 681 ? 15.902 -23.690 4.224 1.00 94.00 681 PRO A CA 1
ATOM 5106 C C . PRO A 1 681 ? 17.064 -24.479 4.838 1.00 94.00 681 PRO A C 1
ATOM 5108 O O . PRO A 1 681 ? 17.591 -24.107 5.889 1.00 94.00 681 PRO A O 1
ATOM 5111 N N . ALA A 1 682 ? 17.507 -25.533 4.144 1.00 91.81 682 ALA A N 1
ATOM 5112 C CA . ALA A 1 682 ? 18.552 -26.445 4.620 1.00 91.81 682 ALA A CA 1
ATOM 5113 C C . ALA A 1 682 ? 19.944 -25.796 4.750 1.00 91.81 682 ALA A C 1
ATOM 5115 O O . ALA A 1 682 ? 20.781 -26.255 5.528 1.00 91.81 682 ALA A O 1
ATOM 5116 N N . SER A 1 683 ? 20.218 -24.745 3.972 1.00 94.75 683 SER A N 1
ATOM 5117 C CA . SER A 1 683 ? 21.450 -23.963 4.063 1.00 94.75 683 SER A CA 1
ATOM 5118 C C . SER A 1 683 ? 21.222 -22.515 3.608 1.00 94.75 683 SER A C 1
ATOM 5120 O O . SER A 1 683 ? 20.184 -22.179 3.036 1.00 94.75 683 SER A O 1
ATOM 5122 N N . ALA A 1 684 ? 22.190 -21.625 3.860 1.00 90.62 684 ALA A N 1
ATOM 5123 C CA . ALA A 1 684 ? 22.121 -20.254 3.350 1.00 90.62 684 ALA A CA 1
ATOM 5124 C C . ALA A 1 684 ? 22.274 -20.221 1.819 1.00 90.62 684 ALA A C 1
ATOM 5126 O O . ALA A 1 684 ? 21.606 -19.415 1.177 1.00 90.62 684 ALA A O 1
ATOM 5127 N N . ALA A 1 685 ? 23.091 -21.133 1.280 1.00 93.69 685 ALA A N 1
ATOM 5128 C CA . ALA A 1 685 ? 23.410 -21.297 -0.136 1.00 93.69 685 ALA A CA 1
ATOM 5129 C C . ALA A 1 685 ? 22.298 -21.962 -0.961 1.00 93.69 685 ALA A C 1
ATOM 5131 O O . ALA A 1 685 ? 22.268 -21.809 -2.178 1.00 93.69 685 ALA A O 1
ATOM 5132 N N . ALA A 1 686 ? 21.388 -22.703 -0.325 1.00 93.12 686 ALA A N 1
ATOM 5133 C CA . ALA A 1 686 ? 20.271 -23.331 -1.016 1.00 93.12 686 ALA A CA 1
ATOM 5134 C C . ALA A 1 686 ? 19.272 -22.282 -1.533 1.00 93.12 686 ALA A C 1
ATOM 5136 O O . ALA A 1 686 ? 18.981 -21.296 -0.839 1.00 93.12 686 ALA A O 1
ATOM 5137 N N . ALA A 1 687 ? 18.723 -22.551 -2.722 1.00 92.06 687 ALA A N 1
ATOM 5138 C CA . ALA A 1 687 ? 17.549 -21.856 -3.232 1.00 92.06 687 ALA A CA 1
ATOM 5139 C C . ALA A 1 687 ? 16.394 -21.977 -2.228 1.00 92.06 687 ALA A C 1
ATOM 5141 O O . ALA A 1 687 ? 16.243 -22.993 -1.542 1.00 92.06 687 ALA A O 1
ATOM 5142 N N . LYS A 1 688 ? 15.617 -20.907 -2.109 1.00 92.44 688 LYS A N 1
ATOM 5143 C CA . LYS A 1 688 ? 14.601 -20.718 -1.079 1.00 92.44 688 LYS A CA 1
ATOM 5144 C C . LYS A 1 688 ? 13.209 -20.788 -1.680 1.00 92.44 688 LYS A C 1
ATOM 5146 O O . LYS A 1 688 ? 13.016 -20.532 -2.864 1.00 92.44 688 LYS A O 1
ATOM 5151 N N . VAL A 1 689 ? 12.241 -21.119 -0.836 1.00 93.75 689 VAL A N 1
ATOM 5152 C CA . VAL A 1 689 ? 10.836 -21.230 -1.223 1.00 93.75 689 VAL A CA 1
ATOM 5153 C C . VAL A 1 689 ? 10.062 -20.087 -0.582 1.00 93.75 689 VAL A C 1
ATOM 5155 O O . VAL A 1 689 ? 10.156 -19.859 0.624 1.00 93.75 689 VAL A O 1
ATOM 5158 N N . TRP A 1 690 ? 9.318 -19.358 -1.408 1.00 96.62 690 TRP A N 1
ATOM 5159 C CA . TRP A 1 690 ? 8.339 -18.386 -0.942 1.00 96.62 690 TRP A CA 1
ATOM 5160 C C . TRP A 1 690 ? 7.067 -19.101 -0.496 1.00 96.62 690 TRP A C 1
ATOM 5162 O O . TRP A 1 690 ? 6.560 -19.960 -1.214 1.00 96.62 690 TRP A O 1
ATOM 5172 N N . HIS A 1 691 ? 6.539 -18.685 0.649 1.00 98.00 691 HIS A N 1
ATOM 5173 C CA . HIS A 1 691 ? 5.232 -19.087 1.156 1.00 98.00 691 HIS A CA 1
ATOM 5174 C C . HIS A 1 691 ? 4.335 -17.862 1.285 1.00 98.00 691 HIS A C 1
ATOM 5176 O O . HIS A 1 691 ? 4.819 -16.791 1.644 1.00 98.00 691 HIS A O 1
ATOM 5182 N N . THR A 1 692 ? 3.037 -18.002 1.045 1.00 98.62 692 THR A N 1
ATOM 5183 C CA . THR A 1 692 ? 2.073 -16.902 1.185 1.00 98.62 692 THR A CA 1
ATOM 5184 C C . THR A 1 692 ? 1.265 -17.087 2.459 1.00 98.62 692 THR A C 1
ATOM 5186 O O . THR A 1 692 ? 0.553 -18.081 2.580 1.00 98.62 692 THR A O 1
ATOM 5189 N N . LEU A 1 693 ? 1.344 -16.137 3.396 1.00 98.50 693 LEU A N 1
ATOM 5190 C CA . LEU A 1 693 ? 0.430 -16.065 4.539 1.00 98.50 693 LEU A CA 1
ATOM 5191 C C . LEU A 1 693 ? -0.722 -15.120 4.199 1.00 98.50 693 LEU A C 1
ATOM 5193 O O . LEU A 1 693 ? -0.485 -13.952 3.911 1.00 98.50 693 LEU A O 1
ATOM 5197 N N . GLU A 1 694 ? -1.954 -15.605 4.319 1.00 98.44 694 GLU A N 1
ATOM 5198 C CA . GLU A 1 694 ? -3.182 -14.817 4.207 1.00 98.44 694 GLU A CA 1
ATOM 5199 C C . GLU A 1 694 ? -3.935 -14.828 5.541 1.00 98.44 694 GLU A C 1
ATOM 5201 O O . GLU A 1 694 ? -4.061 -15.870 6.189 1.00 98.44 694 GLU A O 1
ATOM 5206 N N . MET A 1 695 ? -4.474 -13.683 5.953 1.00 97.94 695 MET A N 1
ATOM 5207 C CA . MET A 1 695 ? -5.277 -13.545 7.165 1.00 97.94 695 MET A CA 1
ATOM 5208 C C . MET A 1 695 ? -6.535 -12.726 6.907 1.00 97.94 695 MET A C 1
ATOM 5210 O O . MET A 1 695 ? -6.465 -11.615 6.381 1.00 97.94 695 MET A O 1
ATOM 5214 N N . THR A 1 696 ? -7.678 -13.232 7.364 1.00 96.50 696 THR A N 1
ATOM 5215 C CA . THR A 1 696 ? -8.933 -12.472 7.380 1.00 96.50 696 THR A CA 1
ATOM 5216 C C . THR A 1 696 ? -8.990 -11.630 8.650 1.00 96.50 696 THR A C 1
ATOM 5218 O O . THR A 1 696 ? -9.084 -12.169 9.759 1.00 96.50 696 THR A O 1
ATOM 5221 N N . VAL A 1 697 ? -8.971 -10.309 8.496 1.00 94.94 697 VAL A N 1
ATOM 5222 C CA . VAL A 1 697 ? -9.009 -9.324 9.580 1.00 94.94 697 VAL A CA 1
ATOM 5223 C C . VAL A 1 697 ? -10.361 -8.619 9.587 1.00 94.94 697 VAL A C 1
ATOM 5225 O O . VAL A 1 697 ? -10.729 -7.957 8.625 1.00 94.94 697 VAL A O 1
ATOM 5228 N N . THR A 1 698 ? -11.103 -8.736 10.685 1.00 92.31 698 THR A N 1
ATOM 5229 C CA . THR A 1 698 ? -12.409 -8.074 10.850 1.00 92.31 698 THR A CA 1
ATOM 5230 C C . THR A 1 698 ? -12.294 -6.775 11.634 1.00 92.31 698 THR A C 1
ATOM 5232 O O . THR A 1 698 ? -11.463 -6.697 12.535 1.00 92.31 698 THR A O 1
ATOM 5235 N N . ASN A 1 699 ? -13.157 -5.796 11.360 1.00 90.88 699 ASN A N 1
ATOM 5236 C CA . ASN A 1 699 ? -13.204 -4.503 12.059 1.00 90.88 699 ASN A CA 1
ATOM 5237 C C . ASN A 1 699 ? -11.912 -3.662 11.963 1.00 90.88 699 ASN A C 1
ATOM 5239 O O . ASN A 1 699 ? -11.503 -3.042 12.943 1.00 90.88 699 ASN A O 1
ATOM 5243 N N . ALA A 1 700 ? -11.258 -3.642 10.802 1.00 93.19 700 ALA A N 1
ATOM 5244 C CA . ALA A 1 700 ? -10.137 -2.745 10.541 1.00 93.19 700 ALA A CA 1
ATOM 5245 C C . ALA A 1 700 ? -10.607 -1.290 10.346 1.00 93.19 700 ALA A C 1
ATOM 5247 O O . ALA A 1 700 ? -11.735 -1.031 9.913 1.00 93.19 700 ALA A O 1
ATOM 5248 N N . THR A 1 701 ? -9.730 -0.337 10.654 1.00 93.50 701 THR A N 1
ATOM 5249 C CA . THR A 1 701 ? -9.953 1.113 10.535 1.00 93.50 701 THR A CA 1
ATOM 5250 C C . THR A 1 701 ? -8.727 1.793 9.925 1.00 93.50 701 THR A C 1
ATOM 5252 O O . THR A 1 701 ? -7.685 1.172 9.733 1.00 93.50 701 THR A O 1
ATOM 5255 N N . ASP A 1 702 ? -8.798 3.102 9.692 1.00 93.62 702 ASP A N 1
ATOM 5256 C CA . ASP A 1 702 ? -7.654 3.910 9.247 1.00 93.62 702 ASP A CA 1
ATOM 5257 C C . ASP A 1 702 ? -6.513 4.040 10.275 1.00 93.62 702 ASP A C 1
ATOM 5259 O O . ASP A 1 702 ? -5.474 4.626 9.959 1.00 93.62 702 ASP A O 1
ATOM 5263 N N . ALA A 1 703 ? -6.667 3.499 11.491 1.00 93.56 703 ALA A N 1
ATOM 5264 C CA . ALA A 1 703 ? -5.574 3.336 12.453 1.00 93.56 703 ALA A CA 1
ATOM 5265 C C . ALA A 1 703 ? -4.969 1.930 12.478 1.00 93.56 703 ALA A C 1
ATOM 5267 O O . ALA A 1 703 ? -3.998 1.715 13.210 1.00 93.56 703 ALA A O 1
ATOM 5268 N N . THR A 1 704 ? -5.523 0.974 11.732 1.00 94.62 704 THR A N 1
ATOM 5269 C CA . THR A 1 704 ? -4.978 -0.380 11.668 1.00 94.62 704 THR A CA 1
ATOM 5270 C C . THR A 1 704 ? -3.569 -0.356 11.071 1.00 94.62 704 THR A C 1
ATOM 5272 O O . THR A 1 704 ? -3.292 0.373 10.117 1.00 94.62 704 THR A O 1
ATOM 5275 N N . LEU A 1 705 ? -2.677 -1.146 11.669 1.00 95.00 705 LEU A N 1
ATOM 5276 C CA . LEU A 1 705 ? -1.292 -1.351 11.242 1.00 95.00 705 LEU A CA 1
ATOM 5277 C C . LEU A 1 705 ? -1.006 -2.852 11.226 1.00 95.00 705 LEU A C 1
ATOM 5279 O O . LEU A 1 705 ? -1.507 -3.578 12.090 1.00 95.00 705 LEU A O 1
ATOM 5283 N N . LEU A 1 706 ? -0.162 -3.285 10.294 1.00 97.25 706 LEU A N 1
ATOM 5284 C CA . LEU A 1 706 ? 0.411 -4.625 10.277 1.00 97.25 706 LEU A CA 1
ATOM 5285 C C . LEU A 1 706 ? 1.829 -4.567 10.840 1.00 97.25 706 LEU A C 1
ATOM 5287 O O . LEU A 1 706 ? 2.635 -3.740 10.413 1.00 97.25 706 LEU A O 1
ATOM 5291 N N . ASP A 1 707 ? 2.130 -5.464 11.768 1.00 97.12 707 ASP A N 1
ATOM 5292 C CA . ASP A 1 707 ? 3.460 -5.635 12.335 1.00 97.12 707 ASP A CA 1
ATOM 5293 C C . ASP A 1 707 ? 3.899 -7.100 12.241 1.00 97.12 707 ASP A C 1
ATOM 5295 O O . ASP A 1 707 ? 3.119 -8.006 12.535 1.00 97.12 707 ASP A O 1
ATOM 5299 N N . ILE A 1 708 ? 5.128 -7.340 11.777 1.00 98.19 708 ILE A N 1
ATOM 5300 C CA . ILE A 1 708 ? 5.665 -8.689 11.551 1.00 98.19 708 ILE A CA 1
ATOM 5301 C C . ILE A 1 708 ? 7.089 -8.766 12.097 1.00 98.19 708 ILE A C 1
ATOM 5303 O O . ILE A 1 708 ? 7.945 -7.932 11.784 1.00 98.19 708 ILE A O 1
ATOM 5307 N N . LYS A 1 709 ? 7.360 -9.794 12.905 1.00 97.50 709 LYS A N 1
ATOM 5308 C CA . LYS A 1 709 ? 8.641 -9.971 13.602 1.00 97.50 709 LYS A CA 1
ATOM 5309 C C . LYS A 1 709 ? 8.895 -11.415 14.025 1.00 97.50 709 LYS A C 1
ATOM 5311 O O . LYS A 1 709 ? 7.995 -12.251 14.048 1.00 97.50 709 LYS A O 1
ATOM 5316 N N . GLY A 1 710 ? 10.129 -11.693 14.443 1.00 96.19 710 GLY A N 1
ATOM 5317 C CA . GLY A 1 710 ? 10.409 -12.857 15.288 1.00 96.19 710 GLY A CA 1
ATOM 5318 C C . GLY A 1 710 ? 9.754 -12.697 16.666 1.00 96.19 710 GLY A C 1
ATOM 5319 O O . GLY A 1 710 ? 9.791 -11.618 17.269 1.00 96.19 710 GLY A O 1
ATOM 5320 N N . ALA A 1 711 ? 9.133 -13.752 17.185 1.00 95.56 711 ALA A N 1
ATOM 5321 C CA . ALA A 1 711 ? 8.449 -13.711 18.472 1.00 95.56 711 ALA A CA 1
ATOM 5322 C C . ALA A 1 711 ? 9.396 -13.442 19.660 1.00 95.56 711 ALA A C 1
ATOM 5324 O O . ALA A 1 711 ? 8.997 -12.789 20.627 1.00 95.56 711 ALA A O 1
ATOM 5325 N N . SER A 1 712 ? 10.638 -13.926 19.615 1.00 94.50 712 SER A N 1
ATOM 5326 C CA . SER A 1 712 ? 11.610 -13.807 20.701 1.00 94.50 712 SER A CA 1
ATOM 5327 C C . SER A 1 712 ? 12.493 -12.566 20.560 1.00 94.50 712 SER A C 1
ATOM 5329 O O . SER A 1 712 ? 13.074 -12.292 19.515 1.00 94.50 712 SER A O 1
ATOM 5331 N N . SER A 1 713 ? 12.658 -11.818 21.653 1.00 91.88 713 SER A N 1
ATOM 5332 C CA . SER A 1 713 ? 13.650 -10.736 21.752 1.00 91.88 713 SER A CA 1
ATOM 5333 C C . SER A 1 713 ? 15.032 -11.222 22.214 1.00 91.88 713 SER A C 1
ATOM 5335 O O . SER A 1 713 ? 15.971 -10.430 22.294 1.00 91.88 713 SER A O 1
ATOM 5337 N N . SER A 1 714 ? 15.162 -12.511 22.543 1.00 93.56 714 SER A N 1
ATOM 5338 C CA . SER A 1 714 ? 16.410 -13.103 23.035 1.00 93.56 714 SER A CA 1
ATOM 5339 C C . SER A 1 714 ? 17.403 -13.364 21.903 1.00 93.56 714 SER A C 1
ATOM 5341 O O . SER A 1 714 ? 17.063 -13.290 20.727 1.00 93.56 714 SER A O 1
ATOM 5343 N N . TYR A 1 715 ? 18.637 -13.715 22.256 1.00 94.75 715 TYR A N 1
ATOM 5344 C CA . TYR A 1 715 ? 19.644 -14.145 21.287 1.00 94.75 715 TYR A CA 1
ATOM 5345 C C . TYR A 1 715 ? 19.183 -15.400 20.515 1.00 94.75 715 TYR A C 1
ATOM 5347 O O . TYR A 1 715 ? 18.763 -16.380 21.132 1.00 94.75 715 TYR A O 1
ATOM 5355 N N . GLY A 1 716 ? 19.264 -15.388 19.183 1.00 95.50 716 GLY A N 1
ATOM 5356 C CA . GLY A 1 716 ? 18.847 -16.499 18.319 1.00 95.50 716 GLY A CA 1
ATOM 5357 C C . GLY A 1 716 ? 18.805 -16.133 16.831 1.00 95.50 716 GLY A C 1
ATOM 5358 O O . GLY A 1 716 ? 19.200 -15.037 16.446 1.00 95.50 716 GLY A O 1
ATOM 5359 N N . VAL A 1 717 ? 18.336 -17.059 15.989 1.00 96.88 717 VAL A N 1
ATOM 5360 C CA . VAL A 1 717 ? 18.116 -16.813 14.553 1.00 96.88 717 VAL A CA 1
ATOM 5361 C C . VAL A 1 717 ? 16.630 -16.582 14.325 1.00 96.88 717 VAL A C 1
ATOM 5363 O O . VAL A 1 717 ? 15.834 -17.520 14.400 1.00 96.88 717 VAL A O 1
ATOM 5366 N N . HIS A 1 718 ? 16.290 -15.328 14.042 1.00 96.94 718 HIS A N 1
ATOM 5367 C CA . HIS A 1 718 ? 14.910 -14.837 13.956 1.00 96.94 718 HIS A CA 1
ATOM 5368 C C . HIS A 1 718 ? 14.595 -14.200 12.601 1.00 96.94 718 HIS A C 1
ATOM 5370 O O . HIS A 1 718 ? 13.543 -13.586 12.446 1.00 96.94 718 HIS A O 1
ATOM 5376 N N . GLY A 1 719 ? 15.538 -14.257 11.659 1.00 96.62 719 GLY A N 1
ATOM 5377 C CA . GLY A 1 719 ? 15.429 -13.542 10.400 1.00 96.62 719 GLY A CA 1
ATOM 5378 C C . GLY A 1 719 ? 14.495 -14.215 9.401 1.00 96.62 719 GLY A C 1
ATOM 5379 O O . GLY A 1 719 ? 14.318 -15.435 9.406 1.00 96.62 719 GLY A O 1
ATOM 5380 N N . PHE A 1 720 ? 13.920 -13.413 8.519 1.00 97.69 720 PHE A N 1
ATOM 5381 C CA . PHE A 1 720 ? 13.088 -13.860 7.408 1.00 97.69 720 PHE A CA 1
ATOM 5382 C C . PHE A 1 720 ? 13.155 -12.840 6.267 1.00 97.69 720 PHE A C 1
ATOM 5384 O O . PHE A 1 720 ? 13.592 -11.707 6.466 1.00 97.69 720 PHE A O 1
ATOM 5391 N N . TRP A 1 721 ? 12.733 -13.247 5.077 1.00 97.75 721 TRP A N 1
ATOM 5392 C CA . TRP A 1 721 ? 12.510 -12.364 3.933 1.00 97.75 721 TRP A CA 1
ATOM 5393 C C . TRP A 1 721 ? 11.018 -12.190 3.707 1.00 97.75 721 TRP A C 1
ATOM 5395 O O . TRP A 1 721 ? 10.256 -13.117 3.995 1.00 97.75 721 TRP A O 1
ATOM 5405 N N . ILE A 1 722 ? 10.610 -11.023 3.216 1.00 98.25 722 ILE A N 1
ATOM 5406 C CA . ILE A 1 722 ? 9.208 -10.684 2.966 1.00 98.25 722 ILE A CA 1
ATOM 5407 C C . ILE A 1 722 ? 9.048 -9.879 1.675 1.00 98.25 722 ILE A C 1
ATOM 5409 O O . ILE A 1 722 ? 9.901 -9.051 1.357 1.00 98.25 722 ILE A O 1
ATOM 5413 N N . ASP A 1 723 ? 7.950 -10.127 0.966 1.00 97.44 723 ASP A N 1
ATOM 5414 C CA . ASP A 1 723 ? 7.540 -9.416 -0.246 1.00 97.44 723 ASP A CA 1
ATOM 5415 C C . ASP A 1 723 ? 6.001 -9.427 -0.415 1.00 97.44 723 ASP A C 1
ATOM 5417 O O . ASP A 1 723 ? 5.299 -10.132 0.316 1.00 97.44 723 ASP A O 1
ATOM 5421 N N . ASP A 1 724 ? 5.478 -8.670 -1.382 1.00 96.81 724 ASP A N 1
ATOM 5422 C CA . ASP A 1 724 ? 4.079 -8.642 -1.829 1.00 96.81 724 ASP A CA 1
ATOM 5423 C C . ASP A 1 724 ? 3.070 -8.467 -0.686 1.00 96.81 724 ASP A C 1
ATOM 5425 O O . ASP A 1 724 ? 2.090 -9.211 -0.554 1.00 96.81 724 ASP A O 1
ATOM 5429 N N . ILE A 1 725 ? 3.298 -7.468 0.165 1.00 98.38 725 ILE A N 1
ATOM 5430 C CA . ILE A 1 725 ? 2.358 -7.118 1.227 1.00 98.38 725 ILE A CA 1
ATOM 5431 C C . ILE A 1 725 ? 1.139 -6.473 0.581 1.00 98.38 725 ILE A C 1
ATOM 5433 O O . ILE A 1 725 ? 1.225 -5.410 -0.029 1.00 98.38 725 ILE A O 1
ATOM 5437 N N . THR A 1 726 ? -0.022 -7.090 0.755 1.00 97.62 726 THR A N 1
ATOM 5438 C CA . THR A 1 726 ? -1.296 -6.591 0.247 1.00 97.62 726 THR A CA 1
ATOM 5439 C C . THR A 1 726 ? -2.345 -6.585 1.343 1.00 97.62 726 THR A C 1
ATOM 5441 O O . THR A 1 726 ? -2.430 -7.499 2.163 1.00 97.62 726 THR A O 1
ATOM 5444 N N . MET A 1 727 ? -3.165 -5.542 1.358 1.00 97.31 727 MET A N 1
ATOM 5445 C CA . MET A 1 727 ? -4.331 -5.450 2.228 1.00 97.31 727 MET A CA 1
ATOM 5446 C C . MET A 1 727 ? -5.523 -5.082 1.369 1.00 97.31 727 MET A C 1
ATOM 5448 O O . MET A 1 727 ? -5.500 -4.056 0.692 1.00 97.31 727 MET A O 1
ATOM 5452 N N . ARG A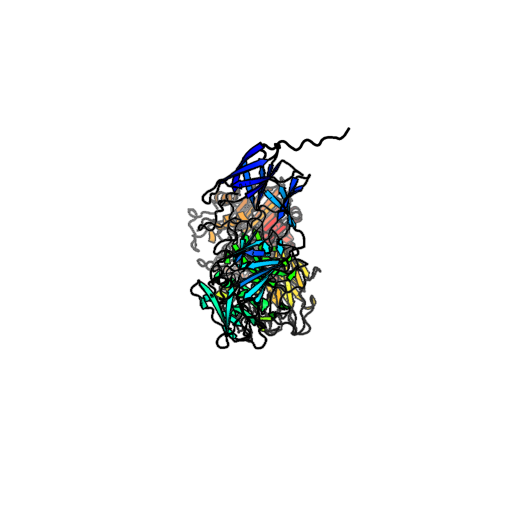 1 728 ? -6.544 -5.933 1.351 1.00 95.69 728 ARG A N 1
ATOM 5453 C CA . ARG A 1 728 ? -7.689 -5.814 0.445 1.00 95.69 728 ARG A CA 1
ATOM 5454 C C . ARG A 1 728 ? -8.984 -5.823 1.228 1.00 95.69 728 ARG A C 1
ATOM 5456 O O . ARG A 1 728 ? -9.213 -6.749 1.999 1.00 95.69 728 ARG A O 1
ATOM 5463 N N . ALA A 1 729 ? -9.819 -4.812 1.037 1.00 93.75 729 ALA A N 1
ATOM 5464 C CA . ALA A 1 729 ? -11.166 -4.780 1.577 1.00 93.75 729 ALA A CA 1
ATOM 5465 C C . ALA A 1 729 ? -11.952 -5.994 1.071 1.00 93.75 729 ALA A C 1
ATOM 5467 O O . ALA A 1 729 ? -11.912 -6.319 -0.113 1.00 93.75 729 ALA A O 1
ATOM 5468 N N . LEU A 1 730 ? -12.679 -6.653 1.967 1.00 90.25 730 LEU A N 1
ATOM 5469 C CA . LEU A 1 730 ? -13.619 -7.692 1.583 1.00 90.25 730 LEU A CA 1
ATOM 5470 C C . LEU A 1 730 ? -14.929 -7.026 1.133 1.00 90.25 730 LEU A C 1
ATOM 5472 O O . LEU A 1 730 ? -15.552 -6.299 1.913 1.00 90.25 730 LEU A O 1
ATOM 5476 N N . PRO A 1 731 ? -15.379 -7.240 -0.113 1.00 77.56 731 PRO A N 1
ATOM 5477 C CA . PRO A 1 731 ? -16.608 -6.629 -0.594 1.00 77.56 731 PRO A CA 1
ATOM 5478 C C . PRO A 1 731 ? -17.825 -7.145 0.187 1.00 77.56 731 PRO A C 1
ATOM 5480 O O . PRO A 1 731 ? -17.938 -8.327 0.510 1.00 77.56 731 PRO A O 1
ATOM 5483 N N . GLY A 1 732 ? -18.773 -6.248 0.474 1.00 67.31 732 GLY A N 1
ATOM 5484 C CA . GLY A 1 732 ? -20.052 -6.601 1.101 1.00 67.31 732 GLY A CA 1
ATOM 5485 C C . GLY A 1 732 ? -19.998 -6.905 2.604 1.00 67.31 732 GLY A C 1
ATOM 5486 O O . GLY A 1 732 ? -20.988 -7.383 3.149 1.00 67.31 732 GLY A O 1
ATOM 5487 N N . THR A 1 733 ? -18.892 -6.612 3.295 1.00 63.19 733 THR A N 1
ATOM 5488 C CA . THR A 1 733 ? -18.726 -6.920 4.728 1.00 63.19 733 THR A CA 1
ATOM 5489 C C . THR A 1 733 ? -19.034 -5.759 5.673 1.00 63.19 733 THR A C 1
ATOM 5491 O O . THR A 1 733 ? -18.703 -5.834 6.855 1.00 63.19 733 THR A O 1
ATOM 5494 N N . SER A 1 734 ? -19.674 -4.679 5.208 1.00 61.69 734 SER A N 1
ATOM 5495 C CA . SER A 1 734 ? -20.159 -3.632 6.118 1.00 61.69 734 SER A CA 1
ATOM 5496 C C . SER A 1 734 ? -21.171 -4.240 7.091 1.00 61.69 734 SER A C 1
ATOM 5498 O O . SER A 1 734 ? -22.293 -4.573 6.715 1.00 61.69 734 SER A O 1
ATOM 5500 N N . ARG A 1 735 ? -20.767 -4.406 8.356 1.00 68.06 735 ARG A N 1
ATOM 5501 C CA . ARG A 1 735 ? -21.586 -5.024 9.415 1.00 68.06 735 ARG A CA 1
ATOM 5502 C C . ARG A 1 735 ? -22.469 -4.020 10.154 1.00 68.06 735 ARG A C 1
ATOM 5504 O O . ARG A 1 735 ? -22.839 -4.270 11.299 1.00 68.06 735 ARG A O 1
ATOM 5511 N N . LYS A 1 736 ? -22.774 -2.868 9.544 1.00 79.00 736 LYS A N 1
ATOM 5512 C CA . LYS A 1 736 ? -23.746 -1.940 10.125 1.00 79.00 736 LYS A CA 1
ATOM 5513 C C . LYS A 1 736 ? -25.136 -2.556 9.960 1.00 79.00 736 LYS A C 1
ATOM 5515 O O . LYS A 1 736 ? -25.693 -2.521 8.867 1.00 79.00 736 LYS A O 1
ATOM 5520 N N . GLY A 1 737 ? -25.656 -3.137 11.037 1.00 81.25 737 GLY A N 1
ATOM 5521 C CA . GLY A 1 737 ? -27.035 -3.615 11.085 1.00 81.25 737 GLY A CA 1
ATOM 5522 C C . GLY A 1 737 ? -28.041 -2.459 11.072 1.00 81.25 737 GLY A C 1
ATOM 5523 O O . GLY A 1 737 ? -27.683 -1.286 10.930 1.00 81.25 737 GLY A O 1
ATOM 5524 N N . ASN A 1 738 ? -29.319 -2.778 11.246 1.00 89.38 738 ASN A N 1
ATOM 5525 C CA . ASN A 1 738 ? -30.388 -1.776 11.285 1.00 89.38 738 ASN A CA 1
ATOM 5526 C C . ASN A 1 738 ? -30.407 -0.888 12.560 1.00 89.38 738 ASN A C 1
ATOM 5528 O O . ASN A 1 738 ? -31.142 0.105 12.600 1.00 89.38 738 ASN A O 1
ATOM 5532 N N . LEU A 1 739 ? -29.574 -1.195 13.565 1.00 95.44 739 LEU A N 1
ATOM 5533 C CA 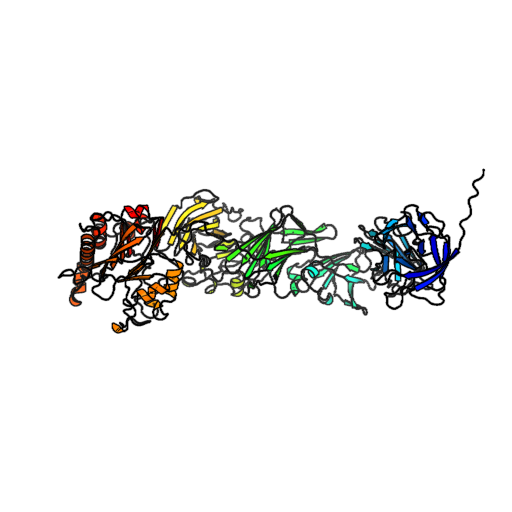. LEU A 1 739 ? -29.275 -0.331 14.714 1.00 95.44 739 LEU A CA 1
ATOM 5534 C C . LEU A 1 739 ? -27.780 -0.374 15.070 1.00 95.44 739 LEU A C 1
ATOM 5536 O O . LEU A 1 739 ? -27.260 -1.425 15.437 1.00 95.44 739 LEU A O 1
ATOM 5540 N N . ARG A 1 740 ? -27.120 0.790 15.080 1.00 96.62 740 ARG A N 1
ATOM 5541 C CA . ARG A 1 740 ? -25.772 0.985 15.640 1.00 96.62 740 ARG A CA 1
ATOM 5542 C C . ARG A 1 740 ? -25.800 1.798 16.932 1.00 96.62 740 ARG A C 1
ATOM 5544 O O . ARG A 1 740 ? -26.261 2.942 16.942 1.00 96.62 740 ARG A O 1
ATOM 5551 N N . ILE A 1 741 ? -25.223 1.239 17.994 1.00 98.25 741 ILE A N 1
ATOM 5552 C CA . ILE A 1 741 ? -24.990 1.919 19.273 1.00 98.25 741 ILE A CA 1
ATOM 5553 C C . ILE A 1 741 ? -23.502 2.254 19.403 1.00 98.25 741 ILE A C 1
ATOM 5555 O O . ILE A 1 741 ? -22.654 1.382 19.219 1.00 98.25 741 ILE A O 1
ATOM 5559 N N . LEU A 1 742 ? -23.194 3.500 19.768 1.00 98.12 742 LEU A N 1
ATOM 5560 C CA . LEU A 1 742 ? -21.858 3.931 20.178 1.00 98.12 742 LEU A CA 1
ATOM 5561 C C . LEU A 1 742 ? -21.869 4.355 21.649 1.00 98.12 742 LEU A C 1
ATOM 5563 O O . LEU A 1 742 ? -22.639 5.221 22.055 1.00 98.12 742 LEU A O 1
ATOM 5567 N N . TYR A 1 743 ? -20.988 3.766 22.446 1.00 98.56 743 TYR A N 1
ATOM 5568 C CA . TYR A 1 743 ? -20.741 4.152 23.831 1.00 98.56 743 TYR A CA 1
ATOM 5569 C C . TYR A 1 743 ? -19.354 4.783 23.972 1.00 98.56 743 TYR A C 1
ATOM 5571 O O . TYR A 1 743 ? -18.395 4.256 23.407 1.00 98.56 743 TYR A O 1
ATOM 5579 N N . TRP A 1 744 ? -19.221 5.862 24.750 1.00 98.19 744 TRP A N 1
ATOM 5580 C CA . TRP A 1 744 ? -17.906 6.397 25.116 1.00 98.19 744 TRP A CA 1
ATOM 5581 C C . TRP A 1 744 ? -17.934 7.265 26.386 1.00 98.19 744 TRP A C 1
ATOM 5583 O O . TRP A 1 744 ? -18.739 8.194 26.489 1.00 98.19 744 TRP A O 1
ATOM 5593 N N . ASN A 1 745 ? -17.007 7.040 27.324 1.00 97.44 745 ASN A N 1
ATOM 5594 C CA . ASN A 1 745 ? -16.602 8.076 28.277 1.00 97.44 745 ASN A CA 1
ATOM 5595 C C . ASN A 1 745 ? -15.722 9.109 27.553 1.00 97.44 745 ASN A C 1
ATOM 5597 O O . ASN A 1 745 ? -14.628 8.803 27.082 1.00 97.44 745 ASN A O 1
ATOM 5601 N N . ILE A 1 746 ? -16.229 10.336 27.425 1.00 96.69 746 ILE A N 1
ATOM 5602 C CA . ILE A 1 746 ? -15.610 11.388 26.611 1.00 96.69 746 ILE A CA 1
ATOM 5603 C C . ILE A 1 746 ? -14.760 12.363 27.425 1.00 96.69 746 ILE A C 1
ATOM 5605 O O . ILE A 1 746 ? -14.448 13.428 26.907 1.00 96.69 746 ILE A O 1
ATOM 5609 N N . GLN A 1 747 ? -14.410 12.037 28.672 1.00 94.75 747 GLN A N 1
ATOM 5610 C CA . GLN A 1 747 ? -13.519 12.821 29.531 1.00 94.75 747 GLN A CA 1
ATOM 5611 C C . GLN A 1 747 ? -13.892 14.318 29.586 1.00 94.75 747 GLN A C 1
ATOM 5613 O O . GLN A 1 747 ? -13.411 15.155 28.813 1.00 94.75 747 GLN A O 1
ATOM 5618 N N . ASN A 1 748 ? -14.730 14.686 30.555 1.00 94.06 748 ASN A N 1
ATOM 5619 C CA . ASN A 1 748 ? -15.124 16.075 30.824 1.00 94.06 748 ASN A CA 1
ATOM 5620 C C . ASN A 1 748 ? -15.737 16.812 29.621 1.00 94.06 748 ASN A C 1
ATOM 5622 O O . ASN A 1 748 ? -15.398 17.963 29.330 1.00 94.06 748 ASN A O 1
ATOM 5626 N N . GLY A 1 749 ? -16.674 16.154 28.939 1.00 95.06 749 GLY A N 1
ATOM 5627 C CA . GLY A 1 749 ? -17.431 16.721 27.834 1.00 95.06 749 GLY A CA 1
ATOM 5628 C C . GLY A 1 749 ? -16.551 16.922 26.613 1.00 95.06 749 GLY A C 1
ATOM 5629 O O . GLY A 1 749 ? -16.574 18.007 26.042 1.00 95.06 749 GLY A O 1
ATOM 5630 N N . MET A 1 750 ? -15.744 15.918 26.258 1.00 95.88 750 MET A N 1
ATOM 5631 C CA . MET A 1 750 ? -14.777 15.970 25.161 1.00 95.88 750 MET A CA 1
ATOM 5632 C C . MET A 1 750 ? -13.832 17.163 25.306 1.00 95.88 750 MET A C 1
ATOM 5634 O O . MET A 1 750 ? -13.687 17.982 24.399 1.00 95.88 750 MET A O 1
ATOM 5638 N N . TRP A 1 751 ? -13.233 17.283 26.497 1.00 95.31 751 TRP A N 1
ATOM 5639 C CA . TRP A 1 751 ? -12.435 18.439 26.917 1.00 95.31 751 TRP A CA 1
ATOM 5640 C C . TRP A 1 751 ? -11.398 18.877 25.879 1.00 95.31 751 TRP A C 1
ATOM 5642 O O . TRP A 1 751 ? -11.245 20.072 25.633 1.00 95.31 751 TRP A O 1
ATOM 5652 N N . TYR A 1 752 ? -10.745 17.914 25.228 1.00 94.38 752 TYR A N 1
ATOM 5653 C CA . TYR A 1 752 ? -9.701 18.185 24.246 1.00 94.38 752 TYR A CA 1
ATOM 5654 C C . TYR A 1 752 ? -10.193 18.984 23.026 1.00 94.38 752 TYR A C 1
ATOM 5656 O O . TYR A 1 752 ? -9.471 19.837 22.518 1.00 94.38 752 TYR A O 1
ATOM 5664 N N . ASP A 1 753 ? -11.430 18.759 22.578 1.00 95.69 753 ASP A N 1
ATOM 5665 C CA . ASP A 1 753 ? -11.959 19.354 21.343 1.00 95.69 753 ASP A CA 1
ATOM 5666 C C . ASP A 1 753 ? -12.872 20.572 21.604 1.00 95.69 753 ASP A C 1
ATOM 5668 O O . ASP A 1 753 ? -13.407 21.169 20.668 1.00 95.69 753 ASP A O 1
ATOM 5672 N N . GLN A 1 754 ? -13.052 20.991 22.867 1.00 94.44 754 GLN A N 1
ATOM 5673 C CA . GLN A 1 754 ? -13.920 22.130 23.223 1.00 94.44 754 GLN A CA 1
ATOM 5674 C C . GLN A 1 754 ? -13.444 23.440 22.585 1.00 94.44 754 GLN A C 1
ATOM 5676 O O . GLN A 1 754 ? -14.246 24.153 21.976 1.00 94.44 754 GLN A O 1
ATOM 5681 N N . ALA A 1 755 ? -12.136 23.712 22.642 1.00 93.44 755 ALA A N 1
ATOM 5682 C CA . ALA A 1 755 ? -11.518 24.906 22.057 1.00 93.44 755 ALA A CA 1
ATOM 5683 C C . ALA A 1 755 ? -11.647 24.957 20.522 1.00 93.44 755 ALA A C 1
ATOM 5685 O O . ALA A 1 755 ? -11.703 26.032 19.925 1.00 93.44 755 ALA A O 1
ATOM 5686 N N . ASN A 1 756 ? -11.745 23.791 19.877 1.00 96.31 756 ASN A N 1
ATOM 5687 C CA . ASN A 1 756 ? -11.989 23.631 18.442 1.00 96.31 756 ASN A CA 1
ATOM 5688 C C . ASN A 1 756 ? -13.495 23.523 18.127 1.00 96.31 756 ASN A C 1
ATOM 5690 O O . ASN A 1 756 ? -13.911 23.073 17.057 1.00 96.31 756 ASN A O 1
ATOM 5694 N N . ASN A 1 757 ? -14.344 23.944 19.072 1.00 96.38 757 ASN A N 1
ATOM 5695 C CA . ASN A 1 757 ? -15.794 23.914 18.957 1.00 96.38 757 ASN A CA 1
ATOM 5696 C C . ASN A 1 757 ? -16.303 22.525 18.528 1.00 96.38 757 ASN A C 1
ATOM 5698 O O . ASN A 1 757 ? -17.174 22.426 17.662 1.00 96.38 757 ASN A O 1
ATOM 5702 N N . TYR A 1 758 ? -15.766 21.449 19.104 1.00 97.75 758 TYR A N 1
ATOM 5703 C CA . TYR A 1 758 ? -16.184 20.061 18.871 1.00 97.75 758 TYR A CA 1
ATOM 5704 C C . TYR A 1 758 ? -16.119 19.605 17.402 1.00 97.75 758 TYR A C 1
ATOM 5706 O O . TYR A 1 758 ? -16.933 18.784 16.967 1.00 97.75 758 TYR A O 1
ATOM 5714 N N . LYS A 1 759 ? -15.267 20.215 16.571 1.00 98.31 759 LYS A N 1
ATOM 5715 C CA . LYS A 1 759 ? -15.229 19.920 15.134 1.00 98.31 759 LYS A CA 1
ATOM 5716 C C . LYS A 1 759 ? -14.795 18.477 14.871 1.00 98.31 759 LYS A C 1
ATOM 5718 O O . LYS A 1 759 ? -15.455 17.807 14.074 1.00 98.31 759 LYS A O 1
ATOM 5723 N N . ASP A 1 760 ? -13.749 18.013 15.543 1.00 97.44 760 ASP A N 1
ATOM 5724 C CA . ASP A 1 760 ? -13.169 16.691 15.314 1.00 97.44 760 ASP A CA 1
ATOM 5725 C C . ASP A 1 760 ? -14.046 15.606 15.949 1.00 97.44 760 ASP A C 1
ATOM 5727 O O . ASP A 1 760 ? -14.327 14.593 15.315 1.00 97.44 760 ASP A O 1
ATOM 5731 N N . PHE A 1 761 ? -14.637 15.886 17.114 1.00 98.00 761 PHE A N 1
ATOM 5732 C CA . PHE A 1 761 ? -15.657 15.044 17.737 1.00 98.00 761 PHE A CA 1
ATOM 5733 C C . PHE A 1 761 ? -16.868 14.836 16.831 1.00 98.00 761 PHE A C 1
ATOM 5735 O O . PHE A 1 761 ? -17.311 13.710 16.616 1.00 98.00 761 PHE A O 1
ATOM 5742 N N . VAL A 1 762 ? -17.397 15.913 16.245 1.00 98.50 762 VAL A N 1
ATOM 5743 C CA . VAL A 1 762 ? -18.516 15.825 15.299 1.00 98.50 762 VAL A CA 1
ATOM 5744 C C . VAL A 1 762 ? -18.115 15.049 14.042 1.00 98.50 762 VAL A C 1
ATOM 5746 O O . VAL A 1 762 ? -18.927 14.272 13.538 1.00 98.50 762 VAL A O 1
ATOM 5749 N N . ALA A 1 763 ? -16.900 15.248 13.523 1.00 97.44 763 ALA A N 1
ATOM 5750 C CA . ALA A 1 763 ? -16.403 14.521 12.356 1.00 97.44 763 ALA A CA 1
ATOM 5751 C C . ALA A 1 763 ? -16.260 13.016 12.640 1.00 97.44 763 ALA A C 1
ATOM 5753 O O . ALA A 1 763 ? -16.725 12.205 11.841 1.00 97.44 763 ALA A O 1
ATOM 5754 N N . PHE A 1 764 ? -15.718 12.653 13.804 1.00 96.38 764 PHE A N 1
ATOM 5755 C CA . PHE A 1 764 ? -15.609 11.274 14.271 1.00 96.38 764 PHE A CA 1
ATOM 5756 C C . PHE A 1 764 ? -16.979 10.597 14.360 1.00 96.38 764 PHE A C 1
ATOM 5758 O O . PHE A 1 764 ? -17.186 9.543 13.764 1.00 96.38 764 PHE A O 1
ATOM 5765 N N . VAL A 1 765 ? -17.958 11.220 15.028 1.00 97.44 765 VAL A N 1
ATOM 5766 C CA . VAL A 1 765 ? -19.300 10.623 15.149 1.00 97.44 765 VAL A CA 1
ATOM 5767 C C . VAL A 1 765 ? -19.952 10.457 13.774 1.00 97.44 765 VAL A C 1
ATOM 5769 O O . VAL A 1 765 ? -20.534 9.412 13.500 1.00 97.44 765 VAL A O 1
ATOM 5772 N N . LYS A 1 766 ? -19.798 11.433 12.868 1.00 96.44 766 LYS A N 1
ATOM 5773 C CA . LYS A 1 766 ? -20.300 11.319 11.488 1.00 96.44 766 LYS A CA 1
ATOM 5774 C C . LYS A 1 766 ? -19.670 10.170 10.708 1.00 96.44 766 LYS A C 1
ATOM 5776 O O . LYS A 1 766 ? -20.388 9.503 9.975 1.00 96.44 766 LYS A O 1
ATOM 5781 N N . LYS A 1 767 ? -18.360 9.951 10.855 1.00 93.75 767 LYS A N 1
ATOM 5782 C CA . LYS A 1 767 ? -17.618 8.900 10.141 1.00 93.75 767 LYS A CA 1
ATOM 5783 C C . LYS A 1 767 ? -18.197 7.508 10.410 1.00 93.75 767 LYS A C 1
ATOM 5785 O O . LYS A 1 767 ? -18.314 6.710 9.488 1.00 93.75 767 LYS A O 1
ATOM 5790 N N . TYR A 1 768 ? -18.600 7.229 11.650 1.00 92.38 768 TYR A N 1
ATOM 5791 C CA . TYR A 1 768 ? -19.138 5.915 12.036 1.00 92.38 768 TYR A CA 1
ATOM 5792 C C . TYR A 1 768 ? -20.665 5.817 11.990 1.00 92.38 768 TYR A C 1
ATOM 5794 O O . TYR A 1 768 ? -21.201 4.711 12.114 1.00 92.38 768 TYR A O 1
ATOM 5802 N N . ASP A 1 769 ? -21.342 6.954 11.808 1.00 94.56 769 ASP A N 1
ATOM 5803 C CA . ASP A 1 769 ? -22.792 7.094 11.658 1.00 94.56 769 ASP A CA 1
ATOM 5804 C C . ASP A 1 769 ? -23.608 6.224 12.643 1.00 94.56 769 ASP A C 1
ATOM 5806 O O . ASP A 1 769 ? -24.434 5.411 12.211 1.00 94.56 769 ASP A O 1
ATOM 5810 N N . PRO A 1 770 ? -23.379 6.320 13.967 1.00 96.81 770 PRO A N 1
ATOM 5811 C CA . PRO A 1 770 ? -24.208 5.617 14.940 1.00 96.81 770 PRO A CA 1
ATOM 5812 C C . PRO A 1 770 ? -25.653 6.123 14.888 1.00 96.81 770 PRO A C 1
ATOM 5814 O O . PRO A 1 770 ? -25.918 7.238 14.448 1.00 96.81 770 PRO A O 1
ATOM 5817 N N . ASP A 1 771 ? -26.603 5.306 15.334 1.00 98.00 771 ASP A N 1
ATOM 5818 C CA . ASP A 1 771 ? -28.012 5.710 15.412 1.00 98.00 771 ASP A CA 1
ATOM 5819 C C . ASP A 1 771 ? -28.403 6.149 16.827 1.00 98.00 771 ASP A C 1
ATOM 5821 O O . ASP A 1 771 ? -29.297 6.985 17.006 1.00 98.00 771 ASP A O 1
ATOM 5825 N N . VAL A 1 772 ? -27.699 5.605 17.824 1.00 98.56 772 VAL A N 1
ATOM 5826 C CA . VAL A 1 772 ? -27.777 5.975 19.237 1.00 98.56 772 VAL A CA 1
ATOM 5827 C C . VAL A 1 772 ? -26.360 6.114 19.787 1.00 98.56 772 VAL A C 1
ATOM 5829 O O . VAL A 1 772 ? -25.529 5.226 19.605 1.00 98.56 772 VAL A O 1
ATOM 5832 N N . CYS A 1 773 ? -26.094 7.208 20.495 1.00 98.75 773 CYS A N 1
ATOM 5833 C CA . CYS A 1 773 ? -24.861 7.396 21.248 1.00 98.75 773 CYS A CA 1
ATOM 5834 C C . CYS A 1 773 ? -25.144 7.544 22.739 1.00 98.75 773 CYS A C 1
ATOM 5836 O O . CYS A 1 773 ? -26.092 8.236 23.114 1.00 98.75 773 CYS A O 1
ATOM 5838 N N . VAL A 1 774 ? -24.282 6.974 23.578 1.00 98.62 774 VAL A N 1
ATOM 5839 C CA . VAL A 1 774 ? -24.278 7.181 25.030 1.00 98.62 774 VAL A CA 1
ATOM 5840 C C . VAL A 1 774 ? -22.921 7.719 25.468 1.00 98.62 774 VAL A C 1
ATOM 5842 O O . VAL A 1 774 ? -21.883 7.117 25.197 1.00 98.62 774 VAL A O 1
ATOM 5845 N N . TRP A 1 775 ? -22.952 8.854 26.162 1.00 98.12 775 TRP A N 1
ATOM 5846 C CA . TRP A 1 775 ? -21.780 9.610 26.587 1.00 98.12 775 TRP A CA 1
ATOM 5847 C C . TRP A 1 775 ? -21.674 9.620 28.114 1.00 98.12 775 TRP A C 1
ATOM 5849 O O . TRP A 1 775 ? -22.605 10.069 28.787 1.00 98.12 775 TRP A O 1
ATOM 5859 N N . CYS A 1 776 ? -20.542 9.172 28.658 1.00 96.69 776 CYS A N 1
ATOM 5860 C CA . CYS A 1 776 ? -20.168 9.396 30.061 1.00 96.69 776 CYS A CA 1
ATOM 5861 C C . CYS A 1 776 ? -19.302 10.657 30.195 1.00 96.69 776 CYS A C 1
ATOM 5863 O O . CYS A 1 776 ? -18.708 11.117 29.221 1.00 96.69 776 CYS A O 1
ATOM 5865 N N . GLU A 1 777 ? -19.277 11.237 31.399 1.00 95.25 777 GLU A N 1
ATOM 5866 C CA . GLU A 1 777 ? -18.665 12.547 31.670 1.00 95.25 777 GLU A CA 1
ATOM 5867 C C . GLU A 1 777 ? -19.150 13.648 30.720 1.00 95.25 777 GLU A C 1
ATOM 5869 O O . GLU A 1 777 ? -18.383 14.458 30.207 1.00 95.25 777 GLU A O 1
ATOM 5874 N N . ALA A 1 778 ? -20.455 13.695 30.472 1.00 95.69 778 ALA A N 1
ATOM 5875 C CA . ALA A 1 778 ? -21.064 14.480 29.408 1.00 95.69 778 ALA A CA 1
ATOM 5876 C C . ALA A 1 778 ? -21.207 15.986 29.739 1.00 95.69 778 ALA A C 1
ATOM 5878 O O . ALA A 1 778 ? -22.200 16.618 29.373 1.00 95.69 778 ALA A O 1
ATOM 5879 N N . ALA A 1 779 ? -20.249 16.581 30.455 1.00 94.88 779 ALA A N 1
ATOM 5880 C CA . ALA A 1 779 ? -20.280 17.977 30.889 1.00 94.88 779 ALA A CA 1
ATOM 5881 C C . ALA A 1 779 ? -18.925 18.672 30.712 1.00 94.88 779 ALA A C 1
ATOM 5883 O O . ALA A 1 779 ? -17.887 18.132 31.079 1.00 94.88 779 ALA A O 1
ATOM 5884 N N . SER A 1 780 ? -18.937 19.914 30.222 1.00 94.94 780 SER A N 1
ATOM 5885 C CA . SER A 1 780 ? -17.733 20.721 29.991 1.00 94.94 780 SER A CA 1
ATOM 5886 C C . SER A 1 780 ? -17.313 21.414 31.293 1.00 94.94 780 SER A C 1
ATOM 5888 O O . SER A 1 780 ? -17.605 22.593 31.513 1.00 94.94 780 SER A O 1
ATOM 5890 N N . ILE A 1 781 ? -16.747 20.641 32.221 1.00 93.56 781 ILE A N 1
ATOM 5891 C CA . ILE A 1 781 ? -16.498 21.075 33.606 1.00 93.56 781 ILE A CA 1
ATOM 5892 C C . ILE A 1 781 ? -15.361 22.091 33.693 1.00 93.56 781 ILE A C 1
ATOM 5894 O O . ILE A 1 781 ? -15.438 23.025 34.496 1.00 93.56 781 ILE A O 1
ATOM 5898 N N . TYR A 1 782 ? -14.318 21.909 32.889 1.00 94.12 782 TYR A N 1
ATOM 5899 C CA . TYR A 1 782 ? -13.083 22.681 32.945 1.00 94.12 782 TYR A CA 1
ATOM 5900 C C . TYR A 1 782 ? -12.991 23.689 31.803 1.00 94.12 782 TYR A C 1
ATOM 5902 O O . TYR A 1 782 ? -13.644 23.540 30.776 1.00 94.12 782 TYR A O 1
ATOM 5910 N N . LYS A 1 783 ? -12.193 24.740 32.001 1.00 91.81 783 LYS A N 1
ATOM 5911 C CA . LYS A 1 783 ? -11.830 25.664 30.922 1.00 91.81 783 LYS A CA 1
ATOM 5912 C C . LYS A 1 783 ? -10.934 24.956 29.901 1.00 91.81 783 LYS A C 1
ATOM 5914 O O . LYS A 1 783 ? -10.181 24.051 30.268 1.00 91.81 783 LYS A O 1
ATOM 5919 N N . ASP A 1 784 ? -10.962 25.445 28.666 1.00 90.81 784 ASP A N 1
ATOM 5920 C CA . ASP A 1 784 ? -10.083 25.001 27.584 1.00 90.81 784 ASP A CA 1
ATOM 5921 C C . ASP A 1 784 ? -8.626 24.914 28.048 1.00 90.81 784 ASP A C 1
ATOM 5923 O O . ASP A 1 784 ? -8.107 25.843 28.678 1.00 90.81 784 ASP A O 1
ATOM 5927 N N . ASN A 1 785 ? -7.970 23.792 27.739 1.00 89.94 785 ASN A N 1
ATOM 5928 C CA . ASN A 1 785 ? -6.552 23.561 28.022 1.00 89.94 785 ASN A CA 1
ATOM 5929 C C . ASN A 1 785 ? -6.161 23.810 29.497 1.00 89.94 785 ASN A C 1
ATOM 5931 O O . ASN A 1 785 ? -5.035 24.196 29.800 1.00 89.94 785 ASN A O 1
ATOM 5935 N N . SER A 1 786 ? -7.091 23.613 30.440 1.00 91.31 786 SER A N 1
ATOM 5936 C CA . SER A 1 786 ? -6.854 23.782 31.873 1.00 91.31 786 SER A CA 1
ATOM 5937 C C . SER A 1 786 ? -7.602 22.751 32.720 1.00 91.31 786 SER A C 1
ATOM 5939 O O . SER A 1 786 ? -8.659 22.270 32.334 1.00 91.31 786 SER A O 1
ATOM 5941 N N . TYR A 1 787 ? -7.098 22.495 33.932 1.00 91.19 787 TYR A N 1
ATOM 5942 C CA . TYR A 1 787 ? -7.821 21.800 35.009 1.00 91.19 787 TYR A CA 1
ATOM 5943 C C . TYR A 1 787 ? -8.568 22.780 35.940 1.00 91.19 787 TYR A C 1
ATOM 5945 O O . TYR A 1 787 ? -9.036 22.436 37.026 1.00 91.19 787 TYR A O 1
ATOM 5953 N N . THR A 1 788 ? -8.689 24.049 35.540 1.00 94.25 788 THR A N 1
ATOM 5954 C CA . THR A 1 788 ? -9.475 25.044 36.279 1.00 94.25 788 THR A CA 1
ATOM 5955 C C . THR A 1 788 ? -10.948 24.885 35.940 1.00 94.25 788 THR A C 1
ATOM 5957 O O . THR A 1 788 ? -11.340 25.072 34.787 1.00 94.25 788 THR A O 1
ATOM 5960 N N . ALA A 1 789 ? -11.775 24.587 36.941 1.00 93.31 789 ALA A N 1
ATOM 5961 C CA . ALA A 1 789 ? -13.214 24.465 36.749 1.00 93.31 789 ALA A CA 1
ATOM 5962 C C . ALA A 1 789 ? -13.807 25.758 36.156 1.00 93.31 789 ALA A C 1
ATOM 5964 O O . ALA A 1 789 ? -13.545 26.871 36.628 1.00 93.31 789 ALA A O 1
ATOM 5965 N N . ALA A 1 790 ? -14.628 25.611 35.122 1.00 91.69 790 ALA A N 1
ATOM 5966 C CA . ALA A 1 790 ? -15.420 26.691 34.568 1.00 91.69 790 ALA A CA 1
ATOM 5967 C C . ALA A 1 790 ? -16.615 26.994 35.496 1.00 91.69 790 ALA A C 1
ATOM 5969 O O . ALA A 1 790 ? -17.230 26.058 36.037 1.00 91.69 790 ALA A O 1
ATOM 5970 N N . PRO A 1 791 ? -16.979 28.282 35.679 1.00 91.62 791 PRO A N 1
ATOM 5971 C CA . PRO A 1 791 ? -18.224 28.659 36.344 1.00 91.62 791 PRO A CA 1
ATOM 5972 C C . PRO A 1 791 ? -19.412 27.955 35.685 1.00 91.62 791 PRO A C 1
ATOM 5974 O O . PRO A 1 791 ? -19.456 27.861 34.462 1.00 91.62 791 PRO A O 1
ATOM 5977 N N . SER A 1 792 ? -20.386 27.487 36.469 1.00 86.38 792 SER A N 1
ATOM 5978 C CA . SER A 1 792 ? -21.512 26.683 35.962 1.00 86.38 792 SER A CA 1
ATOM 5979 C C . SER A 1 792 ? -22.256 27.340 34.793 1.00 86.38 792 SER A C 1
ATOM 5981 O O . SER A 1 792 ? -22.545 26.667 33.810 1.00 86.38 792 SER A O 1
ATOM 5983 N N . GLY A 1 793 ? -22.499 28.654 34.855 1.00 87.81 793 GLY A N 1
ATOM 5984 C CA . GLY A 1 793 ? -23.160 29.414 33.785 1.00 87.81 793 GLY A CA 1
ATOM 5985 C C . GLY A 1 793 ? -22.328 29.607 32.510 1.00 87.81 793 GLY A C 1
ATOM 5986 O O . GLY A 1 793 ? -22.869 30.042 31.500 1.00 87.81 793 GLY A O 1
ATOM 5987 N N . SER A 1 794 ? -21.031 29.295 32.544 1.00 88.94 794 SER A N 1
ATOM 5988 C CA . SER A 1 794 ? -20.126 29.359 31.390 1.00 88.94 794 SER A CA 1
ATOM 5989 C C . SER A 1 794 ? -19.885 27.994 30.744 1.00 88.94 794 SER A C 1
ATOM 5991 O O . SER A 1 794 ? -19.215 27.927 29.718 1.00 88.94 794 SER A O 1
ATOM 5993 N N . ARG A 1 795 ? -20.395 26.905 31.334 1.00 93.12 795 ARG A N 1
ATOM 5994 C CA . ARG A 1 795 ? -20.244 25.553 30.786 1.00 93.12 795 ARG A CA 1
ATOM 5995 C C . ARG A 1 795 ? -21.170 25.378 29.586 1.00 93.12 795 ARG A C 1
ATOM 5997 O O . ARG A 1 795 ? -22.357 25.689 29.662 1.00 93.12 795 ARG A O 1
ATOM 6004 N N . TYR A 1 796 ? -20.633 24.858 28.487 1.00 95.38 796 TYR A N 1
ATOM 6005 C CA . TYR A 1 796 ? -21.407 24.559 27.287 1.00 95.38 796 TYR A CA 1
ATOM 6006 C C . TYR A 1 796 ? -22.272 23.302 27.464 1.00 95.38 796 TYR A C 1
ATOM 6008 O O . TYR A 1 796 ? -23.470 23.326 27.178 1.00 95.38 796 TYR A O 1
ATOM 6016 N N . LEU A 1 797 ? -21.692 22.219 27.984 1.00 95.75 797 LEU A N 1
ATOM 6017 C CA . LEU A 1 797 ? -22.386 20.973 28.309 1.00 95.75 797 LEU A CA 1
ATOM 6018 C C . LEU A 1 797 ? -22.629 20.877 29.826 1.00 95.75 797 LEU A C 1
ATOM 6020 O O . LEU A 1 797 ? -21.782 21.333 30.603 1.00 95.75 797 LEU A O 1
ATOM 6024 N N . PRO A 1 798 ? -23.757 20.289 30.271 1.00 93.69 798 PRO A N 1
ATOM 6025 C CA . PRO A 1 798 ? -24.687 19.450 29.494 1.00 93.69 798 PRO A CA 1
ATOM 6026 C C . PRO A 1 798 ? -25.814 20.199 28.753 1.00 93.69 798 PRO A C 1
ATOM 6028 O O . PRO A 1 798 ? -26.451 19.629 27.873 1.00 93.69 798 PRO A O 1
ATOM 6031 N N . SER A 1 799 ? -26.068 21.478 29.047 1.00 94.56 799 SER A N 1
ATOM 6032 C CA . SER A 1 799 ? -27.267 22.190 28.559 1.00 94.56 799 SER A CA 1
ATOM 6033 C C . SER A 1 799 ? -27.407 22.279 27.031 1.00 94.56 799 SER A C 1
ATOM 6035 O O . SER A 1 799 ? -28.519 22.440 26.534 1.00 94.56 799 SER A O 1
ATOM 6037 N N . ASN A 1 800 ? -26.306 22.189 26.276 1.00 97.00 800 ASN A N 1
ATOM 6038 C CA . ASN A 1 800 ? -26.303 22.332 24.816 1.00 97.00 800 ASN A CA 1
ATOM 6039 C C . ASN A 1 800 ? -26.171 21.010 24.038 1.00 97.00 800 ASN A C 1
ATOM 6041 O O . ASN A 1 800 ? -25.893 21.045 22.837 1.00 97.00 800 ASN A O 1
ATOM 6045 N N . TRP A 1 801 ? -26.408 19.850 24.661 1.00 97.94 801 TRP A N 1
ATOM 6046 C CA . TRP A 1 801 ? -26.304 18.556 23.972 1.00 97.94 801 TRP A CA 1
ATOM 6047 C C . TRP A 1 801 ? -27.181 18.432 22.727 1.00 97.94 801 TRP A C 1
ATOM 6049 O O . TRP A 1 801 ? -26.708 17.943 21.703 1.00 97.94 801 TRP A O 1
ATOM 6059 N N . LEU A 1 802 ? -28.422 18.928 22.749 1.00 98.25 802 LEU A N 1
ATOM 6060 C CA . LEU A 1 802 ? -29.286 18.919 21.561 1.00 98.25 802 LEU A CA 1
ATOM 6061 C C . LEU A 1 802 ? -28.69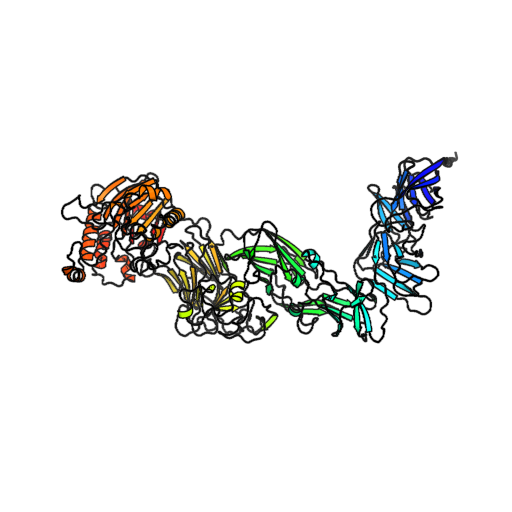5 19.750 20.408 1.00 98.25 802 LEU A C 1
ATOM 6063 O O . LEU A 1 802 ? -28.790 19.368 19.244 1.00 98.25 802 LEU A O 1
ATOM 6067 N N . THR A 1 803 ? -28.071 20.885 20.722 1.00 98.44 803 THR A N 1
ATOM 6068 C CA . THR A 1 803 ? -27.417 21.743 19.725 1.00 98.44 803 THR A CA 1
ATOM 6069 C C . THR A 1 803 ? -26.184 21.059 19.141 1.00 98.44 803 THR A C 1
ATOM 6071 O O . THR A 1 803 ? -26.013 21.046 17.923 1.00 98.44 803 THR A O 1
ATOM 6074 N N . LEU A 1 804 ? -25.342 20.465 19.991 1.00 98.62 804 LEU A N 1
ATOM 6075 C CA . LEU A 1 804 ? -24.143 19.749 19.560 1.00 98.62 804 LEU A CA 1
ATOM 6076 C C . LEU A 1 804 ? -24.496 18.507 18.731 1.00 98.62 804 LEU A C 1
ATOM 6078 O O . LEU A 1 804 ? -23.944 18.312 17.653 1.00 98.62 804 LEU A O 1
ATOM 6082 N N . SER A 1 805 ? -25.453 17.705 19.193 1.00 98.62 805 SER A N 1
ATOM 6083 C CA . SER A 1 805 ? -25.819 16.430 18.568 1.00 98.62 805 SER A CA 1
ATOM 6084 C C . SER A 1 805 ? -26.464 16.562 17.193 1.00 98.62 805 SER A C 1
ATOM 6086 O O . SER A 1 805 ? -26.157 15.789 16.281 1.00 98.62 805 SER A O 1
ATOM 6088 N N . LYS A 1 806 ? -27.228 17.635 16.966 1.00 98.62 806 LYS A N 1
ATOM 6089 C CA . LYS A 1 806 ? -27.728 17.983 15.629 1.00 98.62 806 LYS A CA 1
ATOM 6090 C C . LYS A 1 806 ? -26.615 18.175 14.604 1.00 98.62 806 LYS A C 1
ATOM 6092 O O . LYS A 1 806 ? -26.835 17.924 13.422 1.00 98.62 806 LYS A O 1
ATOM 6097 N N . ARG A 1 807 ? -25.405 18.573 15.023 1.00 98.69 807 ARG A N 1
ATOM 6098 C CA . ARG A 1 807 ? -24.271 18.757 14.102 1.00 98.69 807 ARG A CA 1
ATOM 6099 C C . ARG A 1 807 ? -23.811 17.449 13.471 1.00 98.69 807 ARG A C 1
ATOM 6101 O O . ARG A 1 807 ? -23.280 17.515 12.366 1.00 98.69 807 ARG A O 1
ATOM 6108 N N . TYR A 1 808 ? -24.031 16.307 14.127 1.00 98.44 808 TYR A N 1
ATOM 6109 C CA . TYR A 1 808 ? -23.780 14.960 13.601 1.00 98.44 808 TYR A CA 1
ATOM 6110 C C . TYR A 1 808 ? -25.067 14.182 13.262 1.00 98.44 808 TYR A C 1
ATOM 6112 O O . TYR A 1 808 ? -25.008 12.984 13.023 1.00 98.44 808 TYR A O 1
ATOM 6120 N N . GLY A 1 809 ? -26.221 14.856 13.173 1.00 98.19 809 GLY A N 1
ATOM 6121 C CA . GLY A 1 809 ? -27.465 14.269 12.655 1.00 98.19 809 GLY A CA 1
ATOM 6122 C C . GLY A 1 809 ? -28.400 13.644 13.696 1.00 98.19 809 GLY A C 1
ATOM 6123 O O . GLY A 1 809 ? -29.436 13.098 13.323 1.00 98.19 809 GLY A O 1
ATOM 6124 N N . HIS A 1 810 ? -28.094 13.743 14.991 1.00 98.62 810 HIS A N 1
ATOM 6125 C CA . HIS A 1 810 ? -28.992 13.279 16.051 1.00 98.62 810 HIS A CA 1
ATOM 6126 C C . HIS A 1 810 ? -29.958 14.403 16.440 1.00 98.62 810 HIS A C 1
ATOM 6128 O O . HIS A 1 810 ? -29.549 15.471 16.892 1.00 98.62 810 HIS A O 1
ATOM 6134 N N . ASN A 1 811 ? -31.256 14.175 16.239 1.00 98.19 811 ASN A N 1
ATOM 6135 C CA . ASN A 1 811 ? -32.300 15.178 16.481 1.00 98.19 811 ASN A CA 1
ATOM 6136 C C . ASN A 1 811 ? -32.860 15.144 17.904 1.00 98.19 811 ASN A C 1
ATOM 6138 O O . ASN A 1 811 ? -33.647 16.020 18.269 1.00 98.19 811 ASN A O 1
ATOM 6142 N N . TYR A 1 812 ? -32.458 14.149 18.691 1.00 98.62 812 TYR A N 1
ATOM 6143 C CA . TYR A 1 812 ? -32.942 13.920 20.040 1.00 98.62 812 TYR A CA 1
ATOM 6144 C C . TYR A 1 812 ? -31.761 13.735 20.985 1.00 98.62 812 TYR A C 1
ATOM 6146 O O . TYR A 1 812 ? -30.762 13.102 20.642 1.00 98.62 812 TYR A O 1
ATOM 6154 N N . ALA A 1 813 ? -31.890 14.311 22.173 1.00 98.19 813 ALA A N 1
ATOM 6155 C CA . ALA A 1 813 ? -30.893 14.282 23.227 1.00 98.19 813 ALA A CA 1
ATOM 6156 C C . ALA A 1 813 ? -31.624 14.259 24.575 1.00 98.19 813 ALA A C 1
ATOM 6158 O O . ALA A 1 813 ? -32.647 14.938 24.728 1.00 98.19 813 ALA A O 1
ATOM 6159 N N . ALA A 1 814 ? -31.143 13.460 25.521 1.00 97.50 814 ALA A N 1
ATOM 6160 C CA . ALA A 1 814 ? -31.688 13.386 26.865 1.00 97.50 814 ALA A CA 1
ATOM 6161 C C . ALA A 1 814 ? -30.587 13.132 27.903 1.00 97.50 814 ALA A C 1
ATOM 6163 O O . ALA A 1 814 ? -30.001 12.050 27.970 1.00 97.50 814 ALA A O 1
ATOM 6164 N N . THR A 1 815 ? -30.391 14.101 28.794 1.00 94.69 815 THR A N 1
ATOM 6165 C CA . THR A 1 815 ? -29.489 13.963 29.941 1.00 94.69 815 THR A CA 1
ATOM 6166 C C . THR A 1 815 ? -30.109 13.081 31.015 1.00 94.69 815 THR A C 1
ATOM 6168 O O . THR A 1 815 ? -31.277 13.281 31.384 1.00 94.69 815 THR A O 1
ATOM 6171 N N . GLY A 1 816 ? -29.326 12.140 31.545 1.00 90.94 816 GLY A N 1
ATOM 6172 C CA . GLY A 1 816 ? -29.720 11.256 32.641 1.00 90.94 816 GLY A CA 1
ATOM 6173 C C . GLY A 1 816 ? -29.974 11.990 33.961 1.00 90.94 816 GLY A C 1
ATOM 6174 O O . GLY A 1 816 ? -30.008 13.220 34.012 1.00 90.94 816 GLY A O 1
ATOM 6175 N N . GLY A 1 817 ? -30.207 11.247 35.043 1.00 87.19 817 GLY A N 1
ATOM 6176 C CA . GLY A 1 817 ? -30.182 11.808 36.392 1.00 87.19 817 GLY A CA 1
ATOM 6177 C C . GLY A 1 817 ? -28.754 11.832 36.925 1.00 87.19 817 GLY A C 1
ATOM 6178 O O . GLY A 1 817 ? -28.014 10.885 36.693 1.00 87.19 817 GLY A O 1
ATOM 6179 N N . TRP A 1 818 ? -28.352 12.895 37.623 1.00 85.19 818 TRP A N 1
ATOM 6180 C CA . TRP A 1 818 ? -27.008 13.006 38.200 1.00 85.19 818 TRP A CA 1
ATOM 6181 C C . TRP A 1 818 ? -27.034 13.690 39.567 1.00 85.19 818 TRP A C 1
ATOM 6183 O O . TRP A 1 818 ? -27.984 14.402 39.915 1.00 85.19 818 TRP A O 1
ATOM 6193 N N . ARG A 1 819 ? -25.980 13.462 40.355 1.00 80.25 819 ARG A N 1
ATOM 6194 C CA . ARG A 1 819 ? -25.808 14.050 41.690 1.00 80.25 819 ARG A CA 1
ATOM 6195 C C . ARG A 1 819 ? -24.672 15.066 41.753 1.00 80.25 819 ARG A C 1
ATOM 6197 O O . ARG A 1 819 ? -24.797 16.027 42.512 1.00 80.25 819 ARG A O 1
ATOM 6204 N N . ASP A 1 820 ? -23.591 14.859 41.007 1.00 80.12 820 ASP A N 1
ATOM 6205 C CA . ASP A 1 820 ? -22.425 15.744 41.008 1.00 80.12 820 ASP A CA 1
ATOM 6206 C C . ASP A 1 820 ? -22.219 16.481 39.671 1.00 80.12 820 ASP A C 1
ATOM 6208 O O . ASP A 1 820 ? -23.148 17.132 39.203 1.00 80.12 820 ASP A O 1
ATOM 6212 N N . ASN A 1 821 ? -21.016 16.499 39.092 1.00 80.81 821 ASN A N 1
ATOM 6213 C CA . ASN A 1 821 ? -20.736 17.228 37.853 1.00 80.81 821 ASN A CA 1
ATOM 6214 C C . ASN A 1 821 ? -20.643 16.325 36.612 1.00 80.81 821 ASN A C 1
ATOM 6216 O O . ASN A 1 821 ? -20.445 16.872 35.531 1.00 80.81 821 ASN A O 1
ATOM 6220 N N . TYR A 1 822 ? -20.801 15.001 36.735 1.00 86.44 822 TYR A N 1
ATOM 6221 C CA . TYR A 1 822 ? -20.479 14.043 35.665 1.00 86.44 822 TYR A CA 1
ATOM 6222 C C . TYR A 1 822 ? -21.708 13.267 35.144 1.00 86.44 822 TYR A C 1
ATOM 6224 O O . TYR A 1 822 ? -21.778 12.047 35.305 1.00 86.44 822 TYR A O 1
ATOM 6232 N N . PRO A 1 823 ? -22.687 13.941 34.506 1.00 90.00 823 PRO A N 1
ATOM 6233 C CA . PRO A 1 823 ? -23.886 13.285 33.990 1.00 90.00 823 PRO A CA 1
ATOM 6234 C C . PRO A 1 823 ? -23.585 12.355 32.807 1.00 90.00 823 PRO A C 1
ATOM 6236 O O . PRO A 1 823 ? -22.566 12.498 32.126 1.00 90.00 823 PRO A O 1
ATOM 6239 N N . GLN A 1 824 ? -24.530 11.459 32.515 1.00 94.31 824 GLN A N 1
ATOM 6240 C CA . GLN A 1 824 ? -24.625 10.760 31.233 1.00 94.31 824 GLN A CA 1
ATOM 6241 C C . GLN A 1 824 ? -25.549 11.508 30.280 1.00 94.31 824 GLN A C 1
ATOM 6243 O O . GLN A 1 824 ? -26.543 12.112 30.697 1.00 94.31 824 GLN A O 1
ATOM 6248 N N . GLU A 1 825 ? -25.272 11.375 28.992 1.00 97.25 825 GLU A N 1
ATOM 6249 C CA . GLU A 1 825 ? -26.145 11.841 27.922 1.00 97.25 825 GLU A CA 1
ATOM 6250 C C . GLU A 1 825 ? -26.424 10.701 26.945 1.00 97.25 825 GLU A C 1
ATOM 6252 O O . GLU A 1 825 ? -25.502 9.994 26.543 1.00 97.25 825 GLU A O 1
ATOM 6257 N N . ILE A 1 826 ? -27.678 10.560 26.513 1.00 98.56 826 ILE A N 1
ATOM 6258 C CA . ILE A 1 826 ? -28.030 9.753 25.343 1.00 98.56 826 ILE A CA 1
ATOM 6259 C C . ILE A 1 826 ? -28.479 10.671 24.205 1.00 98.56 826 ILE A C 1
ATOM 6261 O O . ILE A 1 826 ? -29.307 11.559 24.406 1.00 98.56 826 ILE A O 1
ATOM 6265 N N . THR A 1 827 ? -27.944 10.467 23.002 1.00 98.75 827 THR A N 1
ATOM 6266 C CA . THR A 1 827 ? -28.372 11.174 21.785 1.00 98.75 827 THR A CA 1
ATOM 6267 C C . THR A 1 827 ? -28.770 10.166 20.719 1.00 98.75 827 THR A C 1
ATOM 6269 O O . THR A 1 827 ? -28.191 9.086 20.642 1.00 98.75 827 THR A O 1
ATOM 6272 N N . ALA A 1 828 ? -29.753 10.489 19.883 1.00 98.56 828 ALA A N 1
ATOM 6273 C CA . ALA A 1 828 ? -30.246 9.551 18.879 1.00 98.56 828 ALA A CA 1
ATOM 6274 C C . ALA A 1 828 ? -30.835 10.239 17.644 1.00 98.56 828 ALA A C 1
ATOM 6276 O O . ALA A 1 828 ? -31.298 11.386 17.686 1.00 98.56 828 ALA A O 1
ATOM 6277 N N . LYS A 1 829 ? -30.882 9.487 16.541 1.00 98.25 829 LYS A N 1
ATOM 6278 C CA . LYS A 1 829 ? -31.691 9.824 15.356 1.00 98.25 829 LYS A CA 1
ATOM 6279 C C . LYS A 1 829 ? -33.194 9.678 15.621 1.00 98.25 829 LYS A C 1
ATOM 6281 O O . LYS A 1 829 ? -33.997 10.350 14.976 1.00 98.25 829 LYS A O 1
ATOM 6286 N N . TYR A 1 830 ? -33.559 8.842 16.591 1.00 97.38 830 TYR A N 1
ATOM 6287 C CA . TYR A 1 830 ? -34.933 8.493 16.955 1.00 97.38 830 TYR A CA 1
ATOM 6288 C C . TYR A 1 830 ? -35.407 9.220 18.226 1.00 97.38 830 TYR A C 1
ATOM 6290 O O . TYR A 1 830 ? -34.575 9.549 19.075 1.00 97.38 830 TYR A O 1
ATOM 6298 N N . PRO A 1 831 ? -36.726 9.444 18.402 1.00 97.31 831 PRO A N 1
ATOM 6299 C CA . PRO A 1 831 ? -37.272 10.023 19.626 1.00 97.31 831 PRO A CA 1
ATOM 6300 C C . PRO A 1 831 ? -36.858 9.254 20.883 1.00 97.31 831 PRO A C 1
ATOM 6302 O O . PRO A 1 831 ? -36.959 8.029 20.935 1.00 97.31 831 PRO A O 1
ATOM 6305 N N . ILE A 1 832 ? -36.454 9.994 21.917 1.00 98.50 832 ILE A N 1
ATOM 6306 C CA . ILE A 1 832 ? -36.044 9.440 23.209 1.00 98.50 832 ILE A CA 1
ATOM 6307 C C . ILE A 1 832 ? -37.130 9.745 24.239 1.00 98.50 832 ILE A C 1
ATOM 6309 O O . ILE A 1 832 ? -37.465 10.907 24.469 1.00 98.50 832 ILE A O 1
ATOM 6313 N N . THR A 1 833 ? -37.657 8.709 24.889 1.00 97.88 833 THR A N 1
ATOM 6314 C CA . THR A 1 833 ? -38.533 8.859 26.057 1.00 97.88 833 THR A CA 1
ATOM 6315 C C . THR A 1 833 ? -37.722 8.595 27.318 1.00 97.88 833 THR A C 1
ATOM 6317 O O . THR A 1 833 ? -37.307 7.464 27.554 1.00 97.88 833 THR A O 1
ATOM 6320 N N . THR A 1 834 ? -37.488 9.611 28.151 1.00 96.31 834 THR A N 1
ATOM 6321 C CA . THR A 1 834 ? -36.899 9.389 29.480 1.00 96.31 834 THR A CA 1
ATOM 6322 C C . THR A 1 834 ? -37.947 8.768 30.396 1.00 96.31 834 THR A C 1
ATOM 6324 O O . THR A 1 834 ? -38.929 9.422 30.735 1.00 96.31 834 THR A O 1
ATOM 6327 N N . VAL A 1 835 ? -37.736 7.510 30.780 1.00 94.56 835 VAL A N 1
ATOM 6328 C CA . VAL A 1 835 ? -38.634 6.753 31.662 1.00 94.56 835 VAL A CA 1
ATOM 6329 C C . VAL A 1 835 ? -38.345 7.101 33.118 1.00 94.56 835 VAL A C 1
ATOM 6331 O O . VAL A 1 835 ? -39.254 7.434 33.871 1.00 94.56 835 VAL A O 1
ATOM 6334 N N . LEU A 1 836 ? -37.065 7.083 33.493 1.00 91.06 836 LEU A N 1
ATOM 6335 C CA . LEU A 1 836 ? -36.615 7.394 34.843 1.00 91.06 836 LEU A CA 1
ATOM 6336 C C . LEU A 1 836 ? -35.279 8.128 34.781 1.00 91.06 836 LEU A C 1
ATOM 6338 O O . LEU A 1 836 ? -34.350 7.688 34.107 1.00 91.06 836 LEU A O 1
ATOM 6342 N N . LYS A 1 837 ? -35.161 9.234 35.514 1.00 90.06 837 LYS A N 1
ATOM 6343 C CA . LYS A 1 837 ? -33.860 9.813 35.853 1.00 90.06 837 LYS A CA 1
ATOM 6344 C C . LYS A 1 837 ? -33.535 9.356 37.257 1.00 90.06 837 LYS A C 1
ATOM 6346 O O . LYS A 1 837 ? -34.259 9.731 38.167 1.00 90.06 837 LYS A O 1
ATOM 6351 N N . ILE A 1 838 ? -32.475 8.576 37.430 1.00 85.56 838 ILE A N 1
ATOM 6352 C CA . ILE A 1 838 ? -32.046 8.168 38.764 1.00 85.56 838 ILE A CA 1
ATOM 6353 C C . ILE A 1 838 ? -31.267 9.337 39.333 1.00 85.56 838 ILE A C 1
ATOM 6355 O O . ILE A 1 838 ? -30.123 9.610 38.969 1.00 85.56 838 ILE A O 1
ATOM 6359 N N . THR A 1 839 ? -31.947 10.095 40.175 1.00 75.00 839 THR A N 1
ATOM 6360 C CA . THR A 1 839 ? -31.405 11.292 40.778 1.00 75.00 839 THR A CA 1
ATOM 6361 C C . THR A 1 839 ? -31.318 11.135 42.273 1.00 75.00 839 THR A C 1
ATOM 6363 O O . THR A 1 839 ? -31.785 10.209 42.932 1.00 75.00 839 THR A O 1
ATOM 6366 N N . ASN A 1 840 ? -30.754 12.182 42.827 1.00 61.50 840 ASN A N 1
ATOM 6367 C CA . ASN A 1 840 ? -30.808 12.444 44.222 1.00 61.50 840 ASN A CA 1
ATOM 6368 C C . ASN A 1 840 ? -32.257 12.614 44.756 1.00 61.50 840 ASN A C 1
ATOM 6370 O O . ASN A 1 840 ? -32.489 12.432 45.940 1.00 61.50 840 ASN A O 1
ATOM 6374 N N . THR A 1 841 ? -33.250 13.046 43.990 1.00 56.47 841 THR A N 1
ATOM 6375 C CA . THR A 1 841 ? -34.551 13.437 44.579 1.00 56.47 841 THR A CA 1
ATOM 6376 C C . THR A 1 841 ? -35.541 12.295 44.777 1.00 56.47 841 THR A C 1
ATOM 6378 O O . THR A 1 841 ? -36.549 12.511 45.443 1.00 56.47 841 THR A O 1
ATOM 6381 N N . ASP A 1 842 ? -35.231 11.097 44.286 1.00 57.59 842 ASP A N 1
ATOM 6382 C CA . ASP A 1 842 ? -36.198 9.995 44.236 1.00 57.59 842 ASP A CA 1
ATOM 6383 C C . ASP A 1 842 ? -36.318 9.254 45.584 1.00 57.59 842 ASP A C 1
ATOM 6385 O O . ASP A 1 842 ? -37.405 8.810 45.946 1.00 57.59 842 ASP A O 1
ATOM 6389 N N . THR A 1 843 ? -35.246 9.239 46.395 1.00 53.88 843 THR A N 1
ATOM 6390 C CA . THR A 1 843 ? -35.240 8.678 47.764 1.00 53.88 843 THR A CA 1
ATOM 6391 C C . THR A 1 843 ? -34.225 9.408 48.661 1.00 53.88 843 THR A C 1
ATOM 6393 O O . THR A 1 843 ? -33.157 9.818 48.206 1.00 53.88 843 THR A O 1
ATOM 6396 N N . SER A 1 844 ? -34.508 9.584 49.958 1.00 47.97 844 SER A N 1
ATOM 6397 C CA . SER A 1 844 ? -33.536 10.124 50.933 1.00 47.97 844 SER A CA 1
ATOM 6398 C C . SER A 1 844 ? -32.453 9.075 51.261 1.00 47.97 844 SER A C 1
ATOM 6400 O O . SER A 1 844 ? -32.806 7.963 51.636 1.00 47.97 844 SER A O 1
ATOM 6402 N N . GLY A 1 845 ? -31.153 9.408 51.140 1.00 58.81 845 GLY A N 1
ATOM 6403 C CA . GLY A 1 845 ? -30.021 8.470 51.377 1.00 58.81 845 GLY A CA 1
ATOM 6404 C C . GLY A 1 845 ? -29.257 7.977 50.125 1.00 58.81 845 GLY A C 1
ATOM 6405 O O . GLY A 1 845 ? -28.683 6.899 50.128 1.00 58.81 845 GLY A O 1
ATOM 6406 N N . LYS A 1 846 ? -29.264 8.793 49.068 1.00 63.47 846 LYS A N 1
ATOM 6407 C CA . LYS A 1 846 ? -29.166 8.502 47.619 1.00 63.47 846 LYS A CA 1
ATOM 6408 C C . LYS A 1 846 ? -28.053 7.558 47.099 1.00 63.47 846 LYS A C 1
ATOM 6410 O O . LYS A 1 846 ? -26.911 7.689 47.551 1.00 63.47 846 LYS A O 1
ATOM 6415 N N . PRO A 1 847 ? -28.362 6.730 46.071 1.00 66.94 847 PRO A N 1
ATOM 6416 C CA . PRO A 1 847 ? -27.556 5.577 45.683 1.00 66.94 847 PRO A CA 1
ATOM 6417 C C . PRO A 1 847 ? -26.490 5.809 44.618 1.00 66.94 847 PRO A C 1
ATOM 6419 O O . PRO A 1 847 ? -25.450 5.206 44.769 1.00 66.94 847 PRO A O 1
ATOM 6422 N N . VAL A 1 848 ? -26.691 6.655 43.596 1.00 78.56 848 VAL A N 1
ATOM 6423 C CA . VAL A 1 848 ? -25.743 6.780 42.464 1.00 78.56 848 VAL A CA 1
ATOM 6424 C C . VAL A 1 848 ? -25.065 8.159 42.440 1.00 78.56 848 VAL A C 1
ATOM 6426 O O . VAL A 1 848 ? -25.723 9.195 42.560 1.00 78.56 848 VAL A O 1
ATOM 6429 N N . SER A 1 849 ? -23.741 8.172 42.316 1.00 82.62 849 SER A N 1
ATOM 6430 C CA . SER A 1 849 ? -22.839 9.320 42.468 1.00 82.62 849 SER A CA 1
ATOM 6431 C C . SER A 1 849 ? -22.751 10.199 41.219 1.00 82.62 849 SER A C 1
ATOM 6433 O O . SER A 1 849 ? -23.115 11.375 41.286 1.00 82.62 849 SER A O 1
ATOM 6435 N N . HIS A 1 850 ? -22.311 9.647 40.087 1.00 86.62 850 HIS A N 1
ATOM 6436 C CA . HIS A 1 850 ? -22.198 10.386 38.826 1.00 86.62 850 HIS A CA 1
ATOM 6437 C C . HIS A 1 850 ? -23.523 10.420 38.068 1.00 86.62 850 HIS A C 1
ATOM 6439 O O . HIS A 1 850 ? -23.964 11.494 37.669 1.00 86.62 850 HIS A O 1
ATOM 6445 N N . GLY A 1 851 ? -24.240 9.298 37.976 1.00 86.56 851 GLY A N 1
ATOM 6446 C CA . GLY A 1 851 ? -25.638 9.315 37.545 1.00 86.56 851 GLY A CA 1
ATOM 6447 C C . GLY A 1 851 ? -26.145 7.999 36.976 1.00 86.56 851 GLY A C 1
ATOM 6448 O O . GLY A 1 851 ? -25.365 7.074 36.749 1.00 86.56 851 GLY A O 1
ATOM 6449 N N . ALA A 1 852 ? -27.446 7.938 36.713 1.00 91.94 852 ALA A N 1
ATOM 6450 C CA . ALA A 1 852 ? -28.034 6.909 35.870 1.00 91.94 852 ALA A CA 1
ATOM 6451 C C . ALA A 1 852 ? -29.409 7.335 35.332 1.00 91.94 852 ALA A C 1
ATOM 6453 O O . ALA A 1 852 ? -30.041 8.282 35.815 1.00 91.94 852 ALA A O 1
ATOM 6454 N N . ALA A 1 853 ? -29.894 6.630 34.316 1.00 94.06 853 ALA A N 1
ATOM 6455 C CA . ALA A 1 853 ? -31.238 6.815 33.787 1.00 94.06 853 ALA A CA 1
ATOM 6456 C C . ALA A 1 853 ? -31.725 5.581 33.028 1.00 94.06 853 ALA A C 1
ATOM 6458 O O . ALA A 1 853 ? -30.927 4.743 32.614 1.00 94.06 853 ALA A O 1
ATOM 6459 N N . ILE A 1 854 ? -33.045 5.520 32.856 1.00 95.88 854 ILE A N 1
ATOM 6460 C CA . ILE A 1 854 ? -33.737 4.592 31.970 1.00 95.88 854 ILE A CA 1
ATOM 6461 C C . ILE A 1 854 ? -34.365 5.416 30.852 1.00 95.88 854 ILE A C 1
ATOM 6463 O O . ILE A 1 854 ? -35.181 6.313 31.104 1.00 95.88 854 ILE A O 1
ATOM 6467 N N . GLN A 1 855 ? -34.006 5.114 29.614 1.00 97.50 855 GLN A N 1
ATOM 6468 C CA . GLN A 1 855 ? -34.557 5.750 28.428 1.00 97.50 855 GLN A CA 1
ATOM 6469 C C . GLN A 1 855 ? -35.092 4.693 27.469 1.00 97.50 855 GLN A C 1
ATOM 6471 O O . GLN A 1 855 ? -34.511 3.629 27.314 1.00 97.50 855 GLN A O 1
ATOM 6476 N N . LYS A 1 856 ? -36.202 4.995 26.803 1.00 97.81 856 LYS A N 1
ATOM 6477 C CA . LYS A 1 856 ? -36.800 4.139 25.784 1.00 97.81 856 LYS A CA 1
ATOM 6478 C C . LYS A 1 856 ? -36.646 4.783 24.416 1.00 97.81 856 LYS A C 1
ATOM 6480 O O . LYS A 1 856 ? -36.983 5.961 24.253 1.00 97.81 856 LYS A O 1
ATOM 6485 N N . ILE A 1 857 ? -36.190 4.003 23.444 1.00 98.00 857 ILE A N 1
ATOM 6486 C CA . ILE A 1 857 ? -36.110 4.395 22.037 1.00 98.00 857 ILE A CA 1
ATOM 6487 C C . ILE A 1 857 ? -36.810 3.323 21.202 1.00 98.00 857 ILE A C 1
ATOM 6489 O O . ILE A 1 857 ? -36.586 2.133 21.411 1.00 98.00 857 ILE A O 1
ATOM 6493 N N . THR A 1 858 ? -37.652 3.742 20.259 1.00 96.06 858 THR A N 1
ATOM 6494 C CA . THR A 1 858 ? -38.311 2.831 19.315 1.00 96.06 858 THR A CA 1
ATOM 6495 C C . THR A 1 858 ? -37.533 2.808 18.001 1.00 96.06 858 THR A C 1
ATOM 6497 O O . THR A 1 858 ? -37.458 3.828 17.314 1.00 96.06 858 THR A O 1
ATOM 6500 N N . VAL A 1 859 ? -36.984 1.651 17.632 1.00 93.19 859 VAL A N 1
ATOM 6501 C CA . VAL A 1 859 ? -36.213 1.444 16.395 1.00 93.19 859 VAL A CA 1
ATOM 6502 C C . VAL A 1 859 ? -36.837 0.294 15.618 1.00 93.19 859 VAL A C 1
ATOM 6504 O O . VAL A 1 859 ? -37.164 -0.734 16.202 1.00 93.19 859 VAL A O 1
ATOM 6507 N N . ALA A 1 860 ? -37.075 0.477 14.315 1.00 88.88 860 ALA A N 1
ATOM 6508 C CA . ALA A 1 860 ? -37.745 -0.520 13.468 1.00 88.88 860 ALA A CA 1
ATOM 6509 C C . ALA A 1 860 ? -39.078 -1.056 14.058 1.00 88.88 860 ALA A C 1
ATOM 6511 O O . ALA A 1 860 ? -39.429 -2.222 13.899 1.00 88.88 860 ALA A O 1
ATOM 6512 N N . GLY A 1 861 ? -39.825 -0.202 14.771 1.00 91.06 861 GLY A N 1
ATOM 6513 C CA . GLY A 1 861 ? -41.085 -0.570 15.434 1.00 91.06 861 GLY A CA 1
ATOM 6514 C C . GLY A 1 861 ? -40.929 -1.360 16.740 1.00 91.06 861 GLY A C 1
ATOM 6515 O O . GLY A 1 861 ? -41.933 -1.770 17.316 1.00 91.06 861 GLY A O 1
ATOM 6516 N N . GLN A 1 862 ? -39.701 -1.561 17.221 1.00 93.25 862 GLN A N 1
ATOM 6517 C CA . GLN A 1 862 ? -39.399 -2.265 18.463 1.00 93.25 862 GLN A CA 1
ATOM 6518 C C . GLN A 1 862 ? -38.957 -1.276 19.543 1.00 93.25 862 GLN A C 1
ATOM 6520 O O . GLN A 1 862 ? -38.079 -0.447 19.309 1.00 93.25 862 GLN A O 1
ATOM 6525 N N . ASP A 1 863 ? -39.553 -1.373 20.729 1.00 95.75 863 ASP A N 1
ATOM 6526 C CA . ASP A 1 863 ? -39.122 -0.603 21.895 1.00 95.75 863 ASP A CA 1
ATOM 6527 C C . ASP A 1 863 ? -37.869 -1.236 22.510 1.00 95.75 863 ASP A C 1
ATOM 6529 O O . ASP A 1 863 ? -37.855 -2.427 22.819 1.00 95.75 863 ASP A O 1
ATOM 6533 N N . ILE A 1 864 ? -36.829 -0.425 22.700 1.00 97.88 864 ILE A N 1
ATOM 6534 C CA . ILE A 1 864 ? -35.569 -0.812 23.336 1.00 97.88 864 ILE A CA 1
ATOM 6535 C C . ILE A 1 864 ? -35.349 0.089 24.544 1.00 97.88 864 ILE A C 1
ATOM 6537 O O . ILE A 1 864 ? -35.422 1.319 24.439 1.00 97.88 864 ILE A O 1
ATOM 6541 N N . TYR A 1 865 ? -35.079 -0.529 25.691 1.00 98.25 865 TYR A N 1
ATOM 6542 C CA . TYR A 1 865 ? -34.836 0.164 26.947 1.00 98.25 865 TYR A CA 1
ATOM 6543 C C . TYR A 1 865 ? -33.334 0.232 27.225 1.00 98.25 865 TYR A C 1
ATOM 6545 O O . TYR A 1 865 ? -32.642 -0.780 27.284 1.00 98.25 865 TYR A O 1
ATOM 6553 N N . PHE A 1 866 ? -32.837 1.447 27.407 1.00 98.50 866 PHE A N 1
ATOM 6554 C CA . PHE A 1 866 ? -31.452 1.769 27.708 1.00 98.50 866 PHE A CA 1
ATOM 6555 C C . PHE A 1 866 ? -31.337 2.128 29.183 1.00 98.50 866 PHE A C 1
ATOM 6557 O O . PHE A 1 866 ? -32.014 3.044 29.645 1.00 98.50 866 PHE A O 1
ATOM 6564 N N . VAL A 1 867 ? -30.465 1.435 29.906 1.00 97.75 867 VAL A N 1
ATOM 6565 C CA . VAL A 1 867 ? -30.027 1.801 31.250 1.00 97.75 867 VAL A CA 1
ATOM 6566 C C . VAL A 1 867 ? -28.628 2.388 31.121 1.00 97.75 867 VAL A C 1
ATOM 6568 O O . VAL A 1 867 ? -27.658 1.664 30.908 1.00 97.75 867 VAL A O 1
ATOM 6571 N N . THR A 1 868 ? -28.517 3.711 31.201 1.00 96.56 868 THR A N 1
ATOM 6572 C CA . THR A 1 868 ? -27.225 4.410 31.119 1.00 96.56 868 THR A CA 1
ATOM 6573 C C . THR A 1 868 ? -26.686 4.668 32.519 1.00 96.56 868 THR A C 1
ATOM 6575 O O . THR A 1 868 ? -27.443 5.173 33.349 1.00 96.56 868 THR A O 1
ATOM 6578 N N . CYS A 1 869 ? -25.405 4.396 32.786 1.00 95.06 869 CYS A N 1
ATOM 6579 C CA . CYS A 1 869 ? -24.794 4.654 34.096 1.00 95.06 869 CYS A CA 1
ATOM 6580 C C . CYS A 1 869 ? -23.352 5.185 34.016 1.00 95.06 869 CYS A C 1
ATOM 6582 O O . CYS A 1 869 ? -22.643 5.003 33.033 1.00 95.06 869 CYS A O 1
ATOM 6584 N N . HIS A 1 870 ? -22.917 5.858 35.077 1.00 94.81 870 HIS A N 1
ATOM 6585 C CA . HIS A 1 870 ? -21.528 6.227 35.357 1.00 94.81 870 HIS A CA 1
ATOM 6586 C C . HIS A 1 870 ? -21.381 6.099 36.866 1.00 94.81 870 HIS A C 1
ATOM 6588 O O . HIS A 1 870 ? -22.162 6.693 37.616 1.00 94.81 870 HIS A O 1
ATOM 6594 N N . MET A 1 871 ? -20.459 5.253 37.296 1.00 92.81 871 MET A N 1
ATOM 6595 C CA . MET A 1 871 ? -20.350 4.837 38.688 1.00 92.81 871 MET A CA 1
ATOM 6596 C C . MET A 1 871 ? -19.191 5.521 39.389 1.00 92.81 871 MET A C 1
ATOM 6598 O O . MET A 1 871 ? -18.305 6.082 38.749 1.00 92.81 871 MET A O 1
ATOM 6602 N N . TRP A 1 872 ? -19.187 5.445 40.714 1.00 93.19 872 TRP A N 1
ATOM 6603 C CA . TRP A 1 872 ? -18.193 6.087 41.553 1.00 93.19 872 TRP A CA 1
ATOM 6604 C C . TRP A 1 872 ? -16.762 5.620 41.221 1.00 93.19 872 TRP A C 1
ATOM 6606 O O . TRP A 1 872 ? -16.485 4.424 41.326 1.00 93.19 872 TRP A O 1
ATOM 6616 N N . PRO A 1 873 ? -15.820 6.523 40.891 1.00 92.69 873 PRO A N 1
ATOM 6617 C CA . PRO A 1 873 ? -14.490 6.151 40.400 1.00 92.69 873 PRO A CA 1
ATOM 6618 C C . PRO A 1 873 ? -13.467 5.938 41.516 1.00 92.69 873 PRO A C 1
ATOM 6620 O O . PRO A 1 873 ? -12.381 5.412 41.284 1.00 92.69 873 PRO A O 1
ATOM 6623 N N . GLN A 1 874 ? -13.761 6.373 42.743 1.00 94.69 874 GLN A N 1
ATOM 6624 C CA . GLN A 1 874 ? -12.752 6.405 43.800 1.00 94.69 874 GLN A CA 1
ATOM 6625 C C . GLN A 1 874 ? -12.645 5.062 44.531 1.00 94.69 874 GLN A C 1
ATOM 6627 O O . GLN A 1 874 ? -13.609 4.306 44.659 1.00 94.69 874 GLN A O 1
ATOM 6632 N N . ALA A 1 875 ? -11.455 4.774 45.062 1.00 95.31 875 ALA A N 1
ATOM 6633 C CA . ALA A 1 875 ? -11.205 3.582 45.878 1.00 95.31 875 ALA A CA 1
ATOM 6634 C C . ALA A 1 875 ? -11.796 3.676 47.304 1.00 95.31 875 ALA A C 1
ATOM 6636 O O . ALA A 1 875 ? -12.020 2.657 47.951 1.00 95.31 875 ALA A O 1
ATOM 6637 N N . TYR A 1 876 ? -12.062 4.890 47.795 1.00 95.88 876 TYR A N 1
ATOM 6638 C CA . TYR A 1 876 ? -12.782 5.145 49.050 1.00 95.88 876 TYR A CA 1
ATOM 6639 C C . TYR A 1 876 ? -14.285 5.288 48.797 1.00 95.88 876 TYR A C 1
ATOM 6641 O O . TYR A 1 876 ? -14.687 5.584 47.678 1.00 95.88 876 TYR A O 1
ATOM 6649 N N . GLY A 1 877 ? -15.119 5.123 49.822 1.00 92.62 877 GLY A N 1
ATOM 6650 C CA . GLY A 1 877 ? -16.571 5.292 49.717 1.00 92.62 877 GLY A CA 1
ATOM 6651 C C . GLY A 1 877 ? -16.994 6.740 49.429 1.00 92.62 877 GLY A C 1
ATOM 6652 O O . GLY A 1 877 ? -16.331 7.699 49.833 1.00 92.62 877 GLY A O 1
ATOM 6653 N N . TYR A 1 878 ? -18.122 6.925 48.744 1.00 89.00 878 TYR A N 1
ATOM 6654 C CA . TYR A 1 878 ? -18.649 8.260 48.452 1.00 89.00 878 TYR A CA 1
ATOM 6655 C C . TYR A 1 878 ? -18.979 9.043 49.733 1.00 89.00 878 TYR A C 1
ATOM 6657 O O . TYR A 1 878 ? -19.596 8.524 50.662 1.00 89.00 878 TYR A O 1
ATOM 6665 N N . GLY A 1 879 ? -18.614 10.327 49.769 1.00 86.94 879 GLY A N 1
ATOM 6666 C CA . GLY A 1 879 ? -18.908 11.222 50.896 1.00 86.94 879 GLY A CA 1
ATOM 6667 C C . GLY A 1 879 ? -18.003 11.045 52.120 1.00 86.94 879 GLY A C 1
ATOM 6668 O O . GLY A 1 879 ? -18.187 11.754 53.108 1.00 86.94 879 GLY A O 1
ATOM 6669 N N . VAL A 1 880 ? -17.013 10.149 52.061 1.00 91.19 880 VAL A N 1
ATOM 6670 C CA . VAL A 1 880 ? -15.998 9.997 53.110 1.00 91.19 880 VAL A CA 1
ATOM 6671 C C . VAL A 1 880 ? -15.133 11.259 53.193 1.00 91.19 880 VAL A C 1
ATOM 6673 O O . VAL A 1 880 ? -14.601 11.737 52.186 1.00 91.19 880 VAL A O 1
ATOM 6676 N N . ALA A 1 881 ? -14.986 11.798 54.407 1.00 94.00 881 ALA A N 1
ATOM 6677 C CA . ALA A 1 881 ? -14.147 12.962 54.672 1.00 94.00 881 ALA A CA 1
ATOM 6678 C C . ALA A 1 881 ? -12.686 12.683 54.295 1.00 94.00 881 ALA A C 1
ATOM 6680 O O . ALA A 1 881 ? -12.190 11.578 54.500 1.00 94.00 881 ALA A O 1
ATOM 6681 N N . THR A 1 882 ? -11.969 13.691 53.792 1.00 95.19 882 THR A N 1
ATOM 6682 C CA . THR A 1 882 ? -10.583 13.540 53.309 1.00 95.19 882 THR A CA 1
ATOM 6683 C C . THR A 1 882 ? -9.652 12.885 54.332 1.00 95.19 882 THR A C 1
ATOM 6685 O O . THR A 1 882 ? -8.832 12.053 53.958 1.00 95.19 882 THR A O 1
ATOM 6688 N N . SER A 1 883 ? -9.817 13.189 55.624 1.00 95.81 883 SER A N 1
ATOM 6689 C CA . SER A 1 883 ? -9.044 12.588 56.721 1.00 95.81 883 SER A CA 1
ATOM 6690 C C . SER A 1 883 ? -9.227 11.073 56.872 1.00 95.81 883 SER A C 1
ATOM 6692 O O . SER A 1 883 ? -8.340 10.412 57.399 1.00 95.81 883 SER A O 1
ATOM 6694 N N . ASP A 1 884 ? -10.351 10.522 56.409 1.00 97.00 884 ASP A N 1
ATOM 6695 C CA . ASP A 1 884 ? -10.721 9.109 56.551 1.00 97.00 884 ASP A CA 1
ATOM 6696 C C . ASP A 1 884 ? -10.565 8.305 55.252 1.00 97.00 884 ASP A C 1
ATOM 6698 O O . ASP A 1 884 ? -10.776 7.090 55.246 1.00 97.00 884 ASP A O 1
ATOM 6702 N N . GLN A 1 885 ? -10.187 8.952 54.144 1.00 96.75 885 GLN A N 1
ATOM 6703 C CA . GLN A 1 885 ? -10.121 8.299 52.834 1.00 96.75 885 GLN A CA 1
ATOM 6704 C C . GLN A 1 885 ? -9.128 7.135 52.806 1.00 96.75 885 GLN A C 1
ATOM 6706 O O . GLN A 1 885 ? -9.432 6.113 52.206 1.00 96.75 885 GLN A O 1
ATOM 6711 N N . GLU A 1 886 ? -7.981 7.226 53.483 1.00 96.94 886 GLU A N 1
ATOM 6712 C CA . GLU A 1 886 ? -7.017 6.114 53.532 1.00 96.94 886 GLU A CA 1
ATOM 6713 C C . GLU A 1 886 ? -7.574 4.888 54.269 1.00 96.94 886 GLU A C 1
ATOM 6715 O O . GLU A 1 886 ? -7.446 3.762 53.787 1.00 96.94 886 GLU A O 1
ATOM 6720 N N . ARG A 1 887 ? -8.280 5.096 55.390 1.00 97.56 887 ARG A N 1
ATOM 6721 C CA . ARG A 1 887 ? -8.987 4.018 56.104 1.00 97.56 887 ARG A CA 1
ATOM 6722 C C . ARG A 1 887 ? -10.051 3.382 55.209 1.00 97.56 887 ARG A C 1
ATOM 6724 O O . ARG A 1 887 ? -10.179 2.163 55.170 1.00 97.56 887 ARG A O 1
ATOM 6731 N N . SER A 1 888 ? -10.794 4.217 54.492 1.00 97.50 888 SER A N 1
ATOM 6732 C CA . SER A 1 888 ? -11.861 3.810 53.581 1.00 97.50 888 SER A CA 1
ATOM 6733 C C . SER A 1 888 ? -11.342 2.996 52.388 1.00 97.50 888 SER A C 1
ATOM 6735 O O . SER A 1 888 ? -11.888 1.935 52.088 1.00 97.50 888 SER A O 1
ATOM 6737 N N . LYS A 1 889 ? -10.231 3.429 51.769 1.00 97.81 889 LYS A N 1
ATOM 6738 C CA . LYS A 1 889 ? -9.514 2.677 50.724 1.00 97.81 889 LYS A CA 1
ATOM 6739 C C . LYS A 1 889 ? -9.063 1.313 51.239 1.00 97.81 889 LYS A C 1
ATOM 6741 O O . LYS A 1 889 ? -9.309 0.311 50.583 1.00 97.81 889 LYS A O 1
ATOM 6746 N N . ALA A 1 890 ? -8.452 1.263 52.426 1.00 96.44 890 ALA A N 1
ATOM 6747 C CA . ALA A 1 890 ? -7.994 0.011 53.030 1.00 96.44 890 ALA A CA 1
ATOM 6748 C C . ALA A 1 890 ? -9.144 -0.965 53.344 1.00 96.44 890 ALA A C 1
ATOM 6750 O O . ALA A 1 890 ? -8.939 -2.176 53.366 1.00 96.44 890 ALA A O 1
ATOM 6751 N N . ALA A 1 891 ? -10.351 -0.442 53.571 1.00 96.94 891 ALA A N 1
ATOM 6752 C CA . ALA A 1 891 ? -11.571 -1.218 53.774 1.00 96.94 891 ALA A CA 1
ATOM 6753 C C . ALA A 1 891 ? -12.336 -1.526 52.466 1.00 96.94 891 ALA A C 1
ATOM 6755 O O . ALA A 1 891 ? -13.407 -2.130 52.523 1.00 96.94 891 ALA A O 1
ATOM 6756 N N . ASN A 1 892 ? -11.803 -1.131 51.300 1.00 97.25 892 ASN A N 1
ATOM 6757 C CA . ASN A 1 892 ? -12.433 -1.258 49.980 1.00 97.25 892 ASN A CA 1
ATOM 6758 C C . ASN A 1 892 ? -13.842 -0.639 49.906 1.00 97.25 892 ASN A C 1
ATOM 6760 O O . ASN A 1 892 ? -14.693 -1.085 49.137 1.00 97.25 892 ASN A O 1
ATOM 6764 N N . GLU A 1 893 ? -14.118 0.398 50.701 1.00 96.81 893 GLU A N 1
ATOM 6765 C CA . GLU A 1 893 ? -15.452 1.012 50.782 1.00 96.81 893 GLU A CA 1
ATOM 6766 C C . GLU A 1 893 ? -15.899 1.628 49.439 1.00 96.81 893 GLU A C 1
ATOM 6768 O O . GLU A 1 893 ? -17.098 1.786 49.215 1.00 96.81 893 GLU A O 1
ATOM 6773 N N . GLY A 1 894 ? -14.974 1.931 48.517 1.00 95.75 894 GLY A N 1
ATOM 6774 C CA . GLY A 1 894 ? -15.313 2.338 47.150 1.00 95.75 894 GLY A CA 1
ATOM 6775 C C . GLY A 1 894 ? -15.969 1.225 46.324 1.00 95.75 894 GLY A C 1
ATOM 6776 O O . GLY A 1 894 ? -16.945 1.492 45.625 1.00 95.75 894 GLY A O 1
ATOM 6777 N N . ASP A 1 895 ? -15.492 -0.021 46.443 1.00 97.31 895 ASP A N 1
ATOM 6778 C CA . ASP A 1 895 ? -16.092 -1.181 45.761 1.00 97.31 895 ASP A CA 1
ATOM 6779 C C . ASP A 1 895 ? -17.507 -1.440 46.288 1.00 97.31 895 ASP A C 1
ATOM 6781 O O . ASP A 1 895 ? -18.449 -1.604 45.512 1.00 97.31 895 ASP A O 1
ATOM 6785 N N . TYR A 1 896 ? -17.672 -1.428 47.615 1.00 96.38 896 TYR A N 1
ATOM 6786 C CA . TYR A 1 896 ? -18.976 -1.621 48.255 1.00 96.38 896 TYR A CA 1
ATOM 6787 C C . TYR A 1 896 ? -19.954 -0.497 47.928 1.00 96.38 896 TYR A C 1
ATOM 6789 O O . TYR A 1 896 ? -21.148 -0.750 47.770 1.00 96.38 896 TYR A O 1
ATOM 6797 N N . TYR A 1 897 ? -19.464 0.738 47.783 1.00 93.94 897 TYR A N 1
ATOM 6798 C CA . TYR A 1 897 ? -20.314 1.826 47.325 1.00 93.94 897 TYR A CA 1
ATOM 6799 C C . TYR A 1 897 ? -20.819 1.552 45.906 1.00 93.94 897 TYR A C 1
ATOM 6801 O O . TYR A 1 897 ? -22.029 1.521 45.718 1.00 93.94 897 TYR A O 1
ATOM 6809 N N . ARG A 1 898 ? -19.934 1.230 44.948 1.00 95.38 898 ARG A N 1
ATOM 6810 C CA . ARG A 1 898 ? -20.333 0.846 43.578 1.00 95.38 898 ARG A CA 1
ATOM 6811 C C . ARG A 1 898 ? -21.309 -0.333 43.556 1.00 95.38 898 ARG A C 1
ATOM 6813 O O . ARG A 1 898 ? -22.259 -0.323 42.782 1.00 95.38 898 ARG A O 1
ATOM 6820 N N . GLN A 1 899 ? -21.107 -1.347 44.400 1.00 95.94 899 GLN A N 1
ATOM 6821 C CA . GLN A 1 899 ? -22.053 -2.461 44.551 1.00 95.94 899 GLN A CA 1
ATOM 6822 C C . GLN A 1 899 ? -23.465 -1.966 44.874 1.00 95.94 899 GLN A C 1
ATOM 6824 O O . GLN A 1 899 ? -24.432 -2.374 44.235 1.00 95.94 899 GLN A O 1
ATOM 6829 N N . PHE A 1 900 ? -23.567 -1.073 45.859 1.00 92.94 900 PHE A N 1
ATOM 6830 C CA . PHE A 1 900 ? -24.822 -0.468 46.279 1.00 92.94 900 PHE A CA 1
ATOM 6831 C C . PHE A 1 900 ? -25.461 0.363 45.159 1.00 92.94 900 PHE A C 1
ATOM 6833 O O . PHE A 1 900 ? -26.664 0.231 44.926 1.00 92.94 900 PHE A O 1
ATOM 6840 N N . GLU A 1 901 ? -24.673 1.159 44.427 1.00 92.88 901 GLU A N 1
ATOM 6841 C CA . GLU A 1 901 ? -25.183 1.925 43.284 1.00 92.88 901 GLU A CA 1
ATOM 6842 C C . GLU A 1 901 ? -25.769 0.987 42.204 1.00 92.88 901 GLU A C 1
ATOM 6844 O O . GLU A 1 901 ? -26.881 1.219 41.728 1.00 92.88 901 GLU A O 1
ATOM 6849 N N . MET A 1 902 ? -25.051 -0.087 41.837 1.00 95.62 902 MET A N 1
ATOM 6850 C CA . MET A 1 902 ? -25.493 -1.031 40.798 1.00 95.62 902 MET A CA 1
ATOM 6851 C C . MET A 1 902 ? -26.730 -1.813 41.238 1.00 95.62 902 MET A C 1
ATOM 6853 O O . MET A 1 902 ? -27.661 -1.958 40.452 1.00 95.62 902 MET A O 1
ATOM 6857 N N . GLN A 1 903 ? -26.780 -2.274 42.493 1.00 94.50 903 GLN A N 1
ATOM 6858 C CA . GLN A 1 903 ? -27.950 -2.984 43.017 1.00 94.50 903 GLN A CA 1
ATOM 6859 C C . GLN A 1 903 ? -29.199 -2.116 42.903 1.00 94.50 903 GLN A C 1
ATOM 6861 O O . GLN A 1 903 ? -30.218 -2.565 42.388 1.00 94.50 903 GLN A O 1
ATOM 6866 N N . TYR A 1 904 ? -29.089 -0.841 43.282 1.00 91.75 904 TYR A N 1
ATOM 6867 C CA . TYR A 1 904 ? -30.195 0.093 43.137 1.00 91.75 904 TYR A CA 1
ATOM 6868 C C . TYR A 1 904 ? -30.617 0.276 41.675 1.00 91.75 904 TYR A C 1
ATOM 6870 O O . TYR A 1 904 ? -31.813 0.260 41.388 1.00 91.75 904 TYR A O 1
ATOM 6878 N N . ILE A 1 905 ? -29.658 0.452 40.755 1.00 93.44 905 ILE A N 1
ATOM 6879 C CA . ILE A 1 905 ? -29.948 0.596 39.322 1.00 93.44 905 ILE A CA 1
ATOM 6880 C C . ILE A 1 905 ? -30.716 -0.627 38.812 1.00 93.44 905 ILE A C 1
ATOM 6882 O O . ILE A 1 905 ? -31.742 -0.454 38.158 1.00 93.44 905 ILE A O 1
ATOM 6886 N N . ILE A 1 906 ? -30.263 -1.843 39.123 1.00 95.50 906 ILE A N 1
ATOM 6887 C CA . ILE A 1 906 ? -30.905 -3.086 38.676 1.00 95.50 906 ILE A CA 1
ATOM 6888 C C . ILE A 1 906 ? -32.309 -3.248 39.274 1.00 95.50 906 ILE A C 1
ATOM 6890 O O . ILE A 1 906 ? -33.248 -3.525 38.526 1.00 95.50 906 ILE A O 1
ATOM 6894 N N . ASP A 1 907 ? -32.474 -3.008 40.577 1.00 93.19 907 ASP A N 1
ATOM 6895 C CA . ASP A 1 907 ? -33.756 -3.157 41.284 1.00 93.19 907 ASP A CA 1
ATOM 6896 C C . ASP A 1 907 ? -34.845 -2.204 40.767 1.00 93.19 907 ASP A C 1
ATOM 6898 O O . ASP A 1 907 ? -36.024 -2.536 40.829 1.00 93.19 907 ASP A O 1
ATOM 6902 N N . HIS A 1 908 ? -34.451 -1.039 40.240 1.00 90.75 908 HIS A N 1
ATOM 6903 C CA . HIS A 1 908 ? -35.361 -0.018 39.698 1.00 90.75 908 HIS A CA 1
ATOM 6904 C C . HIS A 1 908 ? -35.393 0.004 38.160 1.00 90.75 908 HIS A C 1
ATOM 6906 O O . HIS A 1 908 ? -35.980 0.912 37.569 1.00 90.75 908 HIS A O 1
ATOM 6912 N N . SER A 1 909 ? -34.740 -0.959 37.501 1.00 93.88 909 SER A N 1
ATOM 6913 C CA . SER A 1 909 ? -34.751 -1.120 36.044 1.00 93.88 909 SER A CA 1
ATOM 6914 C C . SER A 1 909 ? -35.110 -2.551 35.653 1.00 93.88 909 SER A C 1
ATOM 6916 O O . SER A 1 909 ? -36.274 -2.918 35.696 1.00 93.88 909 SER A O 1
ATOM 6918 N N . ILE A 1 910 ? -34.132 -3.376 35.289 1.00 95.38 910 ILE A N 1
ATOM 6919 C CA . ILE A 1 910 ? -34.318 -4.716 34.724 1.00 95.38 910 ILE A CA 1
ATOM 6920 C C . ILE A 1 910 ? -35.138 -5.625 35.655 1.00 95.38 910 ILE A C 1
ATOM 6922 O O . ILE A 1 910 ? -35.926 -6.433 35.170 1.00 95.38 910 ILE A O 1
ATOM 6926 N N . ASN A 1 911 ? -34.990 -5.470 36.976 1.00 95.75 911 ASN A N 1
ATOM 6927 C CA . ASN A 1 911 ? -35.700 -6.279 37.970 1.00 95.75 911 ASN A CA 1
ATOM 6928 C C . ASN A 1 911 ? -36.946 -5.596 38.556 1.00 95.75 911 ASN A C 1
ATOM 6930 O O . ASN A 1 911 ? -37.632 -6.204 39.381 1.00 95.75 911 ASN A O 1
ATOM 6934 N N . ASP A 1 912 ? -37.264 -4.365 38.146 1.00 94.56 912 ASP A N 1
ATOM 6935 C CA . ASP A 1 912 ? -38.454 -3.680 38.645 1.00 94.56 912 ASP A CA 1
ATOM 6936 C C . ASP A 1 912 ? -39.718 -4.346 38.057 1.00 94.56 912 ASP A C 1
ATOM 6938 O O . ASP A 1 912 ? -39.864 -4.438 36.831 1.00 94.56 912 ASP A O 1
ATOM 6942 N N . PRO A 1 913 ? -40.673 -4.797 38.896 1.00 95.12 913 PRO A N 1
ATOM 6943 C CA . PRO A 1 913 ? -41.886 -5.469 38.430 1.00 95.12 913 PRO A CA 1
ATOM 6944 C C . PRO A 1 913 ? -42.731 -4.650 37.445 1.00 95.12 913 PRO A C 1
ATOM 6946 O O . PRO A 1 913 ? -43.500 -5.230 36.675 1.00 95.12 913 PRO A O 1
ATOM 6949 N N . SER A 1 914 ? -42.606 -3.318 37.443 1.00 93.38 914 SER A N 1
ATOM 6950 C CA . SER A 1 914 ? -43.294 -2.441 36.489 1.00 93.38 914 SER A CA 1
ATOM 6951 C C . SER A 1 914 ? -42.849 -2.651 35.037 1.00 93.38 914 SER A C 1
ATOM 6953 O O . SER A 1 914 ? -43.605 -2.317 34.122 1.00 93.38 914 SER A O 1
ATOM 6955 N N . TYR A 1 915 ? -41.687 -3.276 34.814 1.00 94.56 915 TYR A N 1
ATOM 6956 C CA . TYR A 1 915 ? -41.165 -3.599 33.486 1.00 94.56 915 TYR A CA 1
ATOM 6957 C C . TYR A 1 915 ? -41.130 -5.102 33.181 1.00 94.56 915 TYR A C 1
ATOM 6959 O O . TYR A 1 915 ? -40.457 -5.512 32.241 1.00 94.56 915 TYR A O 1
ATOM 6967 N N . ALA A 1 916 ? -41.894 -5.936 33.897 1.00 89.81 916 ALA A N 1
ATOM 6968 C CA . ALA A 1 916 ? -41.901 -7.393 33.700 1.00 89.81 916 ALA A CA 1
ATOM 6969 C C . ALA A 1 916 ? -42.246 -7.861 32.262 1.00 89.81 916 ALA A C 1
ATOM 6971 O O . ALA A 1 916 ? -41.994 -9.011 31.915 1.00 89.81 916 ALA A O 1
ATOM 6972 N N . GLY A 1 917 ? -42.836 -6.994 31.428 1.00 89.12 917 GLY A N 1
ATOM 6973 C CA . GLY A 1 917 ? -43.114 -7.255 30.008 1.00 89.12 917 GLY A CA 1
ATOM 6974 C C . GLY A 1 917 ? -42.042 -6.760 29.026 1.00 89.12 917 GLY A C 1
ATOM 6975 O O . GLY A 1 917 ? -42.251 -6.871 27.822 1.00 89.12 917 GLY A O 1
ATOM 6976 N N . VAL A 1 918 ? -40.941 -6.176 29.506 1.00 94.69 918 VAL A N 1
ATOM 6977 C CA . VAL A 1 918 ? -39.850 -5.652 28.674 1.00 94.69 918 VAL A CA 1
ATOM 6978 C C . VAL A 1 918 ? -38.744 -6.697 28.569 1.00 94.69 918 VAL A C 1
ATOM 6980 O O . VAL A 1 918 ? -38.124 -7.053 29.568 1.00 94.69 918 VAL A O 1
ATOM 6983 N N . ASP A 1 919 ? -38.461 -7.155 27.353 1.00 94.38 919 ASP A N 1
ATOM 6984 C CA . ASP A 1 919 ? -37.451 -8.179 27.066 1.00 94.38 919 ASP A CA 1
ATOM 6985 C C . ASP A 1 919 ? -36.180 -7.633 26.392 1.00 94.38 919 ASP A C 1
ATOM 6987 O O . ASP A 1 919 ? -35.170 -8.334 26.371 1.00 94.38 919 ASP A O 1
ATOM 6991 N N . LYS A 1 920 ? -36.203 -6.392 25.880 1.00 97.38 920 LYS A N 1
ATOM 6992 C CA . LYS A 1 920 ? -35.097 -5.743 25.149 1.00 97.38 920 LYS A CA 1
ATOM 6993 C C . LYS A 1 920 ? -34.445 -4.635 25.962 1.00 97.38 920 LYS A C 1
ATOM 6995 O O . LYS A 1 920 ? -34.884 -3.482 25.944 1.00 97.38 920 LYS A O 1
ATOM 7000 N N . TRP A 1 921 ? -33.352 -4.998 26.619 1.00 98.19 921 TRP A N 1
ATOM 7001 C CA . TRP A 1 921 ? -32.571 -4.115 27.474 1.00 98.19 921 TRP A CA 1
ATOM 7002 C C . TRP A 1 921 ? -31.136 -3.970 26.983 1.00 98.19 921 TRP A C 1
ATOM 7004 O O . TRP A 1 921 ? -30.488 -4.955 26.625 1.00 98.19 921 TRP A O 1
ATOM 7014 N N . VAL A 1 922 ? -30.617 -2.747 27.060 1.00 98.62 922 VAL A N 1
ATOM 7015 C CA . VAL A 1 922 ? -29.192 -2.432 26.933 1.00 98.62 922 VAL A CA 1
ATOM 7016 C C . VAL A 1 922 ? -28.762 -1.693 28.198 1.00 98.62 922 VAL A C 1
ATOM 7018 O O . VAL A 1 922 ? -29.253 -0.602 28.466 1.00 98.62 922 VAL A O 1
ATOM 7021 N N . LEU A 1 923 ? -27.852 -2.266 28.981 1.00 98.62 923 LEU A N 1
ATOM 7022 C CA . LEU A 1 923 ? -27.217 -1.622 30.132 1.00 98.62 923 LEU A CA 1
ATOM 7023 C C . LEU A 1 923 ? -25.787 -1.253 29.743 1.00 98.62 923 LEU A C 1
ATOM 7025 O O . LEU A 1 923 ? -24.989 -2.131 29.431 1.00 98.62 923 LEU A O 1
ATOM 7029 N N . LEU A 1 924 ? -25.456 0.033 29.751 1.00 98.44 924 LEU A N 1
ATOM 7030 C CA . LEU A 1 924 ? -24.160 0.504 29.276 1.00 98.44 924 LEU A CA 1
ATOM 7031 C C . LEU A 1 924 ? -23.653 1.721 30.037 1.00 98.44 924 LEU A C 1
ATOM 7033 O O . LEU A 1 924 ? -24.427 2.585 30.459 1.00 98.44 924 LEU A O 1
ATOM 7037 N N . GLY A 1 925 ? -22.338 1.789 30.209 1.00 97.12 925 GLY A N 1
ATOM 7038 C CA . GLY A 1 925 ? -21.742 2.822 31.036 1.00 97.12 925 GLY A CA 1
ATOM 7039 C C . GLY A 1 925 ? -20.309 2.550 31.447 1.00 97.12 925 GLY A C 1
ATOM 7040 O O . GLY A 1 925 ? -19.801 1.437 31.292 1.00 97.12 925 GLY A O 1
ATOM 7041 N N . ASP A 1 926 ? -19.717 3.573 32.057 1.00 97.19 926 ASP A N 1
ATOM 7042 C CA . ASP A 1 926 ? -18.472 3.446 32.802 1.00 97.19 926 ASP A CA 1
ATOM 7043 C C . ASP A 1 926 ? -18.841 2.982 34.210 1.00 97.19 926 ASP A C 1
ATOM 7045 O O . ASP A 1 926 ? -19.407 3.723 35.025 1.00 97.19 926 ASP A O 1
ATOM 7049 N N . MET A 1 927 ? -18.587 1.706 34.470 1.00 96.50 927 MET A N 1
ATOM 7050 C CA . MET A 1 927 ? -18.962 1.062 35.720 1.00 96.50 927 MET A CA 1
ATOM 7051 C C . MET A 1 927 ? -17.851 1.124 36.769 1.00 96.50 927 MET A C 1
ATOM 7053 O O . MET A 1 927 ? -18.045 0.591 37.865 1.00 96.50 927 MET A O 1
ATOM 7057 N N . ASN A 1 928 ? -16.692 1.721 36.448 1.00 95.94 928 ASN A N 1
ATOM 7058 C CA . ASN A 1 928 ? -15.542 1.896 37.343 1.00 95.94 928 ASN A CA 1
ATOM 7059 C C . ASN A 1 928 ? -15.181 0.641 38.173 1.00 95.94 928 ASN A C 1
ATOM 7061 O O . ASN A 1 928 ? -14.748 0.718 39.323 1.00 95.94 928 ASN A O 1
ATOM 7065 N N . SER A 1 929 ? -15.394 -0.549 37.605 1.00 96.19 929 SER A N 1
ATOM 7066 C CA . SER A 1 929 ? -15.277 -1.840 38.295 1.00 96.19 929 SER A CA 1
ATOM 7067 C C . SER A 1 929 ? -14.756 -2.934 37.366 1.00 96.19 929 SER A C 1
ATOM 7069 O O . SER A 1 929 ? -14.731 -2.781 36.141 1.00 96.19 929 SER A O 1
ATOM 7071 N N . ARG A 1 930 ? -14.297 -4.049 37.948 1.00 96.00 930 ARG A N 1
ATOM 7072 C CA . ARG A 1 930 ? -13.762 -5.191 37.195 1.00 96.00 930 ARG A CA 1
ATOM 7073 C C . ARG A 1 930 ? -14.810 -6.274 37.049 1.00 96.00 930 ARG A C 1
ATOM 7075 O O . ARG A 1 930 ? -15.521 -6.574 38.000 1.00 96.00 930 ARG A O 1
ATOM 7082 N N . SER A 1 931 ? -14.856 -6.909 35.883 1.00 95.88 931 SER A N 1
ATOM 7083 C CA . SER A 1 931 ? -15.660 -8.110 35.682 1.00 95.88 931 SER A CA 1
ATOM 7084 C C . SER A 1 931 ? -14.867 -9.359 36.026 1.00 95.88 931 SER A C 1
ATOM 7086 O O . SER A 1 931 ? -13.712 -9.527 35.628 1.00 95.88 931 SER A O 1
ATOM 7088 N N . ARG A 1 932 ? -15.516 -10.272 36.748 1.00 95.50 932 ARG A N 1
ATOM 7089 C CA . ARG A 1 932 ? -14.977 -11.601 37.048 1.00 95.50 932 ARG A CA 1
ATOM 7090 C C . ARG A 1 932 ? -14.767 -12.434 35.786 1.00 95.50 932 ARG A C 1
ATOM 7092 O O . ARG A 1 932 ? -13.887 -13.291 35.777 1.00 95.50 932 ARG A O 1
ATOM 7099 N N . VAL A 1 933 ? -15.533 -12.158 34.728 1.00 94.81 933 VAL A N 1
ATOM 7100 C CA . VAL A 1 933 ? -15.400 -12.806 33.413 1.00 94.81 933 VAL A CA 1
ATOM 7101 C C . VAL A 1 933 ? -14.002 -12.576 32.824 1.00 94.81 933 VAL A C 1
ATOM 7103 O O . VAL A 1 933 ? -13.451 -13.460 32.176 1.00 94.81 933 VAL A O 1
ATOM 7106 N N . ASP A 1 934 ? -13.371 -11.447 33.149 1.00 94.00 934 ASP A N 1
ATOM 7107 C CA . ASP A 1 934 ? -12.019 -11.109 32.697 1.00 94.00 934 ASP A CA 1
ATOM 7108 C C . ASP A 1 934 ? -10.918 -11.535 33.680 1.00 94.00 934 ASP A C 1
ATOM 7110 O O . ASP A 1 934 ? -9.748 -11.198 33.486 1.00 94.00 934 ASP A O 1
ATOM 7114 N N . ASN A 1 935 ? -11.240 -12.242 34.772 1.00 93.81 935 ASN A N 1
ATOM 7115 C CA . ASN A 1 935 ? -10.257 -12.499 35.829 1.00 93.81 935 ASN A CA 1
ATOM 7116 C C . ASN A 1 935 ? -9.078 -13.372 35.363 1.00 93.81 935 ASN A C 1
ATOM 7118 O O . ASN A 1 935 ? -8.013 -13.321 35.972 1.00 93.81 935 ASN A O 1
ATOM 7122 N N . GLY A 1 936 ? -9.221 -14.113 34.259 1.00 90.12 936 GLY A N 1
ATOM 7123 C CA . GLY A 1 936 ? -8.082 -14.776 33.612 1.00 90.12 936 GLY A CA 1
ATOM 7124 C C . GLY A 1 936 ? -6.969 -13.799 33.201 1.00 90.12 936 GLY A C 1
ATOM 7125 O O . GLY A 1 936 ? -5.803 -14.182 33.164 1.00 90.12 936 GLY A O 1
ATOM 7126 N N . THR A 1 937 ? -7.314 -12.537 32.927 1.00 90.81 937 THR A N 1
ATOM 7127 C CA . THR A 1 937 ? -6.368 -11.451 32.630 1.00 90.81 937 THR A CA 1
ATOM 7128 C C . THR A 1 937 ? -5.903 -10.746 33.904 1.00 90.81 937 THR A C 1
ATOM 7130 O O . THR A 1 937 ? -4.707 -10.517 34.083 1.00 90.81 937 THR A O 1
ATOM 7133 N N . TYR A 1 938 ? -6.832 -10.393 34.802 1.00 91.88 938 TYR A N 1
ATOM 7134 C CA . TYR A 1 938 ? -6.514 -9.603 36.001 1.00 91.88 938 TYR A CA 1
ATOM 7135 C C . TYR A 1 938 ? -5.784 -10.394 37.095 1.00 91.88 938 TYR A C 1
ATOM 7137 O O . TYR A 1 938 ? -5.014 -9.806 37.854 1.00 91.88 938 TYR A O 1
ATOM 7145 N N . ASN A 1 939 ? -6.005 -11.710 37.177 1.00 93.44 939 ASN A N 1
ATOM 7146 C CA . ASN A 1 939 ? -5.419 -12.612 38.174 1.00 93.44 939 ASN A CA 1
ATOM 7147 C C . ASN A 1 939 ? -5.671 -12.191 39.635 1.00 93.44 939 ASN A C 1
ATOM 7149 O O . ASN A 1 939 ? -4.821 -12.368 40.510 1.00 93.44 939 ASN A O 1
ATOM 7153 N N . TYR A 1 940 ? -6.846 -11.635 39.928 1.00 95.06 940 TYR A N 1
ATOM 7154 C CA . TYR A 1 940 ? -7.261 -11.353 41.300 1.00 95.06 940 TYR A CA 1
ATOM 7155 C C . TYR A 1 940 ? -7.747 -12.625 42.006 1.00 95.06 940 TYR A C 1
ATOM 7157 O O . TYR A 1 940 ? -8.203 -13.582 41.372 1.00 95.06 940 TYR A O 1
ATOM 7165 N N . SER A 1 941 ? -7.722 -12.609 43.345 1.00 96.12 941 SER A N 1
ATOM 7166 C CA . SER A 1 941 ? -8.416 -13.624 44.151 1.00 96.12 941 SER A CA 1
ATOM 7167 C C . SER A 1 941 ? -9.884 -13.715 43.731 1.00 96.12 941 SER A C 1
ATOM 7169 O O . SER A 1 941 ? -10.537 -12.692 43.516 1.00 96.12 941 SER A O 1
ATOM 7171 N N . THR A 1 942 ? -10.442 -14.925 43.682 1.00 93.12 942 THR A N 1
ATOM 7172 C CA . THR A 1 942 ? -11.874 -15.127 43.409 1.00 93.12 942 THR A CA 1
ATOM 7173 C C . THR A 1 942 ? -12.766 -14.442 44.448 1.00 93.12 942 THR A C 1
ATOM 7175 O O . THR A 1 942 ? -13.907 -14.112 44.144 1.00 93.12 942 THR A O 1
ATOM 7178 N N . SER A 1 943 ? -12.254 -14.150 45.645 1.00 95.12 943 SER A N 1
ATOM 7179 C CA . SER A 1 943 ? -12.957 -13.392 46.686 1.00 95.12 943 SER A CA 1
ATOM 7180 C C . SER A 1 943 ? -12.716 -11.875 46.636 1.00 95.12 943 SER A C 1
ATOM 7182 O O . SER A 1 943 ? -13.060 -11.182 47.590 1.00 95.12 943 SER A O 1
ATOM 7184 N N . SER A 1 944 ? -12.052 -11.353 45.597 1.00 97.12 944 SER A N 1
ATOM 7185 C CA . SER A 1 944 ? -11.733 -9.924 45.492 1.00 97.12 944 SER A CA 1
ATOM 7186 C C . SER A 1 944 ? -12.997 -9.065 45.447 1.00 97.12 944 SER A C 1
ATOM 7188 O O . SER A 1 944 ? -13.933 -9.367 44.703 1.00 97.12 944 SER A O 1
ATOM 7190 N N . THR A 1 945 ? -12.995 -7.960 46.199 1.00 97.88 945 THR A N 1
ATOM 7191 C CA . THR A 1 945 ? -14.089 -6.979 46.198 1.00 97.88 945 THR A CA 1
ATOM 7192 C C . THR A 1 945 ? -14.200 -6.236 44.871 1.00 97.88 945 THR A C 1
ATOM 7194 O O . THR A 1 945 ? -15.282 -5.781 44.535 1.00 97.88 945 THR A O 1
ATOM 7197 N N . ALA A 1 946 ? -13.149 -6.204 44.048 1.00 96.25 946 ALA A N 1
ATOM 7198 C CA . ALA A 1 946 ? -13.166 -5.518 42.754 1.00 96.25 946 ALA A CA 1
ATOM 7199 C C . ALA A 1 946 ? -14.241 -6.039 41.774 1.00 96.25 946 ALA A C 1
ATOM 7201 O O . ALA A 1 946 ? -14.577 -5.343 40.814 1.00 96.25 946 ALA A O 1
ATOM 7202 N N . PHE A 1 947 ? -14.758 -7.257 42.001 1.00 97.94 947 PHE A N 1
ATOM 7203 C CA . PHE A 1 947 ? -15.771 -7.907 41.161 1.00 97.94 947 PHE A CA 1
ATOM 7204 C C . PHE A 1 947 ? -17.213 -7.650 41.586 1.00 97.94 947 PHE A C 1
ATOM 7206 O O . PHE A 1 947 ? -18.123 -7.838 40.781 1.00 97.94 947 PHE A O 1
ATOM 7213 N N . ILE A 1 948 ? -17.443 -7.218 42.827 1.00 97.75 948 ILE A N 1
ATOM 7214 C CA . ILE A 1 948 ? -18.777 -7.283 43.439 1.00 97.75 948 ILE A CA 1
ATOM 7215 C C . ILE A 1 948 ? -19.804 -6.395 42.732 1.00 97.75 948 ILE A C 1
ATOM 7217 O O . ILE A 1 948 ? -20.983 -6.725 42.719 1.00 97.75 948 ILE A O 1
ATOM 7221 N N . THR A 1 949 ? -19.372 -5.297 42.107 1.00 97.06 949 THR A N 1
ATOM 7222 C CA . THR A 1 949 ? -20.247 -4.443 41.292 1.00 97.06 949 THR A CA 1
ATOM 7223 C C . THR A 1 949 ? -20.765 -5.184 40.062 1.00 97.06 949 THR A C 1
ATOM 7225 O O . THR A 1 949 ? -21.960 -5.150 39.791 1.00 97.06 949 THR A O 1
ATOM 7228 N N . GLN A 1 950 ? -19.892 -5.888 39.337 1.00 98.06 950 GLN A N 1
ATOM 7229 C CA . GLN A 1 950 ? -20.286 -6.659 38.154 1.00 98.06 950 GLN A CA 1
ATOM 7230 C C . GLN A 1 950 ? -21.058 -7.923 38.547 1.00 98.06 950 GLN A C 1
ATOM 7232 O O . GLN A 1 950 ? -22.013 -8.295 37.871 1.00 98.06 950 GLN A O 1
ATOM 7237 N N . ASP A 1 951 ? -20.717 -8.544 39.679 1.00 98.19 951 ASP A N 1
ATOM 7238 C CA . ASP A 1 951 ? -21.456 -9.687 40.223 1.00 98.19 951 ASP A CA 1
ATOM 7239 C C . ASP A 1 951 ? -22.929 -9.358 40.503 1.00 98.19 951 ASP A C 1
ATOM 7241 O O . ASP A 1 951 ? -23.767 -10.251 40.423 1.00 98.19 951 ASP A O 1
ATOM 7245 N N . VAL A 1 952 ? -23.274 -8.098 40.804 1.00 98.00 952 VAL A N 1
ATOM 7246 C CA . VAL A 1 952 ? -24.683 -7.689 40.922 1.00 98.00 952 VAL A CA 1
ATOM 7247 C C . VAL A 1 952 ? -25.426 -7.930 39.608 1.00 98.00 952 VAL A C 1
ATOM 7249 O O . VAL A 1 952 ? -26.528 -8.471 39.633 1.00 98.00 952 VAL A O 1
ATOM 7252 N N . ILE A 1 953 ? -24.828 -7.582 38.468 1.00 98.38 953 ILE A N 1
ATOM 7253 C CA . ILE A 1 953 ? -25.429 -7.802 37.146 1.00 98.38 953 ILE A CA 1
ATOM 7254 C C . ILE A 1 953 ? -25.466 -9.304 36.848 1.00 98.38 953 ILE A C 1
ATOM 7256 O O . ILE A 1 953 ? -26.525 -9.841 36.523 1.00 98.38 953 ILE A O 1
ATOM 7260 N N . LEU A 1 954 ? -24.325 -9.983 37.006 1.00 97.44 954 LEU A N 1
ATOM 7261 C CA . LEU A 1 954 ? -24.146 -11.388 36.627 1.00 97.44 954 LEU A CA 1
ATOM 7262 C C . LEU A 1 954 ? -24.999 -12.357 37.459 1.00 97.44 954 LEU A C 1
ATOM 7264 O O . LEU A 1 954 ? -25.448 -13.371 36.935 1.00 97.44 954 LEU A O 1
ATOM 7268 N N . ASN A 1 955 ? -25.222 -12.067 38.745 1.00 97.50 955 ASN A N 1
ATOM 7269 C CA . ASN A 1 955 ? -25.959 -12.964 39.640 1.00 97.50 955 ASN A CA 1
ATOM 7270 C C . ASN A 1 955 ? -27.458 -12.664 39.706 1.00 97.50 955 ASN A C 1
ATOM 7272 O O . ASN A 1 955 ? -28.227 -13.548 40.078 1.00 97.50 955 ASN A O 1
ATOM 7276 N N . ASN A 1 956 ? -27.878 -11.433 39.392 1.00 97.44 956 ASN A N 1
ATOM 7277 C CA . ASN A 1 956 ? -29.267 -11.002 39.581 1.00 97.44 956 ASN A CA 1
ATOM 7278 C C . ASN A 1 956 ? -30.002 -10.685 38.273 1.00 97.44 956 ASN A C 1
ATOM 7280 O O . ASN A 1 956 ? -31.167 -10.300 38.330 1.00 97.44 956 ASN A O 1
ATOM 7284 N N . THR A 1 957 ? -29.359 -10.827 37.112 1.00 97.25 957 THR A N 1
ATOM 7285 C CA . THR A 1 957 ? -29.983 -10.608 35.798 1.00 97.25 957 THR A CA 1
ATOM 7286 C C . THR A 1 957 ? -29.555 -11.683 34.799 1.00 97.25 957 THR A C 1
ATOM 7288 O O . THR A 1 957 ? -28.604 -12.423 35.035 1.00 97.25 957 THR A O 1
ATOM 7291 N N . SER A 1 958 ? -30.232 -11.751 33.651 1.00 95.69 958 SER A N 1
ATOM 7292 C CA . SER A 1 958 ? -29.823 -12.581 32.507 1.00 95.69 958 SER A CA 1
ATOM 7293 C C . SER A 1 958 ? -29.016 -11.807 31.456 1.00 95.69 958 SER A C 1
ATOM 7295 O O . SER A 1 958 ? -28.914 -12.254 30.315 1.00 95.69 958 SER A O 1
ATOM 7297 N N . MET A 1 959 ? -28.535 -10.607 31.785 1.00 97.62 959 MET A N 1
ATOM 7298 C CA . MET A 1 959 ? -27.843 -9.738 30.838 1.00 97.62 959 MET A CA 1
ATOM 7299 C C . MET A 1 959 ? -26.454 -10.290 30.499 1.00 97.62 959 MET A C 1
ATOM 7301 O O . MET A 1 959 ? -25.756 -10.816 31.364 1.00 97.62 959 MET A O 1
ATOM 7305 N N . VAL A 1 960 ? -26.026 -10.121 29.249 1.00 97.88 960 VAL A N 1
ATOM 7306 C CA . VAL A 1 960 ? -24.748 -10.631 28.739 1.00 97.88 960 VAL A CA 1
ATOM 7307 C C . VAL A 1 960 ? -23.877 -9.480 28.255 1.00 97.88 960 VAL A C 1
ATOM 7309 O O . VAL A 1 960 ? -24.323 -8.638 27.481 1.00 97.88 960 VAL A O 1
ATOM 7312 N N . ASP A 1 961 ? -22.628 -9.453 28.710 1.00 97.75 961 ASP A N 1
ATOM 7313 C CA . ASP A 1 961 ? -21.601 -8.510 28.266 1.00 97.75 961 ASP A CA 1
ATOM 7314 C C . ASP A 1 961 ? -21.192 -8.806 26.819 1.00 97.75 961 ASP A C 1
ATOM 7316 O O . ASP A 1 961 ? -20.591 -9.845 26.538 1.00 97.75 961 ASP A O 1
ATOM 7320 N N . VAL A 1 962 ? -21.497 -7.889 25.900 1.00 97.56 962 VAL A N 1
ATOM 7321 C CA . VAL A 1 962 ? -21.269 -8.073 24.460 1.00 97.56 962 VAL A CA 1
ATOM 7322 C C . VAL A 1 962 ? -19.791 -8.300 24.144 1.00 97.56 962 VAL A C 1
ATOM 7324 O O . VAL A 1 962 ? -19.460 -9.182 23.348 1.00 97.56 962 VAL A O 1
ATOM 7327 N N . ILE A 1 963 ? -18.898 -7.523 24.764 1.00 94.50 963 ILE A N 1
ATOM 7328 C CA . ILE A 1 963 ? -17.469 -7.553 24.435 1.00 94.50 963 ILE A CA 1
ATOM 7329 C C . ILE A 1 963 ? -16.832 -8.830 24.971 1.00 94.50 963 ILE A C 1
ATOM 7331 O O . ILE A 1 963 ? -16.163 -9.523 24.210 1.00 94.50 963 ILE A O 1
ATOM 7335 N N . ALA A 1 964 ? -17.089 -9.200 26.228 1.00 94.00 964 ALA A N 1
ATOM 7336 C CA . ALA A 1 964 ? -16.541 -10.437 26.791 1.00 94.00 964 ALA A CA 1
ATOM 7337 C C . ALA A 1 964 ? -17.134 -11.704 26.165 1.00 94.00 964 ALA A C 1
ATOM 7339 O O . ALA A 1 964 ? -16.434 -12.707 26.032 1.00 94.00 964 ALA A O 1
ATOM 7340 N N . ASN A 1 965 ? -18.409 -11.669 25.763 1.00 94.81 965 ASN A N 1
ATOM 7341 C CA . ASN A 1 965 ? -19.044 -12.792 25.079 1.00 94.81 965 ASN A CA 1
ATOM 7342 C C . ASN A 1 965 ? -18.419 -13.044 23.699 1.00 94.81 965 ASN A C 1
ATOM 7344 O O . ASN A 1 965 ? -18.236 -14.193 23.304 1.00 94.81 965 ASN A O 1
ATOM 7348 N N . ARG A 1 966 ? -18.071 -11.977 22.968 1.00 90.62 966 ARG A N 1
ATOM 7349 C CA . ARG A 1 966 ? -17.428 -12.087 21.650 1.00 90.62 966 ARG A CA 1
ATOM 7350 C C . ARG A 1 966 ? -15.927 -12.359 21.750 1.00 90.62 966 ARG A C 1
ATOM 7352 O O . ARG A 1 966 ? -15.378 -13.074 20.916 1.00 90.62 966 ARG A O 1
ATOM 7359 N N . TYR A 1 967 ? -15.282 -11.807 22.772 1.00 89.88 967 TYR A N 1
ATOM 7360 C CA . TYR A 1 967 ? -13.839 -11.850 22.971 1.00 89.88 967 TYR A CA 1
ATOM 7361 C C . TYR A 1 967 ? -13.512 -12.349 24.389 1.00 89.88 967 TYR A C 1
ATOM 7363 O O . TYR A 1 967 ? -13.242 -11.559 25.296 1.00 89.88 967 TYR A O 1
ATOM 7371 N N . PRO A 1 968 ? -13.552 -13.676 24.615 1.00 90.69 968 PRO A N 1
ATOM 7372 C CA . PRO A 1 968 ? -13.352 -14.236 25.945 1.00 90.69 968 PRO A CA 1
ATOM 7373 C C . PRO A 1 968 ? -11.891 -14.123 26.404 1.00 90.69 968 PRO A C 1
ATOM 7375 O O . PRO A 1 968 ? -10.948 -14.516 25.705 1.00 90.69 968 PRO A O 1
ATOM 7378 N N . ALA A 1 969 ? -11.706 -13.618 27.623 1.00 89.25 969 ALA A N 1
ATOM 7379 C CA . ALA A 1 969 ? -10.423 -13.573 28.318 1.00 89.25 969 ALA A CA 1
ATOM 7380 C C . ALA A 1 969 ? -9.940 -14.985 28.740 1.00 89.25 969 ALA A C 1
ATOM 7382 O O . ALA A 1 969 ? -10.754 -15.895 28.904 1.00 89.25 969 ALA A O 1
ATOM 7383 N N . PRO A 1 970 ? -8.625 -15.197 28.964 1.00 88.44 970 PRO A N 1
ATOM 7384 C CA . PRO A 1 970 ? -7.536 -14.230 28.795 1.00 88.44 970 PRO A CA 1
ATOM 7385 C C . PRO A 1 970 ? -7.047 -14.093 27.351 1.00 88.44 970 PRO A C 1
ATOM 7387 O O . PRO A 1 970 ? -6.293 -13.171 27.058 1.00 88.44 970 PRO A O 1
ATOM 7390 N N . ALA A 1 971 ? -7.448 -15.004 26.459 1.00 86.62 971 ALA A N 1
ATOM 7391 C CA . ALA A 1 971 ? -6.930 -15.050 25.097 1.00 86.62 971 ALA A CA 1
ATOM 7392 C C . ALA A 1 971 ? -7.317 -13.805 24.286 1.00 86.62 971 ALA A C 1
ATOM 7394 O O . ALA A 1 971 ? -6.490 -13.304 23.541 1.00 86.62 971 ALA A O 1
ATOM 7395 N N . ASN A 1 972 ? -8.538 -13.288 24.452 1.00 88.56 972 ASN A N 1
ATOM 7396 C CA . ASN A 1 972 ? -9.055 -12.166 23.666 1.00 88.56 972 ASN A CA 1
ATOM 7397 C C . ASN A 1 972 ? -9.506 -10.991 24.545 1.00 88.56 972 ASN A C 1
ATOM 7399 O O . ASN A 1 972 ? -10.601 -10.468 24.390 1.00 88.56 972 ASN A O 1
ATOM 7403 N N . PHE A 1 973 ? -8.687 -10.571 25.505 1.00 90.88 973 PHE A N 1
ATOM 7404 C CA . PHE A 1 973 ? -9.034 -9.435 26.355 1.00 90.88 973 PHE A CA 1
ATOM 7405 C C . PHE A 1 973 ? -8.918 -8.088 25.619 1.00 90.88 973 PHE A C 1
ATOM 7407 O O . PHE A 1 973 ? -7.821 -7.634 25.277 1.00 90.88 973 PHE A O 1
ATOM 7414 N N . VAL A 1 974 ? -10.056 -7.409 25.457 1.00 90.38 974 VAL A N 1
ATOM 7415 C CA . VAL A 1 974 ? -10.170 -6.080 24.834 1.00 90.38 974 VAL A CA 1
ATOM 7416 C C . VAL A 1 974 ? -10.257 -5.004 25.917 1.00 90.38 974 VAL A C 1
ATOM 7418 O O . VAL A 1 974 ? -11.255 -4.928 26.627 1.00 90.38 974 VAL A O 1
ATOM 7421 N N . ALA A 1 975 ? -9.247 -4.144 26.053 1.00 91.12 975 ALA A N 1
ATOM 7422 C CA . ALA A 1 975 ? -9.301 -3.054 27.029 1.00 91.12 975 ALA A CA 1
ATOM 7423 C C . ALA A 1 975 ? -10.284 -1.950 26.593 1.00 91.12 975 ALA A C 1
ATOM 7425 O O . ALA A 1 975 ? -10.446 -1.669 25.402 1.00 91.12 975 ALA A O 1
ATOM 7426 N N . SER A 1 976 ? -10.912 -1.291 27.570 1.00 93.06 976 SER A N 1
ATOM 7427 C CA . SER A 1 976 ? -11.743 -0.101 27.340 1.00 93.06 976 SER A CA 1
ATOM 7428 C C . SER A 1 976 ? -11.027 1.206 27.688 1.00 93.06 976 SER A C 1
ATOM 7430 O O . SER A 1 976 ? -11.551 2.280 27.433 1.00 93.06 976 SER A O 1
ATOM 7432 N N . THR A 1 977 ? -9.795 1.134 28.196 1.00 92.62 977 THR A N 1
ATOM 7433 C CA . THR A 1 977 ? -8.894 2.283 28.366 1.00 92.62 977 THR A CA 1
ATOM 7434 C C . THR A 1 977 ? -7.559 2.025 27.662 1.00 92.62 977 THR A C 1
ATOM 7436 O O . THR A 1 977 ? -7.342 0.964 27.073 1.00 92.62 977 THR A O 1
ATOM 7439 N N . TYR A 1 978 ? -6.638 2.992 27.680 1.00 87.06 978 TYR A N 1
ATOM 7440 C CA . TYR A 1 978 ? -5.277 2.794 27.143 1.00 87.06 978 TYR A CA 1
ATOM 7441 C C . TYR A 1 978 ? -4.360 2.006 28.092 1.00 87.06 978 TYR A C 1
ATOM 7443 O O . TYR A 1 978 ? -3.232 1.685 27.729 1.00 87.06 978 TYR A O 1
ATOM 7451 N N . GLY A 1 979 ? -4.829 1.694 29.306 1.00 82.00 979 GLY A N 1
ATOM 7452 C CA . GLY A 1 979 ? -4.187 0.730 30.199 1.00 82.00 979 GLY A CA 1
ATOM 7453 C C . GLY A 1 979 ? -4.713 -0.694 29.986 1.00 82.00 979 GLY A C 1
ATOM 7454 O O . GLY A 1 979 ? -5.495 -0.971 29.086 1.00 82.00 979 GLY A O 1
ATOM 7455 N N . THR A 1 980 ? -4.349 -1.616 30.875 1.00 82.19 980 THR A N 1
ATOM 7456 C CA . THR A 1 980 ? -4.804 -3.022 30.842 1.00 82.19 980 THR A CA 1
ATOM 7457 C C . THR A 1 980 ? -6.158 -3.213 31.529 1.00 82.19 980 THR A C 1
ATOM 7459 O O . THR A 1 980 ? -6.357 -4.121 32.330 1.00 82.19 980 THR A O 1
ATOM 7462 N N . SER A 1 981 ? -7.088 -2.295 31.286 1.00 89.69 981 SER A N 1
ATOM 7463 C CA . SER A 1 981 ? -8.314 -2.145 32.063 1.00 89.69 981 SER A CA 1
ATOM 7464 C C . SER A 1 981 ? -9.542 -2.147 31.169 1.00 89.69 981 SER A C 1
ATOM 7466 O O . SER A 1 981 ? -9.602 -1.416 30.186 1.00 89.69 981 SER A O 1
ATOM 7468 N N . ARG A 1 982 ? -10.545 -2.929 31.564 1.00 94.44 982 ARG A N 1
ATOM 7469 C CA . ARG A 1 982 ? -11.908 -2.845 31.048 1.00 94.44 982 ARG A CA 1
ATOM 7470 C C . ARG A 1 982 ? -12.816 -2.424 32.196 1.00 94.44 982 ARG A C 1
ATOM 7472 O O . ARG A 1 982 ? -12.860 -3.107 33.221 1.00 94.44 982 ARG A O 1
ATOM 7479 N N . ILE A 1 983 ? -13.390 -1.235 32.079 1.00 96.69 983 ILE A N 1
ATOM 7480 C CA . ILE A 1 983 ? -14.328 -0.630 33.045 1.00 96.69 983 ILE A CA 1
ATOM 7481 C C . ILE A 1 983 ? -15.594 -0.100 32.373 1.00 96.69 983 ILE A C 1
ATOM 7483 O O . ILE A 1 983 ? -16.578 0.179 33.056 1.00 96.69 983 ILE A O 1
ATOM 7487 N N . ASP A 1 984 ? -15.581 -0.034 31.047 1.00 97.88 984 ASP A N 1
ATOM 7488 C CA . ASP A 1 984 ? -16.721 0.305 30.221 1.00 97.88 984 ASP A CA 1
ATOM 7489 C C . ASP A 1 984 ? -17.356 -0.974 29.689 1.00 97.88 984 ASP A C 1
ATOM 7491 O O . ASP A 1 984 ? -16.668 -1.849 29.146 1.00 97.88 984 ASP A O 1
ATOM 7495 N N . TYR A 1 985 ? -18.672 -1.082 29.840 1.00 98.12 985 TYR A N 1
ATOM 7496 C CA . TYR A 1 985 ? -19.403 -2.295 29.494 1.00 98.12 985 TYR A CA 1
ATOM 7497 C C . TYR A 1 985 ? -20.657 -1.970 28.696 1.00 98.12 985 TYR A C 1
ATOM 7499 O O . TYR A 1 985 ? -21.303 -0.944 28.915 1.00 98.12 985 TYR A O 1
ATOM 7507 N N . VAL A 1 986 ? -21.018 -2.891 27.803 1.00 98.56 986 VAL A N 1
ATOM 7508 C CA . VAL A 1 986 ? -22.312 -2.921 27.119 1.00 98.56 986 VAL A CA 1
ATOM 7509 C C . VAL A 1 986 ? -22.908 -4.303 27.355 1.00 98.56 986 VAL A C 1
ATOM 7511 O O . VAL A 1 986 ? -22.489 -5.289 26.753 1.00 98.56 986 VAL A O 1
ATOM 7514 N N . TYR A 1 987 ? -23.866 -4.369 28.269 1.00 98.69 987 TYR A N 1
ATOM 7515 C CA . TYR A 1 987 ? -24.656 -5.548 28.573 1.00 98.69 987 TYR A CA 1
ATOM 7516 C C . TYR A 1 987 ? -25.964 -5.511 27.790 1.00 98.69 987 TYR A C 1
ATOM 7518 O O . TYR A 1 987 ? -26.636 -4.481 27.745 1.00 98.69 987 TYR A O 1
ATOM 7526 N N . VAL A 1 988 ? -26.366 -6.641 27.222 1.00 98.69 988 VAL A N 1
ATOM 7527 C CA . VAL A 1 988 ? -27.633 -6.776 26.495 1.00 98.69 988 VAL A CA 1
ATOM 7528 C C . VAL A 1 988 ? -28.457 -7.931 27.045 1.00 98.69 988 VAL A C 1
ATOM 7530 O O . VAL A 1 988 ? -27.919 -8.944 27.491 1.00 98.69 988 VAL A O 1
ATOM 7533 N N . SER A 1 989 ? -29.778 -7.791 27.014 1.00 97.81 989 SER A N 1
ATOM 7534 C CA . SER A 1 989 ? -30.703 -8.885 27.323 1.00 97.81 989 SER A CA 1
ATOM 7535 C C . SER A 1 989 ? -30.560 -10.032 26.313 1.00 97.81 989 SER A C 1
ATOM 7537 O O . SER A 1 989 ? -30.250 -9.756 25.150 1.00 97.81 989 SER A O 1
ATOM 7539 N N . PRO A 1 990 ? -30.903 -11.284 26.669 1.00 96.31 990 PRO A N 1
ATOM 7540 C CA . PRO A 1 990 ? -30.860 -12.416 25.738 1.00 96.31 990 PRO A CA 1
ATOM 7541 C C . PRO A 1 990 ? -31.602 -12.160 24.416 1.00 96.31 990 PRO A C 1
ATOM 7543 O O . PRO A 1 990 ? -31.084 -12.489 23.356 1.00 96.31 990 PRO A O 1
ATOM 7546 N N . ALA A 1 991 ? -32.749 -11.469 24.456 1.00 95.56 991 ALA A N 1
ATOM 7547 C CA . ALA A 1 991 ? -33.527 -11.127 23.259 1.00 95.56 991 ALA A CA 1
ATOM 7548 C C . ALA A 1 991 ? -32.789 -10.208 22.263 1.00 95.56 991 ALA A C 1
ATOM 7550 O O . ALA A 1 991 ? -33.123 -10.194 21.080 1.00 95.56 991 ALA A O 1
ATOM 7551 N N . LEU A 1 992 ? -31.809 -9.430 22.733 1.00 97.06 992 LEU A N 1
ATOM 7552 C CA . LEU A 1 992 ? -30.966 -8.574 21.893 1.00 97.06 992 LEU A CA 1
ATOM 7553 C C . LEU A 1 992 ? -29.621 -9.221 21.568 1.00 97.06 992 LEU A C 1
ATOM 7555 O O . LEU A 1 992 ? -29.054 -8.896 20.530 1.00 97.06 992 LEU A O 1
ATOM 7559 N N . LEU A 1 993 ? -29.119 -10.132 22.408 1.00 97.00 993 LEU A N 1
ATOM 7560 C CA . LEU A 1 993 ? -27.850 -10.821 22.169 1.00 97.00 993 LEU A CA 1
ATOM 7561 C C . LEU A 1 993 ? -27.855 -11.560 20.826 1.00 97.00 993 LEU A C 1
ATOM 7563 O O . LEU A 1 993 ? -26.923 -11.394 20.044 1.00 97.00 993 LEU A O 1
ATOM 7567 N N . ASP A 1 994 ? -28.938 -12.281 20.525 1.00 92.12 994 ASP A N 1
ATOM 7568 C CA . ASP A 1 994 ? -29.112 -13.000 19.254 1.00 92.12 994 ASP A CA 1
ATOM 7569 C C . ASP A 1 994 ? -29.184 -12.063 18.037 1.00 92.12 994 ASP A C 1
ATOM 7571 O O . ASP A 1 994 ? -29.067 -12.506 16.894 1.00 92.12 994 ASP A O 1
ATOM 7575 N N . LYS A 1 995 ? -29.394 -10.760 18.269 1.00 95.19 995 LYS A N 1
ATOM 7576 C CA . LYS A 1 995 ? -29.423 -9.731 17.226 1.00 95.19 995 LYS A CA 1
ATOM 7577 C C . LYS A 1 995 ? -28.082 -9.031 17.044 1.00 95.19 995 LYS A C 1
ATOM 7579 O O . LYS A 1 995 ? -27.939 -8.305 16.068 1.00 95.19 995 LYS A O 1
ATOM 7584 N N . VAL A 1 996 ? -27.105 -9.224 17.935 1.00 95.56 996 VAL A N 1
ATOM 7585 C CA . VAL A 1 996 ? -25.784 -8.590 17.817 1.00 95.56 996 VAL A CA 1
ATOM 7586 C C . VAL A 1 996 ? -25.018 -9.195 16.639 1.00 95.56 996 VAL A C 1
ATOM 7588 O O . VAL A 1 996 ? -24.564 -10.338 16.693 1.00 95.56 996 VAL A O 1
ATOM 7591 N N . VAL A 1 997 ? -24.800 -8.404 15.589 1.00 92.38 997 VAL A N 1
ATOM 7592 C CA . VAL A 1 997 ? -24.009 -8.813 14.413 1.00 92.38 997 VAL A CA 1
ATOM 7593 C C . VAL A 1 997 ? -22.541 -8.396 14.540 1.00 92.38 997 VAL A C 1
ATOM 7595 O O . VAL A 1 997 ? -21.635 -9.086 14.048 1.00 92.38 997 VAL A O 1
ATOM 7598 N N . ASN A 1 998 ? -22.277 -7.313 15.275 1.00 91.81 998 ASN A N 1
ATOM 7599 C CA . ASN A 1 998 ? -20.930 -6.827 15.546 1.00 91.81 998 ASN A CA 1
ATOM 7600 C C . ASN A 1 998 ? -20.823 -6.158 16.919 1.00 91.81 998 ASN A C 1
ATOM 7602 O O . ASN A 1 998 ? -21.792 -5.605 17.427 1.00 91.81 998 ASN A O 1
ATOM 7606 N N . GLY A 1 999 ? -19.631 -6.177 17.504 1.00 92.31 999 GLY A N 1
ATOM 7607 C CA . GLY A 1 999 ? -19.348 -5.480 18.753 1.00 92.31 999 GLY A CA 1
ATOM 7608 C C . GLY A 1 999 ? -17.851 -5.433 19.000 1.00 92.31 999 GLY A C 1
ATOM 7609 O O . GLY A 1 999 ? -17.234 -6.490 18.975 1.00 92.31 999 GLY A O 1
ATOM 7610 N N . PHE A 1 1000 ? -17.259 -4.252 19.183 1.00 91.56 1000 PHE A N 1
ATOM 7611 C CA . PHE A 1 1000 ? -15.811 -4.094 19.367 1.00 91.56 1000 PHE A CA 1
ATOM 7612 C C . PHE A 1 1000 ? -15.443 -2.728 19.972 1.00 91.56 1000 PHE A C 1
ATOM 7614 O O . PHE A 1 1000 ? -16.224 -1.777 19.935 1.00 91.56 1000 PHE A O 1
ATOM 7621 N N . SER A 1 1001 ? -14.230 -2.642 20.526 1.00 91.56 1001 SER A N 1
ATOM 7622 C CA . SER A 1 1001 ? -13.608 -1.381 20.949 1.00 91.56 1001 SER A CA 1
ATOM 7623 C C . SER A 1 1001 ? -12.985 -0.706 19.727 1.00 91.56 1001 SER A C 1
ATOM 7625 O O . SER A 1 1001 ? -12.140 -1.293 19.049 1.00 91.56 1001 SER A O 1
ATOM 7627 N N . LEU A 1 1002 ? -13.446 0.499 19.409 1.00 91.88 1002 LEU A N 1
ATOM 7628 C CA . LEU A 1 1002 ? -13.068 1.231 18.209 1.00 91.88 1002 LEU A CA 1
ATOM 7629 C C . LEU A 1 1002 ? -11.786 2.034 18.459 1.00 91.88 1002 LEU A C 1
ATOM 7631 O O . LEU A 1 1002 ? -11.730 2.859 19.370 1.00 91.88 1002 LEU A O 1
ATOM 7635 N N . ALA A 1 1003 ? -10.792 1.843 17.592 1.00 91.81 1003 ALA A N 1
ATOM 7636 C CA . ALA A 1 1003 ? -9.618 2.701 17.511 1.00 91.81 1003 ALA A CA 1
ATOM 7637 C C . ALA A 1 1003 ? -9.475 3.246 16.090 1.00 91.81 1003 ALA A C 1
ATOM 7639 O O . ALA A 1 1003 ? -9.577 2.484 15.134 1.00 91.81 1003 ALA A O 1
ATOM 7640 N N . ASP A 1 1004 ? -9.231 4.539 15.950 1.00 92.69 1004 ASP A N 1
ATOM 7641 C CA . ASP A 1 1004 ? -9.033 5.218 14.672 1.00 92.69 1004 ASP A CA 1
ATOM 7642 C C . ASP A 1 1004 ? -7.961 6.302 14.797 1.00 92.69 1004 ASP A C 1
ATOM 7644 O O . ASP A 1 1004 ? -7.389 6.479 15.875 1.00 92.69 1004 ASP A O 1
ATOM 7648 N N . GLN A 1 1005 ? -7.627 7.002 13.710 1.00 91.38 1005 GLN A N 1
ATOM 7649 C CA . GLN A 1 1005 ? -6.503 7.945 13.751 1.00 91.38 1005 GLN A CA 1
ATOM 7650 C C . GLN A 1 1005 ? -6.667 9.073 14.772 1.00 91.38 1005 GLN A C 1
ATOM 7652 O O . GLN A 1 1005 ? -5.664 9.639 15.207 1.00 91.38 1005 GLN A O 1
ATOM 7657 N N . TRP A 1 1006 ? -7.897 9.392 15.177 1.00 92.12 1006 TRP A N 1
ATOM 7658 C CA . TRP A 1 1006 ? -8.141 10.432 16.161 1.00 92.12 1006 TRP A CA 1
ATOM 7659 C C . TRP A 1 1006 ? -7.945 9.932 17.591 1.00 92.12 1006 TRP A C 1
ATOM 7661 O O . TRP A 1 1006 ? -7.473 10.694 18.428 1.00 92.12 1006 TRP A O 1
ATOM 7671 N N . ASN A 1 1007 ? -8.264 8.665 17.881 1.00 92.19 1007 ASN A N 1
ATOM 7672 C CA . ASN A 1 1007 ? -8.268 8.156 19.254 1.00 92.19 1007 ASN A CA 1
ATOM 7673 C C . ASN A 1 1007 ? -7.259 7.031 19.561 1.00 92.19 1007 ASN A C 1
ATOM 7675 O O . ASN A 1 1007 ? -7.050 6.745 20.726 1.00 92.19 1007 ASN A O 1
ATOM 7679 N N . TYR A 1 1008 ? -6.573 6.407 18.601 1.00 90.19 1008 TYR A N 1
ATOM 7680 C CA . TYR A 1 1008 ? -5.802 5.174 18.862 1.00 90.19 1008 TYR A CA 1
ATOM 7681 C C . TYR A 1 1008 ? -4.718 5.269 19.958 1.00 90.19 1008 TYR A C 1
ATOM 7683 O O . TYR A 1 1008 ? -4.431 4.267 20.622 1.00 90.19 1008 TYR A O 1
ATOM 7691 N N . LYS A 1 1009 ? -4.116 6.453 20.134 1.00 85.12 1009 LYS A N 1
ATOM 7692 C CA . LYS A 1 1009 ? -2.973 6.703 21.028 1.00 85.12 1009 LYS A CA 1
ATOM 7693 C C . LYS A 1 1009 ? -3.367 6.983 22.475 1.00 85.12 1009 LYS A C 1
ATOM 7695 O O . LYS A 1 1009 ? -2.713 6.489 23.393 1.00 85.12 1009 LYS A O 1
ATOM 7700 N N . GLY A 1 1010 ? -4.416 7.781 22.684 1.00 84.12 1010 GLY A N 1
ATOM 7701 C CA . GLY A 1 1010 ? -4.783 8.258 24.017 1.00 84.12 1010 GLY A CA 1
ATOM 7702 C C . GLY A 1 1010 ? -3.652 9.031 24.698 1.00 84.12 1010 GLY A C 1
ATOM 7703 O O . GLY A 1 1010 ? -3.398 8.816 25.884 1.00 84.12 1010 GLY A O 1
ATOM 7704 N N . ASP A 1 1011 ? -2.914 9.867 23.964 1.00 88.50 1011 ASP A N 1
ATOM 7705 C CA . ASP A 1 1011 ? -1.726 10.558 24.480 1.00 88.50 1011 ASP A CA 1
ATOM 7706 C C . ASP A 1 1011 ? -2.058 11.427 25.697 1.00 88.50 1011 ASP A C 1
ATOM 7708 O O . ASP A 1 1011 ? -3.151 11.987 25.801 1.00 88.50 1011 ASP A O 1
ATOM 7712 N N . LYS A 1 1012 ? -1.100 11.571 26.620 1.00 90.94 1012 LYS A N 1
ATOM 7713 C CA . LYS A 1 1012 ? -1.241 12.519 27.733 1.00 90.94 1012 LYS A CA 1
ATOM 7714 C C . LYS A 1 1012 ? -1.346 13.936 27.190 1.00 90.94 1012 LYS A C 1
ATOM 7716 O O . LYS A 1 1012 ? -0.541 14.346 26.357 1.00 90.94 1012 LYS A O 1
ATOM 7721 N N . SER A 1 1013 ? -2.311 14.687 27.703 1.00 90.06 1013 SER A N 1
ATOM 7722 C CA . SER A 1 1013 ? -2.489 16.089 27.354 1.00 90.06 1013 SER A CA 1
ATOM 7723 C C . SER A 1 1013 ? -1.244 16.906 27.723 1.00 90.06 1013 SER A C 1
ATOM 7725 O O . SER A 1 1013 ? -0.769 16.795 28.853 1.00 90.06 1013 SER A O 1
ATOM 7727 N N . PRO A 1 1014 ? -0.742 17.779 26.828 1.00 90.31 1014 PRO A N 1
ATOM 7728 C CA . PRO A 1 1014 ? 0.370 18.674 27.134 1.00 90.31 1014 PRO A CA 1
ATOM 7729 C C . PRO A 1 1014 ? -0.042 19.826 28.064 1.00 90.31 1014 PRO A C 1
ATOM 7731 O O . PRO A 1 1014 ? 0.811 20.601 28.488 1.00 90.31 1014 PRO A O 1
ATOM 7734 N N . TYR A 1 1015 ? -1.340 19.979 28.352 1.00 91.75 1015 TYR A N 1
ATOM 7735 C CA . TYR A 1 1015 ? -1.859 21.060 29.193 1.00 91.75 1015 TYR A CA 1
ATOM 7736 C C . TYR A 1 1015 ? -2.245 20.595 30.603 1.00 91.75 1015 TYR A C 1
ATOM 7738 O O . TYR A 1 1015 ? -2.201 21.387 31.544 1.00 91.75 1015 TYR A O 1
ATOM 7746 N N . VAL A 1 1016 ? -2.671 19.335 30.749 1.00 91.50 1016 VAL A N 1
ATOM 7747 C CA . VAL A 1 1016 ? -3.119 18.744 32.018 1.00 91.50 1016 VAL A CA 1
ATOM 7748 C C . VAL A 1 1016 ? -2.653 17.290 32.081 1.00 91.50 1016 VAL A C 1
ATOM 7750 O O . VAL A 1 1016 ? -3.250 16.424 31.451 1.00 91.50 1016 VAL A O 1
ATOM 7753 N N . ASP A 1 1017 ? -1.628 17.007 32.885 1.00 89.12 1017 ASP A N 1
ATOM 7754 C CA . ASP A 1 1017 ? -0.957 15.693 32.927 1.00 89.12 1017 ASP A CA 1
ATOM 7755 C C . ASP A 1 1017 ? -1.869 14.505 33.283 1.00 89.12 1017 ASP A C 1
ATOM 7757 O O . ASP A 1 1017 ? -1.546 13.355 32.973 1.00 89.12 1017 ASP A O 1
ATOM 7761 N N . SER A 1 1018 ? -2.989 14.763 33.967 1.00 88.62 1018 SER A N 1
ATOM 7762 C CA . SER A 1 1018 ? -3.977 13.747 34.345 1.00 88.62 1018 SER A CA 1
ATOM 7763 C C . SER A 1 1018 ? -4.992 13.429 33.245 1.00 88.62 1018 SER A C 1
ATOM 7765 O O . SER A 1 1018 ? -5.784 12.512 33.424 1.00 88.62 1018 SER A O 1
ATOM 7767 N N . PHE A 1 1019 ? -5.012 14.187 32.148 1.00 92.88 1019 PHE A N 1
ATOM 7768 C CA . PHE A 1 1019 ? -5.967 14.043 31.047 1.00 92.88 1019 PHE A CA 1
ATOM 7769 C C . PHE A 1 1019 ? -5.309 13.415 29.821 1.00 92.88 1019 PHE A C 1
ATOM 7771 O O . PHE A 1 1019 ? -4.102 13.553 29.608 1.00 92.88 1019 PHE A O 1
ATOM 7778 N N . ARG A 1 1020 ? -6.113 12.751 28.988 1.00 93.06 1020 ARG A N 1
ATOM 7779 C CA . ARG A 1 1020 ? -5.686 12.186 27.704 1.00 93.06 1020 ARG A CA 1
ATOM 7780 C C . ARG A 1 1020 ? -6.432 12.806 26.526 1.00 93.06 1020 ARG A C 1
ATOM 7782 O O . ARG A 1 1020 ? -7.414 13.526 26.711 1.00 93.06 1020 ARG A O 1
ATOM 7789 N N . MET A 1 1021 ? -5.909 12.566 25.326 1.00 92.62 1021 MET A N 1
ATOM 7790 C CA . MET A 1 1021 ? -6.400 13.110 24.061 1.00 92.62 1021 MET A CA 1
ATOM 7791 C C . MET A 1 1021 ? -6.813 11.971 23.113 1.00 92.62 1021 MET A C 1
ATOM 7793 O O . MET A 1 1021 ? -5.985 11.104 22.829 1.00 92.62 1021 MET A O 1
ATOM 7797 N N . PRO A 1 1022 ? -8.062 11.958 22.609 1.00 94.38 1022 PRO A N 1
ATOM 7798 C CA . PRO A 1 1022 ? -9.168 12.857 22.961 1.00 94.38 1022 PRO A CA 1
ATOM 7799 C C . PRO A 1 1022 ? -9.833 12.500 24.307 1.00 94.38 1022 PRO A C 1
ATOM 7801 O O . PRO A 1 1022 ? -10.471 13.355 24.916 1.00 94.38 1022 PRO A O 1
ATOM 7804 N N . SER A 1 1023 ? -9.667 11.260 24.774 1.00 95.44 1023 SER A N 1
ATOM 7805 C CA . SER A 1 1023 ? -10.179 10.727 26.044 1.00 95.44 1023 SER A CA 1
ATOM 7806 C C . SER A 1 1023 ? -9.210 9.664 26.571 1.00 95.44 1023 SER A C 1
ATOM 7808 O O . SER A 1 1023 ? -8.405 9.130 25.807 1.00 95.44 1023 SER A O 1
ATOM 7810 N N . ASP A 1 1024 ? -9.273 9.346 27.861 1.00 94.00 1024 ASP A N 1
ATOM 7811 C CA . ASP A 1 1024 ? -8.561 8.238 28.497 1.00 94.00 1024 ASP A CA 1
ATOM 7812 C C . ASP A 1 1024 ? -9.271 6.880 28.363 1.00 94.00 1024 ASP A C 1
ATOM 7814 O O . ASP A 1 1024 ? -8.671 5.832 28.638 1.00 94.00 1024 ASP A O 1
ATOM 7818 N N . HIS A 1 1025 ? -10.493 6.890 27.833 1.00 95.62 1025 HIS A N 1
ATOM 7819 C CA . HIS A 1 1025 ? -11.275 5.711 27.477 1.00 95.62 1025 HIS A CA 1
ATOM 7820 C C . HIS A 1 1025 ? -11.340 5.505 25.960 1.00 95.62 1025 HIS A C 1
ATOM 7822 O O . HIS A 1 1025 ? -11.124 6.421 25.158 1.00 95.62 1025 HIS A O 1
ATOM 7828 N N . ARG A 1 1026 ? -11.691 4.284 25.561 1.00 93.94 1026 ARG A N 1
ATOM 7829 C CA . ARG A 1 1026 ? -11.908 3.863 24.177 1.00 93.94 1026 ARG A CA 1
ATOM 7830 C C . ARG A 1 1026 ? -13.411 3.756 23.891 1.00 93.94 1026 ARG A C 1
ATOM 7832 O O . ARG A 1 1026 ? -14.148 3.239 24.732 1.00 93.94 1026 ARG A O 1
ATOM 7839 N N . PRO A 1 1027 ? -13.883 4.216 22.723 1.00 95.88 1027 PRO A N 1
ATOM 7840 C CA . PRO A 1 1027 ? -15.275 4.044 22.331 1.00 95.88 1027 PRO A CA 1
ATOM 7841 C C . PRO A 1 1027 ? -15.592 2.576 22.025 1.00 95.88 1027 PRO A C 1
ATOM 7843 O O . PRO A 1 1027 ? -14.751 1.838 21.517 1.00 95.88 1027 PRO A O 1
ATOM 7846 N N . ILE A 1 1028 ? -16.831 2.165 22.281 1.00 96.88 1028 ILE A N 1
ATOM 7847 C CA . ILE A 1 1028 ? -17.353 0.830 21.970 1.00 96.88 1028 ILE A CA 1
ATOM 7848 C C . ILE A 1 1028 ? -18.483 0.979 20.952 1.00 96.88 1028 ILE A C 1
ATOM 7850 O O . ILE A 1 1028 ? -19.406 1.765 21.165 1.00 96.88 1028 ILE A O 1
ATOM 7854 N N . ILE A 1 1029 ? -18.429 0.209 19.865 1.00 95.56 1029 ILE A N 1
ATOM 7855 C CA . ILE A 1 1029 ? -19.525 0.080 18.897 1.00 95.56 1029 ILE A CA 1
ATOM 7856 C C . ILE A 1 1029 ? -20.178 -1.285 19.066 1.00 95.56 1029 ILE A C 1
ATOM 7858 O O . ILE A 1 1029 ? -19.477 -2.287 19.208 1.00 95.56 1029 ILE A O 1
ATOM 7862 N N . VAL A 1 1030 ? -21.511 -1.321 19.009 1.00 97.19 1030 VAL A N 1
ATOM 7863 C CA . VAL A 1 1030 ? -22.304 -2.550 18.884 1.00 97.19 1030 VAL A CA 1
ATOM 7864 C C . VAL A 1 1030 ? -23.359 -2.363 17.795 1.00 97.19 1030 VAL A C 1
ATOM 7866 O O . VAL A 1 1030 ? -24.105 -1.384 17.809 1.00 97.19 1030 VAL A O 1
ATOM 7869 N N . ASP A 1 1031 ? -23.413 -3.306 16.860 1.00 95.50 1031 ASP A N 1
ATOM 7870 C CA . ASP A 1 1031 ? -24.361 -3.339 15.746 1.00 95.50 1031 ASP A CA 1
ATOM 7871 C C . ASP A 1 1031 ? -25.378 -4.466 15.944 1.00 95.50 1031 ASP A C 1
ATOM 7873 O O . ASP A 1 1031 ? -25.008 -5.594 16.288 1.00 95.50 1031 ASP A O 1
ATOM 7877 N N . PHE A 1 1032 ? -26.649 -4.171 15.670 1.00 95.31 1032 PHE A N 1
ATOM 7878 C CA . PHE A 1 1032 ? -27.776 -5.086 15.823 1.00 95.31 1032 PHE A CA 1
ATOM 7879 C C . PHE A 1 1032 ? -28.576 -5.224 14.529 1.00 95.31 1032 PHE A C 1
ATOM 7881 O O . PHE A 1 1032 ? -28.778 -4.243 13.814 1.00 95.31 1032 PHE A O 1
ATOM 7888 N N . GLU A 1 1033 ? -29.109 -6.422 14.301 1.00 93.38 1033 GLU A N 1
ATOM 7889 C CA . GLU A 1 1033 ? -30.127 -6.711 13.290 1.00 93.38 1033 GLU A CA 1
ATOM 7890 C C . GLU A 1 1033 ? -31.472 -7.028 13.978 1.00 93.38 1033 GLU A C 1
ATOM 7892 O O . GLU A 1 1033 ? -31.781 -8.178 14.315 1.00 93.38 1033 GLU A O 1
ATOM 7897 N N . LEU A 1 1034 ? -32.248 -5.974 14.264 1.00 91.00 1034 LEU A N 1
ATOM 7898 C CA . LEU A 1 1034 ? -33.509 -6.026 15.020 1.00 91.00 1034 LEU A CA 1
ATOM 7899 C C . LEU A 1 1034 ? -34.629 -6.777 14.310 1.00 91.00 1034 LEU A C 1
ATOM 7901 O O . LEU A 1 1034 ? -34.844 -6.544 13.104 1.00 91.00 1034 LEU A O 1
#

Secondary structure (DSSP, 8-state):
-----PPP-EEEEEEEEEEPPSSS---SSB-TTSS-B-BPTT-EEEEESSTTPPEEEEEE--SS-BSEEEEEEEEE--S-EEEEES--TT-EE-TTS-EEEEE-SEEEEETTEE-TT-S-EEEEESSSEEEEEE--EEEEEEE-STTEEEEEEEETT----BEEEEEEEETTEEEEEEE-TTB-EEEEEPPTT-PPTT-EEEEEE-SEEETT-EEEEEEESSSPPPEEEEE-S-EEEPTT-EEEEEEE-----BTTEEEEEEEE--HHHHHTTPPPPPGGG-EEEETTEEEE-EE-TTS-EEEEEEPPTTS-EEEEEE-TTGGGTB-S-TTTSEEE-SEEE--SSGGGGG-S-EEEEE-GGGTTEEEEB---EEEEEEEESSSEEEEEEEEESSS---BEEEEEETTTEEEESS-BSEEEEE-EETTEEEE--SSPEEEEEEE--EEETT-EEEEEEETTS-EEEEEE-SEEE-TT-EEEEEEE----TTEEEEE--TT---B---SS-TT-EEEESS-PPP-TT--TT--S-----EEEETT-BSSS-SS-SSGGGTTT--TTTS-SS-HHHHHHTT-TT-SEEETEEEETTEEEESTTSSS--EEEPPP-TT--S-EEEEEEEEEEEPTT--SEEEEEEESS-EEEEEEETTEE---SEEEEEETEEEEEEEGGGSPPPS-SSS----EEEEEEEEEE-TT-EEEEEES--SSS---EEEEEEEEEEPTT-----SEEEEEEE-HHHHGGGTTTTTHHHHHHHHHH--SEEEEES-S--B-TTSSSBPPGGG--TTTTHHHHHHTTT--EEEE-B-SSS---EEEESS-EEEEEEE-TTSSTT---SSEEEEEEEEETTEEEEEEEEE----SSPTT--GGGHHHHHHTTHHHHHHHHHHHHHHHTTTT-GGGTT---EEEEEE--S--GGGHHHH---TT-GGGHHHHHHHHH---EEHHHHHS-TTTTEE-SBSSS---EEEEE-HHHHTTEEEEEE---TTTSS-EEPSS-TT-EES-SB--EEEEE--

Radius of gyration: 44.83 Å; chains: 1; bounding box: 91×56×159 Å